Protein AF-0000000068199010 (afdb_homodimer)

Foldseek 3Di:
DFDADLVQAGADAWAKAKEWELDQFKIWIKIWTHHGPHHIDIGTDQDDPLCVVVGRQRIFTLKFKDQQQHTDDGGNVNVVCPPPPRMDMDHSLVLLLADPVAQPPLPPQPDPDPDPPSPRPDRDDDHPPYDSLNSLLQHLLVNLVVVLVSQLVVPDVSVVVCVVHVQPHAYEYEDALRDAPQVVVSNVSSCCSSPVHPPDDDPRRYHYDYLLQLLVLLLCVLVVVVVPPDAQAKAKEWAAEAFKIKIWIWGFHDPPSATAIFTQAAIDIHGQHCPQLLVLLLVLVCVLCPPHPCNDPQQSVQQSVQCSVPVQQAQQLPDFKDKGARDAQPDDDVSSQAHGRIRIDGSVSSVSSNSRRLVVNLVSVCVVCPPHDHQEYEYHYLSSSRNNSQVSNCVNCVVVNYHYDYSDPNSDDSSNSSSNSCVNRVRYFKYFAQFWKWFKFKDFQDPPDVVSVLQVVQWDADQQRTTIHTFFTDTDHHHGDIDGQPDKDKDKDKDKFLDCPPHPAKDKTWMKTANDPDDDGGQADSVGHGDPRMDTFWMKMDGCRVQVLQWDWDAHPVRGIMIMTMKMKIWRDGDPHIAIWIWGDRDNDIDIHHIDIGGDHSD/DFDADLVQAGADAWAKAKEWELDQFKIWIKIWTHHGPHHIDIGTDQDDPLCVVVGRQRIFTLKFKDQQQHTDDGGNVNVVCPPPPRMDMDHSLVLLLADPVAQPPLPPQPDPDPDPPSPRPDRDDDHPPYDSLNSLLQHLLVNLVVVLVSQLVVPDVSVVVCVVHVQPHAYEYEDALRDAPQVVVSNVVSCCSSPVHPPDDDPRRYHYDYLLQLLVLLLCVLVVVVVPPDAQAKAKEWAAEAFKIKIWIWGFHDPPSATAIFTQAAIDIHGQHCVQLLVLLLVLVCVLQPVHPCNDPQQSVQQSVQCSVPVQQAQQLPDFKDKGARDAQPDDDVSSQAHGRIRIDGSVSSVRSNSRRLVVNLVSVCVVCPPHDHQEYEYHYLSSSRNNSQVSNCVSCVVVNYHYDYSDPNSDDSSNSSSNSCVNRVRYFKYFAQFWKWFKFKDFQDPPDVVSVLQVVQWDADQQRTTIHTFFTDTDHHHGDIGGQPDKDKDKDKDKFLDCVPHPAKDKTWMKTANDPDDDGGQADSVGHGDPRMDTFWMKMDGCRVQVLQWDWDAHPVRGIMIMTMKMKIWRDGDPHIAIWIWGDRDNDIDIDHIDIGGDHSD

InterPro domains:
  IPR018181 Heat shock protein 70, conserved site [PS00297] (20-27)
  IPR043129 ATPase, nucleotide binding domain [SSF53067] (17-219)
  IPR043129 ATPase, nucleotide binding domain [SSF53067] (234-422)

Structure (mmCIF, N/CA/C/O backbone):
data_AF-0000000068199010-model_v1
#
loop_
_entity.id
_entity.type
_entity.pdbx_description
1 polymer 'Uncharacterized protein'
#
loop_
_atom_site.group_PDB
_atom_site.id
_atom_site.type_symbol
_atom_site.label_atom_id
_atom_site.label_alt_id
_atom_site.label_comp_id
_atom_site.label_asym_id
_atom_site.label_entity_id
_atom_site.label_seq_id
_atom_site.pdbx_PDB_ins_code
_atom_site.Cartn_x
_atom_site.Cartn_y
_atom_site.Cartn_z
_atom_site.occupancy
_atom_site.B_iso_or_equiv
_atom_site.auth_seq_id
_atom_site.auth_comp_id
_atom_site.auth_asym_id
_atom_site.auth_atom_id
_atom_site.pdbx_PDB_model_num
ATOM 1 N N . MET A 1 1 ? 8.469 -22.891 9.68 1 51.31 1 MET A N 1
ATOM 2 C CA . MET A 1 1 ? 7.266 -22.219 10.148 1 51.31 1 MET A CA 1
ATOM 3 C C . MET A 1 1 ? 7.602 -21.234 11.266 1 51.31 1 MET A C 1
ATOM 5 O O . MET A 1 1 ? 8.492 -21.484 12.07 1 51.31 1 MET A O 1
ATOM 9 N N . ALA A 1 2 ? 6.93 -20.078 11.125 1 56.91 2 ALA A N 1
ATOM 10 C CA . ALA A 1 2 ? 7.184 -19.125 12.195 1 56.91 2 ALA A CA 1
ATOM 11 C C . ALA A 1 2 ? 6.445 -19.516 13.469 1 56.91 2 ALA A C 1
ATOM 13 O O . ALA A 1 2 ? 5.258 -19.844 13.43 1 56.91 2 ALA A O 1
ATOM 14 N N . ASP A 1 3 ? 7.125 -19.719 14.453 1 60.59 3 ASP A N 1
ATOM 15 C CA . ASP A 1 3 ? 6.551 -20.031 15.758 1 60.59 3 ASP A CA 1
ATOM 16 C C . ASP A 1 3 ? 5.852 -18.812 16.359 1 60.59 3 ASP A C 1
ATOM 18 O O . ASP A 1 3 ? 6.508 -17.844 16.75 1 60.59 3 ASP A O 1
ATOM 22 N N . THR A 1 4 ? 4.566 -18.766 16.219 1 59.28 4 THR A N 1
ATOM 23 C CA . THR A 1 4 ? 3.809 -17.688 16.844 1 59.28 4 THR A CA 1
ATOM 24 C C . THR A 1 4 ? 3.039 -18.203 18.047 1 59.28 4 THR A C 1
ATOM 26 O O . THR A 1 4 ? 2.594 -19.359 18.078 1 59.28 4 THR A O 1
ATOM 29 N N . ASN A 1 5 ? 3.115 -17.375 19.078 1 56.09 5 ASN A N 1
ATOM 30 C CA . ASN A 1 5 ? 2.385 -17.734 20.281 1 56.09 5 ASN A CA 1
ATOM 31 C C . ASN A 1 5 ? 0.903 -17.391 20.172 1 56.09 5 ASN A C 1
ATOM 33 O O . ASN A 1 5 ? 0.436 -16.984 19.094 1 56.09 5 ASN A O 1
ATOM 37 N N . LYS A 1 6 ? 0.171 -17.422 21.312 1 51.62 6 LYS A N 1
ATOM 38 C CA . LYS A 1 6 ? -1.277 -17.266 21.391 1 51.62 6 LYS A CA 1
ATOM 39 C C . LYS A 1 6 ? -1.68 -15.828 21.062 1 51.62 6 LYS A C 1
ATOM 41 O O . LYS A 1 6 ? -2.811 -15.578 20.625 1 51.62 6 LYS A O 1
ATOM 46 N N . ASP A 1 7 ? -0.586 -14.977 21.156 1 54.03 7 ASP A N 1
ATOM 47 C CA . ASP A 1 7 ? -0.862 -13.555 20.953 1 54.03 7 ASP A CA 1
ATOM 48 C C . ASP A 1 7 ? -0.395 -13.094 19.578 1 54.03 7 ASP A C 1
ATOM 50 O O . ASP A 1 7 ? -0.216 -11.891 19.344 1 54.03 7 ASP A O 1
ATOM 54 N N . ALA A 1 8 ? -0.14 -14.062 18.828 1 67.19 8 ALA A N 1
ATOM 55 C CA . ALA A 1 8 ? 0.286 -13.805 17.453 1 67.19 8 ALA A CA 1
ATOM 56 C C . ALA A 1 8 ? 1.665 -13.156 17.406 1 67.19 8 ALA A C 1
ATOM 58 O O . ALA A 1 8 ? 1.981 -12.414 16.484 1 67.19 8 ALA A O 1
ATOM 59 N N . LYS A 1 9 ? 2.342 -13.477 18.562 1 80.12 9 LYS A N 1
ATOM 60 C CA . LYS A 1 9 ? 3.701 -12.945 18.625 1 80.12 9 LYS A CA 1
ATOM 61 C C . LYS A 1 9 ? 4.723 -14.023 18.266 1 80.12 9 LYS A C 1
ATOM 63 O O . LYS A 1 9 ? 4.57 -15.188 18.641 1 80.12 9 LYS A O 1
ATOM 68 N N . TYR A 1 10 ? 5.715 -13.508 17.562 1 85.62 10 TYR A N 1
ATOM 69 C CA . TYR A 1 10 ? 6.781 -14.398 17.109 1 85.62 10 TYR A CA 1
ATOM 70 C C . TYR A 1 10 ? 7.695 -14.781 18.281 1 85.62 10 TYR A C 1
ATOM 72 O O . TYR A 1 10 ? 8.094 -13.922 19.062 1 85.62 10 TYR A O 1
ATOM 80 N N . THR A 1 11 ? 8.008 -16.062 18.406 1 85.06 11 THR A N 1
ATOM 81 C CA . THR A 1 11 ? 8.805 -16.547 19.531 1 85.06 11 THR A CA 1
ATOM 82 C C . THR A 1 11 ? 10.133 -17.109 19.047 1 85.06 11 THR A C 1
ATOM 84 O O . THR A 1 11 ? 10.969 -17.531 19.859 1 85.06 11 THR A O 1
ATOM 87 N N . GLY A 1 12 ? 10.43 -17.156 17.812 1 86.25 12 GLY A N 1
ATOM 88 C CA . GLY A 1 12 ? 11.656 -17.734 17.297 1 86.25 12 GLY A CA 1
ATOM 89 C C . GLY A 1 12 ? 12.805 -16.75 17.25 1 86.25 12 GLY A C 1
ATOM 90 O O . GLY A 1 12 ? 12.711 -15.648 17.797 1 86.25 12 GLY A O 1
ATOM 91 N N . ASP A 1 13 ? 13.906 -17.188 16.703 1 89 13 ASP A N 1
ATOM 92 C CA . ASP A 1 13 ? 15.07 -16.328 16.531 1 89 13 ASP A CA 1
ATOM 93 C C . ASP A 1 13 ? 14.82 -15.266 15.469 1 89 13 ASP A C 1
ATOM 95 O O . ASP A 1 13 ? 14 -15.461 14.562 1 89 13 ASP A O 1
ATOM 99 N N . GLU A 1 14 ? 15.562 -14.164 15.695 1 91.56 14 GLU A N 1
ATOM 100 C CA . GLU A 1 14 ? 15.469 -13.094 14.711 1 91.56 14 GLU A CA 1
ATOM 101 C C . GLU A 1 14 ? 15.781 -13.609 13.312 1 91.56 14 GLU A C 1
ATOM 103 O O . GLU A 1 14 ? 16.766 -14.336 13.109 1 91.56 14 GLU A O 1
ATOM 108 N N . ARG A 1 15 ? 14.898 -13.289 12.352 1 93.44 15 ARG A N 1
ATOM 109 C CA . ARG A 1 15 ? 15.047 -13.773 10.984 1 93.44 15 ARG A CA 1
ATOM 110 C C . ARG A 1 15 ? 14.516 -12.75 9.984 1 93.44 15 ARG A C 1
ATOM 112 O O . ARG A 1 15 ? 13.68 -11.914 10.328 1 93.44 15 ARG A O 1
ATOM 119 N N . LEU A 1 16 ? 15.133 -12.82 8.82 1 95.38 16 LEU A N 1
ATOM 120 C CA . LEU A 1 16 ? 14.664 -12.023 7.691 1 95.38 16 LEU A CA 1
ATOM 121 C C . LEU A 1 16 ? 14.164 -12.922 6.562 1 95.38 16 LEU A C 1
ATOM 123 O O . LEU A 1 16 ? 14.867 -13.852 6.148 1 95.38 16 LEU A O 1
ATOM 127 N N . VAL A 1 17 ? 12.922 -12.703 6.109 1 96.31 17 VAL A N 1
ATOM 128 C CA . VAL A 1 17 ? 12.312 -13.469 5.023 1 96.31 17 VAL A CA 1
ATOM 129 C C . VAL A 1 17 ? 12.039 -12.547 3.836 1 96.31 17 VAL A C 1
ATOM 131 O O . VAL A 1 17 ? 11.531 -11.438 4.008 1 96.31 17 VAL A O 1
ATOM 134 N N . VAL A 1 18 ? 12.43 -12.977 2.684 1 97.62 18 VAL A N 1
ATOM 135 C CA . VAL A 1 18 ? 12.18 -12.25 1.441 1 97.62 18 VAL A CA 1
ATOM 136 C C . VAL A 1 18 ? 11.328 -13.102 0.508 1 97.62 18 VAL A C 1
ATOM 138 O O . VAL A 1 18 ? 11.664 -14.258 0.23 1 97.62 18 VAL A O 1
ATOM 141 N N . ALA A 1 19 ? 10.227 -12.586 0.099 1 97.5 19 ALA A N 1
ATOM 142 C CA . ALA A 1 19 ? 9.336 -13.281 -0.829 1 97.5 19 ALA A CA 1
ATOM 143 C C . ALA A 1 19 ? 9.312 -12.594 -2.189 1 97.5 19 ALA A C 1
ATOM 145 O O . ALA A 1 19 ? 9.18 -11.367 -2.27 1 97.5 19 ALA A O 1
ATOM 146 N N . ILE A 1 20 ? 9.492 -13.352 -3.25 1 97.56 20 ILE A N 1
ATOM 147 C CA . ILE A 1 20 ? 9.555 -12.812 -4.602 1 97.56 20 ILE A CA 1
ATOM 148 C C . ILE A 1 20 ? 8.484 -13.469 -5.473 1 97.56 20 ILE A C 1
ATOM 150 O O . ILE A 1 20 ? 8.352 -14.695 -5.477 1 97.56 20 ILE A O 1
ATOM 154 N N . ASP A 1 21 ? 7.699 -12.742 -6.113 1 94.94 21 ASP A N 1
ATOM 155 C CA . ASP A 1 21 ? 6.793 -13.18 -7.168 1 94.94 21 ASP A CA 1
ATOM 156 C C . ASP A 1 21 ? 7.258 -12.68 -8.539 1 94.94 21 ASP A C 1
ATOM 158 O O . ASP A 1 21 ? 7.172 -11.484 -8.828 1 94.94 21 ASP A O 1
ATOM 162 N N . LEU A 1 22 ? 7.77 -13.562 -9.273 1 94.38 22 LEU A N 1
ATOM 163 C CA . LEU A 1 22 ? 8.133 -13.258 -10.656 1 94.38 22 LEU A CA 1
ATOM 164 C C . LEU A 1 22 ? 6.957 -13.5 -11.594 1 94.38 22 LEU A C 1
ATOM 166 O O . LEU A 1 22 ? 6.832 -14.586 -12.164 1 94.38 22 LEU A O 1
ATOM 170 N N . GLY A 1 23 ? 6.191 -12.461 -11.812 1 90.06 23 GLY A N 1
ATOM 171 C CA . GLY A 1 23 ? 4.988 -12.609 -12.617 1 90.06 23 GLY A CA 1
ATOM 172 C C . GLY A 1 23 ? 5.25 -12.477 -14.109 1 90.06 23 GLY A C 1
ATOM 173 O O . GLY A 1 23 ? 6.363 -12.148 -14.523 1 90.06 23 GLY A O 1
ATOM 174 N N . THR A 1 24 ? 4.23 -12.766 -14.883 1 88.69 24 THR A N 1
ATOM 175 C CA . THR A 1 24 ? 4.328 -12.656 -16.328 1 88.69 24 THR A CA 1
ATOM 176 C C . THR A 1 24 ? 4.445 -11.195 -16.75 1 88.69 24 THR A C 1
ATOM 178 O O . THR A 1 24 ? 5.281 -10.852 -17.594 1 88.69 24 THR A O 1
ATOM 181 N N . THR A 1 25 ? 3.602 -10.352 -16.172 1 87.12 25 THR A N 1
ATOM 182 C CA . THR A 1 25 ? 3.58 -8.945 -16.562 1 87.12 25 THR A CA 1
ATOM 183 C C . THR A 1 25 ? 4.305 -8.086 -15.531 1 87.12 25 THR A C 1
ATOM 185 O O . THR A 1 25 ? 5.031 -7.152 -15.891 1 87.12 25 THR A O 1
ATOM 188 N N . PHE A 1 26 ? 4.02 -8.43 -14.266 1 89.19 26 PHE A N 1
ATOM 189 C CA . PHE A 1 26 ? 4.633 -7.656 -13.195 1 89.19 26 PHE A CA 1
ATOM 190 C C . PHE A 1 26 ? 5.238 -8.578 -12.141 1 89.19 26 PHE A C 1
ATOM 192 O O . PHE A 1 26 ? 4.746 -9.688 -11.922 1 89.19 26 PHE A O 1
ATOM 199 N N . SER A 1 27 ? 6.312 -8.117 -11.539 1 93.62 27 SER A N 1
ATOM 200 C CA . SER A 1 27 ? 6.969 -8.781 -10.422 1 93.62 27 SER A CA 1
ATOM 201 C C . SER A 1 27 ? 6.953 -7.91 -9.172 1 93.62 27 SER A C 1
ATOM 203 O O . SER A 1 27 ? 6.715 -6.703 -9.25 1 93.62 27 SER A O 1
ATOM 205 N N . ALA A 1 28 ? 7.098 -8.516 -8.07 1 94 28 ALA A N 1
ATOM 206 C CA . ALA A 1 28 ? 7.109 -7.781 -6.809 1 94 28 ALA A CA 1
ATOM 207 C C . ALA A 1 28 ? 7.918 -8.523 -5.746 1 94 28 ALA A C 1
ATOM 209 O O . ALA A 1 28 ? 8.172 -9.727 -5.879 1 94 28 ALA A O 1
ATOM 210 N N . VAL A 1 29 ? 8.438 -7.809 -4.746 1 95.81 29 VAL A N 1
ATOM 211 C CA . VAL A 1 29 ? 9.203 -8.359 -3.631 1 95.81 29 VAL A CA 1
ATOM 212 C C . VAL A 1 29 ? 8.602 -7.891 -2.309 1 95.81 29 VAL A C 1
ATOM 214 O O . VAL A 1 29 ? 8.297 -6.707 -2.143 1 95.81 29 VAL A O 1
ATOM 217 N N . SER A 1 30 ? 8.281 -8.773 -1.48 1 95.44 30 SER A N 1
ATOM 218 C CA . SER A 1 30 ? 7.879 -8.477 -0.112 1 95.44 30 SER A CA 1
ATOM 219 C C . SER A 1 30 ? 8.875 -9.039 0.896 1 95.44 30 SER A C 1
ATOM 221 O O . SER A 1 30 ? 9.75 -9.828 0.535 1 95.44 30 SER A O 1
ATOM 223 N N . TYR A 1 31 ? 8.82 -8.578 2.129 1 95.25 31 TYR A N 1
ATOM 224 C CA . TYR A 1 31 ? 9.75 -9.055 3.146 1 95.25 31 TYR A CA 1
ATOM 225 C C . TYR A 1 31 ? 9.156 -8.914 4.543 1 95.25 31 TYR A C 1
ATOM 227 O O . TYR A 1 31 ? 8.164 -8.203 4.73 1 95.25 31 TYR A O 1
ATOM 235 N N . CYS A 1 32 ? 9.68 -9.625 5.418 1 94 32 CYS A N 1
ATOM 236 C CA . CYS A 1 32 ? 9.297 -9.578 6.824 1 94 32 CYS A CA 1
ATOM 237 C C . CYS A 1 32 ? 10.516 -9.758 7.727 1 94 32 CYS A C 1
ATOM 239 O O . CYS A 1 32 ? 11.25 -10.734 7.602 1 94 32 CYS A O 1
ATOM 241 N N . HIS A 1 33 ? 10.75 -8.75 8.555 1 93.31 33 HIS A N 1
ATOM 242 C CA . HIS A 1 33 ? 11.734 -8.859 9.625 1 93.31 33 HIS A CA 1
ATOM 243 C C . HIS A 1 33 ? 11.094 -9.367 10.906 1 93.31 33 HIS A C 1
ATOM 245 O O . HIS A 1 33 ? 10.289 -8.664 11.531 1 93.31 33 HIS A O 1
ATOM 251 N N . MET A 1 34 ? 11.383 -10.562 11.242 1 91.44 34 MET A N 1
ATOM 252 C CA . MET A 1 34 ? 10.789 -11.195 12.414 1 91.44 34 MET A CA 1
ATOM 253 C C . MET A 1 34 ? 11.75 -11.156 13.602 1 91.44 34 MET A C 1
ATOM 255 O O . MET A 1 34 ? 12.938 -11.445 13.453 1 91.44 34 MET A O 1
ATOM 259 N N . PHE A 1 35 ? 11.258 -10.75 14.734 1 87.12 35 PHE A N 1
ATOM 260 C CA . PHE A 1 35 ? 12.047 -10.742 15.961 1 87.12 35 PHE A CA 1
ATOM 261 C C . PHE A 1 35 ? 11.188 -11.117 17.156 1 87.12 35 PHE A C 1
ATOM 263 O O . PHE A 1 35 ? 9.969 -10.953 17.125 1 87.12 35 PHE A O 1
ATOM 270 N N . PRO A 1 36 ? 11.805 -11.547 18.219 1 84.38 36 PRO A N 1
ATOM 271 C CA . PRO A 1 36 ? 11.062 -12.117 19.344 1 84.38 36 PRO A CA 1
ATOM 272 C C . PRO A 1 36 ? 10.109 -11.117 20 1 84.38 36 PRO A C 1
ATOM 274 O O . PRO A 1 36 ? 10.453 -9.945 20.141 1 84.38 36 PRO A O 1
ATOM 277 N N . ASN A 1 37 ? 8.953 -11.578 20.375 1 78.62 37 ASN A N 1
ATOM 278 C CA . ASN A 1 37 ? 7.941 -10.883 21.172 1 78.62 37 ASN A CA 1
ATOM 279 C C . ASN A 1 37 ? 7.309 -9.742 20.375 1 78.62 37 ASN A C 1
ATOM 281 O O . ASN A 1 37 ? 6.977 -8.703 20.953 1 78.62 37 ASN A O 1
ATOM 285 N N . SER A 1 38 ? 7.391 -9.898 19.125 1 80.62 38 SER A N 1
ATOM 286 C CA . SER A 1 38 ? 6.734 -8.922 18.266 1 80.62 38 SER A CA 1
ATOM 287 C C . SER A 1 38 ? 5.906 -9.602 17.172 1 80.62 38 SER A C 1
ATOM 289 O O . SER A 1 38 ? 6.254 -10.688 16.719 1 80.62 38 SER A O 1
ATOM 291 N N . ALA A 1 39 ? 4.809 -8.969 16.875 1 81.5 39 ALA A N 1
ATOM 292 C CA . ALA A 1 39 ? 4.004 -9.508 15.773 1 81.5 39 ALA A CA 1
ATOM 293 C C . ALA A 1 39 ? 4.676 -9.242 14.43 1 81.5 39 ALA A C 1
ATOM 295 O O . ALA A 1 39 ? 5.043 -8.109 14.125 1 81.5 39 ALA A O 1
ATOM 296 N N . PRO A 1 40 ? 4.898 -10.289 13.641 1 87.69 40 PRO A N 1
ATOM 297 C CA . PRO A 1 40 ? 5.508 -10.078 12.328 1 87.69 40 PRO A CA 1
ATOM 298 C C . PRO A 1 40 ? 4.676 -9.164 11.438 1 87.69 40 PRO A C 1
ATOM 300 O O . PRO A 1 40 ? 3.445 -9.25 11.43 1 87.69 40 PRO A O 1
ATOM 303 N N . ALA A 1 41 ? 5.336 -8.336 10.781 1 85.44 41 ALA A N 1
ATOM 304 C CA . ALA A 1 41 ? 4.676 -7.422 9.852 1 85.44 41 ALA A CA 1
ATOM 305 C C . ALA A 1 41 ? 5.293 -7.52 8.461 1 85.44 41 ALA A C 1
ATOM 307 O O . ALA A 1 41 ? 6.488 -7.285 8.281 1 85.44 41 ALA A O 1
ATOM 308 N N . VAL A 1 42 ? 4.457 -7.871 7.488 1 90.5 42 VAL A N 1
ATOM 309 C CA . VAL A 1 42 ? 4.93 -8.008 6.113 1 90.5 42 VAL A CA 1
ATOM 310 C C . VAL A 1 42 ? 4.93 -6.648 5.426 1 90.5 42 VAL A C 1
ATOM 312 O O . VAL A 1 42 ? 4 -5.855 5.602 1 90.5 42 VAL A O 1
ATOM 315 N N . ARG A 1 43 ? 5.957 -6.41 4.727 1 88.81 43 ARG A N 1
ATOM 316 C CA . ARG A 1 43 ? 6.105 -5.191 3.941 1 88.81 43 ARG A CA 1
ATOM 317 C C . ARG A 1 43 ? 6.406 -5.508 2.48 1 88.81 43 ARG A C 1
ATOM 319 O O . ARG A 1 43 ? 6.793 -6.633 2.152 1 88.81 43 ARG A O 1
ATOM 326 N N . ILE A 1 44 ? 6.164 -4.586 1.609 1 89.06 44 ILE A N 1
ATOM 327 C CA . ILE A 1 44 ? 6.402 -4.773 0.182 1 89.06 44 ILE A CA 1
ATOM 328 C C . ILE A 1 44 ? 7.305 -3.656 -0.341 1 89.06 44 ILE A C 1
ATOM 330 O O . ILE A 1 44 ? 7.262 -2.531 0.159 1 89.06 44 ILE A O 1
ATOM 334 N N . VAL A 1 45 ? 8.258 -3.977 -1.234 1 89.56 45 VAL A N 1
ATOM 335 C CA . VAL A 1 45 ? 9.078 -2.965 -1.896 1 89.56 45 VAL A CA 1
ATOM 336 C C . VAL A 1 45 ? 8.195 -2.084 -2.777 1 89.56 45 VAL A C 1
ATOM 338 O O . VAL A 1 45 ? 7.535 -2.576 -3.695 1 89.56 45 VAL A O 1
ATOM 341 N N . ASN A 1 46 ? 8.172 -0.858 -2.5 1 82.69 46 ASN A N 1
ATOM 342 C CA . ASN A 1 46 ? 7.207 -0.006 -3.186 1 82.69 46 ASN A CA 1
ATOM 343 C C . ASN A 1 46 ? 7.898 1.114 -3.957 1 82.69 46 ASN A C 1
ATOM 345 O O . ASN A 1 46 ? 7.277 2.131 -4.273 1 82.69 46 ASN A O 1
ATOM 349 N N . LYS A 1 47 ? 9.164 1.024 -4.188 1 80.38 47 LYS A N 1
ATOM 350 C CA . LYS A 1 47 ? 9.938 1.947 -5.012 1 80.38 47 LYS A CA 1
ATOM 351 C C . LYS A 1 47 ? 10.812 1.192 -6.008 1 80.38 47 LYS A C 1
ATOM 353 O O . LYS A 1 47 ? 11.625 0.351 -5.613 1 80.38 47 LYS A O 1
ATOM 358 N N . TRP A 1 48 ? 10.578 1.435 -7.176 1 86.75 48 TRP A N 1
ATOM 359 C CA . TRP A 1 48 ? 11.375 0.814 -8.234 1 86.75 48 TRP A CA 1
ATOM 360 C C . TRP A 1 48 ? 11.914 1.863 -9.203 1 86.75 48 TRP A C 1
ATOM 362 O O . TRP A 1 48 ? 11.211 2.82 -9.539 1 86.75 48 TRP A O 1
ATOM 372 N N . PRO A 1 49 ? 13.117 1.74 -9.625 1 81.75 49 PRO A N 1
ATOM 373 C CA . PRO A 1 49 ? 13.688 2.703 -10.57 1 81.75 49 PRO A CA 1
ATOM 374 C C . PRO A 1 49 ? 12.867 2.83 -11.852 1 81.75 49 PRO A C 1
ATOM 376 O O . PRO A 1 49 ? 12.383 1.825 -12.383 1 81.75 49 PRO A O 1
ATOM 379 N N . GLY A 1 50 ? 12.695 3.982 -12.312 1 76.31 50 GLY A N 1
ATOM 380 C CA . GLY A 1 50 ? 11.992 4.234 -13.562 1 76.31 50 GLY A CA 1
ATOM 381 C C . GLY A 1 50 ? 10.5 4.449 -13.375 1 76.31 50 GLY A C 1
ATOM 382 O O . GLY A 1 50 ? 9.789 4.781 -14.328 1 76.31 50 GLY A O 1
ATOM 383 N N . GLN A 1 51 ? 10.023 4.188 -12.203 1 76.75 51 GLN A N 1
ATOM 384 C CA . GLN A 1 51 ? 8.602 4.348 -11.93 1 76.75 51 GLN A CA 1
ATOM 385 C C . GLN A 1 51 ? 8.367 5.309 -10.773 1 76.75 51 GLN A C 1
ATOM 387 O O . GLN A 1 51 ? 7.422 5.137 -9.992 1 76.75 51 GLN A O 1
ATOM 392 N N . GLU A 1 52 ? 9.156 6.227 -10.617 1 63.69 52 GLU A N 1
ATOM 393 C CA . GLU A 1 52 ? 9.078 7.129 -9.477 1 63.69 52 GLU A CA 1
ATOM 394 C C . GLU A 1 52 ? 7.805 7.973 -9.523 1 63.69 52 GLU A C 1
ATOM 396 O O . GLU A 1 52 ? 7.34 8.461 -8.492 1 63.69 52 GLU A O 1
ATOM 401 N N . GLU A 1 53 ? 7.266 8.078 -10.812 1 60.66 53 GLU A N 1
ATOM 402 C CA . GLU A 1 53 ? 6.074 8.906 -10.969 1 60.66 53 GLU A CA 1
ATOM 403 C C . GLU A 1 53 ? 4.836 8.203 -10.422 1 60.66 53 GLU A C 1
ATOM 405 O O . GLU A 1 53 ? 3.826 8.852 -10.125 1 60.66 53 GLU A O 1
ATOM 410 N N . VAL A 1 54 ? 4.992 6.945 -10.578 1 56.81 54 VAL A N 1
ATOM 411 C CA . VAL A 1 54 ? 3.83 6.195 -10.109 1 56.81 54 VAL A CA 1
ATOM 412 C C . VAL A 1 54 ? 4.012 5.828 -8.633 1 56.81 54 VAL A C 1
ATOM 414 O O . VAL A 1 54 ? 4.766 4.91 -8.305 1 56.81 54 VAL A O 1
ATOM 417 N N . ALA A 1 55 ? 3.709 6.816 -7.738 1 51.97 55 ALA A N 1
ATOM 418 C CA . ALA A 1 55 ? 3.859 6.598 -6.301 1 51.97 55 ALA A CA 1
ATOM 419 C C . ALA A 1 55 ? 3.182 5.301 -5.867 1 51.97 55 ALA A C 1
ATOM 421 O O . ALA A 1 55 ? 2.064 5.004 -6.297 1 51.97 55 ALA A O 1
ATOM 422 N N . GLY A 1 56 ? 3.92 4.438 -5.152 1 55.75 56 GLY A N 1
ATOM 423 C CA . GLY A 1 56 ? 3.311 3.301 -4.484 1 55.75 56 GLY A CA 1
ATOM 424 C C . GLY A 1 56 ? 3.219 2.068 -5.367 1 55.75 56 GLY A C 1
ATOM 425 O O . GLY A 1 56 ? 2.443 1.152 -5.082 1 55.75 56 GLY A O 1
ATOM 426 N N . ASP A 1 57 ? 3.967 2.213 -6.43 1 68.06 57 ASP A N 1
ATOM 427 C CA . ASP A 1 57 ? 3.883 1.016 -7.262 1 68.06 57 ASP A CA 1
ATOM 428 C C . ASP A 1 57 ? 4.695 -0.128 -6.66 1 68.06 57 ASP A C 1
ATOM 430 O O . ASP A 1 57 ? 5.93 -0.072 -6.629 1 68.06 57 ASP A O 1
ATOM 434 N N . SER A 1 58 ? 4.031 -0.984 -6.039 1 79 58 SER A N 1
ATOM 435 C CA . SER A 1 58 ? 4.668 -2.123 -5.387 1 79 58 SER A CA 1
ATOM 436 C C . SER A 1 58 ? 4.996 -3.223 -6.391 1 79 58 SER A C 1
ATOM 438 O O . SER A 1 58 ? 5.52 -4.273 -6.016 1 79 58 SER A O 1
ATOM 440 N N . LYS A 1 59 ? 4.809 -2.914 -7.648 1 86.31 59 LYS A N 1
ATOM 441 C CA . LYS A 1 59 ? 5.121 -3.91 -8.672 1 86.31 59 LYS A CA 1
ATOM 442 C C . LYS A 1 59 ? 6.043 -3.33 -9.742 1 86.31 59 LYS A C 1
ATOM 444 O O . LYS A 1 59 ? 6.059 -2.119 -9.969 1 86.31 59 LYS A O 1
ATOM 449 N N . ILE A 1 60 ? 6.797 -4.105 -10.352 1 89.81 60 ILE A N 1
ATOM 450 C CA . ILE A 1 60 ? 7.723 -3.742 -11.422 1 89.81 60 ILE A CA 1
ATOM 451 C C . ILE A 1 60 ? 7.441 -4.594 -12.656 1 89.81 60 ILE A C 1
ATOM 453 O O . ILE A 1 60 ? 7.195 -5.797 -12.547 1 89.81 60 ILE A O 1
ATOM 457 N N . PRO A 1 61 ? 7.387 -3.969 -13.836 1 89.5 61 PRO A N 1
ATOM 458 C CA . PRO A 1 61 ? 7.207 -4.793 -15.031 1 89.5 61 PRO A CA 1
ATOM 459 C C . PRO A 1 61 ? 8.258 -5.895 -15.156 1 89.5 61 PRO A C 1
ATOM 461 O O . PRO A 1 61 ? 9.438 -5.656 -14.883 1 89.5 61 PRO A O 1
ATOM 464 N N . SER A 1 62 ? 7.797 -7.094 -15.484 1 93.19 62 SER A N 1
ATOM 465 C CA . SER A 1 62 ? 8.711 -8.219 -15.672 1 93.19 62 SER A CA 1
ATOM 466 C C . SER A 1 62 ? 9.414 -8.133 -17.016 1 93.19 62 SER A C 1
ATOM 468 O O . SER A 1 62 ? 9.164 -8.945 -17.906 1 93.19 62 SER A O 1
ATOM 470 N N . LEU A 1 63 ? 10.336 -7.176 -17.125 1 94.31 63 LEU A N 1
ATOM 471 C CA . LEU A 1 63 ? 11.031 -6.898 -18.375 1 94.31 63 LEU A CA 1
ATOM 472 C C . LEU A 1 63 ? 12.531 -6.785 -18.141 1 94.31 63 LEU A C 1
ATOM 474 O O . LEU A 1 63 ? 12.977 -6.258 -17.125 1 94.31 63 LEU A O 1
ATOM 478 N N . VAL A 1 64 ? 13.297 -7.289 -19.062 1 95.94 64 VAL A N 1
ATOM 479 C CA . VAL A 1 64 ? 14.742 -7.125 -19.109 1 95.94 64 VAL A CA 1
ATOM 480 C C . VAL A 1 64 ? 15.172 -6.703 -20.5 1 95.94 64 VAL A C 1
ATOM 482 O O . VAL A 1 64 ? 14.828 -7.359 -21.5 1 95.94 64 VAL A O 1
ATOM 485 N N . ALA A 1 65 ? 15.898 -5.617 -20.609 1 94.38 65 ALA A N 1
ATOM 486 C CA . ALA A 1 65 ? 16.438 -5.168 -21.891 1 94.38 65 ALA A CA 1
ATOM 487 C C . ALA A 1 65 ? 17.875 -5.633 -22.078 1 94.38 65 ALA A C 1
ATOM 489 O O . ALA A 1 65 ? 18.672 -5.617 -21.125 1 94.38 65 ALA A O 1
ATOM 490 N N . TYR A 1 66 ? 18.188 -6.062 -23.281 1 94.06 66 TYR A N 1
ATOM 491 C CA . TYR A 1 66 ? 19.5 -6.609 -23.578 1 94.06 66 TYR A CA 1
ATOM 492 C C . TYR A 1 66 ? 20.141 -5.875 -24.766 1 94.06 66 TYR A C 1
ATOM 494 O O . TYR A 1 66 ? 19.453 -5.516 -25.719 1 94.06 66 TYR A O 1
ATOM 502 N N . GLU A 1 67 ? 21.344 -5.52 -24.656 1 93.12 67 GLU A N 1
ATOM 503 C CA . GLU A 1 67 ? 22.234 -5.254 -25.781 1 93.12 67 GLU A CA 1
ATOM 504 C C . GLU A 1 67 ? 23.094 -6.477 -26.109 1 93.12 67 GLU A C 1
ATOM 506 O O . GLU A 1 67 ? 24.031 -6.793 -25.406 1 93.12 67 GLU A O 1
ATOM 511 N N . ALA A 1 68 ? 22.781 -7.117 -27.156 1 89.38 68 ALA A N 1
ATOM 512 C CA . ALA A 1 68 ? 23.312 -8.453 -27.406 1 89.38 68 ALA A CA 1
ATOM 513 C C . ALA A 1 68 ? 22.953 -9.398 -26.25 1 89.38 68 ALA A C 1
ATOM 515 O O . ALA A 1 68 ? 21.781 -9.57 -25.922 1 89.38 68 ALA A O 1
ATOM 516 N N . SER A 1 69 ? 23.922 -9.867 -25.484 1 90.94 69 SER A N 1
ATOM 517 C CA . SER A 1 69 ? 23.641 -10.805 -24.406 1 90.94 69 SER A CA 1
ATOM 518 C C . SER A 1 69 ? 23.797 -10.141 -23.047 1 90.94 69 SER A C 1
ATOM 520 O O . SER A 1 69 ? 23.625 -10.781 -22.016 1 90.94 69 SER A O 1
ATOM 522 N N . ARG A 1 70 ? 24 -8.836 -23.109 1 93.81 70 ARG A N 1
ATOM 523 C CA . ARG A 1 70 ? 24.234 -8.109 -21.859 1 93.81 70 ARG A CA 1
ATOM 524 C C . ARG A 1 70 ? 22.969 -7.383 -21.406 1 93.81 70 ARG A C 1
ATOM 526 O O . ARG A 1 70 ? 22.422 -6.559 -22.141 1 93.81 70 ARG A O 1
ATOM 533 N N . PRO A 1 71 ? 22.484 -7.75 -20.188 1 96.06 71 PRO A N 1
ATOM 534 C CA . PRO A 1 71 ? 21.344 -6.98 -19.688 1 96.06 71 PRO A CA 1
ATOM 535 C C . PRO A 1 71 ? 21.703 -5.531 -19.375 1 96.06 71 PRO A C 1
ATOM 537 O O . PRO A 1 71 ? 22.75 -5.262 -18.766 1 96.06 71 PRO A O 1
ATOM 540 N N . ILE A 1 72 ? 20.859 -4.574 -19.766 1 91.25 72 ILE A N 1
ATOM 541 C CA . ILE A 1 72 ? 21.234 -3.172 -19.625 1 91.25 72 ILE A CA 1
ATOM 542 C C . ILE A 1 72 ? 20.172 -2.439 -18.812 1 91.25 72 ILE A C 1
ATOM 544 O O . ILE A 1 72 ? 20.438 -1.375 -18.25 1 91.25 72 ILE A O 1
ATOM 548 N N . ALA A 1 73 ? 18.953 -2.965 -18.75 1 92.25 73 ALA A N 1
ATOM 549 C CA . ALA A 1 73 ? 17.891 -2.307 -18 1 92.25 73 ALA A CA 1
ATOM 550 C C . ALA A 1 73 ? 16.828 -3.309 -17.562 1 92.25 73 ALA A C 1
ATOM 552 O O . ALA A 1 73 ? 16.672 -4.367 -18.172 1 92.25 73 ALA A O 1
ATOM 553 N N . TYR A 1 74 ? 16.172 -3.002 -16.547 1 95 74 TYR A N 1
ATOM 554 C CA . TYR A 1 74 ? 15.133 -3.865 -15.984 1 95 74 TYR A CA 1
ATOM 555 C C . TYR A 1 74 ? 13.852 -3.084 -15.734 1 95 74 TYR A C 1
ATOM 557 O O . TYR A 1 74 ? 13.883 -1.864 -15.555 1 95 74 TYR A O 1
ATOM 565 N N . GLY A 1 75 ? 12.672 -3.77 -15.672 1 91.88 75 GLY A N 1
ATOM 566 C CA . GLY A 1 75 ? 11.406 -3.164 -15.281 1 91.88 75 GLY A CA 1
ATOM 567 C C . GLY A 1 75 ? 10.984 -2.031 -16.203 1 91.88 75 GLY A C 1
ATOM 568 O O . GLY A 1 75 ? 11.016 -2.166 -17.422 1 91.88 75 GLY A O 1
ATOM 569 N N . ALA A 1 76 ? 10.578 -0.943 -15.625 1 85.19 76 ALA A N 1
ATOM 570 C CA . ALA A 1 76 ? 10.07 0.199 -16.375 1 85.19 76 ALA A CA 1
ATOM 571 C C . ALA A 1 76 ? 11.164 0.819 -17.234 1 85.19 76 ALA A C 1
ATOM 573 O O . ALA A 1 76 ? 10.891 1.312 -18.344 1 85.19 76 ALA A O 1
ATOM 574 N N . GLU A 1 77 ? 12.344 0.776 -16.766 1 83.75 77 GLU A N 1
ATOM 575 C CA . GLU A 1 77 ? 13.453 1.32 -17.531 1 83.75 77 GLU A CA 1
ATOM 576 C C . GLU A 1 77 ? 13.695 0.52 -18.812 1 83.75 77 GLU A C 1
ATOM 578 O O . GLU A 1 77 ? 14.172 1.061 -19.812 1 83.75 77 GLU A O 1
ATOM 583 N N . ALA A 1 78 ? 13.383 -0.73 -18.797 1 88.69 78 ALA A N 1
ATOM 584 C CA . ALA A 1 78 ? 13.547 -1.582 -19.969 1 88.69 78 ALA A CA 1
ATOM 585 C C . ALA A 1 78 ? 12.609 -1.16 -21.094 1 88.69 78 ALA A C 1
ATOM 587 O O . ALA A 1 78 ? 12.898 -1.382 -22.266 1 88.69 78 ALA A O 1
ATOM 588 N N . LEU A 1 79 ? 11.477 -0.519 -20.766 1 77.81 79 LEU A N 1
ATOM 589 C CA . LEU A 1 79 ? 10.477 -0.099 -21.734 1 77.81 79 LEU A CA 1
ATOM 590 C C . LEU A 1 79 ? 11.047 0.947 -22.688 1 77.81 79 LEU A C 1
ATOM 592 O O . LEU A 1 79 ? 10.602 1.067 -23.828 1 77.81 79 LEU A O 1
ATOM 596 N N . GLU A 1 80 ? 12.008 1.646 -22.219 1 69.88 80 GLU A N 1
ATOM 597 C CA . GLU A 1 80 ? 12.625 2.686 -23.031 1 69.88 80 GLU A CA 1
ATOM 598 C C . GLU A 1 80 ? 13.344 2.084 -24.234 1 69.88 80 GLU A C 1
ATOM 600 O O . GLU A 1 80 ? 13.578 2.773 -25.234 1 69.88 80 GLU A O 1
ATOM 605 N N . TYR A 1 81 ? 13.602 0.792 -24.234 1 76.25 81 TYR A N 1
ATOM 606 C CA . TYR A 1 81 ? 14.391 0.143 -25.281 1 76.25 81 TYR A CA 1
ATOM 607 C C . TYR A 1 81 ? 13.5 -0.701 -26.188 1 76.25 81 TYR A C 1
ATOM 609 O O . TYR A 1 81 ? 13.984 -1.316 -27.141 1 76.25 81 TYR A O 1
ATOM 617 N N . ALA A 1 82 ? 12.234 -0.836 -25.938 1 73.12 82 ALA A N 1
ATOM 618 C CA . ALA A 1 82 ? 11.312 -1.735 -26.641 1 73.12 82 ALA A CA 1
ATOM 619 C C . ALA A 1 82 ? 11.32 -1.465 -28.141 1 73.12 82 ALA A C 1
ATOM 621 O O . ALA A 1 82 ? 11.219 -2.393 -28.938 1 73.12 82 ALA A O 1
ATOM 622 N N . ASP A 1 83 ? 11.484 -0.238 -28.641 1 67.12 83 ASP A N 1
ATOM 623 C CA . ASP A 1 83 ? 11.414 0.082 -30.062 1 67.12 83 ASP A CA 1
ATOM 624 C C . ASP A 1 83 ? 12.711 0.717 -30.547 1 67.12 83 ASP A C 1
ATOM 626 O O . ASP A 1 83 ? 12.703 1.52 -31.484 1 67.12 83 ASP A O 1
ATOM 630 N N . THR A 1 84 ? 13.727 0.283 -29.859 1 71.38 84 THR A N 1
ATOM 631 C CA . THR A 1 84 ? 15.023 0.828 -30.234 1 71.38 84 THR A CA 1
ATOM 632 C C . THR A 1 84 ? 15.859 -0.223 -30.969 1 71.38 84 THR A C 1
ATOM 634 O O . THR A 1 84 ? 16 -1.353 -30.484 1 71.38 84 THR A O 1
ATOM 637 N N . GLU A 1 85 ? 16.266 0.178 -32.156 1 78.12 85 GLU A N 1
ATOM 638 C CA . GLU A 1 85 ? 17.078 -0.748 -32.938 1 78.12 85 GLU A CA 1
ATOM 639 C C . GLU A 1 85 ? 18.328 -1.178 -32.188 1 78.12 85 GLU A C 1
ATOM 641 O O . GLU A 1 85 ? 18.969 -0.36 -31.531 1 78.12 85 GLU A O 1
ATOM 646 N N . GLY A 1 86 ? 18.656 -2.471 -32.25 1 82.44 86 GLY A N 1
ATOM 647 C CA . GLY A 1 86 ? 19.875 -2.988 -31.625 1 82.44 86 GLY A CA 1
ATOM 648 C C . GLY A 1 86 ? 19.641 -3.508 -30.219 1 82.44 86 GLY A C 1
ATOM 649 O O . GLY A 1 86 ? 20.547 -4.098 -29.609 1 82.44 86 GLY A O 1
ATOM 650 N N . TYR A 1 87 ? 18.547 -3.254 -29.703 1 87.75 87 TYR A N 1
ATOM 651 C CA . TYR A 1 87 ? 18.219 -3.721 -28.359 1 87.75 87 TYR A CA 1
ATOM 652 C C . TYR A 1 87 ? 17.062 -4.715 -28.391 1 87.75 87 TYR A C 1
ATOM 654 O O . TYR A 1 87 ? 16.266 -4.727 -29.344 1 87.75 87 TYR A O 1
ATOM 662 N N . TYR A 1 88 ? 17.047 -5.66 -27.422 1 90.5 88 TYR A N 1
ATOM 663 C CA . TYR A 1 88 ? 16 -6.664 -27.297 1 90.5 88 TYR A CA 1
ATOM 664 C C . TYR A 1 88 ? 15.391 -6.645 -25.891 1 90.5 88 TYR A C 1
ATOM 666 O O . TYR A 1 88 ? 16.125 -6.551 -24.891 1 90.5 88 TYR A O 1
ATOM 674 N N . VAL A 1 89 ? 14.117 -6.602 -25.812 1 90.75 89 VAL A N 1
ATOM 675 C CA . VAL A 1 89 ? 13.453 -6.629 -24.516 1 90.75 89 VAL A CA 1
ATOM 676 C C . VAL A 1 89 ? 12.773 -7.984 -24.297 1 90.75 89 VAL A C 1
ATOM 678 O O . VAL A 1 89 ? 11.93 -8.398 -25.094 1 90.75 89 VAL A O 1
ATOM 681 N N . ALA A 1 90 ? 13.203 -8.758 -23.328 1 94.19 90 ALA A N 1
ATOM 682 C CA . ALA A 1 90 ? 12.555 -10.008 -22.938 1 94.19 90 ALA A CA 1
ATOM 683 C C . ALA A 1 90 ? 11.234 -9.742 -22.219 1 94.19 90 ALA A C 1
ATOM 685 O O . ALA A 1 90 ? 11.219 -9.133 -21.156 1 94.19 90 ALA A O 1
ATOM 686 N N . ARG A 1 91 ? 10.195 -10.133 -22.828 1 88.38 91 ARG A N 1
ATOM 687 C CA . ARG A 1 91 ? 8.852 -9.977 -22.281 1 88.38 91 ARG A CA 1
ATOM 688 C C . ARG A 1 91 ? 8.117 -11.312 -22.25 1 88.38 91 ARG A C 1
ATOM 690 O O . ARG A 1 91 ? 8.367 -12.188 -23.094 1 88.38 91 ARG A O 1
ATOM 697 N N . TRP A 1 92 ? 7.266 -11.562 -21.266 1 87.5 92 TRP A N 1
ATOM 698 C CA . TRP A 1 92 ? 6.414 -12.742 -21.141 1 87.5 92 TRP A CA 1
ATOM 699 C C . TRP A 1 92 ? 7.242 -14.016 -21.172 1 87.5 92 TRP A C 1
ATOM 701 O O . TRP A 1 92 ? 6.801 -15.039 -21.703 1 87.5 92 TRP A O 1
ATOM 711 N N . PHE A 1 93 ? 8.445 -13.945 -20.719 1 91.12 93 PHE A N 1
ATOM 712 C CA . PHE A 1 93 ? 9.336 -15.094 -20.797 1 91.12 93 PHE A CA 1
ATOM 713 C C . PHE A 1 93 ? 8.875 -16.188 -19.844 1 91.12 93 PHE A C 1
ATOM 715 O O . PHE A 1 93 ? 9.234 -17.359 -20.016 1 91.12 93 PHE A O 1
ATOM 722 N N . LYS A 1 94 ? 8.078 -15.797 -18.828 1 88.88 94 LYS A N 1
ATOM 723 C CA . LYS A 1 94 ? 7.527 -16.781 -17.906 1 88.88 94 LYS A CA 1
ATOM 724 C C . LYS A 1 94 ? 6.699 -17.828 -18.656 1 88.88 94 LYS A C 1
ATOM 726 O O . LYS A 1 94 ? 6.633 -18.984 -18.234 1 88.88 94 LYS A O 1
ATOM 731 N N . LEU A 1 95 ? 6.129 -17.484 -19.734 1 84.31 95 LEU A N 1
ATOM 732 C CA . LEU A 1 95 ? 5.25 -18.344 -20.516 1 84.31 95 LEU A CA 1
ATOM 733 C C . LEU A 1 95 ? 6.039 -19.5 -21.141 1 84.31 95 LEU A C 1
ATOM 735 O O . LEU A 1 95 ? 5.477 -20.562 -21.422 1 84.31 95 LEU A O 1
ATOM 739 N N . HIS A 1 96 ? 7.324 -19.281 -21.297 1 85.94 96 HIS A N 1
ATOM 740 C CA . HIS A 1 96 ? 8.164 -20.312 -21.891 1 85.94 96 HIS A CA 1
ATOM 741 C C . HIS A 1 96 ? 8.375 -21.484 -20.922 1 85.94 96 HIS A C 1
ATOM 743 O O . HIS A 1 96 ? 8.758 -22.578 -21.344 1 85.94 96 HIS A O 1
ATOM 749 N N . LEU A 1 97 ? 8.094 -21.219 -19.688 1 85.75 97 LEU A N 1
ATOM 750 C CA . LEU A 1 97 ? 8.344 -22.234 -18.672 1 85.75 97 LEU A CA 1
ATOM 751 C C . LEU A 1 97 ? 7.066 -23.016 -18.359 1 85.75 97 LEU A C 1
ATOM 753 O O . LEU A 1 97 ? 7.098 -23.984 -17.609 1 85.75 97 LEU A O 1
ATOM 757 N N . HIS A 1 98 ? 5.922 -22.609 -18.906 1 78.88 98 HIS A N 1
ATOM 758 C CA . HIS A 1 98 ? 4.676 -23.312 -18.641 1 78.88 98 HIS A CA 1
ATOM 759 C C . HIS A 1 98 ? 4.738 -24.75 -19.156 1 78.88 98 HIS A C 1
ATOM 761 O O . HIS A 1 98 ? 5.238 -25 -20.25 1 78.88 98 HIS A O 1
ATOM 767 N N . PRO A 1 99 ? 4.289 -25.656 -18.344 1 71.94 99 PRO A N 1
ATOM 768 C CA . PRO A 1 99 ? 4.207 -27.047 -18.828 1 71.94 99 PRO A CA 1
ATOM 769 C C . PRO A 1 99 ? 3.23 -27.188 -19.984 1 71.94 99 PRO A C 1
ATOM 771 O O . PRO A 1 99 ? 2.424 -26.297 -20.25 1 71.94 99 PRO A O 1
ATOM 774 N N . ASP A 1 100 ? 3.35 -28.203 -20.688 1 65.94 100 ASP A N 1
ATOM 775 C CA . ASP A 1 100 ? 2.516 -28.484 -21.859 1 65.94 100 ASP A CA 1
ATOM 776 C C . ASP A 1 100 ? 1.036 -28.5 -21.469 1 65.94 100 ASP A C 1
ATOM 778 O O . ASP A 1 100 ? 0.182 -28.109 -22.281 1 65.94 100 ASP A O 1
ATOM 782 N N . SER A 1 101 ? 0.771 -28.875 -20.297 1 63.28 101 SER A N 1
ATOM 783 C CA . SER A 1 101 ? -0.613 -28.938 -19.828 1 63.28 101 SER A CA 1
ATOM 784 C C . SER A 1 101 ? -1.221 -27.547 -19.719 1 63.28 101 SER A C 1
ATOM 786 O O . SER A 1 101 ? -2.443 -27.406 -19.688 1 63.28 101 SER A O 1
ATOM 788 N N . MET A 1 102 ? -0.401 -26.594 -19.594 1 61.62 102 MET A N 1
ATOM 789 C CA . MET A 1 102 ? -0.865 -25.219 -19.422 1 61.62 102 MET A CA 1
ATOM 790 C C . MET A 1 102 ? -0.75 -24.438 -20.719 1 61.62 102 MET A C 1
ATOM 792 O O . MET A 1 102 ? -1.096 -23.25 -20.781 1 61.62 102 MET A O 1
ATOM 796 N N . LYS A 1 103 ? -0.166 -25.031 -21.688 1 56.12 103 LYS A N 1
ATOM 797 C CA . LYS A 1 103 ? 0.024 -24.281 -22.938 1 56.12 103 LYS A CA 1
ATOM 798 C C . LYS A 1 103 ? -1.305 -24.062 -23.641 1 56.12 103 LYS A C 1
ATOM 800 O O . LYS A 1 103 ? -2.229 -24.859 -23.516 1 56.12 103 LYS A O 1
ATOM 805 N N . VAL A 1 104 ? -1.591 -22.781 -23.938 1 50.47 104 VAL A N 1
ATOM 806 C CA . VAL A 1 104 ? -2.779 -22.25 -24.594 1 50.47 104 VAL A CA 1
ATOM 807 C C . VAL A 1 104 ? -3.234 -23.219 -25.688 1 50.47 104 VAL A C 1
ATOM 809 O O . VAL A 1 104 ? -2.48 -23.5 -26.625 1 50.47 104 VAL A O 1
ATOM 812 N N . VAL A 1 105 ? -4.016 -24.297 -25.188 1 43.06 105 VAL A N 1
ATOM 813 C CA . VAL A 1 105 ? -4.602 -25.141 -26.219 1 43.06 105 VAL A CA 1
ATOM 814 C C . VAL A 1 105 ? -5.414 -24.281 -27.188 1 43.06 105 VAL A C 1
ATOM 816 O O . VAL A 1 105 ? -6.102 -23.359 -26.781 1 43.06 105 VAL A O 1
ATOM 819 N N . ASP A 1 106 ? -5 -24.25 -28.281 1 40.28 106 ASP A N 1
ATOM 820 C CA . ASP A 1 106 ? -5.828 -23.734 -29.375 1 40.28 106 ASP A CA 1
ATOM 821 C C . ASP A 1 106 ? -7.285 -24.172 -29.203 1 40.28 106 ASP A C 1
ATOM 823 O O . ASP A 1 106 ? -7.715 -25.156 -29.797 1 40.28 106 ASP A O 1
ATOM 827 N N . GLU A 1 107 ? -7.75 -24.25 -27.953 1 40.34 107 GLU A N 1
ATOM 828 C CA . GLU A 1 107 ? -9.148 -24.656 -28.031 1 40.34 107 GLU A CA 1
ATOM 829 C C . GLU A 1 107 ? -9.969 -23.656 -28.844 1 40.34 107 GLU A C 1
ATOM 831 O O . GLU A 1 107 ? -9.711 -22.453 -28.797 1 40.34 107 GLU A O 1
ATOM 836 N N . PRO A 1 108 ? -10.664 -24.141 -29.781 1 38.47 108 PRO A N 1
ATOM 837 C CA . PRO A 1 108 ? -11.562 -23.297 -30.594 1 38.47 108 PRO A CA 1
ATOM 838 C C . PRO A 1 108 ? -12.398 -22.344 -29.734 1 38.47 108 PRO A C 1
ATOM 840 O O . PRO A 1 108 ? -12.727 -22.656 -28.594 1 38.47 108 PRO A O 1
ATOM 843 N N . PRO A 1 109 ? -12.258 -21.078 -29.969 1 37.06 109 PRO A N 1
ATOM 844 C CA . PRO A 1 109 ? -13.164 -20.156 -29.281 1 37.06 109 PRO A CA 1
ATOM 845 C C . PRO A 1 109 ? -14.531 -20.766 -29 1 37.06 109 PRO A C 1
ATOM 847 O O . PRO A 1 109 ? -15.023 -21.578 -29.797 1 37.06 109 PRO A O 1
ATOM 850 N N . VAL A 1 110 ? -14.898 -21.062 -27.75 1 31.34 110 VAL A N 1
ATOM 851 C CA . VAL A 1 110 ? -16.266 -21.516 -27.562 1 31.34 110 VAL A CA 1
ATOM 852 C C . VAL A 1 110 ? -17.188 -20.828 -28.562 1 31.34 110 VAL A C 1
ATOM 854 O O . VAL A 1 110 ? -18.125 -21.438 -29.094 1 31.34 110 VAL A O 1
ATOM 857 N N . TYR A 1 111 ? -17.594 -19.484 -28.297 1 30.09 111 TYR A N 1
ATOM 858 C CA . TYR A 1 111 ? -18.656 -18.984 -29.156 1 30.09 111 TYR A CA 1
ATOM 859 C C . TYR A 1 111 ? -18.219 -18.984 -30.625 1 30.09 111 TYR A C 1
ATOM 861 O O . TYR A 1 111 ? -17.031 -19.047 -30.922 1 30.09 111 TYR A O 1
ATOM 869 N N . GLY A 1 112 ? -19.25 -18.906 -31.594 1 30.11 112 GLY A N 1
ATOM 870 C CA . GLY A 1 112 ? -19.453 -18.906 -33.031 1 30.11 112 GLY A CA 1
ATOM 871 C C . GLY A 1 112 ? -18.422 -18.109 -33.781 1 30.11 112 GLY A C 1
ATOM 872 O O . GLY A 1 112 ? -18.562 -17.875 -35 1 30.11 112 GLY A O 1
ATOM 873 N N . SER A 1 113 ? -17.922 -17.031 -33.281 1 30.44 113 SER A N 1
ATOM 874 C CA . SER A 1 113 ? -17.328 -16.312 -34.406 1 30.44 113 SER A CA 1
ATOM 875 C C . SER A 1 113 ? -16.219 -17.141 -35.062 1 30.44 113 SER A C 1
ATOM 877 O O . SER A 1 113 ? -15.461 -17.812 -34.375 1 30.44 113 SER A O 1
ATOM 879 N N . VAL A 1 114 ? -16.406 -17.609 -36.375 1 31.16 114 VAL A N 1
ATOM 880 C CA . VAL A 1 114 ? -15.812 -18.297 -37.531 1 31.16 114 VAL A CA 1
ATOM 881 C C . VAL A 1 114 ? -14.344 -17.891 -37.688 1 31.16 114 VAL A C 1
ATOM 883 O O . VAL A 1 114 ? -13.68 -18.281 -38.656 1 31.16 114 VAL A O 1
ATOM 886 N N . THR A 1 115 ? -13.938 -16.594 -37.312 1 33.38 115 THR A N 1
ATOM 887 C CA . THR A 1 115 ? -12.734 -16.344 -38.094 1 33.38 115 THR A CA 1
ATOM 888 C C . THR A 1 115 ? -11.633 -17.344 -37.75 1 33.38 115 THR A C 1
ATOM 890 O O . THR A 1 115 ? -11.492 -17.734 -36.594 1 33.38 115 THR A O 1
ATOM 893 N N . ASN A 1 116 ? -11.188 -18.188 -38.656 1 32.62 116 ASN A N 1
ATOM 894 C CA . ASN A 1 116 ? -10.125 -19.156 -38.906 1 32.62 116 ASN A CA 1
ATOM 895 C C . ASN A 1 116 ? -8.828 -18.766 -38.219 1 32.62 116 ASN A C 1
ATOM 897 O O . ASN A 1 116 ? -7.766 -19.312 -38.5 1 32.62 116 ASN A O 1
ATOM 901 N N . VAL A 1 117 ? -8.594 -17.438 -38.094 1 34.22 117 VAL A N 1
ATOM 902 C CA . VAL A 1 117 ? -7.219 -17.172 -37.688 1 34.22 117 VAL A CA 1
ATOM 903 C C . VAL A 1 117 ? -7.008 -17.656 -36.25 1 34.22 117 VAL A C 1
ATOM 905 O O . VAL A 1 117 ? -7.656 -17.156 -35.312 1 34.22 117 VAL A O 1
ATOM 908 N N . SER A 1 118 ? -6.867 -18.812 -36.062 1 36.38 118 SER A N 1
ATOM 909 C CA . SER A 1 118 ? -6.465 -19.297 -34.719 1 36.38 118 SER A CA 1
ATOM 910 C C . SER A 1 118 ? -5.441 -18.375 -34.094 1 36.38 118 SER A C 1
ATOM 912 O O . SER A 1 118 ? -4.363 -18.141 -34.656 1 36.38 118 SER A O 1
ATOM 914 N N . PRO A 1 119 ? -5.684 -17.172 -33.625 1 39.66 119 PRO A N 1
ATOM 915 C CA . PRO A 1 119 ? -4.633 -16.328 -33.062 1 39.66 119 PRO A CA 1
ATOM 916 C C . PRO A 1 119 ? -3.68 -17.094 -32.156 1 39.66 119 PRO A C 1
ATOM 918 O O . PRO A 1 119 ? -4.062 -17.516 -31.047 1 39.66 119 PRO A O 1
ATOM 921 N N . THR A 1 120 ? -2.947 -18.062 -32.656 1 43.34 120 THR A N 1
ATOM 922 C CA . THR A 1 120 ? -1.875 -18.688 -31.875 1 43.34 120 THR A CA 1
ATOM 923 C C . THR A 1 120 ? -1.136 -17.641 -31.031 1 43.34 120 THR A C 1
ATOM 925 O O . THR A 1 120 ? -0.71 -16.609 -31.547 1 43.34 120 THR A O 1
ATOM 928 N N . PHE A 1 121 ? -1.604 -17.438 -29.875 1 54.19 121 PHE A N 1
ATOM 929 C CA . PHE A 1 121 ? -0.805 -16.656 -28.938 1 54.19 121 PHE A CA 1
ATOM 930 C C . PHE A 1 121 ? 0.678 -16.969 -29.094 1 54.19 121 PHE A C 1
ATOM 932 O O . PHE A 1 121 ? 1.115 -18.078 -28.812 1 54.19 121 PHE A O 1
ATOM 939 N N . GLU A 1 122 ? 1.288 -16.312 -30.031 1 65.38 122 GLU A N 1
ATOM 940 C CA . GLU A 1 122 ? 2.725 -16.516 -30.188 1 65.38 122 GLU A CA 1
ATOM 941 C C . GLU A 1 122 ? 3.504 -15.812 -29.078 1 65.38 122 GLU A C 1
ATOM 943 O O . GLU A 1 122 ? 3.396 -14.594 -28.922 1 65.38 122 GLU A O 1
ATOM 948 N N . ILE A 1 123 ? 4.066 -16.609 -28.203 1 75.75 123 ILE A N 1
ATOM 949 C CA . ILE A 1 123 ? 4.977 -16.094 -27.188 1 75.75 123 ILE A CA 1
ATOM 950 C C . ILE A 1 123 ? 6.188 -15.453 -27.859 1 75.75 123 ILE A C 1
ATOM 952 O O . ILE A 1 123 ? 6.828 -16.078 -28.719 1 75.75 123 ILE A O 1
ATOM 956 N N . PRO A 1 124 ? 6.398 -14.195 -27.578 1 81.12 124 PRO A N 1
ATOM 957 C CA . PRO A 1 124 ? 7.578 -13.578 -28.188 1 81.12 124 PRO A CA 1
ATOM 958 C C . PRO A 1 124 ? 8.852 -14.383 -27.953 1 81.12 124 PRO A C 1
ATOM 960 O O . PRO A 1 124 ? 9.039 -14.969 -26.891 1 81.12 124 PRO A O 1
ATOM 963 N N . PRO A 1 125 ? 9.664 -14.43 -29 1 87.38 125 PRO A N 1
ATOM 964 C CA . PRO A 1 125 ? 10.938 -15.141 -28.828 1 87.38 125 PRO A CA 1
ATOM 965 C C . PRO A 1 125 ? 11.844 -14.477 -27.797 1 87.38 125 PRO A C 1
ATOM 967 O O . PRO A 1 125 ? 11.688 -13.289 -27.5 1 87.38 125 PRO A O 1
ATOM 970 N N . LEU A 1 126 ? 12.75 -15.25 -27.297 1 91.94 126 LEU A N 1
ATOM 971 C CA . LEU A 1 126 ? 13.75 -14.734 -26.359 1 91.94 126 LEU A CA 1
ATOM 972 C C . LEU A 1 126 ? 14.805 -13.914 -27.109 1 91.94 126 LEU A C 1
ATOM 974 O O . LEU A 1 126 ? 15.008 -14.094 -28.312 1 91.94 126 LEU A O 1
ATOM 978 N N . PRO A 1 127 ? 15.438 -12.922 -26.422 1 92.25 127 PRO A N 1
ATOM 979 C CA . PRO A 1 127 ? 16.562 -12.227 -27.047 1 92.25 127 PRO A CA 1
ATOM 980 C C . PRO A 1 127 ? 17.641 -13.18 -27.562 1 92.25 127 PRO A C 1
ATOM 982 O O . PRO A 1 127 ? 17.906 -14.203 -26.922 1 92.25 127 PRO A O 1
ATOM 985 N N . PRO A 1 128 ? 18.219 -12.789 -28.703 1 91.5 128 PRO A N 1
ATOM 986 C CA . PRO A 1 128 ? 19.234 -13.672 -29.281 1 91.5 128 PRO A CA 1
ATOM 987 C C . PRO A 1 128 ? 20.391 -13.945 -28.312 1 91.5 128 PRO A C 1
ATOM 989 O O . PRO A 1 128 ? 20.875 -13.023 -27.641 1 91.5 128 PRO A O 1
ATOM 992 N N . SER A 1 129 ? 20.797 -15.164 -28.141 1 91.69 129 SER A N 1
ATOM 993 C CA . SER A 1 129 ? 21.969 -15.625 -27.391 1 91.69 129 SER A CA 1
ATOM 994 C C . SER A 1 129 ? 21.75 -15.484 -25.891 1 91.69 129 SER A C 1
ATOM 996 O O . SER A 1 129 ? 22.719 -15.359 -25.125 1 91.69 129 SER A O 1
ATOM 998 N N . VAL A 1 130 ? 20.562 -15.281 -25.484 1 95.44 130 VAL A N 1
ATOM 999 C CA . VAL A 1 130 ? 20.25 -15.258 -24.047 1 95.44 130 VAL A CA 1
ATOM 1000 C C . VAL A 1 130 ? 19.312 -16.406 -23.703 1 95.44 130 VAL A C 1
ATOM 1002 O O . VAL A 1 130 ? 18.219 -16.516 -24.266 1 95.44 130 VAL A O 1
ATOM 1005 N N . SER A 1 131 ? 19.75 -17.25 -22.828 1 95 131 SER A N 1
ATOM 1006 C CA . SER A 1 131 ? 18.906 -18.375 -22.453 1 95 131 SER A CA 1
ATOM 1007 C C . SER A 1 131 ? 17.797 -17.953 -21.5 1 95 131 SER A C 1
ATOM 1009 O O . SER A 1 131 ? 17.891 -16.906 -20.859 1 95 131 SER A O 1
ATOM 1011 N N . LEU A 1 132 ? 16.781 -18.734 -21.438 1 95.06 132 LEU A N 1
ATOM 1012 C CA . LEU A 1 132 ? 15.68 -18.469 -20.531 1 95.06 132 LEU A CA 1
ATOM 1013 C C . LEU A 1 132 ? 16.172 -18.391 -19.094 1 95.06 132 LEU A C 1
ATOM 1015 O O . LEU A 1 132 ? 15.75 -17.5 -18.328 1 95.06 132 LEU A O 1
ATOM 1019 N N . LYS A 1 133 ? 17.062 -19.312 -18.703 1 95.19 133 LYS A N 1
ATOM 1020 C CA . LYS A 1 133 ? 17.594 -19.344 -17.344 1 95.19 133 LYS A CA 1
ATOM 1021 C C . LYS A 1 133 ? 18.344 -18.062 -17.016 1 95.19 133 LYS A C 1
ATOM 1023 O O . LYS A 1 133 ? 18.266 -17.547 -15.898 1 95.19 133 LYS A O 1
ATOM 1028 N N . GLN A 1 134 ? 19.031 -17.562 -17.984 1 96.81 134 GLN A N 1
ATOM 1029 C CA . GLN A 1 134 ? 19.781 -16.312 -17.797 1 96.81 134 GLN A CA 1
ATOM 1030 C C . GLN A 1 134 ? 18.828 -15.148 -17.562 1 96.81 134 GLN A C 1
ATOM 1032 O O . GLN A 1 134 ? 19.109 -14.273 -16.734 1 96.81 134 GLN A O 1
ATOM 1037 N N . ILE A 1 135 ? 17.766 -15.086 -18.312 1 97.56 135 ILE A N 1
ATOM 1038 C CA . ILE A 1 135 ? 16.781 -14.016 -18.141 1 97.56 135 ILE A CA 1
ATOM 1039 C C . ILE A 1 135 ? 16.219 -14.047 -16.719 1 97.56 135 ILE A C 1
ATOM 1041 O O . ILE A 1 135 ? 16.141 -13.008 -16.047 1 97.56 135 ILE A O 1
ATOM 1045 N N . TYR A 1 136 ? 15.852 -15.289 -16.266 1 97.69 136 TYR A N 1
ATOM 1046 C CA . TYR A 1 136 ? 15.352 -15.438 -14.898 1 97.69 136 TYR A CA 1
ATOM 1047 C C . TYR A 1 136 ? 16.406 -15.023 -13.883 1 97.69 136 TYR A C 1
ATOM 1049 O O . TYR A 1 136 ? 16.109 -14.352 -12.898 1 97.69 136 TYR A O 1
ATOM 1057 N N . ALA A 1 137 ? 17.641 -15.461 -14.125 1 97.88 137 ALA A N 1
ATOM 1058 C CA . ALA A 1 137 ? 18.734 -15.141 -13.227 1 97.88 137 ALA A CA 1
ATOM 1059 C C . ALA A 1 137 ? 18.953 -13.633 -13.141 1 97.88 137 ALA A C 1
ATOM 1061 O O . ALA A 1 137 ? 19.156 -13.094 -12.047 1 97.88 137 ALA A O 1
ATOM 1062 N N . HIS A 1 138 ? 18.938 -13.016 -14.312 1 98.06 138 HIS A N 1
ATOM 1063 C CA . HIS A 1 138 ? 19.156 -11.578 -14.352 1 98.06 138 HIS A CA 1
ATOM 1064 C C . HIS A 1 138 ? 18.062 -10.828 -13.609 1 98.06 138 HIS A C 1
ATOM 1066 O O . HIS A 1 138 ? 18.344 -9.93 -12.805 1 98.06 138 HIS A O 1
ATOM 1072 N N . LEU A 1 139 ? 16.828 -11.148 -13.852 1 98.12 139 LEU A N 1
ATOM 1073 C CA . LEU A 1 139 ? 15.734 -10.422 -13.219 1 98.12 139 LEU A CA 1
ATOM 1074 C C . LEU A 1 139 ? 15.672 -10.727 -11.727 1 98.12 139 LEU A C 1
ATOM 1076 O O . LEU A 1 139 ? 15.461 -9.828 -10.914 1 98.12 139 LEU A O 1
ATOM 1080 N N . LEU A 1 140 ? 15.82 -12 -11.344 1 98.19 140 LEU A N 1
ATOM 1081 C CA . LEU A 1 140 ? 15.828 -12.367 -9.93 1 98.19 140 LEU A CA 1
ATOM 1082 C C . LEU A 1 140 ? 16.953 -11.656 -9.188 1 98.19 140 LEU A C 1
ATOM 1084 O O . LEU A 1 140 ? 16.766 -11.164 -8.078 1 98.19 140 LEU A O 1
ATOM 1088 N N . GLY A 1 141 ? 18.156 -11.695 -9.789 1 98.06 141 GLY A N 1
ATOM 1089 C CA . GLY A 1 141 ? 19.281 -10.984 -9.203 1 98.06 141 GLY A CA 1
ATOM 1090 C C . GLY A 1 141 ? 19.016 -9.5 -9.008 1 98.06 141 GLY A C 1
ATOM 1091 O O . GLY A 1 141 ? 19.328 -8.945 -7.957 1 98.06 141 GLY A O 1
ATOM 1092 N N . TYR A 1 142 ? 18.422 -8.906 -10.016 1 98 142 TYR A N 1
ATOM 1093 C CA . TYR A 1 142 ? 18.094 -7.492 -9.945 1 98 142 TYR A CA 1
ATOM 1094 C C . TYR A 1 142 ? 17.094 -7.219 -8.828 1 98 142 TYR A C 1
ATOM 1096 O O . TYR A 1 142 ? 17.266 -6.281 -8.047 1 98 142 TYR A O 1
ATOM 1104 N N . LEU A 1 143 ? 16.031 -8 -8.766 1 97.69 143 LEU A N 1
ATOM 1105 C CA . LEU A 1 143 ? 15 -7.836 -7.75 1 97.69 143 LEU A CA 1
ATOM 1106 C C . LEU A 1 143 ? 15.586 -7.961 -6.352 1 97.69 143 LEU A C 1
ATOM 1108 O O . LEU A 1 143 ? 15.281 -7.156 -5.469 1 97.69 143 LEU A O 1
ATOM 1112 N N . PHE A 1 144 ? 16.438 -8.938 -6.195 1 97.88 144 PHE A N 1
ATOM 1113 C CA . PHE A 1 144 ? 17.031 -9.18 -4.887 1 97.88 144 PHE A CA 1
ATOM 1114 C C . PHE A 1 144 ? 17.984 -8.055 -4.508 1 97.88 144 PHE A C 1
ATOM 1116 O O . PHE A 1 144 ? 17.984 -7.594 -3.363 1 97.88 144 PHE A O 1
ATOM 1123 N N . ASP A 1 145 ? 18.781 -7.59 -5.414 1 97.31 145 ASP A N 1
ATOM 1124 C CA . ASP A 1 145 ? 19.719 -6.5 -5.156 1 97.31 145 ASP A CA 1
ATOM 1125 C C . ASP A 1 145 ? 18.984 -5.203 -4.832 1 97.31 145 ASP A C 1
ATOM 1127 O O . ASP A 1 145 ? 19.391 -4.453 -3.945 1 97.31 145 ASP A O 1
ATOM 1131 N N . HIS A 1 146 ? 17.969 -4.965 -5.594 1 95.31 146 HIS A N 1
ATOM 1132 C CA . HIS A 1 146 ? 17.172 -3.771 -5.316 1 95.31 146 HIS A CA 1
ATOM 1133 C C . HIS A 1 146 ? 16.516 -3.85 -3.939 1 95.31 146 HIS A C 1
ATOM 1135 O O . HIS A 1 146 ? 16.484 -2.859 -3.205 1 95.31 146 HIS A O 1
ATOM 1141 N N . PHE A 1 147 ? 15.961 -5.008 -3.607 1 96.31 147 PHE A N 1
ATOM 1142 C CA . PHE A 1 147 ? 15.391 -5.207 -2.279 1 96.31 147 PHE A CA 1
ATOM 1143 C C . PHE A 1 147 ? 16.422 -4.91 -1.2 1 96.31 147 PHE A C 1
ATOM 1145 O O . PHE A 1 147 ? 16.141 -4.211 -0.228 1 96.31 147 PHE A O 1
ATOM 1152 N N . ARG A 1 148 ? 17.609 -5.453 -1.376 1 96.38 148 ARG A N 1
ATOM 1153 C CA . ARG A 1 148 ? 18.688 -5.25 -0.402 1 96.38 148 ARG A CA 1
ATOM 1154 C C . ARG A 1 148 ? 18.906 -3.768 -0.137 1 96.38 148 ARG A C 1
ATOM 1156 O O . ARG A 1 148 ? 18.953 -3.336 1.017 1 96.38 148 ARG A O 1
ATOM 1163 N N . ASN A 1 149 ? 19.016 -3.002 -1.174 1 93.06 149 ASN A N 1
ATOM 1164 C CA . ASN A 1 149 ? 19.25 -1.568 -1.038 1 93.06 149 ASN A CA 1
ATOM 1165 C C . ASN A 1 149 ? 18.047 -0.858 -0.434 1 93.06 149 ASN A C 1
ATOM 1167 O O . ASN A 1 149 ? 18.188 0.025 0.412 1 93.06 149 ASN A O 1
ATOM 1171 N N . PHE A 1 150 ? 16.891 -1.231 -0.878 1 91.25 150 PHE A N 1
ATOM 1172 C CA . PHE A 1 150 ? 15.648 -0.677 -0.345 1 91.25 150 PHE A CA 1
ATOM 1173 C C . PHE A 1 150 ? 15.547 -0.934 1.153 1 91.25 150 PHE A C 1
ATOM 1175 O O . PHE A 1 150 ? 15.203 -0.031 1.92 1 91.25 150 PHE A O 1
ATOM 1182 N N . PHE A 1 151 ? 15.805 -2.162 1.583 1 93.06 151 PHE A N 1
ATOM 1183 C CA . PHE A 1 151 ? 15.727 -2.559 2.984 1 93.06 151 PHE A CA 1
ATOM 1184 C C . PHE A 1 151 ? 16.672 -1.719 3.838 1 93.06 151 PHE A C 1
ATOM 1186 O O . PHE A 1 151 ? 16.281 -1.222 4.898 1 93.06 151 PHE A O 1
ATOM 1193 N N . LYS A 1 152 ? 17.859 -1.535 3.396 1 90.88 152 LYS A N 1
ATOM 1194 C CA . LYS A 1 152 ? 18.875 -0.78 4.137 1 90.88 152 LYS A CA 1
ATOM 1195 C C . LYS A 1 152 ? 18.453 0.676 4.312 1 90.88 152 LYS A C 1
ATOM 1197 O O . LYS A 1 152 ? 18.672 1.272 5.363 1 90.88 152 LYS A O 1
ATOM 1202 N N . GLU A 1 153 ? 17.75 1.179 3.332 1 84.81 153 GLU A N 1
ATOM 1203 C CA . GLU A 1 153 ? 17.438 2.604 3.318 1 84.81 153 GLU A CA 1
ATOM 1204 C C . GLU A 1 153 ? 16.094 2.877 3.998 1 84.81 153 GLU A C 1
ATOM 1206 O O . GLU A 1 153 ? 15.867 3.975 4.512 1 84.81 153 GLU A O 1
ATOM 1211 N N . ASN A 1 154 ? 15.25 1.894 3.998 1 86.19 154 ASN A N 1
ATOM 1212 C CA . ASN A 1 154 ? 13.875 2.158 4.414 1 86.19 154 ASN A CA 1
ATOM 1213 C C . ASN A 1 154 ? 13.539 1.437 5.715 1 86.19 154 ASN A C 1
ATOM 1215 O O . ASN A 1 154 ? 12.375 1.395 6.121 1 86.19 154 ASN A O 1
ATOM 1219 N N . THR A 1 155 ? 14.539 0.87 6.316 1 88.12 155 THR A N 1
ATOM 1220 C CA . THR A 1 155 ? 14.375 0.213 7.605 1 88.12 155 THR A CA 1
ATOM 1221 C C . THR A 1 155 ? 15.281 0.847 8.656 1 88.12 155 THR A C 1
ATOM 1223 O O . THR A 1 155 ? 16.469 1.075 8.406 1 88.12 155 THR A O 1
ATOM 1226 N N . VAL A 1 156 ? 14.648 1.248 9.805 1 86.12 156 VAL A N 1
ATOM 1227 C CA . VAL A 1 156 ? 15.477 1.768 10.883 1 86.12 156 VAL A CA 1
ATOM 1228 C C . VAL A 1 156 ? 16.578 0.766 11.219 1 86.12 156 VAL A C 1
ATOM 1230 O O . VAL A 1 156 ? 16.312 -0.422 11.414 1 86.12 156 VAL A O 1
ATOM 1233 N N . ASP A 1 157 ? 17.828 1.156 11.258 1 87.5 157 ASP A N 1
ATOM 1234 C CA . ASP A 1 157 ? 19 0.318 11.492 1 87.5 157 ASP A CA 1
ATOM 1235 C C . ASP A 1 157 ? 19.125 -0.755 10.406 1 87.5 157 ASP A C 1
ATOM 1237 O O . ASP A 1 157 ? 19.656 -1.843 10.672 1 87.5 157 ASP A O 1
ATOM 1241 N N . GLY A 1 158 ? 18.625 -0.476 9.227 1 89 158 GLY A N 1
ATOM 1242 C CA . GLY A 1 158 ? 18.547 -1.441 8.141 1 89 158 GLY A CA 1
ATOM 1243 C C . GLY A 1 158 ? 19.906 -1.989 7.73 1 89 158 GLY A C 1
ATOM 1244 O O . GLY A 1 158 ? 20.031 -3.186 7.469 1 89 158 GLY A O 1
ATOM 1245 N N . THR A 1 159 ? 20.922 -1.119 7.703 1 89.81 159 THR A N 1
ATOM 1246 C CA . THR A 1 159 ? 22.25 -1.538 7.281 1 89.81 159 THR A CA 1
ATOM 1247 C C . THR A 1 159 ? 22.844 -2.561 8.258 1 89.81 159 THR A C 1
ATOM 1249 O O . THR A 1 159 ? 23.391 -3.582 7.836 1 89.81 159 THR A O 1
ATOM 1252 N N . ARG A 1 160 ? 22.688 -2.316 9.547 1 90.69 160 ARG A N 1
ATOM 1253 C CA . ARG A 1 160 ? 23.219 -3.217 10.562 1 90.69 160 ARG A CA 1
ATOM 1254 C C . ARG A 1 160 ? 22.453 -4.535 10.586 1 90.69 160 ARG A C 1
ATOM 1256 O O . ARG A 1 160 ? 23.047 -5.605 10.742 1 90.69 160 ARG A O 1
ATOM 1263 N N . ILE A 1 161 ? 21.156 -4.445 10.43 1 92.56 161 ILE A N 1
ATOM 1264 C CA . ILE A 1 161 ? 20.328 -5.648 10.406 1 92.56 161 ILE A CA 1
ATOM 1265 C C . ILE A 1 161 ? 20.703 -6.512 9.203 1 92.56 161 ILE A C 1
ATOM 1267 O O . ILE A 1 161 ? 20.828 -7.734 9.32 1 92.56 161 ILE A O 1
ATOM 1271 N N . TRP A 1 162 ? 20.969 -5.906 8.062 1 95 162 TRP A N 1
ATOM 1272 C CA . TRP A 1 162 ? 21.328 -6.645 6.852 1 95 162 TRP A CA 1
ATOM 1273 C C . TRP A 1 162 ? 22.672 -7.344 7.02 1 95 162 TRP A C 1
ATOM 1275 O O . TRP A 1 162 ? 22.859 -8.469 6.543 1 95 162 TRP A O 1
ATOM 1285 N N . GLN A 1 163 ? 23.547 -6.637 7.648 1 95 163 GLN A N 1
ATOM 1286 C CA . GLN A 1 163 ? 24.875 -7.227 7.863 1 95 163 GLN A CA 1
ATOM 1287 C C . GLN A 1 163 ? 24.781 -8.5 8.703 1 95 163 GLN A C 1
ATOM 1289 O O . GLN A 1 163 ? 25.531 -9.453 8.484 1 95 163 GLN A O 1
ATOM 1294 N N . ARG A 1 164 ? 23.812 -8.578 9.547 1 94.06 164 ARG A N 1
ATOM 1295 C CA . ARG A 1 164 ? 23.672 -9.711 10.461 1 94.06 164 ARG A CA 1
ATOM 1296 C C . ARG A 1 164 ? 22.828 -10.812 9.828 1 94.06 164 ARG A C 1
ATOM 1298 O O . ARG A 1 164 ? 23.109 -12 10 1 94.06 164 ARG A O 1
ATOM 1305 N N . LEU A 1 165 ? 21.797 -10.438 9.109 1 94.88 165 LEU A N 1
ATOM 1306 C CA . LEU A 1 165 ? 20.781 -11.414 8.734 1 94.88 165 LEU A CA 1
ATOM 1307 C C . LEU A 1 165 ? 20.766 -11.633 7.223 1 94.88 165 LEU A C 1
ATOM 1309 O O . LEU A 1 165 ? 20.203 -12.617 6.738 1 94.88 165 LEU A O 1
ATOM 1313 N N . GLY A 1 166 ? 21.391 -10.75 6.453 1 93.88 166 GLY A N 1
ATOM 1314 C CA . GLY A 1 166 ? 21.266 -10.742 5.004 1 93.88 166 GLY A CA 1
ATOM 1315 C C . GLY A 1 166 ? 21.703 -12.047 4.363 1 93.88 166 GLY A C 1
ATOM 1316 O O . GLY A 1 166 ? 21 -12.578 3.492 1 93.88 166 GLY A O 1
ATOM 1317 N N . GLU A 1 167 ? 22.781 -12.609 4.812 1 90.69 167 GLU A N 1
ATOM 1318 C CA . GLU A 1 167 ? 23.344 -13.805 4.215 1 90.69 167 GLU A CA 1
ATOM 1319 C C . GLU A 1 167 ? 22.562 -15.055 4.621 1 90.69 167 GLU A C 1
ATOM 1321 O O . GLU A 1 167 ? 22.672 -16.094 3.982 1 90.69 167 GLU A O 1
ATOM 1326 N N . ARG A 1 168 ? 21.75 -14.945 5.566 1 92.44 168 ARG A N 1
ATOM 1327 C CA . ARG A 1 168 ? 21.016 -16.109 6.047 1 92.44 168 ARG A CA 1
ATOM 1328 C C . ARG A 1 168 ? 19.516 -15.93 5.863 1 92.44 168 ARG A C 1
ATOM 1330 O O . ARG A 1 168 ? 18.719 -16.703 6.402 1 92.44 168 ARG A O 1
ATOM 1337 N N . CYS A 1 169 ? 19.188 -14.93 5.125 1 95.5 169 CYS A N 1
ATOM 1338 C CA . CYS A 1 169 ? 17.766 -14.695 4.973 1 95.5 169 CYS A CA 1
ATOM 1339 C C . CYS A 1 169 ? 17.109 -15.836 4.199 1 95.5 169 CYS A C 1
ATOM 1341 O O . CYS A 1 169 ? 17.766 -16.516 3.414 1 95.5 169 CYS A O 1
ATOM 1343 N N . THR A 1 170 ? 15.859 -16.094 4.441 1 95.62 170 THR A N 1
ATOM 1344 C CA . THR A 1 170 ? 15.07 -17.094 3.73 1 95.62 170 THR A CA 1
ATOM 1345 C C . THR A 1 170 ? 14.383 -16.484 2.516 1 95.62 170 THR A C 1
ATOM 1347 O O . THR A 1 170 ? 13.852 -15.375 2.596 1 95.62 170 THR A O 1
ATOM 1350 N N . ILE A 1 171 ? 14.461 -17.188 1.406 1 97 171 ILE A N 1
ATOM 1351 C CA . ILE A 1 171 ? 13.836 -16.719 0.175 1 97 171 ILE A CA 1
ATOM 1352 C C . ILE A 1 171 ? 12.625 -17.594 -0.155 1 97 171 ILE A C 1
ATOM 1354 O O . ILE A 1 171 ? 12.742 -18.828 -0.197 1 97 171 ILE A O 1
ATOM 1358 N N . VAL A 1 172 ? 11.492 -17 -0.306 1 96.19 172 VAL A N 1
ATOM 1359 C CA . VAL A 1 172 ? 10.273 -17.703 -0.718 1 96.19 172 VAL A CA 1
ATOM 1360 C C . VAL A 1 172 ? 9.898 -17.281 -2.135 1 96.19 172 VAL A C 1
ATOM 1362 O O . VAL A 1 172 ? 9.688 -16.094 -2.402 1 96.19 172 VAL A O 1
ATOM 1365 N N . LEU A 1 173 ? 9.805 -18.203 -3.021 1 96.25 173 LEU A N 1
ATOM 1366 C CA . LEU A 1 173 ? 9.422 -17.922 -4.402 1 96.25 173 LEU A CA 1
ATOM 1367 C C . LEU A 1 173 ? 8 -18.406 -4.68 1 96.25 173 LEU A C 1
ATOM 1369 O O . LEU A 1 173 ? 7.68 -19.578 -4.414 1 96.25 173 LEU A O 1
ATOM 1373 N N . ALA A 1 174 ? 7.191 -17.547 -5.156 1 93.69 174 ALA A N 1
ATOM 1374 C CA . ALA A 1 174 ? 5.848 -17.938 -5.582 1 93.69 174 ALA A CA 1
ATOM 1375 C C . ALA A 1 174 ? 5.875 -18.547 -6.98 1 93.69 174 ALA A C 1
ATOM 1377 O O . ALA A 1 174 ? 6.574 -18.062 -7.867 1 93.69 174 ALA A O 1
ATOM 1378 N N . THR A 1 175 ? 5.18 -19.609 -7.129 1 90.31 175 THR A N 1
ATOM 1379 C CA . THR A 1 175 ? 5.09 -20.281 -8.422 1 90.31 175 THR A CA 1
ATOM 1380 C C . THR A 1 175 ? 3.631 -20.531 -8.797 1 90.31 175 THR A C 1
ATOM 1382 O O . THR A 1 175 ? 2.777 -20.703 -7.922 1 90.31 175 THR A O 1
ATOM 1385 N N . PRO A 1 176 ? 3.334 -20.562 -10.07 1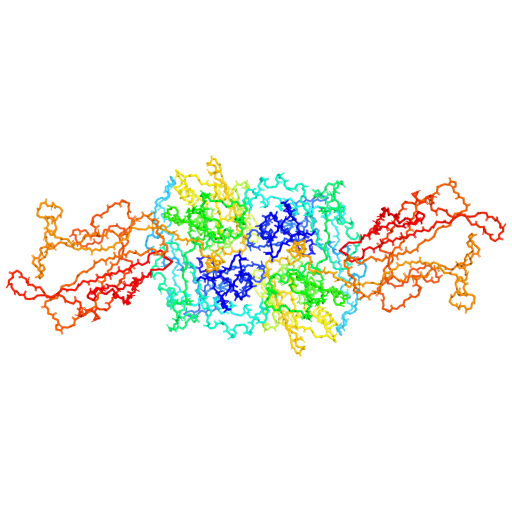 86.31 176 PRO A N 1
ATOM 1386 C CA . PRO A 1 176 ? 1.97 -20.891 -10.492 1 86.31 176 PRO A CA 1
ATOM 1387 C C . PRO A 1 176 ? 1.509 -22.25 -9.961 1 86.31 176 PRO A C 1
ATOM 1389 O O . PRO A 1 176 ? 2.33 -23.141 -9.758 1 86.31 176 PRO A O 1
ATOM 1392 N N . ASN A 1 177 ? 0.211 -22.469 -9.766 1 81.5 177 ASN A N 1
ATOM 1393 C CA . ASN A 1 177 ? -0.347 -23.719 -9.25 1 81.5 177 ASN A CA 1
ATOM 1394 C C . ASN A 1 177 ? -0.047 -24.891 -10.172 1 81.5 177 ASN A C 1
ATOM 1396 O O . ASN A 1 177 ? 0.095 -26.031 -9.719 1 81.5 177 ASN A O 1
ATOM 1400 N N . GLY A 1 178 ? 0.129 -24.703 -11.352 1 75.44 178 GLY A N 1
ATOM 1401 C CA . GLY A 1 178 ? 0.326 -25.797 -12.297 1 75.44 178 GLY A CA 1
ATOM 1402 C C . GLY A 1 178 ? 1.781 -26.188 -12.453 1 75.44 178 GLY A C 1
ATOM 1403 O O . GLY A 1 178 ? 2.096 -27.141 -13.172 1 75.44 178 GLY A O 1
ATOM 1404 N N . TRP A 1 179 ? 2.658 -25.516 -11.734 1 80.12 179 TRP A N 1
ATOM 1405 C CA . TRP A 1 179 ? 4.078 -25.828 -11.836 1 80.12 179 TRP A CA 1
ATOM 1406 C C . TRP A 1 179 ? 4.465 -26.938 -10.875 1 80.12 179 TRP A C 1
ATOM 1408 O O . TRP A 1 179 ? 3.816 -27.125 -9.844 1 80.12 179 TRP A O 1
ATOM 1418 N N . ASP A 1 180 ? 5.438 -27.703 -11.273 1 79.12 180 ASP A N 1
ATOM 1419 C CA . ASP A 1 180 ? 5.871 -28.859 -10.5 1 79.12 180 ASP A CA 1
ATOM 1420 C C . ASP A 1 180 ? 7.363 -28.781 -10.172 1 79.12 180 ASP A C 1
ATOM 1422 O O . ASP A 1 180 ? 7.949 -27.688 -10.203 1 79.12 180 ASP A O 1
ATOM 1426 N N . THR A 1 181 ? 7.953 -29.875 -9.852 1 79.44 181 THR A N 1
ATOM 1427 C CA . THR A 1 181 ? 9.336 -29.969 -9.398 1 79.44 181 THR A CA 1
ATOM 1428 C C . THR A 1 181 ? 10.297 -29.484 -10.484 1 79.44 181 THR A C 1
ATOM 1430 O O . THR A 1 181 ? 11.352 -28.922 -10.18 1 79.44 181 THR A O 1
ATOM 1433 N N . THR A 1 182 ? 9.883 -29.703 -11.703 1 82.38 182 THR A N 1
ATOM 1434 C CA . THR A 1 182 ? 10.75 -29.312 -12.805 1 82.38 182 THR A CA 1
ATOM 1435 C C . THR A 1 182 ? 10.945 -27.797 -12.82 1 82.38 182 THR A C 1
ATOM 1437 O O . THR A 1 182 ? 12.078 -27.312 -12.922 1 82.38 182 THR A O 1
ATOM 1440 N N . GLN A 1 183 ? 9.883 -27.094 -12.789 1 87.38 183 GLN A N 1
ATOM 1441 C CA . GLN A 1 183 ? 9.945 -25.641 -12.789 1 87.38 183 GLN A CA 1
ATOM 1442 C C . GLN A 1 183 ? 10.625 -25.109 -11.523 1 87.38 183 GLN A C 1
ATOM 1444 O O . GLN A 1 183 ? 11.359 -24.125 -11.57 1 87.38 183 GLN A O 1
ATOM 1449 N N . GLN A 1 184 ? 10.438 -25.766 -10.414 1 87.81 184 GLN A N 1
ATOM 1450 C CA . GLN A 1 184 ? 11.078 -25.375 -9.156 1 87.81 184 GLN A CA 1
ATOM 1451 C C . GLN A 1 184 ? 12.594 -25.531 -9.234 1 87.81 184 GLN A C 1
ATOM 1453 O O . GLN A 1 184 ? 13.336 -24.672 -8.758 1 87.81 184 GLN A O 1
ATOM 1458 N N . ALA A 1 185 ? 12.992 -26.656 -9.773 1 86.19 185 ALA A N 1
ATOM 1459 C CA . ALA A 1 185 ? 14.43 -26.875 -9.953 1 86.19 185 ALA A CA 1
ATOM 1460 C C . ALA A 1 185 ? 15.047 -25.812 -10.859 1 86.19 185 ALA A C 1
ATOM 1462 O O . ALA A 1 185 ? 16.172 -25.375 -10.617 1 86.19 185 ALA A O 1
ATOM 1463 N N . PHE A 1 186 ? 14.297 -25.531 -11.867 1 90.81 186 PHE A N 1
ATOM 1464 C CA . PHE A 1 186 ? 14.734 -24.469 -12.766 1 90.81 186 PHE A CA 1
ATOM 1465 C C . PHE A 1 186 ? 14.922 -23.156 -12.016 1 90.81 186 PHE A C 1
ATOM 1467 O O . PHE A 1 186 ? 15.945 -22.484 -12.164 1 90.81 186 PHE A O 1
ATOM 1474 N N . LEU A 1 187 ? 14.008 -22.781 -11.227 1 94 187 LEU A N 1
ATOM 1475 C CA . LEU A 1 187 ? 14.055 -21.531 -10.477 1 94 187 LEU A CA 1
ATOM 1476 C C . LEU A 1 187 ? 15.18 -21.547 -9.453 1 94 187 LEU A C 1
ATOM 1478 O O . LEU A 1 187 ? 15.812 -20.531 -9.203 1 94 187 LEU A O 1
ATOM 1482 N N . ARG A 1 188 ? 15.367 -22.688 -8.812 1 91.62 188 ARG A N 1
ATOM 1483 C CA . ARG A 1 188 ? 16.484 -22.844 -7.891 1 91.62 188 ARG A CA 1
ATOM 1484 C C . ARG A 1 188 ? 17.812 -22.531 -8.578 1 91.62 188 ARG A C 1
ATOM 1486 O O . ARG A 1 188 ? 18.625 -21.781 -8.062 1 91.62 188 ARG A O 1
ATOM 1493 N N . SER A 1 189 ? 17.969 -23.156 -9.734 1 93.19 189 SER A N 1
ATOM 1494 C CA . SER A 1 189 ? 19.203 -22.938 -10.492 1 93.19 189 SER A CA 1
ATOM 1495 C C . SER A 1 189 ? 19.344 -21.484 -10.922 1 93.19 189 SER A C 1
ATOM 1497 O O . SER A 1 189 ? 20.453 -20.938 -10.93 1 93.19 189 SER A O 1
ATOM 1499 N N . ALA A 1 190 ? 18.266 -20.891 -11.32 1 96.19 190 ALA A N 1
ATOM 1500 C CA . ALA A 1 190 ? 18.281 -19.484 -11.727 1 96.19 190 ALA A CA 1
ATOM 1501 C C . ALA A 1 190 ? 18.641 -18.578 -10.547 1 96.19 190 ALA A C 1
ATOM 1503 O O . ALA A 1 190 ? 19.344 -17.578 -10.703 1 96.19 190 ALA A O 1
ATOM 1504 N N . ALA A 1 191 ? 18.141 -18.891 -9.375 1 96.56 191 ALA A N 1
ATOM 1505 C CA . ALA A 1 191 ? 18.406 -18.109 -8.172 1 96.56 191 ALA A CA 1
ATOM 1506 C C . ALA A 1 191 ? 19.891 -18.141 -7.812 1 96.56 191 ALA A C 1
ATOM 1508 O O . ALA A 1 191 ? 20.453 -17.141 -7.367 1 96.56 191 ALA A O 1
ATOM 1509 N N . ILE A 1 192 ? 20.484 -19.328 -7.98 1 95.94 192 ILE A N 1
ATOM 1510 C CA . ILE A 1 192 ? 21.922 -19.484 -7.723 1 95.94 192 ILE A CA 1
ATOM 1511 C C . ILE A 1 192 ? 22.719 -18.656 -8.742 1 95.94 192 ILE A C 1
ATOM 1513 O O . ILE A 1 192 ? 23.594 -17.891 -8.375 1 95.94 192 ILE A O 1
ATOM 1517 N N . LEU A 1 193 ? 22.312 -18.828 -9.984 1 96.44 193 LEU A N 1
ATOM 1518 C CA . LEU A 1 193 ? 23 -18.109 -11.062 1 96.44 193 LEU A CA 1
ATOM 1519 C C . LEU A 1 193 ? 22.875 -16.609 -10.891 1 96.44 193 LEU A C 1
ATOM 1521 O O . LEU A 1 193 ? 23.781 -15.852 -11.227 1 96.44 193 LEU A O 1
ATOM 1525 N N . GLY A 1 194 ? 21.75 -16.125 -10.391 1 96.88 194 GLY A N 1
ATOM 1526 C CA . GLY A 1 194 ? 21.484 -14.703 -10.203 1 96.88 194 GLY A CA 1
ATOM 1527 C C . GLY A 1 194 ? 22.141 -14.133 -8.961 1 96.88 194 GLY A C 1
ATOM 1528 O O . GLY A 1 194 ? 22.125 -12.922 -8.742 1 96.88 194 GLY A O 1
ATOM 1529 N N . GLY A 1 195 ? 22.703 -15.016 -8.141 1 95.5 195 GLY A N 1
ATOM 1530 C CA . GLY A 1 195 ? 23.453 -14.555 -6.98 1 95.5 195 GLY A CA 1
ATOM 1531 C C . GLY A 1 195 ? 22.594 -14.391 -5.742 1 95.5 195 GLY A C 1
ATOM 1532 O O . GLY A 1 195 ? 23.031 -13.773 -4.762 1 95.5 195 GLY A O 1
ATOM 1533 N N . LEU A 1 196 ? 21.344 -14.891 -5.75 1 96.25 196 LEU A N 1
ATOM 1534 C CA . LEU A 1 196 ? 20.5 -14.828 -4.559 1 96.25 196 LEU A CA 1
ATOM 1535 C C . LEU A 1 196 ? 21.016 -15.773 -3.479 1 96.25 196 LEU A C 1
ATOM 1537 O O . LEU A 1 196 ? 20.938 -15.469 -2.287 1 96.25 196 LEU A O 1
ATOM 1541 N N . LEU A 1 197 ? 21.438 -16.922 -3.926 1 95.06 197 LEU A N 1
ATOM 1542 C CA . LEU A 1 197 ? 21.906 -18 -3.061 1 95.06 197 LEU A CA 1
ATOM 1543 C C . LEU A 1 197 ? 23.234 -18.578 -3.559 1 95.06 197 LEU A C 1
ATOM 1545 O O . LEU A 1 197 ? 23.484 -18.578 -4.762 1 95.06 197 LEU A O 1
ATOM 1549 N N . PRO A 1 198 ? 24.031 -18.969 -2.588 1 93.62 198 PRO A N 1
ATOM 1550 C CA . PRO A 1 198 ? 25.234 -19.672 -3.018 1 93.62 198 PRO A CA 1
ATOM 1551 C C . PRO A 1 198 ? 24.953 -21.094 -3.494 1 93.62 198 PRO A C 1
ATOM 1553 O O . PRO A 1 198 ? 23.828 -21.594 -3.338 1 93.62 198 PRO A O 1
ATOM 1556 N N . GLU A 1 199 ? 25.859 -21.75 -4.121 1 90.12 199 GLU A N 1
ATOM 1557 C CA . GLU A 1 199 ? 25.703 -23.109 -4.66 1 90.12 199 GLU A CA 1
ATOM 1558 C C . GLU A 1 199 ? 25.359 -24.094 -3.559 1 90.12 199 GLU A C 1
ATOM 1560 O O . GLU A 1 199 ? 24.531 -24.984 -3.756 1 90.12 199 GLU A O 1
ATOM 1565 N N . ASN A 1 200 ? 26.062 -23.922 -2.395 1 86.44 200 ASN A N 1
ATOM 1566 C CA . ASN A 1 200 ? 25.812 -24.828 -1.283 1 86.44 200 ASN A CA 1
ATOM 1567 C C . ASN A 1 200 ? 25.094 -24.141 -0.135 1 86.44 200 ASN A C 1
ATOM 1569 O O . ASN A 1 200 ? 25.703 -23.766 0.863 1 86.44 200 ASN A O 1
ATOM 1573 N N . PHE A 1 201 ? 23.781 -23.953 -0.354 1 87.94 201 PHE A N 1
ATOM 1574 C CA . PHE A 1 201 ? 23.016 -23.312 0.711 1 87.94 201 PHE A CA 1
ATOM 1575 C C . PHE A 1 201 ? 22.172 -24.328 1.448 1 87.94 201 PHE A C 1
ATOM 1577 O O . PHE A 1 201 ? 21.828 -25.391 0.897 1 87.94 201 PHE A O 1
ATOM 1584 N N . PRO A 1 202 ? 21.922 -24.062 2.742 1 85.31 202 PRO A N 1
ATOM 1585 C CA . PRO A 1 202 ? 20.984 -24.922 3.453 1 85.31 202 PRO A CA 1
ATOM 1586 C C . PRO A 1 202 ? 19.609 -24.953 2.801 1 85.31 202 PRO A C 1
ATOM 1588 O O . PRO A 1 202 ? 19.109 -23.922 2.334 1 85.31 202 PRO A O 1
ATOM 1591 N N . GLU A 1 203 ? 18.938 -26.062 2.729 1 77.81 203 GLU A N 1
ATOM 1592 C CA . GLU A 1 203 ? 17.672 -26.281 2.033 1 77.81 203 GLU A CA 1
ATOM 1593 C C . GLU A 1 203 ? 16.578 -25.375 2.572 1 77.81 203 GLU A C 1
ATOM 1595 O O . GLU A 1 203 ? 15.672 -24.969 1.833 1 77.81 203 GLU A O 1
ATOM 1600 N N . GLU A 1 204 ? 16.719 -25.016 3.795 1 84.25 204 GLU A N 1
ATOM 1601 C CA . GLU A 1 204 ? 15.672 -24.234 4.449 1 84.25 204 GLU A CA 1
ATOM 1602 C C . GLU A 1 204 ? 15.68 -22.797 3.965 1 84.25 204 GLU A C 1
ATOM 1604 O O . GLU A 1 204 ? 14.719 -22.047 4.184 1 84.25 204 GLU A O 1
ATOM 1609 N N . ARG A 1 205 ? 16.672 -22.406 3.26 1 91.88 205 ARG A N 1
ATOM 1610 C CA . ARG A 1 205 ? 16.812 -21.016 2.861 1 91.88 205 ARG A CA 1
ATOM 1611 C C . ARG A 1 205 ? 15.961 -20.703 1.634 1 91.88 205 ARG A C 1
ATOM 1613 O O . ARG A 1 205 ? 15.734 -19.531 1.312 1 91.88 205 ARG A O 1
ATOM 1620 N N . LEU A 1 206 ? 15.578 -21.766 0.943 1 93.06 206 LEU A N 1
ATOM 1621 C CA . LEU A 1 206 ? 14.734 -21.562 -0.231 1 93.06 206 LEU A CA 1
ATOM 1622 C C . LEU A 1 206 ? 13.445 -22.359 -0.119 1 93.06 206 LEU A C 1
ATOM 1624 O O . LEU A 1 206 ? 13.484 -23.578 0.073 1 93.06 206 LEU A O 1
ATOM 1628 N N . ARG A 1 207 ? 12.375 -21.656 -0.236 1 91.56 207 ARG A N 1
ATOM 1629 C CA . ARG A 1 207 ? 11.062 -22.281 -0.194 1 91.56 207 ARG A CA 1
ATOM 1630 C C . ARG A 1 207 ? 10.211 -21.859 -1.392 1 91.56 207 ARG A C 1
ATOM 1632 O O . ARG A 1 207 ? 10.398 -20.766 -1.938 1 91.56 207 ARG A O 1
ATOM 1639 N N . PHE A 1 208 ? 9.375 -22.766 -1.752 1 91.38 208 PHE A N 1
ATOM 1640 C CA . PHE A 1 208 ? 8.43 -22.484 -2.826 1 91.38 208 PHE A CA 1
ATOM 1641 C C . PHE A 1 208 ? 6.992 -22.531 -2.311 1 91.38 208 PHE A C 1
ATOM 1643 O O . PHE A 1 208 ? 6.652 -23.359 -1.473 1 91.38 208 PHE A O 1
ATOM 1650 N N . VAL A 1 209 ? 6.188 -21.609 -2.744 1 92 209 VAL A N 1
ATOM 1651 C CA . VAL A 1 209 ? 4.758 -21.594 -2.449 1 92 209 VAL A CA 1
ATOM 1652 C C . VAL A 1 209 ? 3.965 -21.375 -3.736 1 92 209 VAL A C 1
ATOM 1654 O O . VAL A 1 209 ? 4.402 -20.656 -4.629 1 92 209 VAL A O 1
ATOM 1657 N N . THR A 1 210 ? 2.863 -22.094 -3.824 1 90 210 THR A N 1
ATOM 1658 C CA . THR A 1 210 ? 2.027 -21.859 -4.996 1 90 210 THR A CA 1
ATOM 1659 C C . THR A 1 210 ? 1.368 -20.484 -4.938 1 90 210 THR A C 1
ATOM 1661 O O . THR A 1 210 ? 1.043 -20 -3.852 1 90 210 THR A O 1
ATOM 1664 N N . GLU A 1 211 ? 1.183 -19.875 -6.035 1 89.25 211 GLU A N 1
ATOM 1665 C CA . GLU A 1 211 ? 0.497 -18.594 -6.102 1 89.25 211 GLU A CA 1
ATOM 1666 C C . GLU A 1 211 ? -0.899 -18.672 -5.492 1 89.25 211 GLU A C 1
ATOM 1668 O O . GLU A 1 211 ? -1.381 -17.719 -4.891 1 89.25 211 GLU A O 1
ATOM 1673 N N . GLY A 1 212 ? -1.523 -19.844 -5.68 1 89.12 212 GLY A N 1
ATOM 1674 C CA . GLY A 1 212 ? -2.824 -20.047 -5.059 1 89.12 212 GLY A CA 1
ATOM 1675 C C . GLY A 1 212 ? -2.789 -19.906 -3.547 1 89.12 212 GLY A C 1
ATOM 1676 O O . GLY A 1 212 ? -3.625 -19.219 -2.959 1 89.12 212 GLY A O 1
ATOM 1677 N N . GLU A 1 213 ? -1.86 -20.547 -2.967 1 91.62 213 GLU A N 1
ATOM 1678 C CA . GLU A 1 213 ? -1.741 -20.469 -1.515 1 91.62 213 GLU A CA 1
ATOM 1679 C C . GLU A 1 213 ? -1.295 -19.078 -1.068 1 91.62 213 GLU A C 1
ATOM 1681 O O . GLU A 1 213 ? -1.733 -18.594 -0.028 1 91.62 213 GLU A O 1
ATOM 1686 N N . ALA A 1 214 ? -0.39 -18.531 -1.812 1 93.44 214 ALA A N 1
ATOM 1687 C CA . ALA A 1 214 ? -0.011 -17.156 -1.505 1 93.44 214 ALA A CA 1
ATOM 1688 C C . ALA A 1 214 ? -1.226 -16.234 -1.535 1 93.44 214 ALA A C 1
ATOM 1690 O O . ALA A 1 214 ? -1.404 -15.406 -0.641 1 93.44 214 ALA A O 1
ATOM 1691 N N . SER A 1 215 ? -2.043 -16.422 -2.48 1 92.44 215 SER A N 1
ATOM 1692 C CA . SER A 1 215 ? -3.197 -15.547 -2.688 1 92.44 215 SER A CA 1
ATOM 1693 C C . SER A 1 215 ? -4.199 -15.68 -1.546 1 92.44 215 SER A C 1
ATOM 1695 O O . SER A 1 215 ? -4.816 -14.695 -1.134 1 92.44 215 SER A O 1
ATOM 1697 N N . VAL A 1 216 ? -4.434 -16.906 -1.031 1 93.69 216 VAL A N 1
ATOM 1698 C CA . VAL A 1 216 ? -5.406 -17.078 0.044 1 93.69 216 VAL A CA 1
ATOM 1699 C C . VAL A 1 216 ? -4.879 -16.422 1.322 1 93.69 216 VAL A C 1
ATOM 1701 O O . VAL A 1 216 ? -5.641 -15.844 2.094 1 93.69 216 VAL A O 1
ATOM 1704 N N . HIS A 1 217 ? -3.604 -16.578 1.548 1 93.56 217 HIS A N 1
ATOM 1705 C CA . HIS A 1 217 ? -3.018 -15.938 2.715 1 93.56 217 HIS A CA 1
ATOM 1706 C C . HIS A 1 217 ? -3.152 -14.414 2.629 1 93.56 217 HIS A C 1
ATOM 1708 O O . HIS A 1 217 ? -3.465 -13.758 3.625 1 93.56 217 HIS A O 1
ATOM 1714 N N . TYR A 1 218 ? -2.924 -13.891 1.487 1 92.31 218 TYR A N 1
ATOM 1715 C CA . TYR A 1 218 ? -3.115 -12.461 1.261 1 92.31 218 TYR A CA 1
ATOM 1716 C C . TYR A 1 218 ? -4.57 -12.062 1.484 1 92.31 218 TYR A C 1
ATOM 1718 O O . TYR A 1 218 ? -4.855 -11.102 2.203 1 92.31 218 TYR A O 1
ATOM 1726 N N . ALA A 1 219 ? -5.457 -12.797 0.851 1 91.06 219 ALA A N 1
ATOM 1727 C CA . ALA A 1 219 ? -6.883 -12.477 0.897 1 91.06 219 ALA A CA 1
ATOM 1728 C C . ALA A 1 219 ? -7.402 -12.492 2.332 1 91.06 219 ALA A C 1
ATOM 1730 O O . ALA A 1 219 ? -8.195 -11.633 2.721 1 91.06 219 ALA A O 1
ATOM 1731 N N . LEU A 1 220 ? -6.984 -13.438 3.051 1 90.12 220 LEU A N 1
ATOM 1732 C CA . LEU A 1 220 ? -7.469 -13.562 4.422 1 90.12 220 LEU A CA 1
ATOM 1733 C C . LEU A 1 220 ? -6.926 -12.438 5.297 1 90.12 220 LEU A C 1
ATOM 1735 O O . LEU A 1 220 ? -7.633 -11.93 6.168 1 90.12 220 LEU A O 1
ATOM 1739 N N . GLU A 1 221 ? -5.703 -12.078 5.039 1 86.19 221 GLU A N 1
ATOM 1740 C CA . GLU A 1 221 ? -5.105 -10.984 5.801 1 86.19 221 GLU A CA 1
ATOM 1741 C C . GLU A 1 221 ? -5.812 -9.664 5.52 1 86.19 221 GLU A C 1
ATOM 1743 O O . GLU A 1 221 ? -6.141 -8.922 6.449 1 86.19 221 GLU A O 1
ATOM 1748 N N . TYR A 1 222 ? -6.121 -9.422 4.344 1 83.44 222 TYR A N 1
ATOM 1749 C CA . TYR A 1 222 ? -6.566 -8.086 3.949 1 83.44 222 TYR A CA 1
ATOM 1750 C C . TYR A 1 222 ? -8.086 -8.008 3.934 1 83.44 222 TYR A C 1
ATOM 1752 O O . TYR A 1 222 ? -8.656 -6.914 3.873 1 83.44 222 TYR A O 1
ATOM 1760 N N . SER A 1 223 ? -8.766 -9.125 3.982 1 84.69 223 SER A N 1
ATOM 1761 C CA . SER A 1 223 ? -10.219 -9.109 4.109 1 84.69 223 SER A CA 1
ATOM 1762 C C . SER A 1 223 ? -10.641 -9.125 5.574 1 84.69 223 SER A C 1
ATOM 1764 O O . SER A 1 223 ? -11.836 -9.18 5.879 1 84.69 223 SER A O 1
ATOM 1766 N N . GLN A 1 224 ? -9.727 -9.102 6.438 1 79.56 224 GLN A N 1
ATOM 1767 C CA . GLN A 1 224 ? -10.031 -9.195 7.863 1 79.56 224 GLN A CA 1
ATOM 1768 C C . GLN A 1 224 ? -10.883 -10.414 8.164 1 79.56 224 GLN A C 1
ATOM 1770 O O . GLN A 1 224 ? -11.977 -10.297 8.734 1 79.56 224 GLN A O 1
ATOM 1775 N N . SER A 1 225 ? -10.305 -11.492 7.934 1 80.31 225 SER A N 1
ATOM 1776 C CA . SER A 1 225 ? -10.992 -12.773 7.977 1 80.31 225 SER A CA 1
ATOM 1777 C C . SER A 1 225 ? -11.602 -13.031 9.352 1 80.31 225 SER A C 1
ATOM 1779 O O . SER A 1 225 ? -12.609 -13.734 9.469 1 80.31 225 SER A O 1
ATOM 1781 N N . ASN A 1 226 ? -11.078 -12.492 10.367 1 77.38 226 ASN A N 1
ATOM 1782 C CA . ASN A 1 226 ? -11.594 -12.695 11.711 1 77.38 226 ASN A CA 1
ATOM 1783 C C . ASN A 1 226 ? -13.039 -12.211 11.844 1 77.38 226 ASN A C 1
ATOM 1785 O O . ASN A 1 226 ? -13.766 -12.656 12.734 1 77.38 226 ASN A O 1
ATOM 1789 N N . ALA A 1 227 ? -13.367 -11.398 10.969 1 77.06 227 ALA A N 1
ATOM 1790 C CA . ALA A 1 227 ? -14.695 -10.805 11.047 1 77.06 227 ALA A CA 1
ATOM 1791 C C . ALA A 1 227 ? -15.734 -11.688 10.367 1 77.06 227 ALA A C 1
ATOM 1793 O O . ALA A 1 227 ? -16.922 -11.625 10.695 1 77.06 227 ALA A O 1
ATOM 1794 N N . TRP A 1 228 ? -15.289 -12.609 9.469 1 84.88 228 TRP A N 1
ATOM 1795 C CA . TRP A 1 2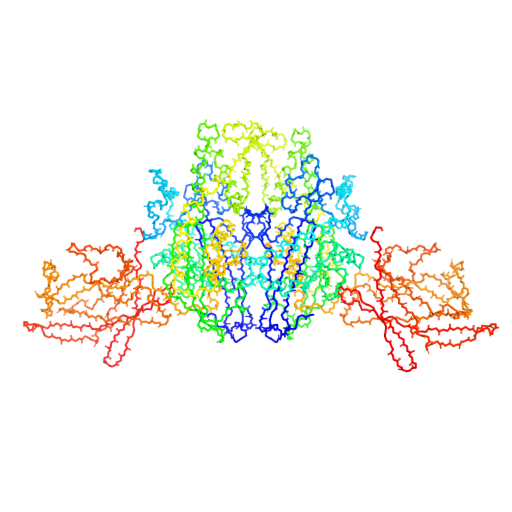28 ? -16.328 -13.266 8.68 1 84.88 228 TRP A CA 1
ATOM 1796 C C . TRP A 1 228 ? -16.062 -14.758 8.562 1 84.88 228 TRP A C 1
ATOM 1798 O O . TRP A 1 228 ? -16.953 -15.539 8.258 1 84.88 228 TRP A O 1
ATOM 1808 N N . LEU A 1 229 ? -14.828 -15.172 8.758 1 88.75 229 LEU A N 1
ATOM 1809 C CA . LEU A 1 229 ? -14.5 -16.578 8.562 1 88.75 229 LEU A CA 1
ATOM 1810 C C . LEU A 1 229 ? -14.852 -17.391 9.805 1 88.75 229 LEU A C 1
ATOM 1812 O O . LEU A 1 229 ? -14.461 -17.047 10.914 1 88.75 229 LEU A O 1
ATOM 1816 N N . ARG A 1 230 ? -15.703 -18.484 9.625 1 91.62 230 ARG A N 1
ATOM 1817 C CA . ARG A 1 230 ? -16.125 -19.406 10.68 1 91.62 230 ARG A CA 1
ATOM 1818 C C . ARG A 1 230 ? -15.883 -20.844 10.273 1 91.62 230 ARG A C 1
ATOM 1820 O O . ARG A 1 230 ? -15.711 -21.141 9.086 1 91.62 230 ARG A O 1
ATOM 1827 N N . LYS A 1 231 ? -15.875 -21.656 11.305 1 93.56 231 LYS A N 1
ATOM 1828 C CA . LYS A 1 231 ? -15.727 -23.078 11.047 1 93.56 231 LYS A CA 1
ATOM 1829 C C . LYS A 1 231 ? -16.812 -23.578 10.086 1 93.56 231 LYS A C 1
ATOM 1831 O O . LYS A 1 231 ? -17.984 -23.266 10.25 1 93.56 231 LYS A O 1
ATOM 1836 N N . GLY A 1 232 ? -16.328 -24.25 9.047 1 94.25 232 GLY A N 1
ATOM 1837 C CA . GLY A 1 232 ? -17.266 -24.859 8.117 1 94.25 232 GLY A CA 1
ATOM 1838 C C . GLY A 1 232 ? -17.516 -24.016 6.879 1 94.25 232 GLY A C 1
ATOM 1839 O O . GLY A 1 232 ? -18.062 -24.5 5.891 1 94.25 232 GLY A O 1
ATOM 1840 N N . VAL A 1 233 ? -17.094 -22.844 6.93 1 94.62 233 VAL A N 1
ATOM 1841 C CA . VAL A 1 233 ? -17.312 -21.953 5.793 1 94.62 233 VAL A CA 1
ATOM 1842 C C . VAL A 1 233 ? -16.422 -22.391 4.621 1 94.62 233 VAL A C 1
ATOM 1844 O O . VAL A 1 233 ? -15.25 -22.703 4.805 1 94.62 233 VAL A O 1
ATOM 1847 N N . ILE A 1 234 ? -17.078 -22.484 3.461 1 96.31 234 ILE A N 1
ATOM 1848 C CA . ILE A 1 234 ? -16.359 -22.719 2.215 1 96.31 234 ILE A CA 1
ATOM 1849 C C . ILE A 1 234 ? -16.312 -21.438 1.387 1 96.31 234 ILE A C 1
ATOM 1851 O O . ILE A 1 234 ? -17.344 -20.781 1.21 1 96.31 234 ILE A O 1
ATOM 1855 N N . PHE A 1 235 ? -15.133 -21.062 0.956 1 95.81 235 PHE A N 1
ATOM 1856 C CA . PHE A 1 235 ? -14.977 -19.859 0.136 1 95.81 235 PHE A CA 1
ATOM 1857 C C . PHE A 1 235 ? -13.969 -20.109 -0.98 1 95.81 235 PHE A C 1
ATOM 1859 O O . PHE A 1 235 ? -13.164 -21.031 -0.908 1 95.81 235 PHE A O 1
ATOM 1866 N N . ALA A 1 236 ? -14.07 -19.359 -2.029 1 96.12 236 ALA A N 1
ATOM 1867 C CA . ALA A 1 236 ? -13.172 -19.453 -3.178 1 96.12 236 ALA A CA 1
ATOM 1868 C C . ALA A 1 236 ? -12.227 -18.25 -3.24 1 96.12 236 ALA A C 1
ATOM 1870 O O . ALA A 1 236 ? -12.594 -17.141 -2.834 1 96.12 236 ALA A O 1
ATOM 1871 N N . VAL A 1 237 ? -11.039 -18.484 -3.652 1 94.62 237 VAL A N 1
ATOM 1872 C CA . VAL A 1 237 ? -10.094 -17.422 -4 1 94.62 237 VAL A CA 1
ATOM 1873 C C . VAL A 1 237 ? -9.742 -17.5 -5.48 1 94.62 237 VAL A C 1
ATOM 1875 O O . VAL A 1 237 ? -9.289 -18.547 -5.957 1 94.62 237 VAL A O 1
ATOM 1878 N N . THR A 1 238 ? -10.016 -16.469 -6.195 1 93.69 238 THR A N 1
ATOM 1879 C CA . THR A 1 238 ? -9.695 -16.406 -7.613 1 93.69 238 THR A CA 1
ATOM 1880 C C . THR A 1 238 ? -8.617 -15.352 -7.871 1 93.69 238 THR A C 1
ATOM 1882 O O . THR A 1 238 ? -8.859 -14.148 -7.703 1 93.69 238 THR A O 1
ATOM 1885 N N . ASP A 1 239 ? -7.461 -15.781 -8.25 1 91.81 239 ASP A N 1
ATOM 1886 C CA . ASP A 1 239 ? -6.348 -14.914 -8.609 1 91.81 239 ASP A CA 1
ATOM 1887 C C . ASP A 1 239 ? -6.297 -14.688 -10.117 1 91.81 239 ASP A C 1
ATOM 1889 O O . ASP A 1 239 ? -5.887 -15.57 -10.867 1 91.81 239 ASP A O 1
ATOM 1893 N N . ALA A 1 240 ? -6.746 -13.547 -10.508 1 91.88 240 ALA A N 1
ATOM 1894 C CA . ALA A 1 240 ? -6.754 -13.203 -11.93 1 91.88 240 ALA A CA 1
ATOM 1895 C C . ALA A 1 240 ? -5.555 -12.32 -12.289 1 91.88 240 ALA A C 1
ATOM 1897 O O . ALA A 1 240 ? -5.57 -11.117 -12.039 1 91.88 240 ALA A O 1
ATOM 1898 N N . GLY A 1 241 ? -4.57 -12.922 -12.93 1 88.06 241 GLY A N 1
ATOM 1899 C CA . GLY A 1 241 ? -3.336 -12.227 -13.25 1 88.06 241 GLY A CA 1
ATOM 1900 C C . GLY A 1 241 ? -3.189 -11.914 -14.727 1 88.06 241 GLY A C 1
ATOM 1901 O O . GLY A 1 241 ? -4.188 -11.719 -15.43 1 88.06 241 GLY A O 1
ATOM 1902 N N . GLY A 1 242 ? -1.986 -11.773 -15.086 1 85.19 242 GLY A N 1
ATOM 1903 C CA . GLY A 1 242 ? -1.702 -11.414 -16.469 1 85.19 242 GLY A CA 1
ATOM 1904 C C . GLY A 1 242 ? -1.901 -12.562 -17.438 1 85.19 242 GLY A C 1
ATOM 1905 O O . GLY A 1 242 ? -2.451 -12.375 -18.531 1 85.19 242 GLY A O 1
ATOM 1906 N N . SER A 1 243 ? -1.452 -13.68 -17.062 1 83.38 243 SER A N 1
ATOM 1907 C CA . SER A 1 243 ? -1.52 -14.797 -18 1 83.38 243 SER A CA 1
ATOM 1908 C C . SER A 1 243 ? -2.578 -15.812 -17.578 1 83.38 243 SER A C 1
ATOM 1910 O O . SER A 1 243 ? -3.326 -16.328 -18.406 1 83.38 243 SER A O 1
ATOM 1912 N N . THR A 1 244 ? -2.602 -16.062 -16.312 1 85 244 THR A N 1
ATOM 1913 C CA . THR A 1 244 ? -3.471 -17.125 -15.828 1 85 244 THR A CA 1
ATOM 1914 C C . THR A 1 244 ? -4.461 -16.594 -14.797 1 85 244 THR A C 1
ATOM 1916 O O . THR A 1 244 ? -4.227 -15.539 -14.195 1 85 244 THR A O 1
ATOM 1919 N N . VAL A 1 245 ? -5.559 -17.234 -14.734 1 89.5 245 VAL A N 1
ATOM 1920 C CA . VAL A 1 245 ? -6.523 -17.062 -13.656 1 89.5 245 VAL A CA 1
ATOM 1921 C C . VAL A 1 245 ? -6.656 -18.359 -12.875 1 89.5 245 VAL A C 1
ATOM 1923 O O . VAL A 1 245 ? -7.016 -19.406 -13.43 1 89.5 245 VAL A O 1
ATOM 1926 N N . ASP A 1 246 ? -6.297 -18.297 -11.617 1 89.56 246 ASP A N 1
ATOM 1927 C CA . ASP A 1 246 ? -6.32 -19.469 -10.742 1 89.56 246 ASP A CA 1
ATOM 1928 C C . ASP A 1 246 ? -7.414 -19.328 -9.68 1 89.56 246 ASP A C 1
ATOM 1930 O O . ASP A 1 246 ? -7.5 -18.312 -8.992 1 89.56 246 ASP A O 1
ATOM 1934 N N . SER A 1 247 ? -8.242 -20.359 -9.609 1 93.44 247 SER A N 1
ATOM 1935 C CA . SER A 1 247 ? -9.297 -20.391 -8.602 1 93.44 247 SER A CA 1
ATOM 1936 C C . SER A 1 247 ? -9.188 -21.609 -7.707 1 93.44 247 SER A C 1
ATOM 1938 O O . SER A 1 247 ? -9 -22.734 -8.203 1 93.44 247 SER A O 1
ATOM 1940 N N . THR A 1 248 ? -9.219 -21.438 -6.438 1 94.19 248 THR A N 1
ATOM 1941 C CA . THR A 1 248 ? -9.117 -22.516 -5.465 1 94.19 248 THR A CA 1
ATOM 1942 C C . THR A 1 248 ? -10.211 -22.406 -4.41 1 94.19 248 THR A C 1
ATOM 1944 O O . THR A 1 248 ? -10.555 -21.297 -3.979 1 94.19 248 THR A O 1
ATOM 1947 N N . LEU A 1 249 ? -10.766 -23.562 -4.027 1 95.62 249 LEU A N 1
ATOM 1948 C CA . LEU A 1 249 ? -11.773 -23.625 -2.98 1 95.62 249 LEU A CA 1
ATOM 1949 C C . LEU A 1 249 ? -11.156 -24.078 -1.659 1 95.62 249 LEU A C 1
ATOM 1951 O O . LEU A 1 249 ? -10.422 -25.062 -1.614 1 95.62 249 LEU A O 1
ATOM 1955 N N . TYR A 1 250 ? -11.492 -23.359 -0.639 1 95.94 250 TYR A N 1
ATOM 1956 C CA . TYR A 1 250 ? -11 -23.672 0.696 1 95.94 250 TYR A CA 1
ATOM 1957 C C . TYR A 1 250 ? -12.156 -23.875 1.67 1 95.94 250 TYR A C 1
ATOM 1959 O O . TYR A 1 250 ? -13.203 -23.234 1.542 1 95.94 250 TYR A O 1
ATOM 1967 N N . GLU A 1 251 ? -11.953 -24.75 2.605 1 96.19 251 GLU A N 1
ATOM 1968 C CA . GLU A 1 251 ? -12.836 -24.891 3.756 1 96.19 251 GLU A CA 1
ATOM 1969 C C . GLU A 1 251 ? -12.109 -24.547 5.055 1 96.19 251 GLU A C 1
ATOM 1971 O O . GLU A 1 251 ? -10.984 -24.984 5.285 1 96.19 251 GLU A O 1
ATOM 1976 N N . CYS A 1 252 ? -12.711 -23.734 5.816 1 95.69 252 CYS A N 1
ATOM 1977 C CA . CYS A 1 252 ? -12.164 -23.406 7.129 1 95.69 252 CYS A CA 1
ATOM 1978 C C . CYS A 1 252 ? -12.484 -24.516 8.141 1 95.69 252 CYS A C 1
ATOM 1980 O O . CYS A 1 252 ? -13.648 -24.703 8.5 1 95.69 252 CYS A O 1
ATOM 1982 N N . LYS A 1 253 ? -11.461 -25.141 8.633 1 93.06 253 LYS A N 1
ATOM 1983 C CA . LYS A 1 253 ? -11.664 -26.234 9.562 1 93.06 253 LYS A CA 1
ATOM 1984 C C . LYS A 1 253 ? -11.656 -25.75 11.016 1 93.06 253 LYS A C 1
ATOM 1986 O O . LYS A 1 253 ? -12.359 -26.297 11.859 1 93.06 253 LYS A O 1
ATOM 1991 N N . GLU A 1 254 ? -10.781 -24.828 11.234 1 91.25 254 GLU A N 1
ATOM 1992 C CA . GLU A 1 254 ? -10.664 -24.234 12.555 1 91.25 254 GLU A CA 1
ATOM 1993 C C . GLU A 1 254 ? -10.258 -22.766 12.453 1 91.25 254 GLU A C 1
ATOM 1995 O O . GLU A 1 254 ? -9.57 -22.359 11.508 1 91.25 254 GLU A O 1
ATOM 2000 N N . THR A 1 255 ? -10.68 -21.969 13.406 1 86.88 255 THR A N 1
ATOM 2001 C CA . THR A 1 255 ? -10.289 -20.562 13.43 1 86.88 255 THR A CA 1
ATOM 2002 C C . THR A 1 255 ? -9.414 -20.266 14.641 1 86.88 255 THR A C 1
ATOM 2004 O O . THR A 1 255 ? -8.664 -19.281 14.648 1 86.88 255 THR A O 1
ATOM 2007 N N . GLN A 1 256 ? -9.562 -20.922 15.711 1 80.44 256 GLN A N 1
ATOM 2008 C CA . GLN A 1 256 ? -8.805 -20.766 16.953 1 80.44 256 GLN A CA 1
ATOM 2009 C C . GLN A 1 256 ? -8.305 -22.109 17.469 1 80.44 256 GLN A C 1
ATOM 2011 O O . GLN A 1 256 ? -8.961 -23.141 17.281 1 80.44 256 GLN A O 1
ATOM 2016 N N . PRO A 1 257 ? -7.176 -22.109 17.984 1 78.31 257 PRO A N 1
ATOM 2017 C CA . PRO A 1 257 ? -6.227 -21.016 18.25 1 78.31 257 PRO A CA 1
ATOM 2018 C C . PRO A 1 257 ? -5.484 -20.562 17 1 78.31 257 PRO A C 1
ATOM 2020 O O . PRO A 1 257 ? -4.977 -19.438 16.953 1 78.31 257 PRO A O 1
ATOM 2023 N N . LYS A 1 258 ? -5.453 -21.547 16.078 1 82.31 258 LYS A N 1
ATOM 2024 C CA . LYS A 1 258 ? -4.848 -21.25 14.789 1 82.31 258 LYS A CA 1
ATOM 2025 C C . LYS A 1 258 ? -5.809 -21.562 13.648 1 82.31 258 LYS A C 1
ATOM 2027 O O . LYS A 1 258 ? -6.492 -22.594 13.672 1 82.31 258 LYS A O 1
ATOM 2032 N N . MET A 1 259 ? -5.879 -20.719 12.75 1 87.69 259 MET A N 1
ATOM 2033 C CA . MET A 1 259 ? -6.73 -20.953 11.594 1 87.69 259 MET A CA 1
ATOM 2034 C C . MET A 1 259 ? -6.184 -22.078 10.734 1 87.69 259 MET A C 1
ATOM 2036 O O . MET A 1 259 ? -4.98 -22.156 10.477 1 87.69 259 MET A O 1
ATOM 2040 N N . ILE A 1 260 ? -7.059 -23.016 10.398 1 90.88 260 ILE A N 1
ATOM 2041 C CA . ILE A 1 260 ? -6.688 -24.172 9.586 1 90.88 260 ILE A CA 1
ATOM 2042 C C . ILE A 1 260 ? -7.582 -24.234 8.352 1 90.88 260 ILE A C 1
ATOM 2044 O O . ILE A 1 260 ? -8.812 -24.281 8.461 1 90.88 260 ILE A O 1
ATOM 2048 N N . LEU A 1 261 ? -6.914 -24.266 7.215 1 93.75 261 LEU A N 1
ATOM 2049 C CA . LEU A 1 261 ? -7.617 -24.359 5.941 1 93.75 261 LEU A CA 1
ATOM 2050 C C . LEU A 1 261 ? -7.258 -25.672 5.227 1 93.75 261 LEU A C 1
ATOM 2052 O O . LEU A 1 261 ? -6.129 -26.156 5.34 1 93.75 261 LEU A O 1
ATOM 2056 N N . GLU A 1 262 ? -8.234 -26.156 4.504 1 92.75 262 GLU A N 1
ATOM 2057 C CA . GLU A 1 262 ? -8.031 -27.281 3.607 1 92.75 262 GLU A CA 1
ATOM 2058 C C . GLU A 1 262 ? -8.609 -27 2.225 1 92.75 262 GLU A C 1
ATOM 2060 O O . GLU A 1 262 ? -9.68 -26.406 2.105 1 92.75 262 GLU A O 1
ATOM 2065 N N . GLU A 1 263 ? -7.852 -27.359 1.259 1 92.31 263 GLU A N 1
ATOM 2066 C CA . GLU A 1 263 ? -8.445 -27.312 -0.073 1 92.31 263 GLU A CA 1
ATOM 2067 C C . GLU A 1 263 ? -9.57 -28.328 -0.211 1 92.31 263 GLU A C 1
ATOM 2069 O O . GLU A 1 263 ? -9.484 -29.422 0.339 1 92.31 263 GLU A O 1
ATOM 2074 N N . VAL A 1 264 ? -10.602 -27.969 -0.938 1 93.38 264 VAL A N 1
ATOM 2075 C CA . VAL A 1 264 ? -11.758 -28.828 -1.088 1 93.38 264 VAL A CA 1
ATOM 2076 C C . VAL A 1 264 ? -11.57 -29.734 -2.305 1 93.38 264 VAL A C 1
ATOM 2078 O O . VAL A 1 264 ? -11.984 -30.906 -2.293 1 93.38 264 VAL A O 1
ATOM 2081 N N . CYS A 1 265 ? -10.992 -29.234 -3.318 1 89.31 265 CYS A N 1
ATOM 2082 C CA . CYS A 1 265 ? -10.719 -29.938 -4.566 1 89.31 265 CYS A CA 1
ATOM 2083 C C . CYS A 1 265 ? -9.547 -29.297 -5.301 1 89.31 265 CYS A C 1
ATOM 2085 O O . CYS A 1 265 ? -8.992 -28.297 -4.848 1 89.31 265 CYS A O 1
ATOM 2087 N N . ALA A 1 266 ? -9.156 -29.984 -6.359 1 87.19 266 ALA A N 1
ATOM 2088 C CA . ALA A 1 266 ? -8.039 -29.453 -7.145 1 87.19 266 ALA A CA 1
ATOM 2089 C C . ALA A 1 266 ? -8.359 -28.078 -7.695 1 87.19 266 ALA A C 1
ATOM 2091 O O . ALA A 1 266 ? -9.484 -27.812 -8.117 1 87.19 266 ALA A O 1
ATOM 2092 N N . SER A 1 267 ? -7.395 -27.219 -7.699 1 89.19 267 SER A N 1
ATOM 2093 C CA . SER A 1 267 ? -7.547 -25.859 -8.195 1 89.19 267 SER A CA 1
ATOM 2094 C C . SER A 1 267 ? -7.785 -25.844 -9.703 1 89.19 267 SER A C 1
ATOM 2096 O O . SER A 1 267 ? -7.34 -26.75 -10.414 1 89.19 267 SER A O 1
ATOM 2098 N N . GLU A 1 268 ? -8.5 -24.812 -10.117 1 86.81 268 GLU A N 1
ATOM 2099 C CA . GLU A 1 268 ? -8.695 -24.562 -11.539 1 86.81 268 GLU A CA 1
ATOM 2100 C C . GLU A 1 268 ? -7.73 -23.5 -12.047 1 86.81 268 GLU A C 1
ATOM 2102 O O . GLU A 1 268 ? -7.535 -22.469 -11.391 1 86.81 268 GLU A O 1
ATOM 2107 N N . CYS A 1 269 ? -7.055 -23.797 -13.109 1 84 269 CYS A N 1
ATOM 2108 C CA . CYS A 1 269 ? -6.133 -22.859 -13.742 1 84 269 CYS A CA 1
ATOM 2109 C C . CYS A 1 269 ? -6.477 -22.672 -15.211 1 84 269 CYS A C 1
ATOM 2111 O O . CYS A 1 269 ? -6.461 -23.625 -15.992 1 84 269 CYS A O 1
ATOM 2113 N N . VAL A 1 270 ? -6.828 -21.453 -15.602 1 85.38 270 VAL A N 1
ATOM 2114 C CA . VAL A 1 270 ? -7.172 -21.203 -17 1 85.38 270 VAL A CA 1
ATOM 2115 C C . VAL A 1 270 ? -6.277 -20.094 -17.562 1 85.38 270 VAL A C 1
ATOM 2117 O O . VAL A 1 270 ? -5.906 -19.172 -16.844 1 85.38 270 VAL A O 1
ATOM 2120 N N . GLN A 1 271 ? -5.922 -20.219 -18.781 1 83.31 271 GLN A N 1
ATOM 2121 C CA . GLN A 1 271 ? -5.145 -19.188 -19.484 1 83.31 271 GLN A CA 1
ATOM 2122 C C . GLN A 1 271 ? -6.043 -18.062 -19.969 1 83.31 271 GLN A C 1
ATOM 2124 O O . GLN A 1 271 ? -6.289 -17.938 -21.172 1 83.31 271 GLN A O 1
ATOM 2129 N N . ALA A 1 272 ? -6.477 -17.312 -19.141 1 89.44 272 ALA A N 1
ATOM 2130 C CA . ALA A 1 272 ? -7.434 -16.234 -19.422 1 89.44 272 ALA A CA 1
ATOM 2131 C C . ALA A 1 272 ? -7.055 -14.953 -18.688 1 89.44 272 ALA A C 1
ATOM 2133 O O . ALA A 1 272 ? -7.926 -14.258 -18.156 1 89.44 272 ALA A O 1
ATOM 2134 N N . GLY A 1 273 ? -5.777 -14.711 -18.656 1 89.25 273 GLY A N 1
ATOM 2135 C CA . GLY A 1 273 ? -5.297 -13.508 -17.984 1 89.25 273 GLY A CA 1
ATOM 2136 C C . GLY A 1 273 ? -5.465 -12.258 -18.828 1 89.25 273 GLY A C 1
ATOM 2137 O O . GLY A 1 273 ? -5.961 -12.32 -19.953 1 89.25 273 GLY A O 1
ATOM 2138 N N . SER A 1 274 ? -5.086 -11.117 -18.312 1 90.5 274 SER A N 1
ATOM 2139 C CA . SER A 1 274 ? -5.328 -9.805 -18.906 1 90.5 274 SER A CA 1
ATOM 2140 C C . SER A 1 274 ? -4.555 -9.633 -20.203 1 90.5 274 SER A C 1
ATOM 2142 O O . SER A 1 274 ? -4.918 -8.805 -21.047 1 90.5 274 SER A O 1
ATOM 2144 N N . VAL A 1 275 ? -3.479 -10.391 -20.391 1 85.25 275 VAL A N 1
ATOM 2145 C CA . VAL A 1 275 ? -2.674 -10.281 -21.594 1 85.25 275 VAL A CA 1
ATOM 2146 C C . VAL A 1 275 ? -3.504 -10.688 -22.812 1 85.25 275 VAL A C 1
ATOM 2148 O O . VAL A 1 275 ? -3.32 -10.148 -23.906 1 85.25 275 VAL A O 1
ATOM 2151 N N . PHE A 1 276 ? -4.434 -11.508 -22.562 1 87.62 276 PHE A N 1
ATOM 2152 C CA . PHE A 1 276 ? -5.266 -11.961 -23.672 1 87.62 276 PHE A CA 1
ATOM 2153 C C . PHE A 1 276 ? -6.273 -10.891 -24.062 1 87.62 276 PHE A C 1
ATOM 2155 O O . PHE A 1 276 ? -6.754 -10.867 -25.188 1 87.62 276 PHE A O 1
ATOM 2162 N N . VAL A 1 277 ? -6.629 -10.016 -23.125 1 92.5 277 VAL A N 1
ATOM 2163 C CA . VAL A 1 277 ? -7.43 -8.844 -23.453 1 92.5 277 VAL A CA 1
ATOM 2164 C C . VAL A 1 277 ? -6.629 -7.91 -24.359 1 92.5 277 VAL A C 1
ATOM 2166 O O . VAL A 1 277 ? -7.16 -7.363 -25.328 1 92.5 277 VAL A O 1
ATOM 2169 N N . ASP A 1 278 ? -5.398 -7.777 -24.047 1 88.94 278 ASP A N 1
ATOM 2170 C CA . ASP A 1 278 ? -4.516 -6.938 -24.844 1 88.94 278 ASP A CA 1
ATOM 2171 C C . ASP A 1 278 ? -4.367 -7.492 -26.266 1 88.94 278 ASP A C 1
ATOM 2173 O O . ASP A 1 278 ? -4.332 -6.734 -27.234 1 88.94 278 ASP A O 1
ATOM 2177 N N . ARG A 1 279 ? -4.227 -8.711 -26.312 1 84.88 279 ARG A N 1
ATOM 2178 C CA . ARG A 1 279 ? -4.129 -9.359 -27.625 1 84.88 279 ARG A CA 1
ATOM 2179 C C . ARG A 1 279 ? -5.391 -9.133 -28.438 1 84.88 279 ARG A C 1
ATOM 2181 O O . ARG A 1 279 ? -5.32 -8.828 -29.641 1 84.88 279 ARG A O 1
ATOM 2188 N N . ALA A 1 280 ? -6.461 -9.359 -27.812 1 91.12 280 ALA A N 1
ATOM 2189 C CA . ALA A 1 280 ? -7.738 -9.141 -28.5 1 91.12 280 ALA A CA 1
ATOM 2190 C C . ALA A 1 280 ? -7.887 -7.688 -28.938 1 91.12 280 ALA A C 1
ATOM 2192 O O . ALA A 1 280 ? -8.484 -7.398 -29.969 1 91.12 280 ALA A O 1
ATOM 2193 N N . ALA A 1 281 ? -7.352 -6.797 -28.125 1 93.69 281 ALA A N 1
ATOM 2194 C CA . ALA A 1 281 ? -7.391 -5.375 -28.469 1 93.69 281 ALA A CA 1
ATOM 2195 C C . ALA A 1 281 ? -6.57 -5.09 -29.719 1 93.69 281 ALA A C 1
ATOM 2197 O O . ALA A 1 281 ? -6.977 -4.289 -30.562 1 93.69 281 ALA A O 1
ATOM 2198 N N . ALA A 1 282 ? -5.438 -5.707 -29.781 1 89.25 282 ALA A N 1
ATOM 2199 C CA . ALA A 1 282 ? -4.605 -5.547 -30.984 1 89.25 282 ALA A CA 1
ATOM 2200 C C . ALA A 1 282 ? -5.348 -6.012 -32.219 1 89.25 282 ALA A C 1
ATOM 2202 O O . ALA A 1 282 ? -5.301 -5.352 -33.281 1 89.25 282 ALA A O 1
ATOM 2203 N N . ALA A 1 283 ? -5.988 -7.137 -32.125 1 88.62 283 ALA A N 1
ATOM 2204 C CA . ALA A 1 283 ? -6.762 -7.664 -33.25 1 88.62 283 ALA A CA 1
ATOM 2205 C C . ALA A 1 283 ? -7.914 -6.73 -33.594 1 88.62 283 ALA A C 1
ATOM 2207 O O . ALA A 1 283 ? -8.18 -6.484 -34.781 1 88.62 283 ALA A O 1
ATOM 2208 N N . MET A 1 284 ? -8.586 -6.281 -32.625 1 92.62 284 MET A N 1
ATOM 2209 C CA . MET A 1 284 ? -9.703 -5.363 -32.812 1 92.62 284 MET A CA 1
ATOM 2210 C C . MET A 1 284 ? -9.25 -4.086 -33.5 1 92.62 284 MET A C 1
ATOM 2212 O O . MET A 1 284 ? -9.914 -3.598 -34.406 1 92.62 284 MET A O 1
ATOM 2216 N N . LEU A 1 285 ? -8.141 -3.562 -33.094 1 93.31 285 LEU A N 1
ATOM 2217 C CA . LEU A 1 285 ? -7.613 -2.334 -33.688 1 93.31 285 LEU A CA 1
ATOM 2218 C C . LEU A 1 285 ? -7.176 -2.564 -35.125 1 93.31 285 LEU A C 1
ATOM 2220 O O . LEU A 1 285 ? -7.32 -1.679 -35.969 1 93.31 285 LEU A O 1
ATOM 2224 N N . ALA A 1 286 ? -6.578 -3.713 -35.406 1 89.69 286 ALA A N 1
ATOM 2225 C CA . ALA A 1 286 ? -6.191 -4.059 -36.781 1 89.69 286 ALA A CA 1
ATOM 2226 C C . ALA A 1 286 ? -7.395 -4.039 -37.719 1 89.69 286 ALA A C 1
ATOM 2228 O O . ALA A 1 286 ? -7.301 -3.576 -38.844 1 89.69 286 ALA A O 1
ATOM 2229 N N . ASP A 1 287 ? -8.469 -4.535 -37.25 1 91.38 287 ASP A N 1
ATOM 2230 C CA . ASP A 1 287 ? -9.703 -4.539 -38.031 1 91.38 287 ASP A CA 1
ATOM 2231 C C . ASP A 1 287 ? -10.266 -3.129 -38.188 1 91.38 287 ASP A C 1
ATOM 2233 O O . ASP A 1 287 ? -10.648 -2.723 -39.281 1 91.38 287 ASP A O 1
ATOM 2237 N N . LYS A 1 288 ? -10.25 -2.402 -37.125 1 92.5 288 LYS A N 1
ATOM 2238 C CA . LYS A 1 288 ? -10.859 -1.076 -37.094 1 92.5 288 LYS A CA 1
ATOM 2239 C C . LYS A 1 288 ? -10.07 -0.09 -37.938 1 92.5 288 LYS A C 1
ATOM 2241 O O . LYS A 1 288 ? -10.648 0.817 -38.562 1 92.5 288 LYS A O 1
ATOM 2246 N N . LEU A 1 289 ? -8.805 -0.287 -38.031 1 94.5 289 LEU A N 1
ATOM 2247 C CA . LEU A 1 289 ? -7.953 0.667 -38.719 1 94.5 289 LEU A CA 1
ATOM 2248 C C . LEU A 1 289 ? -7.52 0.118 -40.094 1 94.5 289 LEU A C 1
ATOM 2250 O O . LEU A 1 289 ? -6.586 0.637 -40.688 1 94.5 289 LEU A O 1
ATOM 2254 N N . GLU A 1 290 ? -8.211 -0.903 -40.469 1 92.81 290 GLU A N 1
ATOM 2255 C CA . GLU A 1 290 ? -7.879 -1.454 -41.781 1 92.81 290 GLU A CA 1
ATOM 2256 C C . GLU A 1 290 ? -8.031 -0.403 -42.875 1 92.81 290 GLU A C 1
ATOM 2258 O O . GLU A 1 290 ? -9.102 0.186 -43.031 1 92.81 290 GLU A O 1
ATOM 2263 N N . GLY A 1 291 ? -6.988 -0.119 -43.562 1 91.88 291 GLY A N 1
ATOM 2264 C CA . GLY A 1 291 ? -7.023 0.849 -44.656 1 91.88 291 GLY A CA 1
ATOM 2265 C C . GLY A 1 291 ? -6.672 2.256 -44.219 1 91.88 291 GLY A C 1
ATOM 2266 O O . GLY A 1 291 ? -6.52 3.154 -45.031 1 91.88 291 GLY A O 1
ATOM 2267 N N . SER A 1 292 ? -6.477 2.408 -42.938 1 93.38 292 SER A N 1
ATOM 2268 C CA . SER A 1 292 ? -6.152 3.73 -42.406 1 93.38 292 SER A CA 1
ATOM 2269 C C . SER A 1 292 ? -4.645 3.959 -42.406 1 93.38 292 SER A C 1
ATOM 2271 O O . SER A 1 292 ? -3.869 3.012 -42.25 1 93.38 292 SER A O 1
ATOM 2273 N N . THR A 1 293 ? -4.27 5.148 -42.5 1 91.06 293 THR A N 1
ATOM 2274 C CA . THR A 1 293 ? -2.863 5.516 -42.375 1 91.06 293 THR A CA 1
ATOM 2275 C C . THR A 1 293 ? -2.357 5.27 -40.969 1 91.06 293 THR A C 1
ATOM 2277 O O . THR A 1 293 ? -1.154 5.125 -40.75 1 91.06 293 THR A O 1
ATOM 2280 N N . PHE A 1 294 ? -3.275 5.148 -40.125 1 91.56 294 PHE A N 1
ATOM 2281 C CA . PHE A 1 294 ? -2.895 5.008 -38.75 1 91.56 294 PHE A CA 1
ATOM 2282 C C . PHE A 1 294 ? -2.748 3.535 -38.375 1 91.56 294 PHE A C 1
ATOM 2284 O O . PHE A 1 294 ? -2.445 3.209 -37.219 1 91.56 294 PHE A O 1
ATOM 2291 N N . ASN A 1 295 ? -2.934 2.756 -39.375 1 90.62 295 ASN A N 1
ATOM 2292 C CA . ASN A 1 295 ? -2.629 1.342 -39.188 1 90.62 295 ASN A CA 1
ATOM 2293 C C . ASN A 1 295 ? -1.128 1.077 -39.281 1 90.62 295 ASN A C 1
ATOM 2295 O O . ASN A 1 295 ? -0.696 0.123 -39.938 1 90.62 295 ASN A O 1
ATOM 2299 N N . ASP A 1 296 ? -0.404 1.999 -38.812 1 85.31 296 ASP A N 1
ATOM 2300 C CA . ASP A 1 296 ? 1.046 1.902 -38.656 1 85.31 296 ASP A CA 1
ATOM 2301 C C . ASP A 1 296 ? 1.427 1.373 -37.281 1 85.31 296 ASP A C 1
ATOM 2303 O O . ASP A 1 296 ? 0.811 1.74 -36.281 1 85.31 296 ASP A O 1
ATOM 2307 N N . PRO A 1 297 ? 2.432 0.489 -37.281 1 79.44 297 PRO A N 1
ATOM 2308 C CA . PRO A 1 297 ? 2.797 -0.167 -36.031 1 79.44 297 PRO A CA 1
ATOM 2309 C C . PRO A 1 297 ? 3.094 0.828 -34.906 1 79.44 297 PRO A C 1
ATOM 2311 O O . PRO A 1 297 ? 2.777 0.568 -33.75 1 79.44 297 PRO A O 1
ATOM 2314 N N . ALA A 1 298 ? 3.625 1.92 -35.281 1 74.31 298 ALA A N 1
ATOM 2315 C CA . ALA A 1 298 ? 3.971 2.9 -34.25 1 74.31 298 ALA A CA 1
ATOM 2316 C C . ALA A 1 298 ? 2.719 3.508 -33.625 1 74.31 298 ALA A C 1
ATOM 2318 O O . ALA A 1 298 ? 2.633 3.652 -32.406 1 74.31 298 ALA A O 1
ATOM 2319 N N . TYR A 1 299 ? 1.784 3.865 -34.5 1 81.88 299 TYR A N 1
ATOM 2320 C CA . TYR A 1 299 ? 0.535 4.438 -34.031 1 81.88 299 TYR A CA 1
ATOM 2321 C C . TYR A 1 299 ? -0.28 3.4 -33.25 1 81.88 299 TYR A C 1
ATOM 2323 O O . TYR A 1 299 ? -0.817 3.689 -32.188 1 81.88 299 TYR A O 1
ATOM 2331 N N . VAL A 1 300 ? -0.308 2.244 -33.812 1 86.38 300 VAL A N 1
ATOM 2332 C CA . VAL A 1 300 ? -1.091 1.176 -33.188 1 86.38 300 VAL A CA 1
ATOM 2333 C C . VAL A 1 300 ? -0.521 0.842 -31.812 1 86.38 300 VAL A C 1
ATOM 2335 O O . VAL A 1 300 ? -1.271 0.621 -30.859 1 86.38 300 VAL A O 1
ATOM 2338 N N . ASN A 1 301 ? 0.762 0.807 -31.734 1 80.69 301 ASN A N 1
ATOM 2339 C CA . ASN A 1 301 ? 1.4 0.537 -30.438 1 80.69 301 ASN A CA 1
ATOM 2340 C C . ASN A 1 301 ? 1.067 1.612 -29.422 1 80.69 301 ASN A C 1
ATOM 2342 O O . ASN A 1 301 ? 0.875 1.311 -28.234 1 80.69 301 ASN A O 1
ATOM 2346 N N . ASP A 1 302 ? 1.037 2.799 -29.859 1 81.12 302 ASP A N 1
ATOM 2347 C CA . ASP A 1 302 ? 0.672 3.895 -28.969 1 81.12 302 ASP A CA 1
ATOM 2348 C C . ASP A 1 302 ? -0.761 3.738 -28.469 1 81.12 302 ASP A C 1
ATOM 2350 O O . ASP A 1 302 ? -1.039 3.965 -27.297 1 81.12 302 ASP A O 1
ATOM 2354 N N . ILE A 1 303 ? -1.566 3.387 -29.391 1 87.81 303 ILE A N 1
ATOM 2355 C CA . ILE A 1 303 ? -2.973 3.215 -29.031 1 87.81 303 ILE A CA 1
ATOM 2356 C C . ILE A 1 303 ? -3.127 2.055 -28.062 1 87.81 303 ILE A C 1
ATOM 2358 O O . ILE A 1 303 ? -3.857 2.16 -27.062 1 87.81 303 ILE A O 1
ATOM 2362 N N . LEU A 1 304 ? -2.414 0.993 -28.344 1 87.75 304 LEU A N 1
ATOM 2363 C CA . LEU A 1 304 ? -2.494 -0.192 -27.5 1 87.75 304 LEU A CA 1
ATOM 2364 C C . LEU A 1 304 ? -1.954 0.1 -26.094 1 87.75 304 LEU A C 1
ATOM 2366 O O . LEU A 1 304 ? -2.492 -0.395 -25.109 1 87.75 304 LEU A O 1
ATOM 2370 N N . ASN A 1 305 ? -0.947 0.819 -26.078 1 80.88 305 ASN A N 1
ATOM 2371 C CA . ASN A 1 305 ? -0.391 1.202 -24.797 1 80.88 305 ASN A CA 1
ATOM 2372 C C . ASN A 1 305 ? -1.398 1.988 -23.953 1 80.88 305 ASN A C 1
ATOM 2374 O O . ASN A 1 305 ? -1.538 1.748 -22.75 1 80.88 305 ASN A O 1
ATOM 2378 N N . GLU A 1 306 ? -2.035 2.867 -24.562 1 82.88 306 GLU A N 1
ATOM 2379 C CA . GLU A 1 306 ? -3.049 3.658 -23.875 1 82.88 306 GLU A CA 1
ATOM 2380 C C . GLU A 1 306 ? -4.258 2.803 -23.5 1 82.88 306 GLU A C 1
ATOM 2382 O O . GLU A 1 306 ? -4.891 3.027 -22.469 1 82.88 306 GLU A O 1
ATOM 2387 N N . PHE A 1 307 ? -4.562 1.905 -24.391 1 89.69 307 PHE A N 1
ATOM 2388 C CA . PHE A 1 307 ? -5.645 0.974 -24.109 1 89.69 307 PHE A CA 1
ATOM 2389 C C . PHE A 1 307 ? -5.352 0.17 -22.844 1 89.69 307 PHE A C 1
ATOM 2391 O O . PHE A 1 307 ? -6.211 0.035 -21.984 1 89.69 307 PHE A O 1
ATOM 2398 N N . GLU A 1 308 ? -4.176 -0.331 -22.766 1 84.25 308 GLU A N 1
ATOM 2399 C CA . GLU A 1 308 ? -3.764 -1.156 -21.641 1 84.25 308 GLU A CA 1
ATOM 2400 C C . GLU A 1 308 ? -3.729 -0.344 -20.344 1 84.25 308 GLU A C 1
ATOM 2402 O O . GLU A 1 308 ? -4.098 -0.845 -19.281 1 84.25 308 GLU A O 1
ATOM 2407 N N . ARG A 1 309 ? -3.326 0.841 -20.453 1 77.62 309 ARG A N 1
ATOM 2408 C CA . ARG A 1 309 ? -3.098 1.67 -19.266 1 77.62 309 ARG A CA 1
ATOM 2409 C C . ARG A 1 309 ? -4.406 2.262 -18.75 1 77.62 309 ARG A C 1
ATOM 2411 O O . ARG A 1 309 ? -4.578 2.449 -17.547 1 77.62 309 ARG A O 1
ATOM 2418 N N . LYS A 1 310 ? -5.359 2.5 -19.672 1 80.56 310 LYS A N 1
ATOM 2419 C CA . LYS A 1 310 ? -6.52 3.281 -19.25 1 80.56 310 LYS A CA 1
ATOM 2420 C C . LYS A 1 310 ? -7.82 2.555 -19.594 1 80.56 310 LYS A C 1
ATOM 2422 O O . LYS A 1 310 ? -8.57 2.166 -18.688 1 80.56 310 LYS A O 1
ATOM 2427 N N . THR A 1 311 ? -8.008 2.285 -20.859 1 87.38 311 THR A N 1
ATOM 2428 C CA . THR A 1 311 ? -9.297 1.787 -21.344 1 87.38 311 THR A CA 1
ATOM 2429 C C . THR A 1 311 ? -9.617 0.44 -20.703 1 87.38 311 THR A C 1
ATOM 2431 O O . THR A 1 311 ? -10.719 0.244 -20.172 1 87.38 311 THR A O 1
ATOM 2434 N N . LYS A 1 312 ? -8.656 -0.415 -20.797 1 89.19 312 LYS A N 1
ATOM 2435 C CA . LYS A 1 312 ? -8.852 -1.765 -20.266 1 89.19 312 LYS A CA 1
ATOM 2436 C C . LYS A 1 312 ? -9.18 -1.735 -18.781 1 89.19 312 LYS A C 1
ATOM 2438 O O . LYS A 1 312 ? -10.039 -2.482 -18.312 1 89.19 312 LYS A O 1
ATOM 2443 N N . ARG A 1 313 ? -8.562 -0.924 -18.078 1 83.5 313 ARG A N 1
ATOM 2444 C CA . ARG A 1 313 ? -8.648 -0.896 -16.625 1 83.5 313 ARG A CA 1
ATOM 2445 C C . ARG A 1 313 ? -9.898 -0.158 -16.156 1 83.5 313 ARG A C 1
ATOM 2447 O O . ARG A 1 313 ? -10.445 -0.458 -15.094 1 83.5 313 ARG A O 1
ATOM 2454 N N . LYS A 1 314 ? -10.445 0.705 -16.953 1 82.5 314 LYS A N 1
ATOM 2455 C CA . LYS A 1 314 ? -11.578 1.541 -16.562 1 82.5 314 LYS A CA 1
ATOM 2456 C C . LYS A 1 314 ? -12.898 0.956 -17.078 1 82.5 314 LYS A C 1
ATOM 2458 O O . LYS A 1 314 ? -13.969 1.296 -16.562 1 82.5 314 LYS A O 1
ATOM 2463 N N . PHE A 1 315 ? -12.797 0.119 -17.984 1 89.81 315 PHE A N 1
ATOM 2464 C CA . PHE A 1 315 ? -14 -0.358 -18.656 1 89.81 315 PHE A CA 1
ATOM 2465 C C . PHE A 1 315 ? -14.883 -1.146 -17.703 1 89.81 315 PHE A C 1
ATOM 2467 O O . PHE A 1 315 ? -14.43 -2.096 -17.062 1 89.81 315 PHE A O 1
ATOM 2474 N N . ASP A 1 316 ? -16.141 -0.735 -17.578 1 88.62 316 ASP A N 1
ATOM 2475 C CA . ASP A 1 316 ? -17.062 -1.422 -16.688 1 88.62 316 ASP A CA 1
ATOM 2476 C C . ASP A 1 316 ? -18.297 -1.898 -17.453 1 88.62 316 ASP A C 1
ATOM 2478 O O . ASP A 1 316 ? -19.266 -2.391 -16.859 1 88.62 316 ASP A O 1
ATOM 2482 N N . GLY A 1 317 ? -18.344 -1.646 -18.75 1 88.25 317 GLY A N 1
ATOM 2483 C CA . GLY A 1 317 ? -19.453 -2.096 -19.578 1 88.25 317 GLY A CA 1
ATOM 2484 C C . GLY A 1 317 ? -20.594 -1.11 -19.625 1 88.25 317 GLY A C 1
ATOM 2485 O O . GLY A 1 317 ? -21.641 -1.387 -20.234 1 88.25 317 GLY A O 1
ATOM 2486 N N . THR A 1 318 ? -20.484 0.023 -19.016 1 85.38 318 THR A N 1
ATOM 2487 C CA . THR A 1 318 ? -21.609 0.957 -18.922 1 85.38 318 THR A CA 1
ATOM 2488 C C . THR A 1 318 ? -21.359 2.176 -19.812 1 85.38 318 THR A C 1
ATOM 2490 O O . THR A 1 318 ? -22.281 2.688 -20.438 1 85.38 318 THR A O 1
ATOM 2493 N N . ASN A 1 319 ? -20.094 2.635 -19.859 1 77.44 319 ASN A N 1
ATOM 2494 C CA . ASN A 1 319 ? -19.781 3.826 -20.641 1 77.44 319 ASN A CA 1
ATOM 2495 C C . ASN A 1 319 ? -19.969 3.578 -22.141 1 77.44 319 ASN A C 1
ATOM 2497 O O . ASN A 1 319 ? -19.641 2.506 -22.641 1 77.44 319 ASN A O 1
ATOM 2501 N N . ALA A 1 320 ? -20.406 4.57 -22.688 1 72.94 320 ALA A N 1
ATOM 2502 C CA . ALA A 1 320 ? -20.766 4.441 -24.094 1 72.94 320 ALA A CA 1
ATOM 2503 C C . ALA A 1 320 ? -19.516 4.359 -24.969 1 72.94 320 ALA A C 1
ATOM 2505 O O . ALA A 1 320 ? -19.484 3.645 -25.969 1 72.94 320 ALA A O 1
ATOM 2506 N N . SER A 1 321 ? -18.531 5.137 -24.672 1 83.88 321 SER A N 1
ATOM 2507 C CA . SER A 1 321 ? -17.328 5.121 -25.5 1 83.88 321 SER A CA 1
ATOM 2508 C C . SER A 1 321 ? -16.094 5.453 -24.688 1 83.88 321 SER A C 1
ATOM 2510 O O . SER A 1 321 ? -16.188 5.953 -23.562 1 83.88 321 SER A O 1
ATOM 2512 N N . SER A 1 322 ? -14.984 4.93 -25.203 1 85.94 322 SER A N 1
ATOM 2513 C CA . SER A 1 322 ? -13.672 5.258 -24.656 1 85.94 322 SER A CA 1
ATOM 2514 C C . SER A 1 322 ? -12.812 5.973 -25.703 1 85.94 322 SER A C 1
ATOM 2516 O O . SER A 1 322 ? -12.719 5.539 -26.844 1 85.94 322 SER A O 1
ATOM 2518 N N . ILE A 1 323 ? -12.297 7.129 -25.312 1 85.19 323 ILE A N 1
ATOM 2519 C CA . ILE A 1 323 ? -11.477 7.922 -26.234 1 85.19 323 ILE A CA 1
ATOM 2520 C C . ILE A 1 323 ? -10 7.785 -25.844 1 85.19 323 ILE A C 1
ATOM 2522 O O . ILE A 1 323 ? -9.633 7.969 -24.688 1 85.19 323 ILE A O 1
ATOM 2526 N N . ILE A 1 324 ? -9.18 7.414 -26.828 1 87.81 324 ILE A N 1
ATOM 2527 C CA . ILE A 1 324 ? -7.742 7.246 -26.609 1 87.81 324 ILE A CA 1
ATOM 2528 C C . ILE A 1 324 ? -6.973 8.273 -27.438 1 87.81 324 ILE A C 1
ATOM 2530 O O . ILE A 1 324 ? -7.117 8.328 -28.656 1 87.81 324 ILE A O 1
ATOM 2534 N N . LYS A 1 325 ? -6.297 9.156 -26.812 1 82.69 325 LYS A N 1
ATOM 2535 C CA . LYS A 1 325 ? -5.414 10.086 -27.516 1 82.69 325 LYS A CA 1
ATOM 2536 C C . LYS A 1 325 ? -4.094 9.414 -27.875 1 82.69 325 LYS A C 1
ATOM 2538 O O . LYS A 1 325 ? -3.418 8.852 -27.016 1 82.69 325 LYS A O 1
ATOM 2543 N N . PHE A 1 326 ? -3.693 9.445 -29.094 1 82.38 326 PHE A N 1
ATOM 2544 C CA . PHE A 1 326 ? -2.461 8.789 -29.516 1 82.38 326 PHE A CA 1
ATOM 2545 C C . PHE A 1 326 ? -1.638 9.695 -30.422 1 82.38 326 PHE A C 1
ATOM 2547 O O . PHE A 1 326 ? -0.449 9.453 -30.641 1 82.38 326 PHE A O 1
ATOM 2554 N N . GLY A 1 327 ? -2.369 10.812 -30.906 1 78.56 327 GLY A N 1
ATOM 2555 C CA . GLY A 1 327 ? -1.719 11.664 -31.891 1 78.56 327 GLY A CA 1
ATOM 2556 C C . GLY A 1 327 ? -1.926 13.148 -31.625 1 78.56 327 GLY A C 1
ATOM 2557 O O . GLY A 1 327 ? -2.107 13.555 -30.484 1 78.56 327 GLY A O 1
ATOM 2558 N N . LYS A 1 328 ? -1.717 13.875 -32.688 1 76.25 328 LYS A N 1
ATOM 2559 C CA . LYS A 1 328 ? -1.837 15.328 -32.625 1 76.25 328 LYS A CA 1
ATOM 2560 C C . LYS A 1 328 ? -3.139 15.797 -33.281 1 76.25 328 LYS A C 1
ATOM 2562 O O . LYS A 1 328 ? -3.877 14.992 -33.844 1 76.25 328 LYS A O 1
ATOM 2567 N N . ASP A 1 329 ? -3.367 17.062 -33.188 1 78.06 329 ASP A N 1
ATOM 2568 C CA . ASP A 1 329 ? -4.641 17.641 -33.625 1 78.06 329 ASP A CA 1
ATOM 2569 C C . ASP A 1 329 ? -4.812 17.5 -35.125 1 78.06 329 ASP A C 1
ATOM 2571 O O . ASP A 1 329 ? -5.938 17.469 -35.625 1 78.06 329 ASP A O 1
ATOM 2575 N N . TRP A 1 330 ? -3.715 17.312 -35.906 1 80.5 330 TRP A N 1
ATOM 2576 C CA . TRP A 1 330 ? -3.83 17.219 -37.375 1 80.5 330 TRP A CA 1
ATOM 2577 C C . TRP A 1 330 ? -3.984 15.773 -37.812 1 80.5 330 TRP A C 1
ATOM 2579 O O . TRP A 1 330 ? -4.199 15.5 -39 1 80.5 330 TRP A O 1
ATOM 2589 N N . ASP A 1 331 ? -3.898 14.844 -36.938 1 86.25 331 ASP A N 1
ATOM 2590 C CA . ASP A 1 331 ? -4.121 13.43 -37.25 1 86.25 331 ASP A CA 1
ATOM 2591 C C . ASP A 1 331 ? -5.613 13.117 -37.312 1 86.25 331 ASP A C 1
ATOM 2593 O O . ASP A 1 331 ? -6.262 12.969 -36.25 1 86.25 331 ASP A O 1
ATOM 2597 N N . ASN A 1 332 ? -6.117 13.078 -38.5 1 90.81 332 ASN A N 1
ATOM 2598 C CA . ASN A 1 332 ? -7.551 12.867 -38.688 1 90.81 332 ASN A CA 1
ATOM 2599 C C . ASN A 1 332 ? -7.84 11.758 -39.688 1 90.81 332 ASN A C 1
ATOM 2601 O O . ASN A 1 332 ? -7.133 11.625 -40.688 1 90.81 332 ASN A O 1
ATOM 2605 N N . ASP A 1 333 ? -8.68 10.898 -39.406 1 92.88 333 ASP A N 1
ATOM 2606 C CA . ASP A 1 333 ? -9.297 9.883 -40.25 1 92.88 333 ASP A CA 1
ATOM 2607 C C . ASP A 1 333 ? -10.703 9.539 -39.781 1 92.88 333 ASP A C 1
ATOM 2609 O O . ASP A 1 333 ? -10.898 8.531 -39.094 1 92.88 333 ASP A O 1
ATOM 2613 N N . LYS A 1 334 ? -11.68 10.297 -40.156 1 89.94 334 LYS A N 1
ATOM 2614 C CA . LYS A 1 334 ? -13.047 10.219 -39.656 1 89.94 334 LYS A CA 1
ATOM 2615 C C . LYS A 1 334 ? -13.68 8.875 -40 1 89.94 334 LYS A C 1
ATOM 2617 O O . LYS A 1 334 ? -14.508 8.367 -39.25 1 89.94 334 LYS A O 1
ATOM 2622 N N . ALA A 1 335 ? -13.328 8.367 -41.156 1 90.62 335 ALA A N 1
ATOM 2623 C CA . ALA A 1 335 ? -13.898 7.086 -41.562 1 90.62 335 ALA A CA 1
ATOM 2624 C C . ALA A 1 335 ? -13.578 5.984 -40.562 1 90.62 335 ALA A C 1
ATOM 2626 O O . ALA A 1 335 ? -14.352 5.039 -40.406 1 90.62 335 ALA A O 1
ATOM 2627 N N . HIS A 1 336 ? -12.5 6.148 -39.906 1 92.44 336 HIS A N 1
ATOM 2628 C CA . HIS A 1 336 ? -12.078 5.125 -38.938 1 92.44 336 HIS A CA 1
ATOM 2629 C C . HIS A 1 336 ? -12.203 5.613 -37.5 1 92.44 336 HIS A C 1
ATOM 2631 O O . HIS A 1 336 ? -11.648 5.008 -36.594 1 92.44 336 HIS A O 1
ATOM 2637 N N . GLY A 1 337 ? -12.805 6.734 -37.344 1 88.31 337 GLY A N 1
ATOM 2638 C CA . GLY A 1 337 ? -13.109 7.23 -36.031 1 88.31 337 GLY A CA 1
ATOM 2639 C C . GLY A 1 337 ? -11.961 8 -35.406 1 88.31 337 GLY A C 1
ATOM 2640 O O . GLY A 1 337 ? -11.883 8.133 -34.188 1 88.31 337 GLY A O 1
ATOM 2641 N N . VAL A 1 338 ? -10.969 8.438 -36.156 1 91.56 338 VAL A N 1
ATOM 2642 C CA . VAL A 1 338 ? -9.844 9.219 -35.656 1 91.56 338 VAL A CA 1
ATOM 2643 C C . VAL A 1 338 ? -10.094 10.703 -35.875 1 91.56 338 VAL A C 1
ATOM 2645 O O . VAL A 1 338 ? -10.312 11.133 -37 1 91.56 338 VAL A O 1
ATOM 2648 N N . VAL A 1 339 ? -10.211 11.383 -34.781 1 89.62 339 VAL A N 1
ATOM 2649 C CA . VAL A 1 339 ? -10.422 12.82 -34.844 1 89.62 339 VAL A CA 1
ATOM 2650 C C . VAL A 1 339 ? -9.391 13.531 -33.969 1 89.62 339 VAL A C 1
ATOM 2652 O O . VAL A 1 339 ? -9.32 13.297 -32.781 1 89.62 339 VAL A O 1
ATOM 2655 N N . LYS A 1 340 ? -8.594 14.391 -34.5 1 87.62 340 LYS A N 1
ATOM 2656 C CA . LYS A 1 340 ? -7.617 15.203 -33.812 1 87.62 340 LYS A CA 1
ATOM 2657 C C . LYS A 1 340 ? -6.695 14.344 -32.938 1 87.62 340 LYS A C 1
ATOM 2659 O O . LYS A 1 340 ? -6.504 14.617 -31.766 1 87.62 340 LYS A O 1
ATOM 2664 N N . GLY A 1 341 ? -6.301 13.289 -33.594 1 87.44 341 GLY A N 1
ATOM 2665 C CA . GLY A 1 341 ? -5.324 12.43 -32.938 1 87.44 341 GLY A CA 1
ATOM 2666 C C . GLY A 1 341 ? -5.922 11.547 -31.859 1 87.44 341 GLY A C 1
ATOM 2667 O O . GLY A 1 341 ? -5.203 11.008 -31.016 1 87.44 341 GLY A O 1
ATOM 2668 N N . ARG A 1 342 ? -7.285 11.445 -31.891 1 89.56 342 ARG A N 1
ATOM 2669 C CA . ARG A 1 342 ? -7.988 10.609 -30.922 1 89.56 342 ARG A CA 1
ATOM 2670 C C . ARG A 1 342 ? -8.812 9.539 -31.641 1 89.56 342 ARG A C 1
ATOM 2672 O O . ARG A 1 342 ? -9.414 9.797 -32.688 1 89.56 342 ARG A O 1
ATOM 2679 N N . ILE A 1 343 ? -8.719 8.352 -31.188 1 91.94 343 ILE A N 1
ATOM 2680 C CA . ILE A 1 343 ? -9.562 7.285 -31.703 1 91.94 343 ILE A CA 1
ATOM 2681 C C . ILE A 1 343 ? -10.68 6.984 -30.719 1 91.94 343 ILE A C 1
ATOM 2683 O O . ILE A 1 343 ? -10.453 6.949 -29.5 1 91.94 343 ILE A O 1
ATOM 2687 N N . THR A 1 344 ? -11.82 6.871 -31.172 1 89.94 344 THR A N 1
ATOM 2688 C CA . THR A 1 344 ? -12.969 6.543 -30.344 1 89.94 344 THR A CA 1
ATOM 2689 C C . THR A 1 344 ? -13.32 5.062 -30.469 1 89.94 344 THR A C 1
ATOM 2691 O O . THR A 1 344 ? -13.578 4.566 -31.562 1 89.94 344 THR A O 1
ATOM 2694 N N . LEU A 1 345 ? -13.266 4.406 -29.328 1 92.25 345 LEU A N 1
ATOM 2695 C CA . LEU A 1 345 ? -13.711 3.02 -29.25 1 92.25 345 LEU A CA 1
ATOM 2696 C C . LEU A 1 345 ? -15.109 2.934 -28.641 1 92.25 345 LEU A C 1
ATOM 2698 O O . LEU A 1 345 ? -15.359 3.477 -27.562 1 92.25 345 LEU A O 1
ATOM 2702 N N . THR A 1 346 ? -15.969 2.279 -29.359 1 91.38 346 THR A N 1
ATOM 2703 C CA . THR A 1 346 ? -17.312 2.09 -28.828 1 91.38 346 THR A CA 1
ATOM 2704 C C . THR A 1 346 ? -17.328 1.068 -27.703 1 91.38 346 THR A C 1
ATOM 2706 O O . THR A 1 346 ? -16.344 0.342 -27.5 1 91.38 346 THR A O 1
ATOM 2709 N N . ARG A 1 347 ? -18.422 1.063 -27.016 1 92.75 347 ARG A N 1
ATOM 2710 C CA . ARG A 1 347 ? -18.578 0.07 -25.953 1 92.75 347 ARG A CA 1
ATOM 2711 C C . ARG A 1 347 ? -18.422 -1.344 -26.5 1 92.75 347 ARG A C 1
ATOM 2713 O O . ARG A 1 347 ? -17.766 -2.184 -25.875 1 92.75 347 ARG A O 1
ATOM 2720 N N . SER A 1 348 ? -19.031 -1.528 -27.625 1 93.19 348 SER A N 1
ATOM 2721 C CA . SER A 1 348 ? -18.969 -2.842 -28.266 1 93.19 348 SER A CA 1
ATOM 2722 C C . SER A 1 348 ? -17.547 -3.201 -28.641 1 93.19 348 SER A C 1
ATOM 2724 O O . SER A 1 348 ? -17.125 -4.359 -28.531 1 93.19 348 SER A O 1
ATOM 2726 N N . ASP A 1 349 ? -16.797 -2.24 -29.062 1 93.94 349 ASP A N 1
ATOM 2727 C CA . ASP A 1 349 ? -15.391 -2.471 -29.406 1 93.94 349 ASP A CA 1
ATOM 2728 C C . ASP A 1 349 ? -14.617 -2.994 -28.188 1 93.94 349 ASP A C 1
ATOM 2730 O O . ASP A 1 349 ? -13.898 -3.99 -28.297 1 93.94 349 ASP A O 1
ATOM 2734 N N . VAL A 1 350 ? -14.789 -2.328 -27.078 1 94.38 350 VAL A N 1
ATOM 2735 C CA . VAL A 1 350 ? -14.039 -2.674 -25.891 1 94.38 350 VAL A CA 1
ATOM 2736 C C . VAL A 1 350 ? -14.531 -4.004 -25.328 1 94.38 350 VAL A C 1
ATOM 2738 O O . VAL A 1 350 ? -13.734 -4.84 -24.891 1 94.38 350 VAL A O 1
ATOM 2741 N N . GLU A 1 351 ? -15.82 -4.234 -25.391 1 94.44 351 GLU A N 1
ATOM 2742 C CA . GLU A 1 351 ? -16.406 -5.477 -24.891 1 94.44 351 GLU A CA 1
ATOM 2743 C C . GLU A 1 351 ? -15.836 -6.684 -25.625 1 94.44 351 GLU A C 1
ATOM 2745 O O . GLU A 1 351 ? -15.641 -7.746 -25.031 1 94.44 351 GLU A O 1
ATOM 2750 N N . THR A 1 352 ? -15.625 -6.551 -26.875 1 94 352 THR A N 1
ATOM 2751 C CA . THR A 1 352 ? -15.148 -7.652 -27.703 1 94 352 THR A CA 1
ATOM 2752 C C . THR A 1 352 ? -13.766 -8.109 -27.25 1 94 352 THR A C 1
ATOM 2754 O O . THR A 1 352 ? -13.414 -9.281 -27.406 1 94 352 THR A O 1
ATOM 2757 N N . THR A 1 353 ? -13.031 -7.215 -26.688 1 95 353 THR A N 1
ATOM 2758 C CA . THR A 1 353 ? -11.68 -7.559 -26.266 1 95 353 THR A CA 1
ATOM 2759 C C . THR A 1 353 ? -11.695 -8.461 -25.047 1 95 353 THR A C 1
ATOM 2761 O O . THR A 1 353 ? -10.711 -9.141 -24.75 1 95 353 THR A O 1
ATOM 2764 N N . PHE A 1 354 ? -12.82 -8.5 -24.328 1 95.31 354 PHE A N 1
ATOM 2765 C CA . PHE A 1 354 ? -12.945 -9.312 -23.125 1 95.31 354 PHE A CA 1
ATOM 2766 C C . PHE A 1 354 ? -13.625 -10.641 -23.438 1 95.31 354 PHE A C 1
ATOM 2768 O O . PHE A 1 354 ? -13.664 -11.531 -22.578 1 95.31 354 PHE A O 1
ATOM 2775 N N . ASN A 1 355 ? -14.078 -10.898 -24.594 1 91.5 355 ASN A N 1
ATOM 2776 C CA . ASN A 1 355 ? -14.961 -12.008 -24.938 1 91.5 355 ASN A CA 1
ATOM 2777 C C . ASN A 1 355 ? -14.227 -13.344 -24.875 1 91.5 355 ASN A C 1
ATOM 2779 O O . ASN A 1 355 ? -14.844 -14.391 -24.672 1 91.5 355 ASN A O 1
ATOM 2783 N N . GLU A 1 356 ? -13.039 -13.266 -25.062 1 86.75 356 GLU A N 1
ATOM 2784 C CA . GLU A 1 356 ? -12.281 -14.516 -25.078 1 86.75 356 GLU A CA 1
ATOM 2785 C C . GLU A 1 356 ? -11.984 -14.992 -23.656 1 86.75 356 GLU A C 1
ATOM 2787 O O . GLU A 1 356 ? -11.859 -16.188 -23.422 1 86.75 356 GLU A O 1
ATOM 2792 N N . VAL A 1 357 ? -11.898 -14.102 -22.781 1 92.38 357 VAL A N 1
ATOM 2793 C CA . VAL A 1 357 ? -11.352 -14.461 -21.469 1 92.38 357 VAL A CA 1
ATOM 2794 C C . VAL A 1 357 ? -12.484 -14.586 -20.453 1 92.38 357 VAL A C 1
ATOM 2796 O O . VAL A 1 357 ? -12.438 -15.438 -19.562 1 92.38 357 VAL A O 1
ATOM 2799 N N . LEU A 1 358 ? -13.516 -13.773 -20.5 1 94.69 358 LEU A N 1
ATOM 2800 C CA . LEU A 1 358 ? -14.516 -13.688 -19.438 1 94.69 358 LEU A CA 1
ATOM 2801 C C . LEU A 1 358 ? -15.32 -14.977 -19.328 1 94.69 358 LEU A C 1
ATOM 2803 O O . LEU A 1 358 ? -15.523 -15.5 -18.234 1 94.69 358 LEU A O 1
ATOM 2807 N N . PRO A 1 359 ? -15.766 -15.547 -20.453 1 93.25 359 PRO A N 1
ATOM 2808 C CA . PRO A 1 359 ? -16.531 -16.797 -20.344 1 93.25 359 PRO A CA 1
ATOM 2809 C C . PRO A 1 359 ? -15.703 -17.922 -19.734 1 93.25 359 PRO A C 1
ATOM 2811 O O . PRO A 1 359 ? -16.25 -18.766 -19 1 93.25 359 PRO A O 1
ATOM 2814 N N . ARG A 1 360 ? -14.461 -17.938 -20.016 1 92.06 360 ARG A N 1
ATOM 2815 C CA . ARG A 1 360 ? -13.594 -18.984 -19.484 1 92.06 360 ARG A CA 1
ATOM 2816 C C . ARG A 1 360 ? -13.445 -18.844 -17.969 1 92.06 360 ARG A C 1
ATOM 2818 O O . ARG A 1 360 ? -13.477 -19.844 -17.25 1 92.06 360 ARG A O 1
ATOM 2825 N N . ILE A 1 361 ? -13.25 -17.641 -17.562 1 94.62 361 ILE A N 1
ATOM 2826 C CA . ILE A 1 361 ? -13.109 -17.375 -16.125 1 94.62 361 ILE A CA 1
ATOM 2827 C C . ILE A 1 361 ? -14.398 -17.75 -15.406 1 94.62 361 ILE A C 1
ATOM 2829 O O . ILE A 1 361 ? -14.375 -18.438 -14.383 1 94.62 361 ILE A O 1
ATOM 2833 N N . VAL A 1 362 ? -15.523 -17.344 -15.961 1 95.31 362 VAL A N 1
ATOM 2834 C CA . VAL A 1 362 ? -16.828 -17.594 -15.344 1 95.31 362 VAL A CA 1
ATOM 2835 C C . VAL A 1 362 ? -17.094 -19.094 -15.312 1 95.31 362 VAL A C 1
ATOM 2837 O O . VAL A 1 362 ? -17.578 -19.625 -14.305 1 95.31 362 VAL A O 1
ATOM 2840 N N . ALA A 1 363 ? -16.766 -19.766 -16.359 1 93.31 363 ALA A N 1
ATOM 2841 C CA . ALA A 1 363 ? -16.969 -21.203 -16.422 1 93.31 363 ALA A CA 1
ATOM 2842 C C . ALA A 1 363 ? -16.125 -21.922 -15.383 1 93.31 363 ALA A C 1
ATOM 2844 O O . ALA A 1 363 ? -16.594 -22.859 -14.727 1 93.31 363 ALA A O 1
ATOM 2845 N N . SER A 1 364 ? -14.93 -21.531 -15.344 1 91.62 364 SER A N 1
ATOM 2846 C CA . SER A 1 364 ? -14.016 -22.141 -14.383 1 91.62 364 SER A CA 1
ATOM 2847 C C . SER A 1 364 ? -14.508 -21.953 -12.953 1 91.62 364 SER A C 1
ATOM 2849 O O . SER A 1 364 ? -14.531 -22.906 -12.172 1 91.62 364 SER A O 1
ATOM 2851 N N . CYS A 1 365 ? -14.922 -20.797 -12.57 1 94.31 365 CYS A N 1
ATOM 2852 C CA . CYS A 1 365 ? -15.445 -20.516 -11.234 1 94.31 365 CYS A CA 1
ATOM 2853 C C . CYS A 1 365 ? -16.75 -21.266 -10.992 1 94.31 365 CYS A C 1
ATOM 2855 O O . CYS A 1 365 ? -16.984 -21.766 -9.891 1 94.31 365 CYS A O 1
ATOM 2857 N N . SER A 1 366 ? -17.562 -21.328 -12.023 1 93.88 366 SER A N 1
ATOM 2858 C CA . SER A 1 366 ? -18.828 -22.031 -11.898 1 93.88 366 SER A CA 1
ATOM 2859 C C . SER A 1 366 ? -18.609 -23.516 -11.625 1 93.88 366 SER A C 1
ATOM 2861 O O . SER A 1 366 ? -19.328 -24.109 -10.82 1 93.88 366 SER A O 1
ATOM 2863 N N . HIS A 1 367 ? -17.641 -24.094 -12.312 1 91 367 HIS A N 1
ATOM 2864 C CA . HIS A 1 367 ? -17.297 -25.484 -12.086 1 91 367 HIS A CA 1
ATOM 2865 C C . HIS A 1 367 ? -16.844 -25.719 -10.641 1 91 367 HIS A C 1
ATOM 2867 O O . HIS A 1 367 ? -17.219 -26.719 -10.023 1 91 367 HIS A O 1
ATOM 2873 N N . LEU A 1 368 ? -16.141 -24.828 -10.188 1 90.81 368 LEU A N 1
ATOM 2874 C CA . LEU A 1 368 ? -15.578 -24.953 -8.852 1 90.81 368 LEU A CA 1
ATOM 2875 C C . LEU A 1 368 ? -16.672 -24.844 -7.789 1 90.81 368 LEU A C 1
ATOM 2877 O O . LEU A 1 368 ? -16.641 -25.578 -6.789 1 90.81 368 LEU A O 1
ATOM 2881 N N . VAL A 1 369 ? -17.656 -24.016 -7.969 1 92.31 369 VAL A N 1
ATOM 2882 C CA . VAL A 1 369 ? -18.656 -23.719 -6.949 1 92.31 369 VAL A CA 1
ATOM 2883 C C . VAL A 1 369 ? -19.828 -24.688 -7.09 1 92.31 369 VAL A C 1
ATOM 2885 O O . VAL A 1 369 ? -20.625 -24.859 -6.16 1 92.31 369 VAL A O 1
ATOM 2888 N N . SER A 1 370 ? -19.891 -25.328 -8.18 1 90.12 370 SER A N 1
ATOM 2889 C CA . SER A 1 370 ? -21.047 -26.188 -8.461 1 90.12 370 SER A CA 1
ATOM 2890 C C . SER A 1 370 ? -21.203 -27.266 -7.391 1 90.12 370 SER A C 1
ATOM 2892 O O . SER A 1 370 ? -20.25 -27.953 -7.039 1 90.12 370 SER A O 1
ATOM 2894 N N . GLY A 1 371 ? -22.375 -27.406 -6.836 1 89.06 371 GLY A N 1
ATOM 2895 C CA . GLY A 1 371 ? -22.719 -28.469 -5.895 1 89.06 371 GLY A CA 1
ATOM 2896 C C . GLY A 1 371 ? -22.219 -28.188 -4.484 1 89.06 371 GLY A C 1
ATOM 2897 O O . GLY A 1 371 ? -22.266 -29.062 -3.623 1 89.06 371 GLY A O 1
ATOM 2898 N N . ARG A 1 372 ? -21.734 -27.031 -4.227 1 91.81 372 ARG A N 1
ATOM 2899 C CA . ARG A 1 372 ? -21.203 -26.656 -2.92 1 91.81 372 ARG A CA 1
ATOM 2900 C C . ARG A 1 372 ? -21.812 -25.359 -2.42 1 91.81 372 ARG A C 1
ATOM 2902 O O . ARG A 1 372 ? -22.25 -24.531 -3.217 1 91.81 372 ARG A O 1
ATOM 2909 N N . LYS A 1 373 ? -21.891 -25.234 -1.188 1 93.38 373 LYS A N 1
ATOM 2910 C CA . LYS A 1 373 ? -22.359 -23.984 -0.589 1 93.38 373 LYS A CA 1
ATOM 2911 C C . LYS A 1 373 ? -21.188 -23.031 -0.349 1 93.38 373 LYS A C 1
ATOM 2913 O O . LYS A 1 373 ? -20.688 -22.922 0.772 1 93.38 373 LYS A O 1
ATOM 2918 N N . VAL A 1 374 ? -20.859 -22.359 -1.295 1 95.5 374 VAL A N 1
ATOM 2919 C CA . VAL A 1 374 ? -19.766 -21.391 -1.225 1 95.5 374 VAL A CA 1
ATOM 2920 C C . VAL A 1 374 ? -20.328 -20.016 -0.828 1 95.5 374 VAL A C 1
ATOM 2922 O O . VAL A 1 374 ? -21.266 -19.516 -1.448 1 95.5 374 VAL A O 1
ATOM 2925 N N . GLU A 1 375 ? -19.781 -19.438 0.141 1 93.88 375 GLU A N 1
ATOM 2926 C CA . GLU A 1 375 ? -20.328 -18.188 0.655 1 93.88 375 GLU A CA 1
ATOM 2927 C C . GLU A 1 375 ? -19.688 -16.984 -0.035 1 93.88 375 GLU A C 1
ATOM 2929 O O . GLU A 1 375 ? -20.359 -15.984 -0.301 1 93.88 375 GLU A O 1
ATOM 2934 N N . HIS A 1 376 ? -18.406 -17.094 -0.245 1 93.69 376 HIS A N 1
ATOM 2935 C CA . HIS A 1 376 ? -17.688 -15.93 -0.752 1 93.69 376 HIS A CA 1
ATOM 2936 C C . HIS A 1 376 ? -16.734 -16.312 -1.878 1 93.69 376 HIS A C 1
ATOM 2938 O O . HIS A 1 376 ? -16.188 -17.422 -1.877 1 93.69 376 HIS A O 1
ATOM 2944 N N . LEU A 1 377 ? -16.609 -15.508 -2.824 1 94.88 377 LEU A N 1
ATOM 2945 C CA . LEU A 1 377 ? -15.578 -15.555 -3.846 1 94.88 377 LEU A CA 1
ATOM 2946 C C . LEU A 1 377 ? -14.68 -14.328 -3.766 1 94.88 377 LEU A C 1
ATOM 2948 O O . LEU A 1 377 ? -15.094 -13.227 -4.121 1 94.88 377 LEU A O 1
ATOM 2952 N N . LEU A 1 378 ? -13.5 -14.516 -3.283 1 93 378 LEU A N 1
ATOM 2953 C CA . LEU A 1 378 ? -12.539 -13.43 -3.117 1 93 378 LEU A CA 1
ATOM 2954 C C . LEU A 1 378 ? -11.68 -13.273 -4.367 1 93 378 LEU A C 1
ATOM 2956 O O . LEU A 1 378 ? -10.977 -14.203 -4.77 1 93 378 LEU A O 1
ATOM 2960 N N . LEU A 1 379 ? -11.781 -12.117 -4.941 1 92.19 379 LEU A N 1
ATOM 2961 C CA . LEU A 1 379 ? -11.039 -11.82 -6.16 1 92.19 379 LEU A CA 1
ATOM 2962 C C . LEU A 1 379 ? -9.742 -11.086 -5.836 1 92.19 379 LEU A C 1
ATOM 2964 O O . LEU A 1 379 ? -9.758 -10.055 -5.148 1 92.19 379 LEU A O 1
ATOM 2968 N N . VAL A 1 380 ? -8.625 -11.648 -6.328 1 89.88 380 VAL A N 1
ATOM 2969 C CA . VAL A 1 380 ? -7.312 -11.039 -6.152 1 89.88 380 VAL A CA 1
ATOM 2970 C C . VAL A 1 380 ? -6.594 -10.961 -7.496 1 89.88 380 VAL A C 1
ATOM 2972 O O . VAL A 1 380 ? -7.098 -11.461 -8.508 1 89.88 380 VAL A O 1
ATOM 2975 N N . GLY A 1 381 ? -5.484 -10.18 -7.57 1 87.06 381 GLY A N 1
ATOM 2976 C CA . GLY A 1 381 ? -4.707 -10.047 -8.797 1 87.06 381 GLY A CA 1
ATOM 2977 C C . GLY A 1 381 ? -5.016 -8.781 -9.562 1 87.06 381 GLY A C 1
ATOM 2978 O O . GLY A 1 381 ? -6.098 -8.211 -9.422 1 87.06 381 GLY A O 1
ATOM 2979 N N . GLY A 1 382 ? -4.137 -8.453 -10.422 1 83.5 382 GLY A N 1
ATOM 2980 C CA . GLY A 1 382 ? -4.281 -7.23 -11.195 1 83.5 382 GLY A CA 1
ATOM 2981 C C . GLY A 1 382 ? -5.535 -7.211 -12.047 1 83.5 382 GLY A C 1
ATOM 2982 O O . GLY A 1 382 ? -6.246 -6.207 -12.094 1 83.5 382 GLY A O 1
ATOM 2983 N N . PHE A 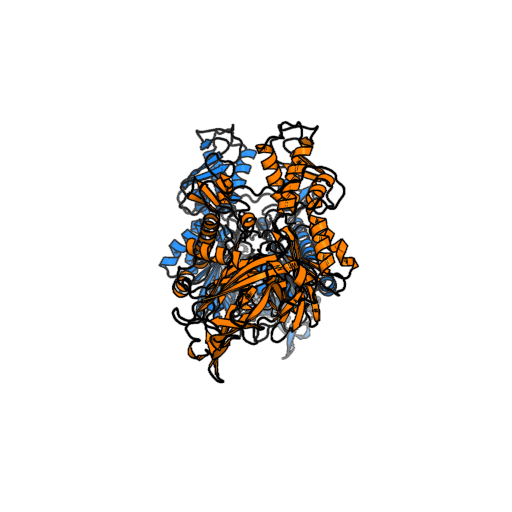1 383 ? -5.77 -8.336 -12.758 1 89.75 383 PHE A N 1
ATOM 2984 C CA . PHE A 1 383 ? -6.949 -8.422 -13.609 1 89.75 383 PHE A CA 1
ATOM 2985 C C . PHE A 1 383 ? -8.219 -8.461 -12.773 1 89.75 383 PHE A C 1
ATOM 2987 O O . PHE A 1 383 ? -9.297 -8.109 -13.25 1 89.75 383 PHE A O 1
ATOM 2994 N N . GLY A 1 384 ? -8.125 -8.938 -11.586 1 88.31 384 GLY A N 1
ATOM 2995 C CA . GLY A 1 384 ? -9.258 -8.961 -10.68 1 88.31 384 GLY A CA 1
ATOM 2996 C C . GLY A 1 384 ? -9.805 -7.574 -10.367 1 88.31 384 GLY A C 1
ATOM 2997 O O . GLY A 1 384 ? -10.945 -7.438 -9.938 1 88.31 384 GLY A O 1
ATOM 2998 N N . GLU A 1 385 ? -9.047 -6.582 -10.664 1 82.88 385 GLU A N 1
ATOM 2999 C CA . GLU A 1 385 ? -9.461 -5.207 -10.398 1 82.88 385 GLU A CA 1
ATOM 3000 C C . GLU A 1 385 ? -10.312 -4.656 -11.539 1 82.88 385 GLU A C 1
ATOM 3002 O O . GLU A 1 385 ? -10.875 -3.566 -11.43 1 82.88 385 GLU A O 1
ATOM 3007 N N . SER A 1 386 ? -10.359 -5.355 -12.609 1 88.88 386 SER A N 1
ATOM 3008 C CA . SER A 1 386 ? -11.195 -4.93 -13.727 1 88.88 386 SER A CA 1
ATOM 3009 C C . SER A 1 386 ? -12.656 -4.809 -13.312 1 88.88 386 SER A C 1
ATOM 3011 O O . SER A 1 386 ? -13.266 -5.789 -12.883 1 88.88 386 SER A O 1
ATOM 3013 N N . PRO A 1 387 ? -13.211 -3.619 -13.461 1 88.56 387 PRO A N 1
ATOM 3014 C CA . PRO A 1 387 ? -14.617 -3.453 -13.094 1 88.56 387 PRO A CA 1
ATOM 3015 C C . PRO A 1 387 ? -15.547 -4.34 -13.922 1 88.56 387 PRO A C 1
ATOM 3017 O O . PRO A 1 387 ? -16.562 -4.824 -13.406 1 88.56 387 PRO A O 1
ATOM 3020 N N . TYR A 1 388 ? -15.188 -4.512 -15.164 1 93.38 388 TYR A N 1
ATOM 3021 C CA . TYR A 1 388 ? -16.031 -5.324 -16.047 1 93.38 388 TYR A CA 1
ATOM 3022 C C . TYR A 1 388 ? -16.016 -6.785 -15.617 1 93.38 388 TYR A C 1
ATOM 3024 O O . TYR A 1 388 ? -17.047 -7.441 -15.578 1 93.38 388 TYR A O 1
ATOM 3032 N N . LEU A 1 389 ? -14.852 -7.277 -15.312 1 93.38 389 LEU A N 1
ATOM 3033 C CA . LEU A 1 389 ? -14.742 -8.641 -14.812 1 93.38 389 LEU A CA 1
ATOM 3034 C C . LEU A 1 389 ? -15.531 -8.812 -13.523 1 93.38 389 LEU A C 1
ATOM 3036 O O . LEU A 1 389 ? -16.281 -9.781 -13.367 1 93.38 389 LEU A O 1
ATOM 3040 N N . ARG A 1 390 ? -15.367 -7.926 -12.625 1 91.25 390 ARG A N 1
ATOM 3041 C CA . ARG A 1 390 ? -16.047 -7.984 -11.336 1 91.25 390 ARG A CA 1
ATOM 3042 C C . ARG 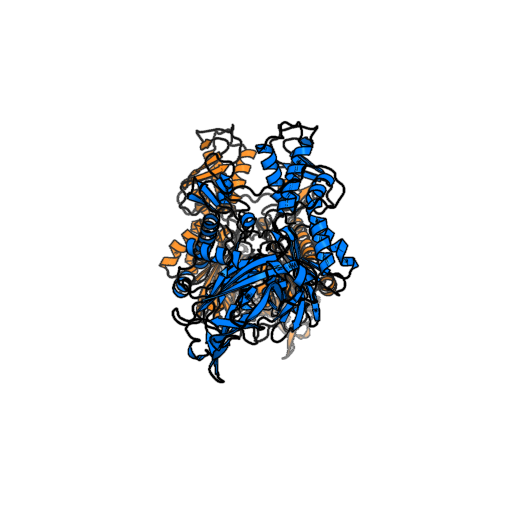A 1 390 ? -17.562 -7.973 -11.516 1 91.25 390 ARG A C 1
ATOM 3044 O O . ARG A 1 390 ? -18.281 -8.734 -10.867 1 91.25 390 ARG A O 1
ATOM 3051 N N . LYS A 1 391 ? -17.969 -7.074 -12.328 1 92.31 391 LYS A N 1
ATOM 3052 C CA . LYS A 1 391 ? -19.391 -6.965 -12.602 1 92.31 391 LYS A CA 1
ATOM 3053 C C . LYS A 1 391 ? -19.953 -8.281 -13.133 1 92.31 391 LYS A C 1
ATOM 3055 O O . LYS A 1 391 ? -21.016 -8.734 -12.695 1 92.31 391 LYS A O 1
ATOM 3060 N N . ARG A 1 392 ? -19.266 -8.867 -14.055 1 93.88 392 ARG A N 1
ATOM 3061 C CA . ARG A 1 392 ? -19.719 -10.109 -14.664 1 93.88 392 ARG A CA 1
ATOM 3062 C C . ARG A 1 392 ? -19.734 -11.242 -13.641 1 93.88 392 ARG A C 1
ATOM 3064 O O . ARG A 1 392 ? -20.641 -12.086 -13.648 1 93.88 392 ARG A O 1
ATOM 3071 N N . LEU A 1 393 ? -18.75 -11.297 -12.828 1 94.69 393 LEU A N 1
ATOM 3072 C CA . LEU A 1 393 ? -18.703 -12.312 -11.781 1 94.69 393 LEU A CA 1
ATOM 3073 C C . LEU A 1 393 ? -19.828 -12.109 -10.781 1 94.69 393 LEU A C 1
ATOM 3075 O O . LEU A 1 393 ? -20.469 -13.07 -10.352 1 94.69 393 LEU A O 1
ATOM 3079 N N . LYS A 1 394 ? -20.094 -10.914 -10.398 1 92.25 394 LYS A N 1
ATOM 3080 C CA . LYS A 1 394 ? -21.172 -10.609 -9.469 1 92.25 394 LYS A CA 1
ATOM 3081 C C . LYS A 1 394 ? -22.531 -11 -10.055 1 92.25 394 LYS A C 1
ATOM 3083 O O . LYS A 1 394 ? -23.359 -11.578 -9.359 1 92.25 394 LYS A O 1
ATOM 3088 N N . GLU A 1 395 ? -22.703 -10.648 -11.242 1 93 395 GLU A N 1
ATOM 3089 C CA . GLU A 1 395 ? -23.953 -10.977 -11.922 1 93 395 GLU A CA 1
ATOM 3090 C C . GLU A 1 395 ? -24.172 -12.484 -11.969 1 93 395 GLU A C 1
ATOM 3092 O O . GLU A 1 395 ? -25.297 -12.953 -11.812 1 93 395 GLU A O 1
ATOM 3097 N N . THR A 1 396 ? -23.172 -13.188 -12.156 1 93.69 396 THR A N 1
ATOM 3098 C CA . THR A 1 396 ? -23.281 -14.633 -12.312 1 93.69 396 THR A CA 1
ATOM 3099 C C . THR A 1 396 ? -23.453 -15.312 -10.961 1 93.69 396 THR A C 1
ATOM 3101 O O . THR A 1 396 ? -24.25 -16.234 -10.828 1 93.69 396 THR A O 1
ATOM 3104 N N . PHE A 1 397 ? -22.828 -14.859 -9.953 1 94.06 397 PHE A N 1
ATOM 3105 C CA . PHE A 1 397 ? -22.703 -15.68 -8.75 1 94.06 397 PHE A CA 1
ATOM 3106 C C . PHE A 1 397 ? -23.562 -15.102 -7.621 1 94.06 397 PHE A C 1
ATOM 3108 O O . PHE A 1 397 ? -23.844 -15.789 -6.637 1 94.06 397 PHE A O 1
ATOM 3115 N N . SER A 1 398 ? -23.922 -13.867 -7.73 1 87.62 398 SER A N 1
ATOM 3116 C CA . SER A 1 398 ? -24.797 -13.312 -6.703 1 87.62 398 SER A CA 1
ATOM 3117 C C . SER A 1 398 ? -26.109 -14.086 -6.602 1 87.62 398 SER A C 1
ATOM 3119 O O . SER A 1 398 ? -26.625 -14.297 -5.504 1 87.62 398 SER A O 1
ATOM 3121 N N . SER A 1 399 ? -26.609 -14.492 -7.723 1 86.88 399 SER A N 1
ATOM 3122 C CA . SER A 1 399 ? -27.859 -15.258 -7.75 1 86.88 399 SER A CA 1
ATOM 3123 C C . SER A 1 399 ? -27.672 -16.641 -7.129 1 86.88 399 SER A C 1
ATOM 3125 O O . SER A 1 399 ? -28.641 -17.266 -6.699 1 86.88 399 SER A O 1
ATOM 3127 N N . LYS A 1 400 ? -26.484 -17.016 -7.008 1 87.88 400 LYS A N 1
ATOM 3128 C CA . LYS A 1 400 ? -26.188 -18.328 -6.438 1 87.88 400 LYS A CA 1
ATOM 3129 C C . LYS A 1 400 ? -25.844 -18.219 -4.953 1 87.88 400 LYS A C 1
ATOM 3131 O O . LYS A 1 400 ? -25.422 -19.203 -4.332 1 87.88 400 LYS A O 1
ATOM 3136 N N . GLY A 1 401 ? -25.953 -17.031 -4.469 1 88.31 401 GLY A N 1
ATOM 3137 C CA . GLY A 1 401 ? -25.703 -16.828 -3.051 1 88.31 401 GLY A CA 1
ATOM 3138 C C . GLY A 1 401 ? -24.25 -16.625 -2.715 1 88.31 401 GLY A C 1
ATOM 3139 O O . GLY A 1 401 ? -23.844 -16.703 -1.549 1 88.31 401 GLY A O 1
ATOM 3140 N N . VAL A 1 402 ? -23.453 -16.438 -3.686 1 92.75 402 VAL A N 1
ATOM 3141 C CA . VAL A 1 402 ? -22.031 -16.234 -3.475 1 92.75 402 VAL A CA 1
ATOM 3142 C C . VAL A 1 402 ? -21.719 -14.734 -3.48 1 92.75 402 VAL A C 1
ATOM 3144 O O . VAL A 1 402 ? -22.031 -14.031 -4.438 1 92.75 402 VAL A O 1
ATOM 3147 N N . ASP A 1 403 ? -21.141 -14.234 -2.451 1 91.5 403 ASP A N 1
ATOM 3148 C CA . ASP A 1 403 ? -20.734 -12.836 -2.369 1 91.5 403 ASP A CA 1
ATOM 3149 C C . ASP A 1 403 ? -19.359 -12.641 -3.018 1 91.5 403 ASP A C 1
ATOM 3151 O O . ASP A 1 403 ? -18.359 -13.18 -2.549 1 91.5 403 ASP A O 1
ATOM 3155 N N . VAL A 1 404 ? -19.344 -11.898 -4.074 1 91.19 404 VAL A N 1
ATOM 3156 C CA . VAL A 1 404 ? -18.094 -11.617 -4.777 1 91.19 404 VAL A CA 1
ATOM 3157 C C . VAL A 1 404 ? -17.453 -10.352 -4.207 1 91.19 404 VAL A C 1
ATOM 3159 O O . VAL A 1 404 ? -18.062 -9.281 -4.215 1 91.19 404 VAL A O 1
ATOM 3162 N N . VAL A 1 405 ? -16.234 -10.492 -3.697 1 89.06 405 VAL A N 1
ATOM 3163 C CA . VAL A 1 405 ? -15.547 -9.383 -3.031 1 89.06 405 VAL A CA 1
ATOM 3164 C C . VAL A 1 405 ? -14.148 -9.211 -3.617 1 89.06 405 VAL A C 1
ATOM 3166 O O . VAL A 1 405 ? -13.461 -10.195 -3.902 1 89.06 405 VAL A O 1
ATOM 3169 N N . THR A 1 406 ? -13.805 -7.988 -3.846 1 84.62 406 THR A N 1
ATOM 3170 C CA . THR A 1 406 ? -12.422 -7.707 -4.23 1 84.62 406 THR A CA 1
ATOM 3171 C C . THR A 1 406 ? -11.586 -7.344 -3.006 1 84.62 406 THR A C 1
ATOM 3173 O O . THR A 1 406 ? -11.984 -6.492 -2.207 1 84.62 406 THR A O 1
ATOM 3176 N N . VAL A 1 407 ? -10.586 -8.062 -2.725 1 77.25 407 VAL A N 1
ATOM 3177 C CA . VAL A 1 407 ? -9.758 -7.848 -1.541 1 77.25 407 VAL A CA 1
ATOM 3178 C C . VAL A 1 407 ? -8.578 -6.941 -1.889 1 77.25 407 VAL A C 1
ATOM 3180 O O . VAL A 1 407 ? -8.062 -6.227 -1.026 1 77.25 407 VAL A O 1
ATOM 3183 N N . ASP A 1 408 ? -8.281 -6.762 -3.154 1 60.22 408 ASP A N 1
ATOM 3184 C CA . ASP A 1 408 ? -6.973 -6.238 -3.537 1 60.22 408 ASP A CA 1
ATOM 3185 C C . ASP A 1 408 ? -6.863 -4.75 -3.213 1 60.22 408 ASP A C 1
ATOM 3187 O O . ASP A 1 408 ? -7.816 -3.992 -3.408 1 60.22 408 ASP A O 1
ATOM 3191 N N . GLU A 1 409 ? -5.871 -4.57 -2.248 1 55.22 409 GLU A N 1
ATOM 3192 C CA . GLU A 1 409 ? -5.316 -3.221 -2.232 1 55.22 409 GLU A CA 1
ATOM 3193 C C . GLU A 1 409 ? -4.543 -2.928 -3.516 1 55.22 409 GLU A C 1
ATOM 3195 O O . GLU A 1 409 ? -3.553 -3.6 -3.816 1 55.22 409 GLU A O 1
ATOM 3200 N N . SER A 1 410 ? -5.234 -2.777 -4.656 1 48.38 410 SER A N 1
ATOM 3201 C CA . SER A 1 410 ? -4.82 -2.57 -6.039 1 48.38 410 SER A CA 1
ATOM 3202 C C . SER A 1 410 ? -3.301 -2.465 -6.148 1 48.38 410 SER A C 1
ATOM 3204 O O . SER A 1 410 ? -2.721 -2.84 -7.168 1 48.38 410 SER A O 1
ATOM 3206 N N . THR A 1 411 ? -2.684 -1.905 -5.066 1 47.88 411 THR A N 1
ATOM 3207 C CA . THR A 1 411 ? -1.277 -1.532 -5.164 1 47.88 411 THR A CA 1
ATOM 3208 C C . THR A 1 411 ? -0.378 -2.721 -4.836 1 47.88 411 THR A C 1
ATOM 3210 O O . THR A 1 411 ? 0.823 -2.693 -5.117 1 47.88 411 THR A O 1
ATOM 3213 N N . LYS A 1 412 ? -1.043 -3.791 -4.418 1 57.38 412 LYS A N 1
ATOM 3214 C CA . LYS A 1 412 ? -0.177 -4.844 -3.895 1 57.38 412 LYS A CA 1
ATOM 3215 C C . LYS A 1 412 ? -0.302 -6.121 -4.719 1 57.38 412 LYS A C 1
ATOM 3217 O O . LYS A 1 412 ? -1.323 -6.348 -5.371 1 57.38 412 LYS A O 1
ATOM 3222 N N . LYS A 1 413 ? 0.854 -6.559 -5.027 1 62.69 413 LYS A N 1
ATOM 3223 C CA . LYS A 1 413 ? 0.863 -7.887 -5.641 1 62.69 413 LYS A CA 1
ATOM 3224 C C . LYS A 1 413 ? 0.553 -8.969 -4.609 1 62.69 413 LYS A C 1
ATOM 3226 O O . LYS A 1 413 ? 1.391 -9.281 -3.76 1 62.69 413 LYS A O 1
ATOM 3231 N N . ALA A 1 414 ? -0.547 -9.531 -4.699 1 76.06 414 ALA A N 1
ATOM 3232 C CA . ALA A 1 414 ? -1.079 -10.516 -3.762 1 76.06 414 ALA A CA 1
ATOM 3233 C C . ALA A 1 414 ? -0.128 -11.695 -3.611 1 76.06 414 ALA A C 1
ATOM 3235 O O . ALA A 1 414 ? 0.094 -12.188 -2.5 1 76.06 414 ALA A O 1
ATOM 3236 N N . ALA A 1 415 ? 0.532 -11.977 -4.695 1 83.56 415 ALA A N 1
ATOM 3237 C CA . ALA A 1 415 ? 1.356 -13.18 -4.66 1 83.56 415 ALA A CA 1
ATOM 3238 C C . ALA A 1 415 ? 2.629 -12.953 -3.85 1 83.56 415 ALA A C 1
ATOM 3240 O O . ALA A 1 415 ? 3.066 -13.836 -3.107 1 83.56 415 ALA A O 1
ATOM 3241 N N . ALA A 1 416 ? 3.195 -11.797 -3.949 1 90.56 416 ALA A N 1
ATOM 3242 C CA . ALA A 1 416 ? 4.434 -11.531 -3.223 1 90.56 416 ALA A CA 1
ATOM 3243 C C . ALA A 1 416 ? 4.172 -11.391 -1.726 1 90.56 416 ALA A C 1
ATOM 3245 O O . ALA A 1 416 ? 4.84 -12.023 -0.908 1 90.56 416 ALA A O 1
ATOM 3246 N N . GLU A 1 417 ? 3.26 -10.578 -1.347 1 92.06 417 GLU A N 1
ATOM 3247 C CA . GLU A 1 417 ? 2.93 -10.43 0.066 1 92.06 417 GLU A CA 1
ATOM 3248 C C . GLU A 1 417 ? 2.342 -11.711 0.639 1 92.06 417 GLU A C 1
ATOM 3250 O O . GLU A 1 417 ? 2.637 -12.086 1.776 1 92.06 417 GLU A O 1
ATOM 3255 N N . GLY A 1 418 ? 1.495 -12.305 -0.151 1 94.25 418 GLY A N 1
ATOM 3256 C CA . GLY A 1 418 ? 0.923 -13.578 0.266 1 94.25 418 GLY A CA 1
ATOM 3257 C C . GLY A 1 418 ? 1.969 -14.633 0.562 1 94.25 418 GLY A C 1
ATOM 3258 O O . GLY A 1 418 ? 1.803 -15.438 1.481 1 94.25 418 GLY A O 1
ATOM 3259 N N . ALA A 1 419 ? 3.018 -14.648 -0.234 1 95.19 419 ALA A N 1
ATOM 3260 C CA . ALA A 1 419 ? 4.086 -15.617 -0.032 1 95.19 419 ALA A CA 1
ATOM 3261 C C . ALA A 1 419 ? 4.777 -15.406 1.311 1 95.19 419 ALA A C 1
ATOM 3263 O O . ALA A 1 419 ? 5.102 -16.359 2.012 1 95.19 419 ALA A O 1
ATOM 3264 N N . ALA A 1 420 ? 5.008 -14.148 1.688 1 95.12 420 ALA A N 1
ATOM 3265 C CA . ALA A 1 420 ? 5.605 -13.852 2.988 1 95.12 420 ALA A CA 1
ATOM 3266 C C . ALA A 1 420 ? 4.656 -14.227 4.125 1 95.12 420 ALA A C 1
ATOM 3268 O O . ALA A 1 420 ? 5.082 -14.789 5.133 1 95.12 420 ALA A O 1
ATOM 3269 N N . ILE A 1 421 ? 3.41 -13.922 3.955 1 93.44 421 ILE A N 1
ATOM 3270 C CA . ILE A 1 421 ? 2.418 -14.25 4.973 1 93.44 421 ILE A CA 1
ATOM 3271 C C . ILE A 1 421 ? 2.33 -15.766 5.133 1 93.44 421 ILE A C 1
ATOM 3273 O O . ILE A 1 421 ? 2.213 -16.266 6.254 1 93.44 421 ILE A O 1
ATOM 3277 N N . TRP A 1 422 ? 2.365 -16.484 4.023 1 93.25 422 TRP A N 1
ATOM 3278 C CA . TRP A 1 422 ? 2.348 -17.938 4.047 1 93.25 422 TRP A CA 1
ATOM 3279 C C . TRP A 1 422 ? 3.494 -18.484 4.891 1 93.25 422 TRP A C 1
ATOM 3281 O O . TRP A 1 422 ? 3.305 -19.422 5.676 1 93.25 422 TRP A O 1
ATOM 3291 N N . TYR A 1 423 ? 4.656 -17.938 4.723 1 93 423 TYR A N 1
ATOM 3292 C CA . TYR A 1 423 ? 5.809 -18.406 5.488 1 93 423 TYR A CA 1
ATOM 3293 C C . TYR A 1 423 ? 5.574 -18.234 6.984 1 93 423 TYR A C 1
ATOM 3295 O O . TYR A 1 423 ? 6 -19.078 7.785 1 93 423 TYR A O 1
ATOM 3303 N N . ILE A 1 424 ? 4.859 -17.203 7.352 1 90.81 424 ILE A N 1
ATOM 3304 C CA . ILE A 1 424 ? 4.66 -16.844 8.75 1 90.81 424 ILE A CA 1
ATOM 3305 C C . ILE A 1 424 ? 3.518 -17.672 9.336 1 90.81 424 ILE A C 1
ATOM 3307 O O . ILE A 1 424 ? 3.621 -18.188 10.453 1 90.81 424 ILE A O 1
ATOM 3311 N N . LYS A 1 425 ? 2.434 -17.844 8.625 1 88.44 425 LYS A N 1
ATOM 3312 C CA . LYS A 1 425 ? 1.203 -18.359 9.219 1 88.44 425 LYS A CA 1
ATOM 3313 C C . LYS A 1 425 ? 0.97 -19.812 8.836 1 88.44 425 LYS A C 1
ATOM 3315 O O . LYS A 1 425 ? 0.459 -20.594 9.641 1 88.44 425 LYS A O 1
ATOM 3320 N N . GLN A 1 426 ? 1.248 -20.219 7.566 1 87.31 426 GLN A N 1
ATOM 3321 C CA . GLN A 1 426 ? 1.034 -21.562 7.051 1 87.31 426 GLN A CA 1
ATOM 3322 C C . GLN A 1 426 ? -0.359 -22.078 7.402 1 87.31 426 GLN A C 1
ATOM 3324 O O . GLN A 1 426 ? -0.5 -23.109 8.047 1 87.31 426 GLN A O 1
ATOM 3329 N N . LEU A 1 427 ? -1.306 -21.516 6.863 1 88.19 427 LEU A N 1
ATOM 3330 C CA . LEU A 1 427 ? -2.697 -21.75 7.23 1 88.19 427 LEU A CA 1
ATOM 3331 C C . LEU A 1 427 ? -3.238 -23 6.531 1 88.19 427 LEU A C 1
ATOM 3333 O O . LEU A 1 427 ? -4.172 -23.625 7.023 1 88.19 427 LEU A O 1
ATOM 3337 N N . VAL A 1 428 ? -2.709 -23.359 5.41 1 85.62 428 VAL A N 1
ATOM 3338 C CA . VAL A 1 428 ? -3.223 -24.484 4.629 1 85.62 428 VAL A CA 1
ATOM 3339 C C . VAL A 1 428 ? -2.512 -25.766 5.043 1 85.62 428 VAL A C 1
ATOM 3341 O O . VAL A 1 428 ? -1.302 -25.906 4.852 1 85.62 428 VAL A O 1
ATOM 3344 N N . VAL A 1 429 ? -3.314 -26.703 5.527 1 82.31 429 VAL A N 1
ATOM 3345 C CA . VAL A 1 429 ? -2.693 -27.906 6.094 1 82.31 429 VAL A CA 1
ATOM 3346 C C . VAL A 1 429 ? -2.988 -29.109 5.211 1 82.31 429 VAL A C 1
ATOM 3348 O O . VAL A 1 429 ? -2.436 -30.188 5.422 1 82.31 429 VAL A O 1
ATOM 3351 N N . ALA A 1 430 ? -3.877 -28.922 4.293 1 86.38 430 ALA A N 1
ATOM 3352 C CA . ALA A 1 430 ? -4.211 -30 3.365 1 86.38 430 ALA A CA 1
ATOM 3353 C C . ALA A 1 430 ? -4.496 -29.453 1.97 1 86.38 430 ALA A C 1
ATOM 3355 O O . ALA A 1 430 ? -5.098 -28.391 1.824 1 86.38 430 ALA A O 1
ATOM 3356 N N . ARG A 1 431 ? -4.031 -30.281 0.993 1 88.81 431 ARG A N 1
ATOM 3357 C CA . ARG A 1 431 ? -4.137 -29.859 -0.397 1 88.81 431 ARG A CA 1
ATOM 3358 C C . ARG A 1 431 ? -4.707 -30.969 -1.274 1 88.81 431 ARG A C 1
ATOM 3360 O O . ARG A 1 431 ? -4.52 -32.156 -0.988 1 88.81 431 ARG A O 1
ATOM 3367 N N . ALA A 1 432 ? -5.355 -30.469 -2.242 1 87.94 432 ALA A N 1
ATOM 3368 C CA . ALA A 1 432 ? -5.914 -31.438 -3.191 1 87.94 432 ALA A CA 1
ATOM 3369 C C . ALA A 1 432 ? -4.938 -31.719 -4.332 1 87.94 432 ALA A C 1
ATOM 3371 O O . ALA A 1 432 ? -4.355 -30.781 -4.895 1 87.94 432 ALA A O 1
ATOM 3372 N N . ALA A 1 433 ? -4.777 -32.969 -4.656 1 84.25 433 ALA A N 1
ATOM 3373 C CA . ALA A 1 433 ? -3.896 -33.344 -5.758 1 84.25 433 ALA A CA 1
ATOM 3374 C C . ALA A 1 433 ? -4.461 -32.875 -7.098 1 84.25 433 ALA A C 1
ATOM 3376 O O . ALA A 1 433 ? -5.637 -33.094 -7.391 1 84.25 433 ALA A O 1
ATOM 3377 N N . ARG A 1 434 ? -3.693 -32.344 -7.863 1 83.38 434 ARG A N 1
ATOM 3378 C CA . ARG A 1 434 ? -4.133 -31.781 -9.141 1 83.38 434 ARG A CA 1
ATOM 3379 C C . ARG A 1 434 ? -4.125 -32.844 -10.227 1 83.38 434 ARG A C 1
ATOM 3381 O O . ARG A 1 434 ? -4.75 -32.688 -11.281 1 83.38 434 ARG A O 1
ATOM 3388 N N . SER A 1 435 ? -3.338 -33.875 -9.977 1 84.62 435 SER A N 1
ATOM 3389 C CA . SER A 1 435 ? -3.232 -35.031 -10.875 1 84.62 435 SER A CA 1
ATOM 3390 C C . SER A 1 435 ? -3.193 -36.344 -10.109 1 84.62 435 SER A C 1
ATOM 3392 O O . SER A 1 435 ? -3.051 -36.344 -8.883 1 84.62 435 SER A O 1
ATOM 3394 N N . THR A 1 436 ? -3.436 -37.344 -10.844 1 87.56 436 THR A N 1
ATOM 3395 C CA . THR A 1 436 ? -3.203 -38.656 -10.266 1 87.56 436 THR A CA 1
ATOM 3396 C C . THR A 1 436 ? -1.728 -39.031 -10.359 1 87.56 436 THR A C 1
ATOM 3398 O O . THR A 1 436 ? -1.129 -38.969 -11.438 1 87.56 436 THR A O 1
ATOM 3401 N N . PHE A 1 437 ? -1.221 -39.375 -9.242 1 86.62 437 PHE A N 1
ATOM 3402 C CA . PHE A 1 437 ? 0.199 -39.688 -9.211 1 86.62 437 PHE A CA 1
ATOM 3403 C C . PHE A 1 437 ? 0.402 -41.188 -8.977 1 86.62 437 PHE A C 1
ATOM 3405 O O . PHE A 1 437 ? -0.356 -41.812 -8.234 1 86.62 437 PHE A O 1
ATOM 3412 N N . GLY A 1 438 ? 1.459 -41.625 -9.641 1 87.62 438 GLY A N 1
ATOM 3413 C CA . GLY A 1 438 ? 1.783 -43.031 -9.5 1 87.62 438 GLY A CA 1
ATOM 3414 C C . GLY A 1 438 ? 3.074 -43.438 -10.195 1 87.62 438 GLY A C 1
ATOM 3415 O O . GLY A 1 438 ? 3.891 -42.562 -10.523 1 87.62 438 GLY A O 1
ATOM 3416 N N . ILE A 1 439 ? 3.311 -44.75 -10.234 1 88.69 439 ILE A N 1
ATOM 3417 C CA . ILE A 1 439 ? 4.48 -45.281 -10.906 1 88.69 439 ILE A CA 1
ATOM 3418 C C . ILE A 1 439 ? 4.051 -46.406 -11.875 1 88.69 439 ILE A C 1
ATOM 3420 O O . ILE A 1 439 ? 2.949 -46.938 -11.758 1 88.69 439 ILE A O 1
ATOM 3424 N N . ILE A 1 440 ? 4.938 -46.594 -12.805 1 90.25 440 ILE A N 1
ATOM 3425 C CA . ILE A 1 440 ? 4.699 -47.688 -13.742 1 90.25 440 ILE A CA 1
ATOM 3426 C C . ILE A 1 440 ? 5.379 -48.969 -13.227 1 90.25 440 ILE A C 1
ATOM 3428 O O . ILE A 1 440 ? 6.574 -48.969 -12.93 1 90.25 440 ILE A O 1
ATOM 3432 N N . ILE A 1 441 ? 4.566 -49.969 -13.164 1 88.31 441 ILE A N 1
ATOM 3433 C CA . ILE A 1 441 ? 5.07 -51.188 -12.57 1 88.31 441 ILE A CA 1
ATOM 3434 C C . ILE A 1 441 ? 4.797 -52.375 -13.5 1 88.31 441 ILE A C 1
ATOM 3436 O O . ILE A 1 441 ? 4.152 -52.219 -14.539 1 88.31 441 ILE A O 1
ATOM 3440 N N . TRP A 1 442 ? 5.426 -53.469 -13.055 1 85.88 442 TRP A N 1
ATOM 3441 C CA . TRP A 1 442 ? 5.121 -54.75 -13.719 1 85.88 442 TRP A CA 1
ATOM 3442 C C . TRP A 1 442 ? 4.109 -55.531 -12.906 1 85.88 442 TRP A C 1
ATOM 3444 O O . TRP A 1 442 ? 3.912 -55.281 -11.719 1 85.88 442 TRP A O 1
ATOM 3454 N N . ARG A 1 443 ? 3.381 -56.375 -13.5 1 88 443 ARG A N 1
ATOM 3455 C CA . ARG A 1 443 ? 2.504 -57.375 -12.867 1 88 443 ARG A CA 1
ATOM 3456 C C . ARG A 1 443 ? 2.738 -58.75 -13.445 1 88 443 ARG A C 1
ATOM 3458 O O . ARG A 1 443 ? 3.252 -58.906 -14.562 1 88 443 ARG A O 1
ATOM 3465 N N . PRO A 1 444 ? 2.35 -59.719 -12.625 1 89.12 444 PRO A N 1
ATOM 3466 C CA . PRO A 1 444 ? 2.453 -61.062 -13.188 1 89.12 444 PRO A CA 1
ATOM 3467 C C . PRO A 1 444 ? 1.525 -61.281 -14.383 1 89.12 444 PRO A C 1
ATOM 3469 O O . PRO A 1 444 ? 0.375 -60.844 -14.359 1 89.12 444 PRO A O 1
ATOM 3472 N N . PHE A 1 445 ? 2.105 -61.969 -15.281 1 92 445 PHE A N 1
ATOM 3473 C CA . PHE A 1 445 ? 1.341 -62.25 -16.484 1 92 445 PHE A CA 1
ATOM 3474 C C . PHE A 1 445 ? 0.213 -63.219 -16.219 1 92 445 PHE A C 1
ATOM 3476 O O . PHE A 1 445 ? 0.449 -64.312 -15.695 1 92 445 PHE A O 1
ATOM 3483 N N . ASP A 1 446 ? -0.999 -62.781 -16.469 1 90.19 446 ASP A N 1
ATOM 3484 C CA . ASP A 1 446 ? -2.186 -63.594 -16.344 1 90.19 446 ASP A CA 1
ATOM 3485 C C . ASP A 1 446 ? -2.715 -64 -17.719 1 90.19 446 ASP A C 1
ATOM 3487 O O . ASP A 1 446 ? -3.295 -63.188 -18.422 1 90.19 446 ASP A O 1
ATOM 3491 N N . ALA A 1 447 ? -2.664 -65.25 -17.984 1 86.69 447 ALA A N 1
ATOM 3492 C CA . ALA A 1 447 ? -3.037 -65.75 -19.297 1 86.69 447 ALA A CA 1
ATOM 3493 C C . ALA A 1 447 ? -4.543 -65.688 -19.516 1 86.69 447 ALA A C 1
ATOM 3495 O O . ALA A 1 447 ? -5.016 -65.75 -20.656 1 86.69 447 ALA A O 1
ATOM 3496 N N . LYS A 1 448 ? -5.285 -65.5 -18.469 1 91 448 LYS A N 1
ATOM 3497 C CA . LYS A 1 448 ? -6.734 -65.375 -18.594 1 91 448 LYS A CA 1
ATOM 3498 C C . LYS A 1 448 ? -7.172 -63.938 -18.828 1 91 448 LYS A C 1
ATOM 3500 O O . LYS A 1 448 ? -8.328 -63.688 -19.188 1 91 448 LYS A O 1
ATOM 3505 N N . ASN A 1 449 ? -6.223 -63.125 -18.672 1 87.75 449 ASN A N 1
ATOM 3506 C CA . ASN A 1 449 ? -6.523 -61.719 -18.844 1 87.75 449 ASN A CA 1
ATOM 3507 C C . ASN A 1 449 ? -6.23 -61.25 -20.266 1 87.75 449 ASN A C 1
ATOM 3509 O O . ASN A 1 449 ? -5.074 -61.219 -20.688 1 87.75 449 ASN A O 1
ATOM 3513 N N . PRO A 1 450 ? -7.312 -60.875 -20.984 1 84.69 450 PRO A N 1
ATOM 3514 C CA . PRO A 1 450 ? -7.117 -60.5 -22.391 1 84.69 450 PRO A CA 1
ATOM 3515 C C . PRO A 1 450 ? -6.156 -59.344 -22.547 1 84.69 450 PRO A C 1
ATOM 3517 O O . PRO A 1 450 ? -5.418 -59.281 -23.547 1 84.69 450 PRO A O 1
ATOM 3520 N N . VAL A 1 451 ? -6.125 -58.5 -21.656 1 81.12 451 VAL A N 1
ATOM 3521 C CA . VAL A 1 451 ? -5.262 -57.312 -21.75 1 81.12 451 VAL A CA 1
ATOM 3522 C C . VAL A 1 451 ? -3.801 -57.75 -21.625 1 81.12 451 VAL A C 1
ATOM 3524 O O . VAL A 1 451 ? -2.928 -57.219 -22.312 1 81.12 451 VAL A O 1
ATOM 3527 N N . HIS A 1 452 ? -3.562 -58.656 -20.734 1 86.94 452 HIS A N 1
ATOM 3528 C CA . HIS A 1 452 ? -2.215 -59.219 -20.594 1 86.94 452 HIS A CA 1
ATOM 3529 C C . HIS A 1 452 ? -1.78 -59.906 -21.875 1 86.94 452 HIS A C 1
ATOM 3531 O O . HIS A 1 452 ? -0.646 -59.75 -22.328 1 86.94 452 HIS A O 1
ATOM 3537 N N . CYS A 1 453 ? -2.766 -60.594 -22.438 1 86.31 453 CYS A N 1
ATOM 3538 C CA . CYS A 1 453 ? -2.459 -61.375 -23.625 1 86.31 453 CYS A CA 1
ATOM 3539 C C . CYS A 1 453 ? -2.092 -60.469 -24.797 1 86.31 453 CYS A C 1
ATOM 3541 O O . CYS A 1 453 ? -1.232 -60.812 -25.609 1 86.31 453 CYS A O 1
ATOM 3543 N N . GLN A 1 454 ? -2.76 -59.406 -24.781 1 83.69 454 GLN A N 1
ATOM 3544 C CA . GLN A 1 454 ? -2.467 -58.469 -25.844 1 83.69 454 GLN A CA 1
ATOM 3545 C C . GLN A 1 454 ? -1.049 -57.906 -25.703 1 83.69 454 GLN A C 1
ATOM 3547 O O . GLN A 1 454 ? -0.461 -57.438 -26.688 1 83.69 454 GLN A O 1
ATOM 3552 N N . ARG A 1 455 ? -0.46 -58.031 -24.578 1 85.69 455 ARG A N 1
ATOM 3553 C CA . ARG A 1 455 ? 0.871 -57.5 -24.328 1 85.69 455 ARG A CA 1
ATOM 3554 C C . ARG A 1 455 ? 1.882 -58.625 -24.078 1 85.69 455 ARG A C 1
ATOM 3556 O O . ARG A 1 455 ? 2.918 -58.406 -23.453 1 85.69 455 ARG A O 1
ATOM 3563 N N . ARG A 1 456 ? 1.549 -59.656 -24.531 1 84.5 456 ARG A N 1
ATOM 3564 C CA . ARG A 1 456 ? 2.385 -60.844 -24.328 1 84.5 456 ARG A CA 1
ATOM 3565 C C . ARG A 1 456 ? 3.789 -60.625 -24.875 1 84.5 456 ARG A C 1
ATOM 3567 O O . ARG A 1 456 ? 4.77 -61.094 -24.312 1 84.5 456 ARG A O 1
ATOM 3574 N N . HIS A 1 457 ? 3.863 -59.875 -25.859 1 82.81 457 HIS A N 1
ATOM 3575 C CA . HIS A 1 457 ? 5.152 -59.625 -26.5 1 82.81 457 HIS A CA 1
ATOM 3576 C C . HIS A 1 457 ? 6.07 -58.812 -25.609 1 82.81 457 HIS A C 1
ATOM 3578 O O . HIS A 1 457 ? 7.285 -58.781 -25.812 1 82.81 457 HIS A O 1
ATOM 3584 N N . LYS A 1 458 ? 5.504 -58.188 -24.609 1 81.88 458 LYS A N 1
ATOM 3585 C CA . LYS A 1 458 ? 6.312 -57.406 -23.688 1 81.88 458 LYS A CA 1
ATOM 3586 C C . LYS A 1 458 ? 6.555 -58.156 -22.375 1 81.88 458 LYS A C 1
ATOM 3588 O O . LYS A 1 458 ? 7.195 -57.625 -21.469 1 81.88 458 LYS A O 1
ATOM 3593 N N . ALA A 1 459 ? 6.047 -59.281 -22.328 1 86.81 459 ALA A N 1
ATOM 3594 C CA . ALA A 1 459 ? 6.211 -60.094 -21.125 1 86.81 459 ALA A CA 1
ATOM 3595 C C . ALA A 1 459 ? 7.613 -60.688 -21.047 1 86.81 459 ALA A C 1
ATOM 3597 O O . ALA A 1 459 ? 8.234 -60.938 -22.078 1 86.81 459 ALA A O 1
ATOM 3598 N N . TYR A 1 460 ? 8.164 -60.844 -19.875 1 86.44 460 TYR A N 1
ATOM 3599 C CA . TYR A 1 460 ? 9.477 -61.469 -19.656 1 86.44 460 TYR A CA 1
ATOM 3600 C C . TYR A 1 460 ? 9.5 -62.25 -18.344 1 86.44 460 TYR A C 1
ATOM 3602 O O . TYR A 1 460 ? 8.734 -61.938 -17.422 1 86.44 460 TYR A O 1
ATOM 3610 N N . VAL A 1 461 ? 10.344 -63.219 -18.328 1 84.25 461 VAL A N 1
ATOM 3611 C CA . VAL A 1 461 ? 10.516 -64 -17.125 1 84.25 461 VAL A CA 1
ATOM 3612 C C . VAL A 1 461 ? 11.719 -63.531 -16.328 1 84.25 461 VAL A C 1
ATOM 3614 O O . VAL A 1 461 ? 12.836 -63.469 -16.859 1 84.25 461 VAL A O 1
ATOM 3617 N N . ASP A 1 462 ? 11.477 -63.156 -15.094 1 80.38 462 ASP A N 1
ATOM 3618 C CA . ASP A 1 462 ? 12.547 -62.656 -14.242 1 80.38 462 ASP A CA 1
ATOM 3619 C C . ASP A 1 462 ? 13.281 -63.812 -13.555 1 80.38 462 ASP A C 1
ATOM 3621 O O . ASP A 1 462 ? 12.906 -64.938 -13.695 1 80.38 462 ASP A O 1
ATOM 3625 N N . ASP A 1 463 ? 14.312 -63.406 -12.812 1 74.56 463 ASP A N 1
ATOM 3626 C CA . ASP A 1 463 ? 15.188 -64.375 -12.203 1 74.56 463 ASP A CA 1
ATOM 3627 C C . ASP A 1 463 ? 14.453 -65.188 -11.141 1 74.56 463 ASP A C 1
ATOM 3629 O O . ASP A 1 463 ? 14.867 -66.312 -10.789 1 74.56 463 ASP A O 1
ATOM 3633 N N . ASP A 1 464 ? 13.359 -64.625 -10.742 1 76.31 464 ASP A N 1
ATOM 3634 C CA . ASP A 1 464 ? 12.57 -65.375 -9.758 1 76.31 464 ASP A CA 1
ATOM 3635 C C . ASP A 1 464 ? 11.617 -66.375 -10.453 1 76.31 464 ASP A C 1
ATOM 3637 O O . ASP A 1 464 ? 10.883 -67.125 -9.789 1 76.31 464 ASP A O 1
ATOM 3641 N N . GLY A 1 465 ? 11.594 -66.312 -11.766 1 79 465 GLY A N 1
ATOM 3642 C CA . GLY A 1 465 ? 10.797 -67.25 -12.539 1 79 465 GLY A CA 1
ATOM 3643 C C . GLY A 1 465 ? 9.398 -66.75 -12.844 1 79 465 GLY A C 1
ATOM 3644 O O . GLY A 1 465 ? 8.609 -67.438 -13.508 1 79 465 GLY A O 1
ATOM 3645 N N . VAL A 1 466 ? 9.156 -65.625 -12.367 1 83.81 466 VAL A N 1
ATOM 3646 C CA . VAL A 1 466 ? 7.816 -65.062 -12.57 1 83.81 466 VAL A CA 1
ATOM 3647 C C . VAL A 1 466 ? 7.738 -64.375 -13.93 1 83.81 466 VAL A C 1
ATOM 3649 O O . VAL A 1 466 ? 8.633 -63.625 -14.305 1 83.81 466 VAL A O 1
ATOM 3652 N N . ASN A 1 467 ? 6.715 -64.812 -14.727 1 89.19 467 ASN A N 1
ATOM 3653 C CA . ASN A 1 467 ? 6.434 -64.125 -15.969 1 89.19 467 ASN A CA 1
ATOM 3654 C C . ASN A 1 467 ? 5.773 -62.75 -15.711 1 89.19 467 ASN A C 1
ATOM 3656 O O . ASN A 1 467 ? 4.68 -62.688 -15.141 1 89.19 467 ASN A O 1
ATOM 3660 N N . LYS A 1 468 ? 6.48 -61.719 -16.156 1 88.81 468 LYS A N 1
ATOM 3661 C CA . LYS A 1 468 ? 6.043 -60.375 -15.781 1 88.81 468 LYS A CA 1
ATOM 3662 C C . LYS A 1 468 ? 5.664 -59.562 -17.016 1 88.81 468 LYS A C 1
ATOM 3664 O O . LYS A 1 468 ? 6.25 -59.75 -18.094 1 88.81 468 LYS A O 1
ATOM 3669 N N . VAL A 1 469 ? 4.633 -58.812 -16.938 1 89.31 469 VAL A N 1
ATOM 3670 C CA . VAL A 1 469 ? 4.234 -57.844 -17.938 1 89.31 469 VAL A CA 1
ATOM 3671 C C . VAL A 1 469 ? 4.32 -56.438 -17.359 1 89.31 469 VAL A C 1
ATOM 3673 O O . VAL A 1 469 ? 3.934 -56.188 -16.203 1 89.31 469 VAL A O 1
ATOM 3676 N N . THR A 1 470 ? 4.953 -55.5 -18.156 1 86.38 470 THR A N 1
ATOM 3677 C CA . THR A 1 470 ? 5.176 -54.156 -17.656 1 86.38 470 THR A CA 1
ATOM 3678 C C . THR A 1 470 ? 4.168 -53.188 -18.266 1 86.38 470 THR A C 1
ATOM 3680 O O . THR A 1 470 ? 3.406 -53.562 -19.156 1 86.38 470 THR A O 1
ATOM 3683 N N . GLY A 1 471 ? 4.074 -51.969 -17.672 1 88.69 471 GLY A N 1
ATOM 3684 C CA . GLY A 1 471 ? 3.287 -50.906 -18.25 1 88.69 471 GLY A CA 1
ATOM 3685 C C . GLY A 1 471 ? 2.102 -50.5 -17.391 1 88.69 471 GLY A C 1
ATOM 3686 O O . GLY A 1 471 ? 1.376 -49.562 -17.719 1 88.69 471 GLY A O 1
ATOM 3687 N N . PHE A 1 472 ? 1.955 -51.219 -16.344 1 90.56 472 PHE A N 1
ATOM 3688 C CA . PHE A 1 472 ? 0.831 -50.906 -15.469 1 90.56 472 PHE A CA 1
ATOM 3689 C C . PHE A 1 472 ? 1.101 -49.656 -14.664 1 90.56 472 PHE A C 1
ATOM 3691 O O . PHE A 1 472 ? 2.25 -49.344 -14.32 1 90.56 472 PHE A O 1
ATOM 3698 N N . PHE A 1 473 ? 0.026 -48.906 -14.469 1 92.44 473 PHE A N 1
ATOM 3699 C CA . PHE A 1 473 ? 0.095 -47.719 -13.633 1 92.44 473 PHE A CA 1
ATOM 3700 C C . PHE A 1 473 ? -0.424 -48 -12.234 1 92.44 473 PHE A C 1
ATOM 3702 O O . PHE A 1 473 ? -1.585 -48.375 -12.055 1 92.44 473 PHE A O 1
ATOM 3709 N N . ASP A 1 474 ? 0.461 -47.938 -11.305 1 89.75 474 ASP A N 1
ATOM 3710 C CA . ASP A 1 474 ? 0.067 -48.062 -9.906 1 89.75 474 ASP A CA 1
ATOM 3711 C C . ASP A 1 474 ? -0.208 -46.688 -9.289 1 89.75 474 ASP A C 1
ATOM 3713 O O . ASP A 1 474 ? 0.724 -45.938 -8.992 1 89.75 474 ASP A O 1
ATOM 3717 N N . THR A 1 475 ? -1.498 -46.5 -9.047 1 89.25 475 THR A N 1
ATOM 3718 C CA . THR A 1 475 ? -1.927 -45.188 -8.531 1 89.25 475 THR A CA 1
ATOM 3719 C C . THR A 1 475 ? -1.593 -45.062 -7.051 1 89.25 475 THR A C 1
ATOM 3721 O O . THR A 1 475 ? -1.979 -45.906 -6.246 1 89.25 475 THR A O 1
ATOM 3724 N N . TRP A 1 476 ? -0.931 -43.969 -6.773 1 82.56 476 TRP A N 1
ATOM 3725 C CA . TRP A 1 476 ? -0.61 -43.688 -5.387 1 82.56 476 TRP A CA 1
ATOM 3726 C C . TRP A 1 476 ? -1.586 -42.656 -4.816 1 82.56 476 TRP A C 1
ATOM 3728 O O . TRP A 1 476 ? -2.055 -42.781 -3.684 1 82.56 476 TRP A O 1
ATOM 3738 N N . ILE A 1 477 ? -1.771 -41.656 -5.555 1 85.44 477 ILE A N 1
ATOM 3739 C CA . ILE A 1 477 ? -2.676 -40.562 -5.168 1 85.44 477 ILE A CA 1
ATOM 3740 C C . ILE A 1 477 ? -3.609 -40.25 -6.328 1 85.44 477 ILE A C 1
ATOM 3742 O O . ILE A 1 477 ? -3.154 -39.969 -7.445 1 85.44 477 ILE A O 1
ATOM 3746 N N . LYS A 1 478 ? -4.832 -40.219 -5.996 1 88.31 478 LYS A N 1
ATOM 3747 C CA . LYS A 1 478 ? -5.812 -39.906 -7.027 1 88.31 478 LYS A CA 1
ATOM 3748 C C . LYS A 1 478 ? -6.02 -38.375 -7.125 1 88.31 478 LYS A C 1
ATOM 3750 O O . LYS A 1 478 ? -5.91 -37.688 -6.125 1 88.31 478 LYS A O 1
ATOM 3755 N N . LYS A 1 479 ? -6.344 -38 -8.289 1 88 479 LYS A N 1
ATOM 3756 C CA . LYS A 1 479 ? -6.688 -36.625 -8.5 1 88 479 LYS A CA 1
ATOM 3757 C C . LYS A 1 479 ? -7.816 -36.188 -7.566 1 88 479 LYS A C 1
ATOM 3759 O O . LYS A 1 479 ? -8.766 -36.938 -7.336 1 88 479 LYS A O 1
ATOM 3764 N N . ASN A 1 480 ? -7.695 -35 -6.953 1 88 480 ASN A N 1
ATOM 3765 C CA . ASN A 1 480 ? -8.68 -34.344 -6.082 1 88 480 ASN A CA 1
ATOM 3766 C C . ASN A 1 480 ? -8.633 -34.938 -4.672 1 88 480 ASN A C 1
ATOM 3768 O O . ASN A 1 480 ? -9.352 -34.469 -3.785 1 88 480 ASN A O 1
ATOM 3772 N N . SER A 1 481 ? -7.785 -35.938 -4.527 1 86.25 481 SER A N 1
ATOM 3773 C CA . SER A 1 481 ? -7.605 -36.406 -3.158 1 86.25 481 SER A CA 1
ATOM 3774 C C . SER A 1 481 ? -6.938 -35.344 -2.293 1 86.25 481 SER A C 1
ATOM 3776 O O . SER A 1 481 ? -5.973 -34.688 -2.721 1 86.25 481 SER A O 1
ATOM 3778 N N . VAL A 1 482 ? -7.531 -35.062 -1.132 1 87.06 482 VAL A N 1
ATOM 3779 C CA . VAL A 1 482 ? -6.977 -34.094 -0.211 1 87.06 482 VAL A CA 1
ATOM 3780 C C . VAL A 1 482 ? -5.938 -34.75 0.692 1 87.06 482 VAL A C 1
ATOM 3782 O O . VAL A 1 482 ? -6.242 -35.719 1.395 1 87.06 482 VAL A O 1
ATOM 3785 N N . ILE A 1 483 ? -4.781 -34.188 0.59 1 83.25 483 ILE A N 1
ATOM 3786 C CA . ILE A 1 483 ? -3.656 -34.781 1.29 1 83.25 483 ILE A CA 1
ATOM 3787 C C . ILE A 1 483 ? -3.129 -33.844 2.354 1 83.25 483 ILE A C 1
ATOM 3789 O O . ILE A 1 483 ? -2.824 -32.688 2.057 1 83.25 483 ILE A O 1
ATOM 3793 N N . GLY A 1 484 ? -2.99 -34.312 3.555 1 80.56 484 GLY A N 1
ATOM 3794 C CA . GLY A 1 484 ? -2.406 -33.531 4.625 1 80.56 484 GLY A CA 1
ATOM 3795 C C . GLY A 1 484 ? -0.915 -33.312 4.453 1 80.56 484 GLY A C 1
ATOM 3796 O O . GLY A 1 484 ? -0.227 -34.125 3.826 1 80.56 484 GLY A O 1
ATOM 3797 N N . ASP A 1 485 ? -0.445 -32.25 4.996 1 72.81 485 ASP A N 1
ATOM 3798 C CA . ASP A 1 485 ? 0.955 -31.875 4.844 1 72.81 485 ASP A CA 1
ATOM 3799 C C . ASP A 1 485 ? 1.883 -32.906 5.457 1 72.81 485 ASP A C 1
ATOM 3801 O O . ASP A 1 485 ? 3.023 -33.062 5.016 1 72.81 485 ASP A O 1
ATOM 3805 N N . GLU A 1 486 ? 1.367 -33.625 6.355 1 66.62 486 GLU A N 1
ATOM 3806 C CA . GLU A 1 486 ? 2.219 -34.594 7.051 1 66.62 486 GLU A CA 1
ATOM 3807 C C . GLU A 1 486 ? 1.966 -36 6.551 1 66.62 486 GLU A C 1
ATOM 3809 O O . GLU A 1 486 ? 2.633 -36.938 6.98 1 66.62 486 GLU A O 1
ATOM 3814 N N . LEU A 1 487 ? 1.163 -36.031 5.59 1 67.75 487 LEU A N 1
ATOM 3815 C CA . LEU A 1 487 ? 0.842 -37.375 5.125 1 67.75 487 LEU A CA 1
ATOM 3816 C C . LEU A 1 487 ? 1.915 -37.906 4.172 1 67.75 487 LEU A C 1
ATOM 3818 O O . LEU A 1 487 ? 2.307 -37.219 3.232 1 67.75 487 LEU A O 1
ATOM 3822 N N . SER A 1 488 ? 2.469 -38.938 4.605 1 75.56 488 SER A N 1
ATOM 3823 C CA . SER A 1 488 ? 3.438 -39.656 3.768 1 75.56 488 SER A CA 1
ATOM 3824 C C . SER A 1 488 ? 2.861 -40.938 3.229 1 75.56 488 SER A C 1
ATOM 3826 O O . SER A 1 488 ? 2.055 -41.594 3.896 1 75.56 488 SER A O 1
ATOM 3828 N N . LYS A 1 489 ? 3.059 -41.188 2.012 1 75.56 489 LYS A N 1
ATOM 3829 C CA . LYS A 1 489 ? 2.709 -42.469 1.422 1 75.56 489 LYS A CA 1
ATOM 3830 C C . LYS A 1 489 ? 3.953 -43.312 1.173 1 75.56 489 LYS A C 1
ATOM 3832 O O . LYS A 1 489 ? 4.949 -42.812 0.643 1 75.56 489 LYS A O 1
ATOM 3837 N N . THR A 1 490 ? 3.832 -44.438 1.731 1 82.56 490 THR A N 1
ATOM 3838 C CA . THR A 1 490 ? 4.973 -45.344 1.597 1 82.56 490 THR A CA 1
ATOM 3839 C C . THR A 1 490 ? 4.723 -46.375 0.503 1 82.56 490 THR A C 1
ATOM 3841 O O . THR A 1 490 ? 3.646 -46.969 0.443 1 82.56 490 THR A O 1
ATOM 3844 N N . PHE A 1 491 ? 5.719 -46.562 -0.274 1 81.31 491 PHE A N 1
ATOM 3845 C CA . PHE A 1 491 ? 5.664 -47.531 -1.341 1 81.31 491 PHE A CA 1
ATOM 3846 C C . PHE A 1 491 ? 6.758 -48.594 -1.169 1 81.31 491 PHE A C 1
ATOM 3848 O O . PHE A 1 491 ? 7.918 -48.25 -0.917 1 81.31 491 PHE A O 1
ATOM 3855 N N . ASN A 1 492 ? 6.281 -49.75 -1.4 1 84.06 492 ASN A N 1
ATOM 3856 C CA . ASN A 1 492 ? 7.219 -50.875 -1.2 1 84.06 492 ASN A CA 1
ATOM 3857 C C . ASN A 1 492 ? 7.828 -51.344 -2.52 1 84.06 492 ASN A C 1
ATOM 3859 O O . ASN A 1 492 ? 7.137 -51.375 -3.539 1 84.06 492 ASN A O 1
ATOM 3863 N N . TYR A 1 493 ? 9.086 -51.594 -2.455 1 83.81 493 TYR A N 1
ATOM 3864 C CA . TYR A 1 493 ? 9.828 -52.094 -3.613 1 83.81 493 TYR A CA 1
ATOM 3865 C C . TYR A 1 493 ? 10.711 -53.281 -3.244 1 83.81 493 TYR A C 1
ATOM 3867 O O . TYR A 1 493 ? 10.969 -53.5 -2.062 1 83.81 493 TYR A O 1
ATOM 3875 N N . GLN A 1 494 ? 10.898 -54 -4.266 1 83.06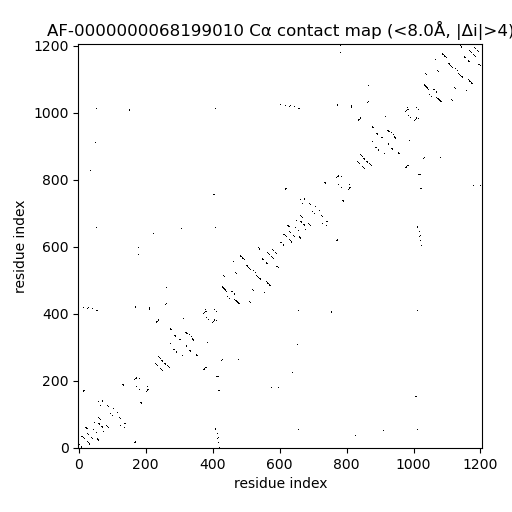 494 GLN A N 1
ATOM 3876 C CA . GLN A 1 494 ? 11.836 -55.094 -4.113 1 83.06 494 GLN A CA 1
ATOM 3877 C C . GLN A 1 494 ? 12.781 -55.188 -5.309 1 83.06 494 GLN A C 1
ATOM 3879 O O . GLN A 1 494 ? 12.391 -54.875 -6.438 1 83.06 494 GLN A O 1
ATOM 3884 N N . ARG A 1 495 ? 14.008 -55.5 -5.008 1 83.44 495 ARG A N 1
ATOM 3885 C CA . ARG A 1 495 ? 14.992 -55.75 -6.055 1 83.44 495 ARG A CA 1
ATOM 3886 C C . ARG A 1 495 ? 15.648 -57.125 -5.891 1 83.44 495 ARG A C 1
ATOM 3888 O O . ARG A 1 495 ? 15.922 -57.562 -4.766 1 83.44 495 ARG A O 1
ATOM 3895 N N . ILE A 1 496 ? 15.805 -57.688 -7.07 1 82.94 496 ILE A N 1
ATOM 3896 C CA . ILE A 1 496 ? 16.406 -59 -7.086 1 82.94 496 ILE A CA 1
ATOM 3897 C C . ILE A 1 496 ? 17.781 -58.938 -7.746 1 82.94 496 ILE A C 1
ATOM 3899 O O . ILE A 1 496 ? 17.969 -58.25 -8.742 1 82.94 496 ILE A O 1
ATOM 3903 N N . TYR A 1 497 ? 18.703 -59.656 -7.109 1 84.69 497 TYR A N 1
ATOM 3904 C CA . TYR A 1 497 ? 20.062 -59.688 -7.629 1 84.69 497 TYR A CA 1
ATOM 3905 C C . TYR A 1 497 ? 20.484 -61.125 -7.926 1 84.69 497 TYR A C 1
ATOM 3907 O O . TYR A 1 497 ? 20.328 -62 -7.09 1 84.69 497 TYR A O 1
ATOM 3915 N N . LYS A 1 498 ? 21.094 -61.219 -9.125 1 81.81 498 LYS A N 1
ATOM 3916 C CA . LYS A 1 498 ? 21.672 -62.531 -9.453 1 81.81 498 LYS A CA 1
ATOM 3917 C C . LYS A 1 498 ? 23.062 -62.688 -8.836 1 81.81 498 LYS A C 1
ATOM 3919 O O . LYS A 1 498 ? 23.438 -63.781 -8.453 1 81.81 498 LYS A O 1
ATOM 3924 N N . THR A 1 499 ? 23.719 -61.594 -8.898 1 82.94 499 THR A N 1
ATOM 3925 C CA . THR A 1 499 ? 25.047 -61.531 -8.305 1 82.94 499 THR A CA 1
ATOM 3926 C C . THR A 1 499 ? 25.234 -60.281 -7.484 1 82.94 499 THR A C 1
ATOM 3928 O O . THR A 1 499 ? 24.531 -59.281 -7.699 1 82.94 499 THR A O 1
ATOM 3931 N N . LEU A 1 500 ? 26.062 -60.344 -6.465 1 82.38 500 LEU A N 1
ATOM 3932 C CA . LEU A 1 500 ? 26.328 -59.188 -5.625 1 82.38 500 LEU A CA 1
ATOM 3933 C C . LEU A 1 500 ? 27.688 -58.594 -5.961 1 82.38 500 LEU A C 1
ATOM 3935 O O . LEU A 1 500 ? 28.219 -57.781 -5.188 1 82.38 500 LEU A O 1
ATOM 3939 N N . ASP A 1 501 ? 28.203 -58.969 -7.047 1 77.38 501 ASP A N 1
ATOM 3940 C CA . ASP A 1 501 ? 29.562 -58.594 -7.418 1 77.38 501 ASP A CA 1
ATOM 3941 C C . ASP A 1 501 ? 29.688 -57.094 -7.527 1 77.38 501 ASP A C 1
ATOM 3943 O O . ASP A 1 501 ? 30.766 -56.531 -7.273 1 77.38 501 ASP A O 1
ATOM 3947 N N . HIS A 1 502 ? 28.703 -56.406 -7.91 1 78.75 502 HIS A N 1
ATOM 3948 C CA . HIS A 1 502 ? 28.797 -54.969 -8.148 1 78.75 502 HIS A CA 1
ATOM 3949 C C . HIS A 1 502 ? 28.062 -54.188 -7.066 1 78.75 502 HIS A C 1
ATOM 3951 O O . HIS A 1 502 ? 27.766 -53 -7.246 1 78.75 502 HIS A O 1
ATOM 3957 N N . GLY A 1 503 ? 27.922 -54.812 -5.996 1 80.75 503 GLY A N 1
ATOM 3958 C CA . GLY A 1 503 ? 27.188 -54.125 -4.938 1 80.75 503 GLY A CA 1
ATOM 3959 C C . GLY A 1 503 ? 25.703 -54 -5.227 1 80.75 503 GLY A C 1
ATOM 3960 O O . GLY A 1 503 ? 25.188 -54.625 -6.168 1 80.75 503 GLY A O 1
ATOM 3961 N N . LEU A 1 504 ? 24.938 -53.312 -4.348 1 85.31 504 LEU A N 1
ATOM 3962 C CA . LEU A 1 504 ? 23.484 -53.219 -4.469 1 85.31 504 LEU A CA 1
ATOM 3963 C C . LEU A 1 504 ? 23.109 -52.094 -5.414 1 85.31 504 LEU A C 1
ATOM 3965 O O . LEU A 1 504 ? 21.969 -52.031 -5.887 1 85.31 504 LEU A O 1
ATOM 3969 N N . GLY A 1 505 ? 24 -51.281 -5.699 1 83.06 505 GLY A N 1
ATOM 3970 C CA . GLY A 1 505 ? 23.781 -50.219 -6.668 1 83.06 505 GLY A CA 1
ATOM 3971 C C . GLY A 1 505 ? 22.797 -49.156 -6.191 1 83.06 505 GLY A C 1
ATOM 3972 O O . GLY A 1 505 ? 22.766 -48.844 -5.004 1 83.06 505 GLY A O 1
ATOM 3973 N N . GLN A 1 506 ? 22.141 -48.469 -7.246 1 87.12 506 GLN A N 1
ATOM 3974 C CA . GLN A 1 506 ? 21.219 -47.375 -6.961 1 87.12 506 GLN A CA 1
ATOM 3975 C C . GLN A 1 506 ? 19.797 -47.719 -7.379 1 87.12 506 GLN A C 1
ATOM 3977 O O . GLN A 1 506 ? 19.594 -48.5 -8.312 1 87.12 506 GLN A O 1
ATOM 3982 N N . PHE A 1 507 ? 18.922 -47.281 -6.531 1 85.81 507 PHE A N 1
ATOM 3983 C CA . PHE A 1 507 ? 17.5 -47.344 -6.832 1 85.81 507 PHE A CA 1
ATOM 3984 C C . PHE A 1 507 ? 17.047 -46.125 -7.586 1 85.81 507 PHE A C 1
ATOM 3986 O O . PHE A 1 507 ? 17.5 -45 -7.289 1 85.81 507 PHE A O 1
ATOM 3993 N N . ALA A 1 508 ? 16.328 -46.344 -8.758 1 88.62 508 ALA A N 1
ATOM 3994 C CA . ALA A 1 508 ? 15.75 -45.219 -9.477 1 88.62 508 ALA A CA 1
ATOM 3995 C C . ALA A 1 508 ? 14.32 -45.531 -9.93 1 88.62 508 ALA A C 1
ATOM 3997 O O . ALA A 1 508 ? 14.055 -46.625 -10.469 1 88.62 508 ALA A O 1
ATOM 3998 N N . VAL A 1 509 ? 13.477 -44.688 -9.609 1 86.44 509 VAL A N 1
ATOM 3999 C CA . VAL A 1 509 ? 12.094 -44.875 -10.062 1 86.44 509 VAL A CA 1
ATOM 4000 C C . VAL A 1 509 ? 11.531 -43.531 -10.523 1 86.44 509 VAL A C 1
ATOM 4002 O O . VAL A 1 509 ? 11.805 -42.5 -9.922 1 86.44 509 VAL A O 1
ATOM 4005 N N . ASP A 1 510 ? 10.766 -43.625 -11.609 1 88.75 510 ASP A N 1
ATOM 4006 C CA . ASP A 1 510 ? 10.117 -42.438 -12.133 1 88.75 510 ASP A CA 1
ATOM 4007 C C . ASP A 1 510 ? 8.695 -42.312 -11.586 1 88.75 510 ASP A C 1
ATOM 4009 O O . ASP A 1 510 ? 7.934 -43.281 -11.562 1 88.75 510 ASP A O 1
ATOM 4013 N N . ILE A 1 511 ? 8.438 -41.125 -11.156 1 87.25 511 ILE A N 1
ATOM 4014 C CA . ILE A 1 511 ? 7.07 -40.812 -10.758 1 87.25 511 ILE A CA 1
ATOM 4015 C C . ILE A 1 511 ? 6.34 -40.156 -11.922 1 87.25 511 ILE A C 1
ATOM 4017 O O . ILE A 1 511 ? 6.895 -39.281 -12.602 1 87.25 511 ILE A O 1
ATOM 4021 N N . TYR A 1 512 ? 5.086 -40.594 -12.102 1 88.38 512 TYR A N 1
ATOM 4022 C CA . TYR A 1 512 ? 4.289 -40.094 -13.211 1 88.38 512 TYR A CA 1
ATOM 4023 C C . TYR A 1 512 ? 3.041 -39.375 -12.695 1 88.38 512 TYR A C 1
ATOM 4025 O O . TYR A 1 512 ? 2.543 -39.688 -11.609 1 88.38 512 TYR A O 1
ATOM 4033 N N . ALA A 1 513 ? 2.621 -38.375 -13.453 1 87.06 513 ALA A N 1
ATOM 4034 C CA . ALA A 1 513 ? 1.349 -37.719 -13.234 1 87.06 513 ALA A CA 1
ATOM 4035 C C . ALA A 1 513 ? 0.404 -37.906 -14.414 1 87.06 513 ALA A C 1
ATOM 4037 O O . ALA A 1 513 ? 0.831 -37.906 -15.57 1 87.06 513 ALA A O 1
ATOM 4038 N N . TRP A 1 514 ? -0.811 -38.219 -14.133 1 89.31 514 TRP A N 1
ATOM 4039 C CA . TRP A 1 514 ? -1.844 -38.406 -15.141 1 89.31 514 TRP A CA 1
ATOM 4040 C C . TRP A 1 514 ? -2.984 -37.406 -14.953 1 89.31 514 TRP A C 1
ATOM 4042 O O . TRP A 1 514 ? -3.609 -37.375 -13.891 1 89.31 514 TRP A O 1
ATOM 4052 N N . ASP A 1 515 ? -3.32 -36.656 -15.945 1 84.81 515 ASP A N 1
ATOM 4053 C CA . ASP A 1 515 ? -4.297 -35.594 -15.844 1 84.81 515 ASP A CA 1
ATOM 4054 C C . ASP A 1 515 ? -5.676 -36.031 -16.312 1 84.81 515 ASP A C 1
ATOM 4056 O O . ASP A 1 515 ? -6.617 -35.25 -16.359 1 84.81 515 ASP A O 1
ATOM 4060 N N . GLY A 1 516 ? -5.766 -37.25 -16.609 1 81.88 516 GLY A N 1
ATOM 4061 C CA . GLY A 1 516 ? -7.059 -37.781 -17.031 1 81.88 516 GLY A CA 1
ATOM 4062 C C . GLY A 1 516 ? -8.047 -37.938 -15.898 1 81.88 516 GLY A C 1
ATOM 4063 O O . GLY A 1 516 ? -7.723 -37.625 -14.742 1 81.88 516 GLY A O 1
ATOM 4064 N N . GLU A 1 517 ? -9.297 -38.219 -16.234 1 83.31 517 GLU A N 1
ATOM 4065 C CA . GLU A 1 517 ? -10.359 -38.406 -15.266 1 83.31 517 GLU A CA 1
ATOM 4066 C C . GLU A 1 517 ? -10.617 -39.906 -15.023 1 83.31 517 GLU A C 1
ATOM 4068 O O . GLU A 1 517 ? -10.508 -40.719 -15.945 1 83.31 517 GLU A O 1
ATOM 4073 N N . GLY A 1 518 ? -10.812 -40.156 -13.828 1 82.56 518 GLY A N 1
ATOM 4074 C CA . GLY A 1 518 ? -11.172 -41.531 -13.516 1 82.56 518 GLY A CA 1
ATOM 4075 C C . GLY A 1 518 ? -9.977 -42.406 -13.133 1 82.56 518 GLY A C 1
ATOM 4076 O O . GLY A 1 518 ? -9.18 -42.031 -12.273 1 82.56 518 GLY A O 1
ATOM 4077 N N . HIS A 1 519 ? -10.023 -43.625 -13.703 1 85.31 519 HIS A N 1
ATOM 4078 C CA . HIS A 1 519 ? -9 -44.594 -13.359 1 85.31 519 HIS A CA 1
ATOM 4079 C C . HIS A 1 519 ? -8.383 -45.219 -14.609 1 85.31 519 HIS A C 1
ATOM 4081 O O . HIS A 1 519 ? -9.062 -45.375 -15.633 1 85.31 519 HIS A O 1
ATOM 4087 N N . THR A 1 520 ? -7.082 -45.375 -14.461 1 86.38 520 THR A N 1
ATOM 4088 C CA . THR A 1 520 ? -6.418 -46.156 -15.5 1 86.38 520 THR A CA 1
ATOM 4089 C C . THR A 1 520 ? -5.547 -47.25 -14.898 1 86.38 520 THR A C 1
ATOM 4091 O O . THR A 1 520 ? -4.922 -47.062 -13.852 1 86.38 520 THR A O 1
ATOM 4094 N N . ASP A 1 521 ? -5.625 -48.344 -15.516 1 85.5 521 ASP A N 1
ATOM 4095 C CA . ASP A 1 521 ? -4.781 -49.438 -15.07 1 85.5 521 ASP A CA 1
ATOM 4096 C C . ASP A 1 521 ? -3.41 -49.375 -15.742 1 85.5 521 ASP A C 1
ATOM 4098 O O . ASP A 1 521 ? -2.461 -50.031 -15.273 1 85.5 521 ASP A O 1
ATOM 4102 N N . TRP A 1 522 ? -3.391 -48.625 -16.828 1 87.56 522 TRP A N 1
ATOM 4103 C CA . TRP A 1 522 ? -2.172 -48.656 -17.625 1 87.56 522 TRP A CA 1
ATOM 4104 C C . TRP A 1 522 ? -1.516 -47.281 -17.641 1 87.56 522 TRP A C 1
ATOM 4106 O O . TRP A 1 522 ? -2.205 -46.25 -17.672 1 87.56 522 TRP A O 1
ATOM 4116 N N . GLY A 1 523 ? -0.212 -47.281 -17.609 1 91 523 GLY A N 1
ATOM 4117 C CA . GLY A 1 523 ? 0.561 -46.062 -17.812 1 91 523 GLY A CA 1
ATOM 4118 C C . GLY A 1 523 ? 1.123 -45.938 -19.219 1 91 523 GLY A C 1
ATOM 4119 O O . GLY A 1 523 ? 1.436 -44.812 -19.656 1 91 523 GLY A O 1
ATOM 4120 N N . ARG A 1 524 ? 1.312 -47.125 -19.797 1 90.62 524 ARG A N 1
ATOM 4121 C CA . ARG A 1 524 ? 1.843 -47.156 -21.156 1 90.62 524 ARG A CA 1
ATOM 4122 C C . ARG A 1 524 ? 0.923 -47.938 -22.078 1 90.62 524 ARG A C 1
ATOM 4124 O O . ARG A 1 524 ? 0.293 -48.906 -21.656 1 90.62 524 ARG A O 1
ATOM 4131 N N . ASP A 1 525 ? 0.959 -47.5 -23.344 1 86.31 525 ASP A N 1
ATOM 4132 C CA . ASP A 1 525 ? 0.161 -48.219 -24.312 1 86.31 525 ASP A CA 1
ATOM 4133 C C . ASP A 1 525 ? 0.905 -49.438 -24.828 1 86.31 525 ASP A C 1
ATOM 4135 O O . ASP A 1 525 ? 1.959 -49.812 -24.297 1 86.31 525 ASP A O 1
ATOM 4139 N N . GLU A 1 526 ? 0.348 -50.062 -25.828 1 80.94 526 GLU A N 1
ATOM 4140 C CA . GLU A 1 526 ? 0.881 -51.312 -26.328 1 80.94 526 GLU A CA 1
ATOM 4141 C C . GLU A 1 526 ? 2.24 -51.125 -27 1 80.94 526 GLU A C 1
ATOM 4143 O O . GLU A 1 526 ? 3.064 -52.031 -27.031 1 80.94 526 GLU A O 1
ATOM 4148 N N . SER A 1 527 ? 2.426 -49.906 -27.469 1 82.69 527 SER A N 1
ATOM 4149 C CA . SER A 1 527 ? 3.684 -49.594 -28.141 1 82.69 527 SER A CA 1
ATOM 4150 C C . SER A 1 527 ? 4.734 -49.094 -27.156 1 82.69 527 SER A C 1
ATOM 4152 O O . SER A 1 527 ? 5.883 -48.844 -27.531 1 82.69 527 SER A O 1
ATOM 4154 N N . GLY A 1 528 ? 4.371 -48.969 -25.891 1 82.31 528 GLY A N 1
ATOM 4155 C CA . GLY A 1 528 ? 5.328 -48.562 -24.875 1 82.31 528 GLY A CA 1
ATOM 4156 C C . GLY A 1 528 ? 5.32 -47.062 -24.609 1 82.31 528 GLY A C 1
ATOM 4157 O O . GLY A 1 528 ? 6.094 -46.562 -23.781 1 82.31 528 GLY A O 1
ATOM 4158 N N . ASN A 1 529 ? 4.441 -46.438 -25.266 1 88.69 529 ASN A N 1
ATOM 4159 C CA . ASN A 1 529 ? 4.348 -44.969 -25.062 1 88.69 529 ASN A CA 1
ATOM 4160 C C . ASN A 1 529 ? 3.449 -44.625 -23.891 1 88.69 529 ASN A C 1
ATOM 4162 O O . ASN A 1 529 ? 2.518 -45.375 -23.562 1 88.69 529 ASN A O 1
ATOM 4166 N N . LEU A 1 530 ? 3.818 -43.562 -23.25 1 91.12 530 LEU A N 1
ATOM 4167 C CA . LEU A 1 530 ? 2.979 -43.094 -22.156 1 91.12 530 LEU A CA 1
ATOM 4168 C C . LEU A 1 530 ? 1.566 -42.781 -22.641 1 91.12 530 LEU A C 1
ATOM 4170 O O . LEU A 1 530 ? 1.384 -42.281 -23.75 1 91.12 530 LEU A O 1
ATOM 4174 N N . LEU A 1 531 ? 0.616 -43.062 -21.828 1 88.94 531 LEU A N 1
ATOM 4175 C CA . LEU A 1 531 ? -0.766 -42.719 -22.156 1 88.94 531 LEU A CA 1
ATOM 4176 C C . LEU A 1 531 ? -0.938 -41.219 -22.312 1 88.94 531 LEU A C 1
ATOM 4178 O O . LEU A 1 531 ? -0.193 -40.438 -21.719 1 88.94 531 LEU A O 1
ATOM 4182 N N . PRO A 1 532 ? -1.955 -40.906 -23.094 1 84.88 532 PRO A N 1
ATOM 4183 C CA . PRO A 1 532 ? -2.236 -39.469 -23.203 1 84.88 532 PRO A CA 1
ATOM 4184 C C . PRO A 1 532 ? -2.512 -38.812 -21.859 1 84.88 532 PRO A C 1
ATOM 4186 O O . PRO A 1 532 ? -3.246 -39.375 -21.031 1 84.88 532 PRO A O 1
ATOM 4189 N N . GLY A 1 533 ? -1.857 -37.688 -21.656 1 83.62 533 GLY A N 1
ATOM 4190 C CA . GLY A 1 533 ? -2.059 -36.938 -20.422 1 83.62 533 GLY A CA 1
ATOM 4191 C C . GLY A 1 533 ? -1.107 -37.344 -19.312 1 83.62 533 GLY A C 1
ATOM 4192 O O . GLY A 1 533 ? -1.129 -36.75 -18.219 1 83.62 533 GLY A O 1
ATOM 4193 N N . MET A 1 534 ? -0.348 -38.344 -19.594 1 87.81 534 MET A N 1
ATOM 4194 C CA . MET A 1 534 ? 0.619 -38.812 -18.594 1 87.81 534 MET A CA 1
ATOM 4195 C C . MET A 1 534 ? 1.985 -38.188 -18.844 1 87.81 534 MET A C 1
ATOM 4197 O O . MET A 1 534 ? 2.426 -38.062 -19.984 1 87.81 534 MET A O 1
ATOM 4201 N N . ARG A 1 535 ? 2.547 -37.781 -17.75 1 83.62 535 ARG A N 1
ATOM 4202 C CA . ARG A 1 535 ? 3.869 -37.156 -17.844 1 83.62 535 ARG A CA 1
ATOM 4203 C C . ARG A 1 535 ? 4.762 -37.625 -16.688 1 83.62 535 ARG A C 1
ATOM 4205 O O . ARG A 1 535 ? 4.277 -37.875 -15.594 1 83.62 535 ARG A O 1
ATOM 4212 N N . ARG A 1 536 ? 6.023 -37.656 -17.031 1 85.56 536 ARG A N 1
ATOM 4213 C CA . ARG A 1 536 ? 6.992 -37.906 -15.977 1 85.56 536 ARG A CA 1
ATOM 4214 C C . ARG A 1 536 ? 7.207 -36.656 -15.117 1 85.56 536 ARG A C 1
ATOM 4216 O O . ARG A 1 536 ? 7.395 -35.562 -15.648 1 85.56 536 ARG A O 1
ATOM 4223 N N . VAL A 1 537 ? 7.148 -36.812 -13.859 1 81.81 537 VAL A N 1
ATOM 4224 C CA . VAL A 1 537 ? 7.277 -35.688 -12.938 1 81.81 537 VAL A CA 1
ATOM 4225 C C . VAL A 1 537 ? 8.711 -35.594 -12.438 1 81.81 537 VAL A C 1
ATOM 4227 O O . VAL A 1 537 ? 9.32 -34.531 -12.469 1 81.81 537 VAL A O 1
ATOM 4230 N N . CYS A 1 538 ? 9.25 -36.656 -11.922 1 86.06 538 CYS A N 1
ATOM 4231 C CA . CYS A 1 538 ? 10.602 -36.719 -11.391 1 86.06 538 CYS A CA 1
ATOM 4232 C C . CYS A 1 538 ? 11.094 -38.125 -11.242 1 86.06 538 CYS A C 1
ATOM 4234 O O . CYS A 1 538 ? 10.336 -39.094 -11.469 1 86.06 538 CYS A O 1
ATOM 4236 N N . THR A 1 539 ? 12.406 -38.188 -10.992 1 88.38 539 THR A N 1
ATOM 4237 C CA . THR A 1 539 ? 13.023 -39.469 -10.695 1 88.38 539 THR A CA 1
ATOM 4238 C C . THR A 1 539 ? 13.547 -39.5 -9.258 1 88.38 539 THR A C 1
ATOM 4240 O O . THR A 1 539 ? 14.273 -38.594 -8.836 1 88.38 539 THR A O 1
ATOM 4243 N N . LEU A 1 540 ? 13.055 -40.5 -8.586 1 86.94 540 LEU A N 1
ATOM 4244 C CA . LEU A 1 540 ? 13.609 -40.719 -7.254 1 86.94 540 LEU A CA 1
ATOM 4245 C C . LEU A 1 540 ? 14.828 -41.625 -7.32 1 86.94 540 LEU A C 1
ATOM 4247 O O . LEU A 1 540 ? 14.789 -42.688 -7.961 1 86.94 540 LEU A O 1
ATOM 4251 N N . LYS A 1 541 ? 15.898 -41.156 -6.68 1 89.25 541 LYS A N 1
ATOM 4252 C CA . LYS A 1 541 ? 17.125 -41.938 -6.656 1 89.25 541 LYS A CA 1
ATOM 4253 C C . LYS A 1 541 ? 17.625 -42.156 -5.227 1 89.25 541 LYS A C 1
ATOM 4255 O O . LYS A 1 541 ? 17.562 -41.219 -4.41 1 89.25 541 LYS A O 1
ATOM 4260 N N . ALA A 1 542 ? 18 -43.312 -4.926 1 89.62 542 ALA A N 1
ATOM 4261 C CA . ALA A 1 542 ? 18.562 -43.625 -3.609 1 89.62 542 ALA A CA 1
ATOM 4262 C C . ALA A 1 542 ? 19.672 -44.656 -3.711 1 89.62 542 ALA A C 1
ATOM 4264 O O . ALA A 1 542 ? 19.641 -45.531 -4.578 1 89.62 542 ALA A O 1
ATOM 4265 N N . ASP A 1 543 ? 20.609 -44.5 -2.85 1 89.69 543 ASP A N 1
ATOM 4266 C CA . ASP A 1 543 ? 21.703 -45.469 -2.74 1 89.69 543 ASP A CA 1
ATOM 4267 C C . ASP A 1 543 ? 21.312 -46.625 -1.863 1 89.69 543 ASP A C 1
ATOM 4269 O O . ASP A 1 543 ? 20.906 -46.469 -0.712 1 89.69 543 ASP A O 1
ATOM 4273 N N . LEU A 1 544 ? 21.469 -47.844 -2.418 1 89.69 544 LEU A N 1
ATOM 4274 C CA . LEU A 1 544 ? 21.016 -49 -1.693 1 89.69 544 LEU A CA 1
ATOM 4275 C C . LEU A 1 544 ? 22.188 -49.688 -0.984 1 89.69 544 LEU A C 1
ATOM 4277 O O . LEU A 1 544 ? 22 -50.75 -0.367 1 89.69 544 LEU A O 1
ATOM 4281 N N . SER A 1 545 ? 23.328 -49.062 -0.971 1 86.88 545 SER A N 1
ATOM 4282 C CA . SER A 1 545 ? 24.516 -49.719 -0.401 1 86.88 545 SER A CA 1
ATOM 4283 C C . SER A 1 545 ? 24.312 -50.031 1.079 1 86.88 545 SER A C 1
ATOM 4285 O O . SER A 1 545 ? 24.812 -51.031 1.579 1 86.88 545 SER A O 1
ATOM 4287 N N . ASN A 1 546 ? 23.578 -49.25 1.667 1 85.69 546 ASN A N 1
ATOM 4288 C CA . ASN A 1 546 ? 23.406 -49.375 3.107 1 85.69 546 ASN A CA 1
ATOM 4289 C C . ASN A 1 546 ? 22.422 -50.5 3.441 1 85.69 546 ASN A C 1
ATOM 4291 O O . ASN A 1 546 ? 22.25 -50.844 4.609 1 85.69 546 ASN A O 1
ATOM 4295 N N . LEU A 1 547 ? 21.891 -51.156 2.424 1 87.88 547 LEU A N 1
ATOM 4296 C CA . LEU A 1 547 ? 20.891 -52.188 2.676 1 87.88 547 LEU A CA 1
ATOM 4297 C C . LEU A 1 547 ? 21.516 -53.562 2.623 1 87.88 547 LEU A C 1
ATOM 4299 O O . LEU A 1 547 ? 20.797 -54.594 2.572 1 87.88 547 LEU A O 1
ATOM 4303 N N . ALA A 1 548 ? 22.781 -53.656 2.545 1 82.94 548 ALA A N 1
ATOM 4304 C CA . ALA A 1 548 ? 23.484 -54.938 2.393 1 82.94 548 ALA A CA 1
ATOM 4305 C C . ALA A 1 548 ? 23.094 -55.906 3.494 1 82.94 548 ALA A C 1
ATOM 4307 O O . ALA A 1 548 ? 23 -57.125 3.256 1 82.94 548 ALA A O 1
ATOM 4308 N N . ARG A 1 549 ? 22.797 -55.469 4.637 1 83.94 549 ARG A N 1
ATOM 4309 C CA . ARG A 1 549 ? 22.469 -56.312 5.77 1 83.94 549 ARG A CA 1
ATOM 4310 C C . ARG A 1 549 ? 21.031 -56.844 5.672 1 83.94 549 ARG A C 1
ATOM 4312 O O . ARG A 1 549 ? 20.656 -57.781 6.359 1 83.94 549 ARG A O 1
ATOM 4319 N N . SER A 1 550 ? 20.344 -56.25 4.781 1 84.94 550 SER A N 1
ATOM 4320 C CA . SER A 1 550 ? 18.938 -56.625 4.676 1 84.94 550 SER A CA 1
ATOM 4321 C C . SER A 1 550 ? 18.719 -57.625 3.537 1 84.94 550 SER A C 1
ATOM 4323 O O . SER A 1 550 ? 17.578 -58 3.271 1 84.94 550 SER A O 1
ATOM 4325 N N . LEU A 1 551 ? 19.781 -58.031 2.992 1 86.62 551 LEU A N 1
ATOM 4326 C CA . LEU A 1 551 ? 19.688 -58.938 1.857 1 86.62 551 LEU A CA 1
ATOM 4327 C C . LEU A 1 551 ? 19.219 -60.312 2.309 1 86.62 551 LEU A C 1
ATOM 4329 O O . LEU A 1 551 ? 19.641 -60.812 3.346 1 86.62 551 LEU A O 1
ATOM 4333 N N . LYS A 1 552 ? 18.281 -60.875 1.488 1 86.31 552 LYS A N 1
ATOM 4334 C CA . LYS A 1 552 ? 17.828 -62.219 1.723 1 86.31 552 LYS A CA 1
ATOM 4335 C C . LYS A 1 552 ? 18.188 -63.125 0.553 1 86.31 552 LYS A C 1
ATOM 4337 O O . LYS A 1 552 ? 17.969 -62.781 -0.607 1 86.31 552 LYS A O 1
ATOM 4342 N N . VAL A 1 553 ? 18.734 -64.312 0.876 1 87.06 553 VAL A N 1
ATOM 4343 C CA . VAL A 1 553 ? 19.094 -65.25 -0.154 1 87.06 553 VAL A CA 1
ATOM 4344 C C . VAL A 1 553 ? 17.922 -66.188 -0.401 1 87.06 553 VAL A C 1
ATOM 4346 O O . VAL A 1 553 ? 17.312 -66.688 0.546 1 87.06 553 VAL A O 1
ATOM 4349 N N . GLN A 1 554 ? 17.594 -66.312 -1.633 1 85.94 554 GLN A N 1
ATOM 4350 C CA . GLN A 1 554 ? 16.531 -67.188 -2.018 1 85.94 554 GLN A CA 1
ATOM 4351 C C . GLN A 1 554 ? 16.969 -68.125 -3.174 1 85.94 554 GLN A C 1
ATOM 4353 O O . GLN A 1 554 ? 17.969 -67.812 -3.838 1 85.94 554 GLN A O 1
ATOM 4358 N N . LYS A 1 555 ? 16.25 -69.25 -3.322 1 86.44 555 LYS A N 1
ATOM 4359 C CA . LYS A 1 555 ? 16.562 -70.188 -4.395 1 86.44 555 LYS A CA 1
ATOM 4360 C C . LYS A 1 555 ? 15.594 -70 -5.562 1 86.44 555 LYS A C 1
ATOM 4362 O O . LYS A 1 555 ? 14.383 -69.875 -5.359 1 86.44 555 LYS A O 1
ATOM 4367 N N . GLY A 1 556 ? 16.156 -69.938 -6.734 1 78.69 556 GLY A N 1
ATOM 4368 C CA . GLY A 1 556 ? 15.359 -69.812 -7.941 1 78.69 556 GLY A CA 1
ATOM 4369 C C . GLY A 1 556 ? 14.82 -71.188 -8.406 1 78.69 556 GLY A C 1
ATOM 4370 O O . GLY A 1 556 ? 15.07 -72.188 -7.77 1 78.69 556 GLY A O 1
ATOM 4371 N N . PRO A 1 557 ? 13.961 -71.188 -9.406 1 77.38 557 PRO A N 1
ATOM 4372 C CA . PRO A 1 557 ? 13.352 -72.438 -9.883 1 77.38 557 PRO A CA 1
ATOM 4373 C C . PRO A 1 557 ? 14.391 -73.438 -10.312 1 77.38 557 PRO A C 1
ATOM 4375 O O . PRO A 1 557 ? 14.133 -74.688 -10.234 1 77.38 557 PRO A O 1
ATOM 4378 N N . LYS A 1 558 ? 15.625 -73.188 -10.75 1 83.56 558 LYS A N 1
ATOM 4379 C CA . LYS A 1 558 ? 16.672 -74.125 -11.172 1 83.56 558 LYS A CA 1
ATOM 4380 C C . LYS A 1 558 ? 17.688 -74.312 -10.062 1 83.56 558 LYS A C 1
ATOM 4382 O O . LYS A 1 558 ? 18.797 -74.812 -10.312 1 83.56 558 LYS A O 1
ATOM 4387 N N . GLY A 1 559 ? 17.375 -73.812 -8.906 1 81.44 559 GLY A N 1
ATOM 4388 C CA . GLY A 1 559 ? 18.234 -74 -7.758 1 81.44 559 GLY A CA 1
ATOM 4389 C C . GLY A 1 559 ? 19.312 -72.938 -7.594 1 81.44 559 GLY A C 1
ATOM 4390 O O . GLY A 1 559 ? 20.156 -73.062 -6.695 1 81.44 559 GLY A O 1
ATOM 4391 N N . GLN A 1 560 ? 19.297 -72.125 -8.469 1 82.25 560 GLN A N 1
ATOM 4392 C CA . GLN A 1 560 ? 20.312 -71.062 -8.375 1 82.25 560 GLN A CA 1
ATOM 4393 C C . GLN A 1 560 ? 19.969 -70.062 -7.277 1 82.25 560 GLN A C 1
ATOM 4395 O O . GLN A 1 560 ? 18.797 -69.812 -7 1 82.25 560 GLN A O 1
ATOM 4400 N N . ASP A 1 561 ? 21.016 -69.625 -6.59 1 84.69 561 ASP A N 1
ATOM 4401 C CA . ASP A 1 561 ? 20.844 -68.562 -5.551 1 84.69 561 ASP A CA 1
ATOM 4402 C C . ASP A 1 561 ? 20.547 -67.25 -6.156 1 84.69 561 ASP A C 1
ATOM 4404 O O . ASP A 1 561 ? 21.094 -66.875 -7.211 1 84.69 561 ASP A O 1
ATOM 4408 N N . PHE A 1 562 ? 19.609 -66.562 -5.652 1 86.31 562 PHE A N 1
ATOM 4409 C CA . PHE A 1 562 ? 19.438 -65.188 -5.957 1 86.31 562 PHE A CA 1
ATOM 4410 C C . PHE A 1 562 ? 19.172 -64.375 -4.688 1 86.31 562 PHE A C 1
ATOM 4412 O O . PHE A 1 562 ? 18.859 -64.938 -3.641 1 86.31 562 PHE A O 1
ATOM 4419 N N . TRP A 1 563 ? 19.5 -63.031 -4.664 1 87.06 563 TRP A N 1
ATOM 4420 C CA . TRP A 1 563 ? 19.344 -62.156 -3.508 1 87.06 563 TRP A CA 1
ATOM 4421 C C . TRP A 1 563 ? 18.219 -61.156 -3.725 1 87.06 563 TRP A C 1
ATOM 4423 O O . TRP A 1 563 ? 18 -60.688 -4.84 1 87.06 563 TRP A O 1
ATOM 4433 N N . ARG A 1 564 ? 17.516 -60.969 -2.65 1 88.25 564 ARG A N 1
ATOM 4434 C CA . ARG A 1 564 ? 16.406 -60.031 -2.678 1 88.25 564 ARG A CA 1
ATOM 4435 C C . ARG A 1 564 ? 16.562 -58.969 -1.592 1 88.25 564 ARG A C 1
ATOM 4437 O O . ARG A 1 564 ? 16.969 -59.281 -0.469 1 88.25 564 ARG A O 1
ATOM 4444 N N . VAL A 1 565 ? 16.375 -57.75 -2.041 1 88.44 565 VAL A N 1
ATOM 4445 C CA . VAL A 1 565 ? 16.344 -56.656 -1.081 1 88.44 565 VAL A CA 1
ATOM 4446 C C . VAL A 1 565 ? 14.984 -55.969 -1.119 1 88.44 565 VAL A C 1
ATOM 4448 O O . VAL A 1 565 ? 14.469 -55.656 -2.195 1 88.44 565 VAL A O 1
ATOM 4451 N N . GLU A 1 566 ? 14.398 -55.812 0.058 1 88.81 566 GLU A N 1
ATOM 4452 C CA . GLU A 1 566 ? 13.133 -55.094 0.194 1 88.81 566 GLU A CA 1
ATOM 4453 C C . GLU A 1 566 ? 13.328 -53.75 0.841 1 88.81 566 GLU A C 1
ATOM 4455 O O . GLU A 1 566 ? 14.055 -53.625 1.834 1 88.81 566 GLU A O 1
ATOM 4460 N N . HIS A 1 567 ? 12.852 -52.781 0.163 1 89.81 567 HIS A N 1
ATOM 4461 C CA . HIS A 1 567 ? 12.898 -51.438 0.701 1 89.81 567 HIS A CA 1
ATOM 4462 C C . HIS A 1 567 ? 11.625 -50.656 0.36 1 89.81 567 HIS A C 1
ATOM 4464 O O . HIS A 1 567 ? 10.828 -51.125 -0.467 1 89.81 567 HIS A O 1
ATOM 4470 N N . SER A 1 568 ? 11.422 -49.594 1.123 1 88.75 568 SER A N 1
ATOM 4471 C CA . SER A 1 568 ? 10.281 -48.719 0.882 1 88.75 568 SER A CA 1
ATOM 4472 C C . SER A 1 568 ? 10.711 -47.281 0.726 1 88.75 568 SER A C 1
ATOM 4474 O O . SER A 1 568 ? 11.797 -46.875 1.174 1 88.75 568 SER A O 1
ATOM 4476 N N . VAL A 1 569 ? 9.93 -46.594 -0.095 1 87.38 569 VAL A N 1
ATOM 4477 C CA . VAL A 1 569 ? 10.117 -45.156 -0.228 1 87.38 569 VAL A CA 1
ATOM 4478 C C . VAL A 1 569 ? 8.898 -44.406 0.322 1 87.38 569 VAL A C 1
ATOM 4480 O O . VAL A 1 569 ? 7.773 -44.656 -0.112 1 87.38 569 VAL A O 1
ATOM 4483 N N . ALA A 1 570 ? 9.195 -43.594 1.326 1 85.44 570 ALA A N 1
ATOM 4484 C CA . ALA A 1 570 ? 8.148 -42.719 1.872 1 85.44 570 ALA A CA 1
ATOM 4485 C C . ALA A 1 570 ? 8.164 -41.375 1.203 1 85.44 570 ALA A C 1
ATOM 4487 O O . ALA A 1 570 ? 9.172 -40.656 1.241 1 85.44 570 ALA A O 1
ATOM 4488 N N . ILE A 1 571 ? 7.086 -41.062 0.597 1 80 571 ILE A N 1
ATOM 4489 C CA . ILE A 1 571 ? 6.996 -39.781 -0.114 1 80 571 ILE A CA 1
ATOM 4490 C C . ILE A 1 571 ? 6.016 -38.844 0.604 1 80 571 ILE A C 1
ATOM 4492 O O . ILE A 1 571 ? 4.902 -39.25 0.943 1 80 571 ILE A O 1
ATOM 4496 N N . LEU A 1 572 ? 6.523 -37.594 0.814 1 76.62 572 LEU A N 1
ATOM 4497 C CA . LEU A 1 572 ? 5.668 -36.562 1.378 1 76.62 572 LEU A CA 1
ATOM 4498 C C . LEU A 1 572 ? 5.125 -35.656 0.283 1 76.62 572 LEU A C 1
ATOM 4500 O O . LEU A 1 572 ? 5.875 -34.844 -0.304 1 76.62 572 LEU A O 1
ATOM 4504 N N . PHE A 1 573 ? 3.791 -35.719 0.076 1 67.12 573 PHE A N 1
ATOM 4505 C CA . PHE A 1 573 ? 3.137 -35.031 -1.024 1 67.12 573 PHE A CA 1
ATOM 4506 C C . PHE A 1 573 ? 2.508 -33.719 -0.542 1 67.12 573 PHE A C 1
ATOM 4508 O O . PHE A 1 573 ? 2.199 -32.844 -1.347 1 67.12 573 PHE A O 1
ATOM 4515 N N . GLY A 1 574 ? 2.414 -33.656 0.626 1 58.97 574 GLY A N 1
ATOM 4516 C CA . GLY A 1 574 ? 1.491 -32.656 1.122 1 58.97 574 GLY A CA 1
ATOM 4517 C C . GLY A 1 574 ? 2.115 -31.266 1.226 1 58.97 574 GLY A C 1
ATOM 4518 O O . GLY A 1 574 ? 1.414 -30.281 1.449 1 58.97 574 GLY A O 1
ATOM 4519 N N . GLY A 1 575 ? 3.299 -31.156 0.957 1 63.06 575 GLY A N 1
ATOM 4520 C CA . GLY A 1 575 ? 3.922 -29.844 1.07 1 63.06 575 GLY A CA 1
ATOM 4521 C C . GLY A 1 575 ? 3.988 -29.109 -0.248 1 63.06 575 GLY A C 1
ATOM 4522 O O . GLY A 1 575 ? 3.334 -29.484 -1.22 1 63.06 575 GLY A O 1
ATOM 4523 N N . THR A 1 576 ? 4.516 -28 -0.196 1 64.94 576 THR A N 1
ATOM 4524 C CA . THR A 1 576 ? 4.676 -27.188 -1.395 1 64.94 576 THR A CA 1
ATOM 4525 C C . THR A 1 576 ? 5.82 -27.703 -2.258 1 64.94 576 THR A C 1
ATOM 4527 O O . THR A 1 576 ? 5.969 -27.297 -3.41 1 64.94 576 THR A O 1
ATOM 4530 N N . GLN A 1 577 ? 6.52 -28.688 -1.638 1 68.75 577 GLN A N 1
ATOM 4531 C CA . GLN A 1 577 ? 7.586 -29.375 -2.346 1 68.75 577 GLN A CA 1
ATOM 4532 C C . GLN A 1 577 ? 7.57 -30.875 -2.033 1 68.75 577 GLN A C 1
ATOM 4534 O O . GLN A 1 577 ? 7.211 -31.281 -0.926 1 68.75 577 GLN A O 1
ATOM 4539 N N . LEU A 1 578 ? 7.969 -31.625 -3.039 1 72.5 578 LEU A N 1
ATOM 4540 C CA . LEU A 1 578 ? 8.039 -33.062 -2.855 1 72.5 578 LEU A CA 1
ATOM 4541 C C . LEU A 1 578 ? 9.266 -33.469 -2.039 1 72.5 578 LEU A C 1
ATOM 4543 O O . LEU A 1 578 ? 10.352 -32.906 -2.258 1 72.5 578 LEU A O 1
ATOM 4547 N N . ARG A 1 579 ? 8.977 -34.281 -1.032 1 76.88 579 ARG A N 1
ATOM 4548 C CA . ARG A 1 579 ? 10.062 -34.875 -0.247 1 76.88 579 ARG A CA 1
ATOM 4549 C C . ARG A 1 579 ? 9.945 -36.406 -0.19 1 76.88 579 ARG A C 1
ATOM 4551 O O . ARG A 1 579 ? 8.844 -36.938 -0.282 1 76.88 579 ARG A O 1
ATOM 4558 N N . ALA A 1 580 ? 11.125 -37.062 -0.137 1 83.94 580 ALA A N 1
ATOM 4559 C CA . ALA A 1 580 ? 11.102 -38.5 -0.085 1 83.94 580 ALA A CA 1
ATOM 4560 C C . ALA A 1 580 ? 12.219 -39.031 0.813 1 83.94 580 ALA A C 1
ATOM 4562 O O . ALA A 1 580 ? 13.258 -38.375 0.979 1 83.94 580 ALA A O 1
ATOM 4563 N N . ARG A 1 581 ? 11.914 -40.219 1.448 1 87.19 581 ARG A N 1
ATOM 4564 C CA . ARG A 1 581 ? 12.875 -40.906 2.285 1 87.19 581 ARG A CA 1
ATOM 4565 C C . ARG A 1 581 ? 12.883 -42.406 1.973 1 87.19 581 ARG A C 1
ATOM 4567 O O . ARG A 1 581 ? 11.828 -43 1.722 1 87.19 581 ARG A O 1
ATOM 4574 N N . LEU A 1 582 ? 14.117 -42.969 2.02 1 90.38 582 LEU A N 1
ATOM 4575 C CA . LEU A 1 582 ? 14.273 -44.406 1.874 1 90.38 582 LEU A CA 1
ATOM 4576 C C . LEU A 1 582 ? 14.094 -45.094 3.215 1 90.38 582 LEU A C 1
ATOM 4578 O O . LEU A 1 582 ? 14.609 -44.625 4.234 1 90.38 582 LEU A O 1
ATOM 4582 N N . GLN A 1 583 ? 13.336 -46.156 3.168 1 91.38 583 GLN A N 1
ATOM 4583 C CA . GLN A 1 583 ? 13.117 -46.938 4.391 1 91.38 583 GLN A CA 1
ATOM 4584 C C . GLN A 1 583 ? 13.367 -48.406 4.156 1 91.38 583 GLN A C 1
ATOM 4586 O O . GLN A 1 583 ? 13.039 -48.938 3.092 1 91.38 583 GLN A O 1
ATOM 4591 N N . TRP A 1 584 ? 14.039 -49.031 5.137 1 90.69 584 TRP A N 1
ATOM 4592 C CA . TRP A 1 584 ? 14.219 -50.469 5.086 1 90.69 584 TRP A CA 1
ATOM 4593 C C . TRP A 1 584 ? 14.359 -51.062 6.488 1 90.69 584 TRP A C 1
ATOM 4595 O O . TRP A 1 584 ? 14.547 -50.312 7.457 1 90.69 584 TRP A O 1
ATOM 4605 N N . TYR A 1 585 ? 14.102 -52.344 6.535 1 88.44 585 TYR A N 1
ATOM 4606 C CA . TYR A 1 585 ? 14.203 -53.031 7.828 1 88.44 585 TYR A CA 1
ATOM 4607 C C . TYR A 1 585 ? 15.5 -53.812 7.934 1 88.44 585 TYR A C 1
ATOM 4609 O O . TYR A 1 585 ? 15.867 -54.562 7.008 1 88.44 585 TYR A O 1
ATOM 4617 N N . GLU A 1 586 ? 16.219 -53.594 8.969 1 87.75 586 GLU A N 1
ATOM 4618 C CA . GLU A 1 586 ? 17.312 -54.469 9.398 1 87.75 586 GLU A CA 1
ATOM 4619 C C . GLU A 1 586 ? 16.938 -55.25 10.648 1 87.75 586 GLU A C 1
ATOM 4621 O O . GLU A 1 586 ? 17.047 -54.75 11.766 1 87.75 586 GLU A O 1
ATOM 4626 N N . GLY A 1 587 ? 16.625 -56.406 10.445 1 81.56 587 GLY A N 1
ATOM 4627 C CA . GLY A 1 587 ? 15.945 -57.094 11.531 1 81.56 587 GLY A CA 1
ATOM 4628 C C . GLY A 1 587 ? 14.578 -56.531 11.836 1 81.56 587 GLY A C 1
ATOM 4629 O O . GLY A 1 587 ? 13.727 -56.406 10.953 1 81.56 587 GLY A O 1
ATOM 4630 N N . ASP A 1 588 ? 14.375 -56.062 13 1 85.62 588 ASP A N 1
ATOM 4631 C CA . ASP A 1 588 ? 13.109 -55.469 13.406 1 85.62 588 ASP A CA 1
ATOM 4632 C C . ASP A 1 588 ? 13.219 -53.938 13.516 1 85.62 588 ASP A C 1
ATOM 4634 O O . ASP A 1 588 ? 12.234 -53.281 13.828 1 85.62 588 ASP A O 1
ATOM 4638 N N . ALA A 1 589 ? 14.414 -53.531 13.094 1 89.75 589 ALA A N 1
ATOM 4639 C CA . ALA A 1 589 ? 14.633 -52.094 13.234 1 89.75 589 ALA A CA 1
ATOM 4640 C C . ALA A 1 589 ? 14.43 -51.375 11.906 1 89.75 589 ALA A C 1
ATOM 4642 O O . ALA A 1 589 ? 15.023 -51.75 10.891 1 89.75 589 ALA A O 1
ATOM 4643 N N . LEU A 1 590 ? 13.547 -50.375 11.93 1 90.19 590 LEU A N 1
ATOM 4644 C CA . LEU A 1 590 ? 13.312 -49.562 10.742 1 90.19 590 LEU A CA 1
ATOM 4645 C C . LEU A 1 590 ? 14.445 -48.531 10.547 1 90.19 590 LEU A C 1
ATOM 4647 O O . LEU A 1 590 ? 14.805 -47.812 11.477 1 90.19 590 LEU A O 1
ATOM 4651 N N . GLN A 1 591 ? 15.102 -48.562 9.398 1 90.75 591 GLN A N 1
ATOM 4652 C CA . GLN A 1 591 ? 16.141 -47.625 9.008 1 90.75 591 GLN A CA 1
ATOM 4653 C C . GLN A 1 591 ? 15.648 -46.688 7.93 1 90.75 591 GLN A C 1
ATOM 4655 O O . GLN A 1 591 ? 14.727 -47 7.18 1 90.75 591 GLN A O 1
ATOM 4660 N N . GLU A 1 592 ? 16.203 -45.469 8.016 1 90.81 592 GLU A N 1
ATOM 4661 C CA . GLU A 1 592 ? 15.852 -44.469 7 1 90.81 592 GLU A CA 1
ATOM 4662 C C . GLU A 1 592 ? 17.094 -43.906 6.32 1 90.81 592 GLU A C 1
ATOM 4664 O O . GLU A 1 592 ? 18.172 -43.875 6.91 1 90.81 592 GLU A O 1
ATOM 4669 N N . GLY A 1 593 ? 16.969 -43.625 5.09 1 85.69 593 GLY A N 1
ATOM 4670 C CA . GLY A 1 593 ? 18.031 -43 4.312 1 85.69 593 GLY A CA 1
ATOM 4671 C C . GLY A 1 593 ? 17.547 -41.938 3.369 1 85.69 593 GLY A C 1
ATOM 4672 O O . GLY A 1 593 ? 16.344 -41.719 3.234 1 85.69 593 GLY A O 1
ATOM 4673 N N . PRO A 1 594 ? 18.5 -41.25 2.814 1 87.38 594 PRO A N 1
ATOM 4674 C CA . PRO A 1 594 ? 18.156 -40.125 1.939 1 87.38 594 PRO A CA 1
ATOM 4675 C C . PRO A 1 594 ? 17.688 -40.562 0.555 1 87.38 594 PRO A C 1
ATOM 4677 O O . PRO A 1 594 ? 18.094 -41.656 0.086 1 87.38 594 PRO A O 1
ATOM 4680 N N . VAL A 1 59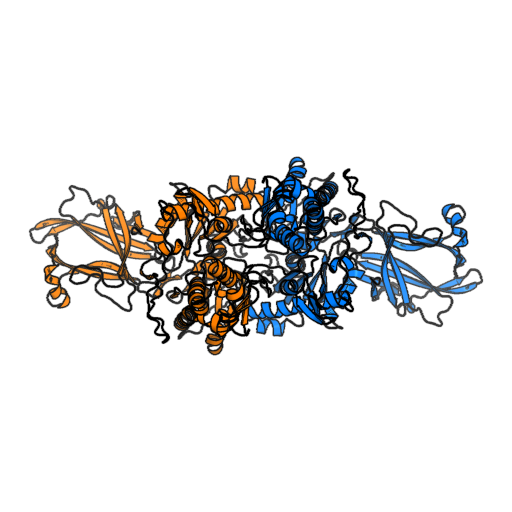5 ? 16.812 -39.812 -0.013 1 87 595 VAL A N 1
ATOM 4681 C CA . VAL A 1 595 ? 16.359 -39.969 -1.394 1 87 595 VAL A CA 1
ATOM 4682 C C . VAL A 1 595 ? 16.531 -38.656 -2.139 1 87 595 VAL A C 1
ATOM 4684 O O . VAL A 1 595 ? 16.188 -37.594 -1.615 1 87 595 VAL A O 1
ATOM 4687 N N . SER A 1 596 ? 17.141 -38.75 -3.281 1 84.5 596 SER A N 1
ATOM 4688 C CA . SER A 1 596 ? 17.281 -37.562 -4.129 1 84.5 596 SER A CA 1
ATOM 4689 C C . SER A 1 596 ? 16.125 -37.469 -5.129 1 84.5 596 SER A C 1
ATOM 4691 O O . SER A 1 596 ? 15.75 -38.438 -5.75 1 84.5 596 SER A O 1
ATOM 4693 N N . ILE A 1 597 ? 15.578 -36.312 -5.215 1 81.19 597 ILE A N 1
ATOM 4694 C CA . ILE A 1 597 ? 14.523 -36.062 -6.195 1 81.19 597 ILE A CA 1
ATOM 4695 C C . ILE A 1 597 ? 15.109 -35.312 -7.387 1 81.19 597 ILE A C 1
ATOM 4697 O O . ILE A 1 597 ? 15.531 -34.156 -7.258 1 81.19 597 ILE A O 1
ATOM 4701 N N . LEU A 1 598 ? 15.133 -36 -8.516 1 72.81 598 LEU A N 1
ATOM 4702 C CA . LEU A 1 598 ? 15.664 -35.406 -9.742 1 72.81 598 LEU A CA 1
ATOM 4703 C C . LEU A 1 598 ? 14.539 -34.969 -10.656 1 72.81 598 LEU A C 1
ATOM 4705 O O . LEU A 1 598 ? 13.836 -35.781 -11.242 1 72.81 598 LEU A O 1
ATOM 4709 N N . PRO A 1 599 ? 14.461 -33.625 -10.766 1 76.12 599 PRO A N 1
ATOM 4710 C CA . PRO A 1 599 ? 13.383 -33.125 -11.625 1 76.12 599 PRO A CA 1
ATOM 4711 C C . PRO A 1 599 ? 13.609 -33.469 -13.102 1 76.12 599 PRO A C 1
ATOM 4713 O O . PRO A 1 599 ? 14.734 -33.75 -13.508 1 76.12 599 PRO A O 1
ATOM 4716 N N . ASN A 1 600 ? 12.453 -33.5 -13.852 1 69.06 600 ASN A N 1
ATOM 4717 C CA . ASN A 1 600 ? 12.57 -33.656 -15.297 1 69.06 600 ASN A CA 1
ATOM 4718 C C . ASN A 1 600 ? 13.164 -32.406 -15.945 1 69.06 600 ASN A C 1
ATOM 4720 O O . ASN A 1 600 ? 13 -31.281 -15.445 1 69.06 600 ASN A O 1
ATOM 4724 N N . SER A 1 601 ? 14.07 -32.594 -16.922 1 51.56 601 SER A N 1
ATOM 4725 C CA . SER A 1 601 ? 14.656 -31.469 -17.625 1 51.56 601 SER A CA 1
ATOM 4726 C C . SER A 1 601 ? 13.594 -30.688 -18.391 1 51.56 601 SER A C 1
ATOM 4728 O O . SER A 1 601 ? 12.672 -31.281 -18.953 1 51.56 601 SER A O 1
ATOM 4730 N N . ILE A 1 602 ? 13.383 -29.391 -18.203 1 46.47 602 ILE A N 1
ATOM 4731 C CA . ILE A 1 602 ? 12.453 -28.562 -18.969 1 46.47 602 ILE A CA 1
ATOM 4732 C C . ILE A 1 602 ? 12.875 -28.5 -20.422 1 46.47 602 ILE A C 1
ATOM 4734 O O . ILE A 1 602 ? 12.031 -28.406 -21.328 1 46.47 602 ILE A O 1
ATOM 4738 N N . PHE A 1 603 ? 14.312 -28.375 -20.781 1 41.78 603 PHE A N 1
ATOM 4739 C CA . PHE A 1 603 ? 14.812 -28.281 -22.156 1 41.78 603 PHE A CA 1
ATOM 4740 C C . PHE A 1 603 ? 15.445 -29.578 -22.594 1 41.78 603 PHE A C 1
ATOM 4742 O O . PHE A 1 603 ? 16.078 -30.281 -21.797 1 41.78 603 PHE A O 1
ATOM 4749 N N . MET B 1 1 ? -11.164 6.977 22.406 1 51.34 1 MET B N 1
ATOM 4750 C CA . MET B 1 1 ? -10.008 6.086 22.328 1 51.34 1 MET B CA 1
ATOM 4751 C C . MET B 1 1 ? -10.453 4.633 22.172 1 51.34 1 MET B C 1
ATOM 4753 O O . MET B 1 1 ? -11.477 4.234 22.734 1 51.34 1 MET B O 1
ATOM 4757 N N . ALA B 1 2 ? -9.695 3.986 21.281 1 57.72 2 ALA B N 1
ATOM 4758 C CA . ALA B 1 2 ? -10.039 2.572 21.156 1 57.72 2 ALA B CA 1
ATOM 4759 C C . ALA B 1 2 ? -9.516 1.774 22.344 1 57.72 2 ALA B C 1
ATOM 4761 O O . ALA B 1 2 ? -8.359 1.921 22.734 1 57.72 2 ALA B O 1
ATOM 4762 N N . ASP B 1 3 ? -10.359 1.204 23 1 60.31 3 ASP B N 1
ATOM 4763 C CA . ASP B 1 3 ? -9.992 0.346 24.125 1 60.31 3 ASP B CA 1
ATOM 4764 C C . ASP B 1 3 ? -9.305 -0.929 23.641 1 60.31 3 ASP B C 1
ATOM 4766 O O . ASP B 1 3 ? -9.945 -1.787 23.016 1 60.31 3 ASP B O 1
ATOM 4770 N N . THR B 1 4 ? -8.016 -0.95 23.703 1 59.53 4 THR B N 1
ATOM 4771 C CA . THR B 1 4 ? -7.281 -2.162 23.359 1 59.53 4 THR B CA 1
ATOM 4772 C C . THR B 1 4 ? -6.738 -2.844 24.609 1 59.53 4 THR B C 1
ATOM 4774 O O . THR B 1 4 ? -6.379 -2.174 25.578 1 59.53 4 THR B O 1
ATOM 4777 N N . ASN B 1 5 ? -6.898 -4.137 24.578 1 55.84 5 ASN B N 1
ATOM 4778 C CA . ASN B 1 5 ? -6.391 -4.902 25.703 1 55.84 5 ASN B CA 1
ATOM 4779 C C . ASN B 1 5 ? -4.887 -5.137 25.594 1 55.84 5 ASN B C 1
ATOM 4781 O O . ASN B 1 5 ? -4.234 -4.586 24.703 1 55.84 5 ASN B O 1
ATOM 4785 N N . LYS B 1 6 ? -4.332 -6.02 26.438 1 50.94 6 LYS B N 1
ATOM 4786 C CA . LYS B 1 6 ? -2.906 -6.301 26.562 1 50.94 6 LYS B CA 1
ATOM 4787 C C . LYS B 1 6 ? -2.371 -6.984 25.312 1 50.94 6 LYS B C 1
ATOM 4789 O O . LYS B 1 6 ? -1.177 -6.902 25.016 1 50.94 6 LYS B O 1
ATOM 4794 N N . ASP B 1 7 ? -3.414 -7.516 24.547 1 53.22 7 ASP B N 1
ATOM 4795 C CA . ASP B 1 7 ? -3.016 -8.281 23.375 1 53.22 7 ASP B CA 1
ATOM 4796 C C . ASP B 1 7 ? -3.238 -7.473 22.094 1 53.22 7 ASP B C 1
ATOM 4798 O O . ASP B 1 7 ? -3.299 -8.031 21 1 53.22 7 ASP B O 1
ATOM 4802 N N . ALA B 1 8 ? -3.449 -6.23 22.328 1 66.69 8 ALA B N 1
ATOM 4803 C CA . ALA B 1 8 ? -3.639 -5.297 21.219 1 66.69 8 ALA B CA 1
ATOM 4804 C C . ALA B 1 8 ? -4.941 -5.586 20.484 1 66.69 8 ALA B C 1
ATOM 4806 O O . ALA B 1 8 ? -5.051 -5.316 19.281 1 66.69 8 ALA B O 1
ATOM 4807 N N . LYS B 1 9 ? -5.801 -6.238 21.359 1 80.19 9 LYS B N 1
ATOM 4808 C CA . LYS B 1 9 ? -7.109 -6.52 20.766 1 80.19 9 LYS B CA 1
ATOM 4809 C C . LYS B 1 9 ? -8.148 -5.5 21.234 1 80.19 9 LYS B C 1
ATOM 4811 O O . LYS B 1 9 ? -8.148 -5.082 22.391 1 80.19 9 LYS B O 1
ATOM 4816 N N . TYR B 1 10 ? -8.969 -5.203 20.281 1 85.56 10 TYR B N 1
ATOM 4817 C CA . TYR B 1 10 ? -10.023 -4.23 20.547 1 85.56 10 TYR B CA 1
ATOM 4818 C C . TYR B 1 10 ? -11.125 -4.836 21.422 1 85.56 10 TYR B C 1
ATOM 4820 O O . TYR B 1 10 ? -11.562 -5.961 21.172 1 85.56 10 TYR B O 1
ATOM 4828 N N . THR B 1 11 ? -11.539 -4.109 22.453 1 85.06 11 THR B N 1
ATOM 4829 C CA . THR B 1 11 ? -12.523 -4.637 23.391 1 85.06 11 THR B CA 1
ATOM 4830 C C . THR B 1 11 ? -13.805 -3.809 23.359 1 85.06 11 THR B C 1
ATOM 4832 O O . THR B 1 11 ? -14.773 -4.117 24.047 1 85.06 11 THR B O 1
ATOM 4835 N N . GLY B 1 12 ? -13.93 -2.809 22.594 1 86.19 12 GLY B N 1
ATOM 4836 C CA . GLY B 1 12 ? -15.109 -1.96 22.547 1 86.19 12 GLY B CA 1
ATOM 4837 C C . GLY B 1 12 ? -16.172 -2.455 21.578 1 86.19 12 GLY B C 1
ATOM 4838 O O . GLY B 1 12 ? -16.078 -3.576 21.062 1 86.19 12 GLY B O 1
ATOM 4839 N N . ASP B 1 13 ? -17.203 -1.688 21.438 1 88.88 13 ASP B N 1
ATOM 4840 C CA . ASP B 1 13 ? -18.266 -2.008 20.484 1 88.88 13 ASP B CA 1
ATOM 4841 C C . ASP B 1 13 ? -17.781 -1.851 19.047 1 88.88 13 ASP B C 1
ATOM 4843 O O . ASP B 1 13 ? -16.859 -1.085 18.766 1 88.88 13 ASP B O 1
ATOM 4847 N N . GLU B 1 14 ? -18.469 -2.666 18.219 1 91.56 14 GLU B N 1
ATOM 4848 C CA . GLU B 1 14 ? -18.156 -2.564 16.797 1 91.56 14 GLU B CA 1
ATOM 4849 C C . GLU B 1 14 ? -18.312 -1.129 16.297 1 91.56 14 GLU B C 1
ATOM 4851 O O . GLU B 1 14 ? -19.297 -0.462 16.609 1 91.56 14 GLU B O 1
ATOM 4856 N N . ARG B 1 15 ? -17.266 -0.637 15.602 1 93.31 15 ARG B N 1
ATOM 4857 C CA . ARG B 1 15 ? -17.25 0.745 15.133 1 93.31 15 ARG B CA 1
ATOM 4858 C C . ARG B 1 15 ? -16.516 0.858 13.805 1 93.31 15 ARG B C 1
ATOM 4860 O O . ARG B 1 15 ? -15.672 0.017 13.477 1 93.31 15 ARG B O 1
ATOM 4867 N N . LEU B 1 16 ? -16.969 1.845 13.062 1 95.38 16 LEU B N 1
ATOM 4868 C CA . LEU B 1 16 ? -16.281 2.199 11.82 1 95.38 16 LEU B CA 1
ATOM 4869 C C . LEU B 1 16 ? -15.688 3.602 11.906 1 95.38 16 LEU B C 1
ATOM 4871 O O . LEU B 1 16 ? -16.375 4.551 12.281 1 95.38 16 LEU B O 1
ATOM 4875 N N . VAL B 1 17 ? -14.383 3.736 11.648 1 96.31 17 VAL B N 1
ATOM 4876 C CA . VAL B 1 17 ? -13.68 5.016 11.672 1 96.31 17 VAL B CA 1
ATOM 4877 C C . VAL B 1 17 ? -13.172 5.352 10.273 1 96.31 17 VAL B C 1
ATOM 4879 O O . VAL B 1 17 ? -12.617 4.492 9.578 1 96.31 17 VAL B O 1
ATOM 4882 N N . VAL B 1 18 ? -13.414 6.539 9.852 1 97.62 18 VAL B N 1
ATOM 4883 C CA . VAL B 1 18 ? -12.938 7.039 8.562 1 97.62 18 VAL B CA 1
ATOM 4884 C C . VAL B 1 18 ? -12.016 8.234 8.789 1 97.62 18 VAL B C 1
ATOM 4886 O O . VAL B 1 18 ? -12.383 9.188 9.484 1 97.62 18 VAL B O 1
ATOM 4889 N N . ALA B 1 19 ? -10.836 8.164 8.281 1 97.44 19 ALA B N 1
ATOM 4890 C CA . ALA B 1 19 ? -9.875 9.266 8.391 1 97.44 19 ALA B CA 1
ATOM 4891 C C . ALA B 1 19 ? -9.609 9.891 7.027 1 97.44 19 ALA B C 1
ATOM 4893 O O . ALA B 1 19 ? -9.383 9.188 6.043 1 97.44 19 ALA B O 1
ATOM 4894 N N . ILE B 1 20 ? -9.695 11.211 6.953 1 97.5 20 ILE B N 1
ATOM 4895 C CA . ILE B 1 20 ? -9.523 11.938 5.695 1 97.5 20 ILE B CA 1
ATOM 4896 C C . ILE B 1 20 ? -8.391 12.953 5.836 1 97.5 20 ILE B C 1
ATOM 4898 O O . ILE B 1 20 ? -8.344 13.703 6.809 1 97.5 20 ILE B O 1
ATOM 4902 N N . ASP B 1 21 ? -7.469 12.945 4.984 1 94.88 21 ASP B N 1
ATOM 4903 C CA . ASP B 1 21 ? -6.453 13.984 4.816 1 94.88 21 ASP B CA 1
ATOM 4904 C C . ASP B 1 21 ? -6.68 14.773 3.527 1 94.88 21 ASP B C 1
ATOM 4906 O O . ASP B 1 21 ? -6.473 14.25 2.43 1 94.88 21 ASP B O 1
ATOM 4910 N N . LEU B 1 22 ? -7.148 15.93 3.699 1 94.31 22 LEU B N 1
ATOM 4911 C CA . LEU B 1 22 ? -7.285 16.844 2.568 1 94.31 22 LEU B CA 1
ATOM 4912 C C . LEU B 1 22 ? -6.008 17.641 2.357 1 94.31 22 LEU B C 1
ATOM 4914 O O . LEU B 1 22 ? -5.879 18.766 2.865 1 94.31 22 LEU B O 1
ATOM 4918 N N . GLY B 1 23 ? -5.141 17.109 1.522 1 90.06 23 GLY B N 1
ATOM 4919 C CA . GLY B 1 23 ? -3.848 17.75 1.318 1 90.06 23 GLY B CA 1
ATOM 4920 C C . GLY B 1 23 ? -3.881 18.844 0.273 1 90.06 23 GLY B C 1
ATOM 4921 O O . GLY B 1 23 ? -4.898 19.047 -0.396 1 90.06 23 GLY B O 1
ATOM 4922 N N . THR B 1 24 ? -2.787 19.578 0.183 1 88.62 24 THR B N 1
ATOM 4923 C CA . THR B 1 24 ? -2.664 20.641 -0.802 1 88.62 24 THR B CA 1
ATOM 4924 C C . THR B 1 24 ? -2.617 20.062 -2.217 1 88.62 24 THR B C 1
ATOM 4926 O O . THR B 1 24 ? -3.297 20.562 -3.115 1 88.62 24 THR B O 1
ATOM 4929 N N . THR B 1 25 ? -1.815 19.031 -2.402 1 87 25 THR B N 1
ATOM 4930 C CA . THR B 1 25 ? -1.641 18.469 -3.734 1 87 25 THR B CA 1
ATOM 4931 C C . THR B 1 25 ? -2.445 17.172 -3.883 1 87 25 THR B C 1
ATOM 4933 O O . THR B 1 25 ? -3.049 16.938 -4.93 1 87 25 THR B O 1
ATOM 4936 N N . PHE B 1 26 ? -2.369 16.375 -2.797 1 89 26 PHE B N 1
ATOM 4937 C CA . PHE B 1 26 ? -3.07 15.102 -2.838 1 89 26 PHE B CA 1
ATOM 4938 C C . PHE B 1 26 ? -3.885 14.891 -1.566 1 89 26 PHE B C 1
ATOM 4940 O O . PHE B 1 26 ? -3.512 15.375 -0.496 1 89 26 PHE B O 1
ATOM 4947 N N . SER B 1 27 ? -5.004 14.211 -1.717 1 93.56 27 SER B N 1
ATOM 4948 C CA . SER B 1 27 ? -5.859 13.805 -0.608 1 93.56 27 SER B CA 1
ATOM 4949 C C . SER B 1 27 ? -5.965 12.281 -0.526 1 93.56 27 SER B C 1
ATOM 4951 O O . SER B 1 27 ? -5.637 11.578 -1.483 1 93.56 27 SER B O 1
ATOM 4953 N N . ALA B 1 28 ? -6.301 11.812 0.596 1 93.94 28 ALA B N 1
ATOM 4954 C CA . ALA B 1 28 ? -6.441 10.367 0.788 1 93.94 28 ALA B CA 1
ATOM 4955 C C . ALA B 1 28 ? -7.445 10.062 1.896 1 93.94 28 ALA B C 1
ATOM 4957 O O . ALA B 1 28 ? -7.762 10.922 2.715 1 93.94 28 ALA B O 1
ATOM 4958 N N . VAL B 1 29 ? -8.047 8.859 1.874 1 95.75 29 VAL B N 1
ATOM 4959 C CA . VAL B 1 29 ? -9 8.383 2.869 1 95.75 29 VAL B CA 1
ATOM 4960 C C . VAL B 1 29 ? -8.562 7.016 3.393 1 95.75 29 VAL B C 1
ATOM 4962 O O . VAL B 1 29 ? -8.211 6.129 2.611 1 95.75 29 VAL B O 1
ATOM 4965 N N . SER B 1 30 ? -8.438 6.895 4.629 1 95.38 30 SER B N 1
ATOM 4966 C CA . SER B 1 30 ? -8.211 5.609 5.281 1 95.38 30 SER B CA 1
ATOM 4967 C C . SER B 1 30 ? -9.375 5.242 6.195 1 95.38 30 SER B C 1
ATOM 4969 O O . SER B 1 30 ? -10.25 6.074 6.461 1 95.38 30 SER B O 1
ATOM 4971 N N . TYR B 1 31 ? -9.461 3.988 6.602 1 95.19 31 TYR B N 1
ATOM 4972 C CA . TYR B 1 31 ? -10.562 3.555 7.453 1 95.19 31 TYR B CA 1
ATOM 4973 C C . TYR B 1 31 ? -10.164 2.338 8.281 1 95.19 31 TYR B C 1
ATOM 4975 O O . TYR B 1 31 ? -9.164 1.683 7.988 1 95.19 31 TYR B O 1
ATOM 4983 N N . CYS B 1 32 ? -10.867 2.135 9.289 1 94 32 CYS B N 1
ATOM 4984 C CA . CYS B 1 32 ? -10.688 0.983 10.164 1 94 32 CYS B CA 1
ATOM 4985 C C . CYS B 1 32 ? -12.031 0.472 10.672 1 94 32 CYS B C 1
ATOM 4987 O O . CYS B 1 32 ? -12.805 1.231 11.25 1 94 32 CYS B O 1
ATOM 4989 N N . HIS B 1 33 ? -12.312 -0.781 10.359 1 93.38 33 HIS B N 1
ATOM 4990 C CA . HIS B 1 33 ? -13.445 -1.485 10.945 1 93.38 33 HIS B CA 1
ATOM 4991 C C . HIS B 1 33 ? -13.031 -2.219 12.219 1 93.38 33 HIS B C 1
ATOM 4993 O O . HIS B 1 33 ? -12.281 -3.195 12.164 1 93.38 33 HIS B O 1
ATOM 4999 N N . MET B 1 34 ? -13.445 -1.712 13.305 1 91.44 34 MET B N 1
ATOM 5000 C CA . MET B 1 34 ? -13.07 -2.279 14.602 1 91.44 34 MET B CA 1
ATOM 5001 C C . MET B 1 34 ? -14.188 -3.162 15.148 1 91.44 34 MET B C 1
ATOM 5003 O O . MET B 1 34 ? -15.359 -2.783 15.117 1 91.44 34 MET B O 1
ATOM 5007 N N . PHE B 1 35 ? -13.844 -4.332 15.594 1 87.06 35 PHE B N 1
ATOM 5008 C CA . PHE B 1 35 ? -14.797 -5.242 16.219 1 87.06 35 PHE B CA 1
ATOM 5009 C C . PHE B 1 35 ? -14.148 -6.008 17.359 1 87.06 35 PHE B C 1
ATOM 5011 O O . PHE B 1 35 ? -12.922 -6.168 17.391 1 87.06 35 PHE B O 1
ATOM 5018 N N . PRO B 1 36 ? -14.938 -6.516 18.25 1 84.12 36 PRO B N 1
ATOM 5019 C CA . PRO B 1 36 ? -14.406 -7.086 19.484 1 84.12 36 PRO B CA 1
ATOM 5020 C C . PRO B 1 36 ? -13.484 -8.281 19.25 1 84.12 36 PRO B C 1
ATOM 5022 O O . PRO B 1 36 ? -13.766 -9.109 18.359 1 84.12 36 PRO B O 1
ATOM 5025 N N . ASN B 1 37 ? -12.438 -8.383 20 1 78.56 37 ASN B N 1
ATOM 5026 C CA . ASN B 1 37 ? -11.5 -9.5 20.078 1 78.56 37 ASN B CA 1
ATOM 5027 C C . ASN B 1 37 ? -10.68 -9.641 18.797 1 78.56 37 ASN B C 1
ATOM 5029 O O . ASN B 1 37 ? -10.359 -10.75 18.391 1 78.56 37 ASN B O 1
ATOM 5033 N N . SER B 1 38 ? -10.594 -8.547 18.156 1 80.81 38 SER B N 1
ATOM 5034 C CA . SER B 1 38 ? -9.75 -8.539 16.969 1 80.81 38 SER B CA 1
ATOM 5035 C C . SER B 1 38 ? -8.828 -7.324 16.953 1 80.81 38 SER B C 1
ATOM 5037 O O . SER B 1 38 ? -9.18 -6.262 17.469 1 80.81 38 SER B O 1
ATOM 5039 N N . ALA B 1 39 ? -7.652 -7.547 16.438 1 81.56 39 ALA B N 1
ATOM 5040 C CA . ALA B 1 39 ? -6.742 -6.418 16.297 1 81.56 39 ALA B CA 1
ATOM 5041 C C . ALA B 1 39 ? -7.195 -5.48 15.188 1 81.56 39 ALA B C 1
ATOM 5043 O O . ALA B 1 39 ? -7.438 -5.918 14.055 1 81.56 39 ALA B O 1
ATOM 5044 N N . PRO B 1 40 ? -7.375 -4.195 15.5 1 87.69 40 PRO B N 1
ATOM 5045 C CA . PRO B 1 40 ? -7.77 -3.26 14.445 1 87.69 40 PRO B CA 1
ATOM 5046 C C . PRO B 1 40 ? -6.758 -3.191 13.305 1 87.69 40 PRO B C 1
ATOM 5048 O O . PRO B 1 40 ? -5.547 -3.225 13.547 1 87.69 40 PRO B O 1
ATOM 5051 N N . ALA B 1 41 ? -7.25 -3.137 12.172 1 85.56 41 ALA B N 1
ATOM 5052 C CA . ALA B 1 41 ? -6.406 -3.029 10.984 1 85.56 41 ALA B CA 1
ATOM 5053 C C . ALA B 1 41 ? -6.82 -1.839 10.125 1 85.56 41 ALA B C 1
ATOM 5055 O O . ALA B 1 41 ? -7.961 -1.761 9.672 1 85.56 41 ALA B O 1
ATOM 5056 N N . VAL B 1 42 ? -5.883 -0.929 9.93 1 90.5 42 VAL B N 1
ATOM 5057 C CA . VAL B 1 42 ? -6.164 0.262 9.133 1 90.5 42 VAL B CA 1
ATOM 5058 C C . VAL B 1 42 ? -5.969 -0.047 7.652 1 90.5 42 VAL B C 1
ATOM 5060 O O . VAL B 1 42 ? -5.02 -0.742 7.277 1 90.5 42 VAL B O 1
ATOM 5063 N N . ARG B 1 43 ? -6.855 0.432 6.895 1 88.81 43 ARG B N 1
ATOM 5064 C CA . ARG B 1 43 ? -6.801 0.295 5.441 1 88.81 43 ARG B CA 1
ATOM 5065 C C . ARG B 1 43 ? -6.91 1.653 4.758 1 88.81 43 ARG B C 1
ATOM 5067 O O . ARG B 1 43 ? -7.332 2.633 5.379 1 88.81 43 ARG B O 1
ATOM 5074 N N . ILE B 1 44 ? -6.492 1.736 3.537 1 89.06 44 ILE B N 1
ATOM 5075 C CA . ILE B 1 44 ? -6.539 2.982 2.779 1 89.06 44 ILE B CA 1
ATOM 5076 C C . ILE B 1 44 ? -7.273 2.756 1.459 1 89.06 44 ILE B C 1
ATOM 5078 O O . ILE B 1 44 ? -7.215 1.664 0.889 1 89.06 44 ILE B O 1
ATOM 5082 N N . VAL B 1 45 ? -8.102 3.709 1.04 1 89.5 45 VAL B N 1
ATOM 5083 C CA . VAL B 1 45 ? -8.742 3.656 -0.27 1 89.5 45 VAL B CA 1
ATOM 5084 C C . VAL B 1 45 ? -7.684 3.736 -1.367 1 89.5 45 VAL B C 1
ATOM 5086 O O . VAL B 1 45 ? -6.93 4.707 -1.441 1 89.5 45 VAL B O 1
ATOM 5089 N N . ASN B 1 46 ? -7.621 2.754 -2.15 1 82.62 46 ASN B N 1
ATOM 5090 C CA . ASN B 1 46 ? -6.512 2.693 -3.096 1 82.62 46 ASN B CA 1
ATOM 5091 C C . ASN B 1 46 ? -7.008 2.648 -4.539 1 82.62 46 ASN B C 1
ATOM 5093 O O . ASN B 1 46 ? -6.281 2.217 -5.434 1 82.62 46 ASN B O 1
ATOM 5097 N N . LYS B 1 47 ? -8.227 2.992 -4.789 1 80.38 47 LYS B N 1
ATOM 5098 C CA . LYS B 1 47 ? -8.82 3.111 -6.117 1 80.38 47 LYS B CA 1
ATOM 5099 C C . LYS B 1 47 ? -9.586 4.422 -6.262 1 80.38 47 LYS B C 1
ATOM 5101 O O . LYS B 1 47 ? -10.5 4.699 -5.48 1 80.38 47 LYS B O 1
ATOM 5106 N N . TRP B 1 48 ? -9.18 5.156 -7.133 1 86.69 48 TRP B N 1
ATOM 5107 C CA . TRP B 1 48 ? -9.859 6.418 -7.406 1 86.69 48 TRP B CA 1
ATOM 5108 C C . TRP B 1 48 ? -10.164 6.559 -8.891 1 86.69 48 TRP B C 1
ATOM 5110 O O . TRP B 1 48 ? -9.359 6.176 -9.742 1 86.69 48 TRP B O 1
ATOM 5120 N N . PRO B 1 49 ? -11.297 7.055 -9.227 1 81.56 49 PRO B N 1
ATOM 5121 C CA . PRO B 1 49 ? -11.656 7.23 -10.633 1 81.56 49 PRO B CA 1
ATOM 5122 C C . PRO B 1 49 ? -10.648 8.094 -11.391 1 81.56 49 PRO B C 1
ATOM 5124 O O . PRO B 1 49 ? -10.172 9.102 -10.859 1 81.56 49 PRO B O 1
ATOM 5127 N N . GLY B 1 50 ? -10.336 7.73 -12.547 1 76.25 50 GLY B N 1
ATOM 5128 C CA . GLY B 1 50 ? -9.445 8.5 -13.406 1 76.25 50 GLY B CA 1
ATOM 5129 C C . GLY B 1 50 ? -7.988 8.117 -13.242 1 76.25 50 GLY B C 1
ATOM 5130 O O . GLY B 1 50 ? -7.129 8.609 -13.984 1 76.25 50 GLY B O 1
ATOM 5131 N N . GLN B 1 51 ? -7.703 7.328 -12.258 1 76.44 51 GLN B N 1
ATOM 5132 C CA . GLN B 1 51 ? -6.32 6.918 -12.023 1 76.44 51 GLN B CA 1
ATOM 5133 C C . GLN B 1 51 ? -6.191 5.398 -12.016 1 76.44 51 GLN B C 1
ATOM 5135 O O . GLN B 1 51 ? -5.387 4.84 -11.273 1 76.44 51 GLN B O 1
ATOM 5140 N N . GLU B 1 52 ? -6.93 4.758 -12.758 1 63.62 52 GLU B N 1
ATOM 5141 C CA . GLU B 1 52 ? -6.953 3.299 -12.742 1 63.62 52 GLU B CA 1
ATOM 5142 C C . GLU B 1 52 ? -5.633 2.723 -13.242 1 63.62 52 GLU B C 1
ATOM 5144 O O . GLU B 1 52 ? -5.289 1.58 -12.93 1 63.62 52 GLU B O 1
ATOM 5149 N N . GLU B 1 53 ? -4.902 3.631 -14.031 1 60.69 53 GLU B N 1
ATOM 5150 C CA . GLU B 1 53 ? -3.645 3.158 -14.609 1 60.69 53 GLU B CA 1
ATOM 5151 C C . GLU B 1 53 ? -2.551 3.078 -13.547 1 60.69 53 GLU B C 1
ATOM 5153 O O . GLU B 1 53 ? -1.552 2.379 -13.727 1 60.69 53 GLU B O 1
ATOM 5158 N N . VAL B 1 54 ? -2.752 4.008 -12.688 1 56.81 54 VAL B N 1
ATOM 5159 C CA . VAL B 1 54 ? -1.72 4.027 -11.656 1 56.81 54 VAL B CA 1
ATOM 5160 C C . VAL B 1 54 ? -2.129 3.121 -10.492 1 56.81 54 VAL B C 1
ATOM 5162 O O . VAL B 1 54 ? -2.986 3.484 -9.688 1 56.81 54 VAL B O 1
ATOM 5165 N N . ALA B 1 55 ? -1.884 1.777 -10.672 1 51.84 55 ALA B N 1
ATOM 5166 C CA . ALA B 1 55 ? -2.24 0.8 -9.648 1 51.84 55 ALA B CA 1
ATOM 5167 C C . ALA B 1 55 ? -1.73 1.234 -8.281 1 51.84 55 ALA B C 1
ATOM 5169 O O . ALA B 1 55 ? -0.59 1.686 -8.148 1 51.84 55 ALA B O 1
ATOM 5170 N N . GLY B 1 56 ? -2.617 1.28 -7.289 1 55.53 56 GLY B N 1
ATOM 5171 C CA . GLY B 1 56 ? -2.186 1.429 -5.91 1 55.53 56 GLY B CA 1
ATOM 5172 C C . GLY B 1 56 ? -2.084 2.877 -5.469 1 55.53 56 GLY B C 1
ATOM 5173 O O . GLY B 1 56 ? -1.453 3.18 -4.453 1 55.53 56 GLY B O 1
ATOM 5174 N N . ASP B 1 57 ? -2.666 3.672 -6.34 1 67.62 57 ASP B N 1
ATOM 5175 C CA . ASP B 1 57 ? -2.561 5.055 -5.891 1 67.62 57 ASP B CA 1
ATOM 5176 C C . ASP B 1 57 ? -3.539 5.34 -4.75 1 67.62 57 ASP B C 1
ATOM 5178 O O . ASP B 1 57 ? -4.754 5.348 -4.961 1 67.62 57 ASP B O 1
ATOM 5182 N N . SER B 1 58 ? -3.037 5.332 -3.607 1 78.75 58 SER B N 1
ATOM 5183 C CA . SER B 1 58 ? -3.842 5.574 -2.412 1 78.75 58 SER B CA 1
ATOM 5184 C C . SER B 1 58 ? -4.094 7.062 -2.207 1 78.75 58 SER B C 1
ATOM 5186 O O . SER B 1 58 ? -4.746 7.461 -1.24 1 78.75 58 SER B O 1
ATOM 5188 N N . LYS B 1 59 ? -3.709 7.844 -3.189 1 86.06 59 LYS B N 1
ATOM 5189 C CA . LYS B 1 59 ? -3.941 9.281 -3.074 1 86.06 59 LYS B CA 1
ATOM 5190 C C . LYS B 1 59 ? -4.656 9.82 -4.309 1 86.06 59 LYS B C 1
ATOM 5192 O O . LYS B 1 59 ? -4.547 9.25 -5.398 1 86.06 59 LYS B O 1
ATOM 5197 N N . ILE B 1 60 ? -5.371 10.82 -4.191 1 89.69 60 ILE B N 1
ATOM 5198 C CA . ILE B 1 60 ? -6.102 11.5 -5.254 1 89.69 60 ILE B CA 1
ATOM 5199 C C . ILE B 1 60 ? -5.707 12.969 -5.305 1 89.69 60 ILE B C 1
ATOM 5201 O O . ILE B 1 60 ? -5.555 13.617 -4.262 1 89.69 60 ILE B O 1
ATOM 5205 N N . PRO B 1 61 ? -5.434 13.5 -6.492 1 89.38 61 PRO B N 1
ATOM 5206 C CA . PRO B 1 61 ? -5.141 14.93 -6.555 1 89.38 61 PRO B CA 1
ATOM 5207 C C . PRO B 1 61 ? -6.238 15.789 -5.922 1 89.38 61 PRO B C 1
ATOM 5209 O O . PRO B 1 61 ? -7.426 15.516 -6.121 1 89.38 61 PRO B O 1
ATOM 5212 N N . SER B 1 62 ? -5.828 16.766 -5.129 1 93.06 62 SER B N 1
ATOM 5213 C CA . SER B 1 62 ? -6.781 17.672 -4.5 1 93.06 62 SER B CA 1
ATOM 5214 C C . SER B 1 62 ? -7.281 18.719 -5.492 1 93.06 62 SER B C 1
ATOM 5216 O O . SER B 1 62 ? -6.957 19.906 -5.363 1 93.06 62 SER B O 1
ATOM 5218 N N . LEU B 1 63 ? -8.102 18.25 -6.434 1 94.25 63 LEU B N 1
ATOM 5219 C CA . LEU B 1 63 ? -8.586 19.109 -7.512 1 94.25 63 LEU B CA 1
ATOM 5220 C C . LEU B 1 63 ? -10.094 18.969 -7.68 1 94.25 63 LEU B C 1
ATOM 5222 O O . LEU B 1 63 ? -10.641 17.875 -7.531 1 94.25 63 LEU B O 1
ATOM 5226 N N . VAL B 1 64 ? -10.75 20.047 -7.949 1 95.94 64 VAL B N 1
ATOM 5227 C CA . VAL B 1 64 ? -12.156 20.094 -8.312 1 95.94 64 VAL B CA 1
ATOM 5228 C C . VAL B 1 64 ? -12.352 20.953 -9.555 1 95.94 64 VAL B C 1
ATOM 5230 O O . VAL B 1 64 ? -11.914 22.109 -9.594 1 95.94 64 VAL B O 1
ATOM 5233 N N . ALA B 1 65 ? -12.977 20.406 -10.57 1 94.31 65 ALA B N 1
ATOM 5234 C CA . ALA B 1 65 ? -13.289 21.156 -11.781 1 94.31 65 ALA B CA 1
ATOM 5235 C C . ALA B 1 65 ? -14.719 21.703 -11.734 1 94.31 65 ALA B C 1
ATOM 5237 O O . ALA B 1 65 ? -15.633 21.016 -11.289 1 94.31 65 ALA B O 1
ATOM 5238 N N . TYR B 1 66 ? -14.875 22.922 -12.18 1 94.12 66 TYR B N 1
ATOM 5239 C CA . TYR B 1 66 ? -16.172 23.594 -12.125 1 94.12 66 TYR B CA 1
ATOM 5240 C C . TYR B 1 66 ? -16.578 24.109 -13.5 1 94.12 66 TYR B C 1
ATOM 5242 O O . TYR B 1 66 ? -15.742 24.578 -14.266 1 94.12 66 TYR B O 1
ATOM 5250 N N . GLU B 1 67 ? -17.766 23.891 -13.891 1 93.19 67 GLU B N 1
ATOM 5251 C CA . GLU B 1 67 ? -18.469 24.672 -14.906 1 93.19 67 GLU B CA 1
ATOM 5252 C C . GLU B 1 67 ? -19.344 25.75 -14.273 1 93.19 67 GLU B C 1
ATOM 5254 O O . GLU B 1 67 ? -20.406 25.453 -13.734 1 93.19 67 GLU B O 1
ATOM 5259 N N . ALA B 1 68 ? -18.906 26.938 -14.367 1 89.31 68 ALA B N 1
ATOM 5260 C CA . ALA B 1 68 ? -19.5 27.984 -13.547 1 89.31 68 ALA B CA 1
ATOM 5261 C C . ALA B 1 68 ? -19.391 27.656 -12.062 1 89.31 68 ALA B C 1
ATOM 5263 O O . ALA B 1 68 ? -18.281 27.422 -11.555 1 89.31 68 ALA B O 1
ATOM 5264 N N . SER B 1 69 ? -20.484 27.422 -11.375 1 90.81 69 SER B N 1
ATOM 5265 C CA . SER B 1 69 ? -20.453 27.141 -9.945 1 90.81 69 SER B CA 1
ATOM 5266 C C . SER B 1 69 ? -20.75 25.672 -9.664 1 90.81 69 SER B C 1
ATOM 5268 O O . SER B 1 69 ? -20.766 25.25 -8.508 1 90.81 69 SER B O 1
ATOM 5270 N N . ARG B 1 70 ? -20.844 24.922 -10.742 1 93.88 70 ARG B N 1
ATOM 5271 C CA . ARG B 1 70 ? -21.203 23.516 -10.586 1 93.88 70 ARG B CA 1
ATOM 5272 C C . ARG B 1 70 ? -19.969 22.609 -10.695 1 93.88 70 ARG B C 1
ATOM 5274 O O . ARG B 1 70 ? -19.266 22.641 -11.703 1 93.88 70 ARG B O 1
ATOM 5281 N N . PRO B 1 71 ? -19.703 21.859 -9.602 1 96 71 PRO B N 1
ATOM 5282 C CA . PRO B 1 71 ? -18.594 20.906 -9.727 1 96 71 PRO B CA 1
ATOM 5283 C C . PRO B 1 71 ? -18.891 19.797 -10.727 1 96 71 PRO B C 1
ATOM 5285 O O . PRO B 1 71 ? -19.984 19.219 -10.711 1 96 71 PRO B O 1
ATOM 5288 N N . ILE B 1 72 ? -17.938 19.453 -11.586 1 91.19 72 ILE B N 1
ATOM 5289 C CA . ILE B 1 72 ? -18.219 18.5 -12.648 1 91.19 72 ILE B CA 1
ATOM 5290 C C . ILE B 1 72 ? -17.25 17.328 -12.562 1 91.19 72 ILE B C 1
ATOM 5292 O O . ILE B 1 72 ? -17.516 16.234 -13.086 1 91.19 72 ILE B O 1
ATOM 5296 N N . ALA B 1 73 ? -16.078 17.516 -11.945 1 92.19 73 ALA B N 1
ATOM 5297 C CA . ALA B 1 73 ? -15.094 16.438 -11.844 1 92.19 73 ALA B CA 1
ATOM 5298 C C . ALA B 1 73 ? -14.172 16.656 -10.648 1 92.19 73 ALA B C 1
ATOM 5300 O O . ALA B 1 73 ? -14.008 17.781 -10.172 1 92.19 73 ALA B O 1
ATOM 5301 N N . TYR B 1 74 ? -13.641 15.633 -10.18 1 94.94 74 TYR B N 1
ATOM 5302 C CA . TYR B 1 74 ? -12.766 15.656 -9.016 1 94.94 74 TYR B CA 1
ATOM 5303 C C . TYR B 1 74 ? -11.477 14.883 -9.281 1 94.94 74 TYR B C 1
ATOM 5305 O O . TYR B 1 74 ? -11.445 13.992 -10.133 1 94.94 74 TYR B O 1
ATOM 5313 N N . GLY B 1 75 ? -10.367 15.172 -8.531 1 91.81 75 GLY B N 1
ATOM 5314 C CA . GLY B 1 75 ? -9.141 14.406 -8.586 1 91.81 75 GLY B CA 1
ATOM 5315 C C . GLY B 1 75 ? -8.508 14.383 -9.961 1 91.81 75 GLY B C 1
ATOM 5316 O O . GLY B 1 75 ? -8.367 15.43 -10.609 1 91.81 75 GLY B O 1
ATOM 5317 N N . ALA B 1 76 ? -8.117 13.234 -10.406 1 85.12 76 ALA B N 1
ATOM 5318 C CA . ALA B 1 76 ? -7.426 13.07 -11.68 1 85.12 76 ALA B CA 1
ATOM 5319 C C . ALA B 1 76 ? -8.336 13.438 -12.852 1 85.12 76 ALA B C 1
ATOM 5321 O O . ALA B 1 76 ? -7.875 13.969 -13.867 1 85.12 76 ALA B O 1
ATOM 5322 N N . GLU B 1 77 ? -9.57 13.18 -12.703 1 83.75 77 GLU B N 1
ATOM 5323 C CA . GLU B 1 77 ? -10.523 13.516 -13.75 1 83.75 77 GLU B CA 1
ATOM 5324 C C . GLU B 1 77 ? -10.633 15.031 -13.938 1 83.75 77 GLU B C 1
ATOM 5326 O O . GLU B 1 77 ? -10.922 15.508 -15.039 1 83.75 77 GLU B O 1
ATOM 5331 N N . ALA B 1 78 ? -10.414 15.773 -12.906 1 88.62 78 ALA B N 1
ATOM 5332 C CA . ALA B 1 78 ? -10.469 17.234 -12.984 1 88.62 78 ALA B CA 1
ATOM 5333 C C . ALA B 1 78 ? -9.352 17.781 -13.859 1 88.62 78 ALA B C 1
ATOM 5335 O O . ALA B 1 78 ? -9.484 18.859 -14.445 1 88.62 78 ALA B O 1
ATOM 5336 N N . LEU B 1 79 ? -8.234 17.031 -13.992 1 77.5 79 LEU B N 1
ATOM 5337 C CA . LEU B 1 79 ? -7.078 17.469 -14.773 1 77.5 79 LEU B CA 1
ATOM 5338 C C . LEU B 1 79 ? -7.438 17.594 -16.25 1 77.5 79 LEU B C 1
ATOM 5340 O O . LEU B 1 79 ? -6.82 18.375 -16.984 1 77.5 79 LEU B O 1
ATOM 5344 N N . GLU B 1 80 ? -8.406 16.875 -16.656 1 69.88 80 GLU B N 1
ATOM 5345 C CA . GLU B 1 80 ? -8.828 16.906 -18.047 1 69.88 80 GLU B CA 1
ATOM 5346 C C . GLU B 1 80 ? -9.406 18.266 -18.422 1 69.88 80 GLU B C 1
ATOM 5348 O O . GLU B 1 80 ? -9.453 18.641 -19.594 1 69.88 80 GLU B O 1
ATOM 5353 N N . TYR B 1 81 ? -9.742 19.078 -17.438 1 76.25 81 TYR B N 1
ATOM 5354 C CA . TYR B 1 81 ? -10.414 20.359 -17.672 1 76.25 81 TYR B CA 1
ATOM 5355 C C . TYR B 1 81 ? -9.469 21.531 -17.453 1 76.25 81 TYR B C 1
ATOM 5357 O O . TYR B 1 81 ? -9.852 22.688 -17.609 1 76.25 81 TYR B O 1
ATOM 5365 N N . ALA B 1 82 ? -8.258 21.344 -16.984 1 73.19 82 ALA B N 1
ATOM 5366 C CA . ALA B 1 82 ? -7.312 22.391 -16.594 1 73.19 82 ALA B CA 1
ATOM 5367 C C . ALA B 1 82 ? -7.09 23.391 -17.719 1 73.19 82 ALA B C 1
ATOM 5369 O O . ALA B 1 82 ? -6.945 24.594 -17.469 1 73.19 82 ALA B O 1
ATOM 5370 N N . ASP B 1 83 ? -7.09 23.031 -19 1 67.5 83 ASP B N 1
ATOM 5371 C CA . ASP B 1 83 ? -6.797 23.938 -20.109 1 67.5 83 ASP B CA 1
ATOM 5372 C C . ASP B 1 83 ? -7.961 24 -21.094 1 67.5 83 ASP B C 1
ATOM 5374 O O . ASP B 1 83 ? -7.758 24.203 -22.297 1 67.5 83 ASP B O 1
ATOM 5378 N N . THR B 1 84 ? -9.094 23.828 -20.469 1 71.5 84 THR B N 1
ATOM 5379 C CA . THR B 1 84 ? -10.281 23.875 -21.312 1 71.5 84 THR B CA 1
ATOM 5380 C C . THR B 1 84 ? -11.078 25.141 -21.062 1 71.5 84 THR B C 1
ATOM 5382 O O . THR B 1 84 ? -11.367 25.484 -19.922 1 71.5 84 THR B O 1
ATOM 5385 N N . GLU B 1 85 ? -11.289 25.844 -22.156 1 78.06 85 GLU B N 1
ATOM 5386 C CA . GLU B 1 85 ? -12.031 27.094 -22.047 1 78.06 85 GLU B CA 1
ATOM 5387 C C . GLU B 1 85 ? -13.414 26.859 -21.422 1 78.06 85 GLU B C 1
ATOM 5389 O O . GLU B 1 85 ? -14.086 25.875 -21.75 1 78.06 85 GLU B O 1
ATOM 5394 N N . GLY B 1 86 ? -13.82 27.719 -20.484 1 82.56 86 GLY B N 1
ATOM 5395 C CA . GLY B 1 86 ? -15.141 27.641 -19.891 1 82.56 86 GLY B CA 1
ATOM 5396 C C . GLY B 1 86 ? -15.156 26.844 -18.594 1 82.56 86 GLY B C 1
ATOM 5397 O O . GLY B 1 86 ? -16.172 26.797 -17.891 1 82.56 86 GLY B O 1
ATOM 5398 N N . TYR B 1 87 ? -14.117 26.219 -18.312 1 87.88 87 TYR B N 1
ATOM 5399 C CA . TYR B 1 87 ? -14.016 25.438 -17.094 1 87.88 87 TYR B CA 1
ATOM 5400 C C . TYR B 1 87 ? -12.938 26 -16.172 1 87.88 87 TYR B C 1
ATOM 5402 O O . TYR B 1 87 ? -12.023 26.688 -16.625 1 87.88 87 TYR B O 1
ATOM 5410 N N . TYR B 1 88 ? -13.133 25.828 -14.836 1 90.44 88 TYR B N 1
ATOM 5411 C CA . TYR B 1 88 ? -12.18 26.266 -13.82 1 90.44 88 TYR B CA 1
ATOM 5412 C C . TYR B 1 88 ? -11.789 25.125 -12.898 1 90.44 88 TYR B C 1
ATOM 5414 O O . TYR B 1 88 ? -12.641 24.328 -12.477 1 90.44 88 TYR B O 1
ATOM 5422 N N . VAL B 1 89 ? -10.531 24.953 -12.695 1 90.75 89 VAL B N 1
ATOM 5423 C CA . VAL B 1 89 ? -10.07 23.906 -11.789 1 90.75 89 VAL B CA 1
ATOM 5424 C C . VAL B 1 89 ? -9.531 24.547 -10.508 1 90.75 89 VAL B C 1
ATOM 5426 O O . VAL B 1 89 ? -8.609 25.359 -10.555 1 90.75 89 VAL B O 1
ATOM 5429 N N . ALA B 1 90 ? -10.148 24.297 -9.375 1 94.19 90 ALA B N 1
ATOM 5430 C CA . ALA B 1 90 ? -9.656 24.719 -8.07 1 94.19 90 ALA B CA 1
ATOM 5431 C C . ALA B 1 90 ? -8.43 23.906 -7.652 1 94.19 90 ALA B C 1
ATOM 5433 O O . ALA B 1 90 ? -8.523 22.688 -7.48 1 94.19 90 ALA B O 1
ATOM 5434 N N . ARG B 1 91 ? -7.34 24.547 -7.574 1 88.31 91 ARG B N 1
ATOM 5435 C CA . ARG B 1 91 ? -6.078 23.938 -7.168 1 88.31 91 ARG B CA 1
ATOM 5436 C C . ARG B 1 91 ? -5.453 24.688 -6 1 88.31 91 ARG B C 1
ATOM 5438 O O . ARG B 1 91 ? -5.641 25.891 -5.859 1 88.31 91 ARG B O 1
ATOM 5445 N N . TRP B 1 92 ? -4.77 24.016 -5.086 1 87.44 92 TRP B N 1
ATOM 5446 C CA . TRP B 1 92 ? -4.027 24.578 -3.967 1 87.44 92 TRP B CA 1
ATOM 5447 C C . TRP B 1 92 ? -4.93 25.453 -3.1 1 87.44 92 TRP B C 1
ATOM 5449 O O . TRP B 1 92 ? -4.488 26.469 -2.561 1 87.44 92 TRP B O 1
ATOM 5459 N N . PHE B 1 93 ? -6.188 25.141 -3.057 1 91 93 PHE B N 1
ATOM 5460 C CA . PHE B 1 93 ? -7.137 25.984 -2.326 1 91 93 PHE B CA 1
ATOM 5461 C C . PHE B 1 93 ? -6.895 25.891 -0.824 1 91 93 PHE B C 1
ATOM 5463 O O . PHE B 1 93 ? -7.309 26.766 -0.067 1 91 93 PHE B O 1
ATOM 5470 N N . LYS B 1 94 ? -6.219 24.797 -0.419 1 88.75 94 LYS B N 1
ATOM 5471 C CA . LYS B 1 94 ? -5.879 24.641 0.992 1 88.75 94 LYS B CA 1
ATOM 5472 C C . LYS B 1 94 ? -5.031 25.812 1.479 1 88.75 94 LYS B C 1
ATOM 5474 O O . LYS B 1 94 ? -5.109 26.203 2.646 1 88.75 94 LYS B O 1
ATOM 5479 N N . LEU B 1 95 ? -4.285 26.406 0.632 1 84.12 95 LEU B N 1
ATOM 5480 C CA . LEU B 1 95 ? -3.371 27.484 0.97 1 84.12 95 LEU B CA 1
ATOM 5481 C C . LEU B 1 95 ? -4.137 28.75 1.37 1 84.12 95 LEU B C 1
ATOM 5483 O O . LEU B 1 95 ? -3.615 29.594 2.1 1 84.12 95 LEU B O 1
ATOM 5487 N N . HIS B 1 96 ? -5.363 28.828 0.925 1 85.69 96 HIS B N 1
ATOM 5488 C CA . HIS B 1 96 ? -6.184 30 1.25 1 85.69 96 HIS B CA 1
ATOM 5489 C C . HIS B 1 96 ? -6.605 29.984 2.715 1 85.69 96 HIS B C 1
ATOM 5491 O O . HIS B 1 96 ? -6.996 31.016 3.266 1 85.69 96 HIS B O 1
ATOM 5497 N N . LEU B 1 97 ? -6.488 28.844 3.307 1 85.56 97 LEU B N 1
ATOM 5498 C CA . LEU B 1 97 ? -6.945 28.688 4.684 1 85.56 97 LEU B CA 1
ATOM 5499 C C . LEU B 1 97 ? -5.781 28.844 5.66 1 85.56 97 LEU B C 1
ATOM 5501 O O . LEU B 1 97 ? -5.984 28.859 6.875 1 85.56 97 LEU B O 1
ATOM 5505 N N . HIS B 1 98 ? -4.551 28.938 5.176 1 78.62 98 HIS B N 1
ATOM 5506 C CA . HI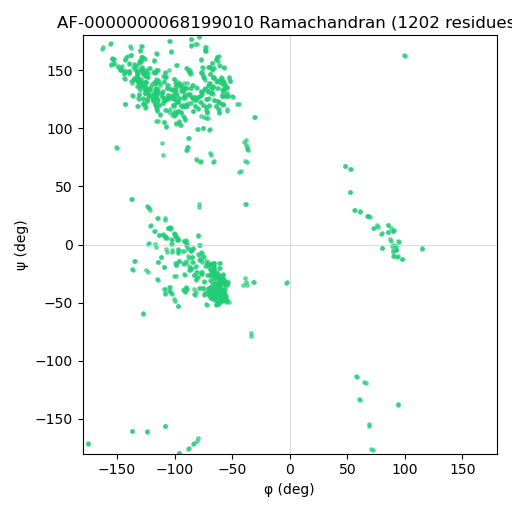S B 1 98 ? -3.406 29.078 6.062 1 78.62 98 HIS B CA 1
ATOM 5507 C C . HIS B 1 98 ? -3.49 30.375 6.859 1 78.62 98 HIS B C 1
ATOM 5509 O O . HIS B 1 98 ? -3.84 31.422 6.312 1 78.62 98 HIS B O 1
ATOM 5515 N N . PRO B 1 99 ? -3.23 30.266 8.133 1 71.62 99 PRO B N 1
ATOM 5516 C CA . PRO B 1 99 ? -3.178 31.5 8.922 1 71.62 99 PRO B CA 1
ATOM 5517 C C . PRO B 1 99 ? -2.055 32.438 8.477 1 71.62 99 PRO B C 1
ATOM 5519 O O . PRO B 1 99 ? -1.157 32.031 7.742 1 71.62 99 PRO B O 1
ATOM 5522 N N . ASP B 1 100 ? -2.15 33.625 8.82 1 65.62 100 ASP B N 1
ATOM 5523 C CA . ASP B 1 100 ? -1.178 34.625 8.453 1 65.62 100 ASP B CA 1
ATOM 5524 C C . ASP B 1 100 ? 0.226 34.25 8.914 1 65.62 100 ASP B C 1
ATOM 5526 O O . ASP B 1 100 ? 1.214 34.594 8.258 1 65.62 100 ASP B O 1
ATOM 5530 N N . SER B 1 101 ? 0.293 33.562 9.969 1 62.75 101 SER B N 1
ATOM 5531 C CA . SER B 1 101 ? 1.586 33.125 10.5 1 62.75 101 SER B CA 1
ATOM 5532 C C . SER B 1 101 ? 2.27 32.125 9.57 1 62.75 101 SER B C 1
ATOM 5534 O O . SER B 1 101 ? 3.482 31.938 9.656 1 62.75 101 SER B O 1
ATOM 5536 N N . MET B 1 102 ? 1.515 31.5 8.789 1 61.03 102 MET B N 1
ATOM 5537 C CA . MET B 1 102 ? 2.049 30.484 7.887 1 61.03 102 MET B CA 1
ATOM 5538 C C . MET B 1 102 ? 2.182 31.031 6.469 1 61.03 102 MET B C 1
ATOM 5540 O O . MET B 1 102 ? 2.604 30.312 5.559 1 61.03 102 MET B O 1
ATOM 5544 N N . LYS B 1 103 ? 1.723 32.219 6.281 1 55.44 103 LYS B N 1
ATOM 5545 C CA . LYS B 1 103 ? 1.773 32.719 4.914 1 55.44 103 LYS B CA 1
ATOM 5546 C C . LYS B 1 103 ? 3.209 33.031 4.492 1 55.44 103 LYS B C 1
ATOM 5548 O O . LYS B 1 103 ? 4.055 33.344 5.332 1 55.44 103 LYS B O 1
ATOM 5553 N N . VAL B 1 104 ? 3.623 32.438 3.373 1 49.75 104 VAL B N 1
ATOM 5554 C CA . VAL B 1 104 ? 4.934 32.531 2.736 1 49.75 104 VAL B CA 1
ATOM 5555 C C . VAL B 1 104 ? 5.48 33.938 2.891 1 49.75 104 VAL B C 1
ATOM 5557 O O . VAL B 1 104 ? 4.867 34.906 2.432 1 49.75 104 VAL B O 1
ATOM 5560 N N . VAL B 1 105 ? 6.082 34.188 4.156 1 42.19 105 VAL B N 1
ATOM 5561 C CA . VAL B 1 105 ? 6.758 35.469 4.266 1 42.19 105 VAL B CA 1
ATOM 5562 C C . VAL B 1 105 ? 7.781 35.625 3.146 1 42.19 105 VAL B C 1
ATOM 5564 O O . VAL B 1 105 ? 8.461 34.656 2.785 1 42.19 105 VAL B O 1
ATOM 5567 N N . ASP B 1 106 ? 7.574 36.5 2.385 1 39.59 106 ASP B N 1
ATOM 5568 C CA . ASP B 1 106 ? 8.609 36.969 1.462 1 39.59 106 ASP B CA 1
ATOM 5569 C C . ASP B 1 106 ? 9.977 36.969 2.131 1 39.59 106 ASP B C 1
ATOM 5571 O O . ASP B 1 106 ? 10.438 38 2.619 1 39.59 106 ASP B O 1
ATOM 5575 N N . GLU B 1 107 ? 10.227 36 3.018 1 40.16 107 GLU B N 1
ATOM 5576 C CA . GLU B 1 107 ? 11.586 36.188 3.512 1 40.16 107 GLU B CA 1
ATOM 5577 C C . GLU B 1 107 ? 12.602 36.156 2.369 1 40.16 107 GLU B C 1
ATOM 5579 O O . GLU B 1 107 ? 12.422 35.406 1.402 1 40.16 107 GLU B O 1
ATOM 5584 N N . PRO B 1 108 ? 13.391 37.125 2.301 1 38.41 108 PRO B N 1
ATOM 5585 C CA . PRO B 1 108 ? 14.469 37.188 1.305 1 38.41 108 PRO B CA 1
ATOM 5586 C C . PRO B 1 108 ? 15.219 35.844 1.182 1 38.41 108 PRO B C 1
ATOM 5588 O O . PRO B 1 108 ? 15.32 35.094 2.158 1 38.41 108 PRO B O 1
ATOM 5591 N N . PRO B 1 109 ? 15.219 35.281 0.018 1 37.28 109 PRO B N 1
ATOM 5592 C CA . PRO B 1 109 ? 16.062 34.094 -0.168 1 37.28 109 PRO B CA 1
ATOM 5593 C C . PRO B 1 109 ? 17.312 34.125 0.7 1 37.28 109 PRO B C 1
ATOM 5595 O O . PRO B 1 109 ? 17.891 35.188 0.934 1 37.28 109 PRO B O 1
ATOM 5598 N N . VAL B 1 110 ? 17.438 33.281 1.738 1 31.47 110 VAL B N 1
ATOM 5599 C CA . VAL B 1 110 ? 18.719 33.281 2.424 1 31.47 110 VAL B CA 1
ATOM 5600 C C . VAL B 1 110 ? 19.844 33.562 1.426 1 31.47 110 VAL B C 1
ATOM 5602 O O . VAL B 1 110 ? 20.812 34.25 1.75 1 31.47 110 VAL B O 1
ATOM 5605 N N . TYR B 1 111 ? 20.234 32.5 0.559 1 29.92 111 TYR B N 1
ATOM 5606 C CA . TYR B 1 111 ? 21.453 32.781 -0.202 1 29.92 111 TYR B CA 1
ATOM 5607 C C . TYR B 1 111 ? 21.266 33.969 -1.13 1 29.92 111 TYR B C 1
ATOM 5609 O O . TYR B 1 111 ? 20.125 34.344 -1.444 1 29.92 111 TYR B O 1
ATOM 5617 N N . GLY B 1 112 ? 22.406 34.656 -1.558 1 30.09 112 GLY B N 1
ATOM 5618 C CA . GLY B 1 112 ? 22.812 35.781 -2.385 1 30.09 112 GLY B CA 1
ATOM 5619 C C . GLY B 1 112 ? 21.969 35.938 -3.639 1 30.09 112 GLY B C 1
ATOM 5620 O O . GLY B 1 112 ? 22.312 36.719 -4.523 1 30.09 112 GLY B O 1
ATOM 5621 N N . SER B 1 113 ? 21.516 34.906 -4.238 1 30.59 113 SER B N 1
ATOM 5622 C CA . SER B 1 113 ? 21.156 35.375 -5.574 1 30.59 113 SER B CA 1
ATOM 5623 C C . SER B 1 113 ? 20.078 36.438 -5.504 1 30.59 113 SER B C 1
ATOM 5625 O O . SER B 1 113 ? 19.156 36.375 -4.68 1 30.59 113 SER B O 1
ATOM 5627 N N . VAL B 1 114 ? 20.391 37.781 -5.902 1 31.3 114 VAL B N 1
ATOM 5628 C CA . VAL B 1 114 ? 19.922 39.125 -6.137 1 31.3 114 VAL B CA 1
ATOM 5629 C C . VAL B 1 114 ? 18.547 39.094 -6.789 1 31.3 114 VAL B C 1
ATOM 5631 O O . VAL B 1 114 ? 18 40.125 -7.195 1 31.3 114 VAL B O 1
ATOM 5634 N N . THR B 1 115 ? 18.172 38.031 -7.602 1 33.59 115 THR B N 1
ATOM 5635 C CA . THR B 1 115 ? 17.141 38.562 -8.477 1 33.59 115 THR B CA 1
ATOM 5636 C C . THR B 1 115 ? 15.93 39.031 -7.66 1 33.59 115 THR B C 1
ATOM 5638 O O . THR B 1 115 ? 15.578 38.406 -6.652 1 33.59 115 THR B O 1
ATOM 5641 N N . ASN B 1 116 ? 15.586 40.312 -7.656 1 32.56 116 ASN B N 1
ATOM 5642 C CA . ASN B 1 116 ? 14.508 41.219 -7.25 1 32.56 116 ASN B CA 1
ATOM 5643 C C . ASN B 1 116 ? 13.148 40.531 -7.328 1 32.56 116 ASN B C 1
ATOM 5645 O O . ASN B 1 116 ? 12.109 41.188 -7.262 1 32.56 116 ASN B O 1
ATOM 5649 N N . VAL B 1 117 ? 13 39.594 -8.297 1 34.28 117 VAL B N 1
ATOM 5650 C CA . VAL B 1 117 ? 11.602 39.219 -8.469 1 34.28 117 VAL B CA 1
ATOM 5651 C C . VAL B 1 117 ? 11.125 38.438 -7.242 1 34.28 117 VAL B C 1
ATOM 5653 O O . VAL B 1 117 ? 11.648 37.375 -6.922 1 34.28 117 VAL B O 1
ATOM 5656 N N . SER B 1 118 ? 10.844 39.062 -6.258 1 36.28 118 SER B N 1
ATOM 5657 C CA . SER B 1 118 ? 10.18 38.406 -5.133 1 36.28 118 SER B CA 1
ATOM 5658 C C . SER B 1 118 ? 9.164 37.375 -5.617 1 36.28 118 SER B C 1
ATOM 5660 O O . SER B 1 118 ? 8.219 37.688 -6.336 1 36.28 118 SER B O 1
ATOM 5662 N N . PRO B 1 119 ? 9.445 36.219 -6.18 1 39.97 119 PRO B N 1
ATOM 5663 C CA . PRO B 1 119 ? 8.414 35.312 -6.664 1 39.97 119 PRO B CA 1
ATOM 5664 C C . PRO B 1 119 ? 7.242 35.156 -5.688 1 39.97 119 PRO B C 1
ATOM 5666 O O . PRO B 1 119 ? 7.395 34.562 -4.617 1 39.97 119 PRO B O 1
ATOM 5669 N N . THR B 1 120 ? 6.523 36.188 -5.398 1 43.16 120 THR B N 1
ATOM 5670 C CA . THR B 1 120 ? 5.289 36.062 -4.629 1 43.16 120 THR B CA 1
ATOM 5671 C C . THR B 1 120 ? 4.512 34.844 -5.043 1 43.16 120 THR B C 1
ATOM 5673 O O . THR B 1 120 ? 4.25 34.625 -6.227 1 43.16 120 THR B O 1
ATOM 5676 N N . PHE B 1 121 ? 4.809 33.75 -4.43 1 53.84 121 PHE B N 1
ATOM 5677 C CA . PHE B 1 121 ? 3.936 32.594 -4.602 1 53.84 121 PHE B CA 1
ATOM 5678 C C . PHE B 1 121 ? 2.475 33.031 -4.664 1 53.84 121 PHE B C 1
ATOM 5680 O O . PHE B 1 121 ? 1.928 33.531 -3.68 1 53.84 121 PHE B O 1
ATOM 5687 N N . GLU B 1 122 ? 2.057 33.375 -5.84 1 65.12 122 GLU B N 1
ATOM 5688 C CA . GLU B 1 122 ? 0.645 33.75 -5.965 1 65.12 122 GLU B CA 1
ATOM 5689 C C . GLU B 1 122 ? -0.234 32.5 -5.961 1 65.12 122 GLU B C 1
ATOM 5691 O O . GLU B 1 122 ? -0.07 31.609 -6.805 1 65.12 122 GLU B O 1
ATOM 5696 N N . ILE B 1 123 ? -0.977 32.344 -4.887 1 75.56 123 ILE B N 1
ATOM 5697 C CA . ILE B 1 123 ? -1.983 31.281 -4.812 1 75.56 123 ILE B CA 1
ATOM 5698 C C . ILE B 1 123 ? -3.037 31.484 -5.898 1 75.56 123 ILE B C 1
ATOM 5700 O O . ILE B 1 123 ? -3.584 32.594 -6.031 1 75.56 123 ILE B O 1
ATOM 5704 N N . PRO B 1 124 ? -3.199 30.5 -6.734 1 81 124 PRO B N 1
ATOM 5705 C CA . PRO B 1 124 ? -4.23 30.672 -7.758 1 81 124 PRO B CA 1
ATOM 5706 C C . PRO B 1 124 ? -5.578 31.078 -7.176 1 81 124 PRO B C 1
ATOM 5708 O O . PRO B 1 124 ? -5.957 30.625 -6.094 1 81 124 PRO B O 1
ATOM 5711 N N . PRO B 1 125 ? -6.23 31.984 -7.902 1 87.19 125 PRO B N 1
ATOM 5712 C CA . PRO B 1 125 ? -7.559 32.375 -7.426 1 87.19 125 PRO B CA 1
ATOM 5713 C C . PRO B 1 125 ? -8.562 31.219 -7.441 1 87.19 125 PRO B C 1
ATOM 5715 O O . PRO B 1 125 ? -8.367 30.25 -8.172 1 87.19 125 PRO B O 1
ATOM 5718 N N . LEU B 1 126 ? -9.586 31.391 -6.664 1 91.81 126 LEU B N 1
ATOM 5719 C CA . LEU B 1 126 ? -10.664 30.406 -6.648 1 91.81 126 LEU B CA 1
ATOM 5720 C C . LEU B 1 126 ? -11.547 30.547 -7.887 1 91.81 126 LEU B C 1
ATOM 5722 O O . LEU B 1 126 ? -11.578 31.609 -8.508 1 91.81 126 LEU B O 1
ATOM 5726 N N . PRO B 1 127 ? -12.195 29.453 -8.328 1 92.25 127 PRO B N 1
ATOM 5727 C CA . PRO B 1 127 ? -13.164 29.578 -9.414 1 92.25 127 PRO B CA 1
ATOM 5728 C C . PRO B 1 127 ? -14.219 30.656 -9.141 1 92.25 127 PRO B C 1
ATOM 5730 O O . PRO B 1 127 ? -14.656 30.812 -7.996 1 92.25 127 PRO B O 1
ATOM 5733 N N . PRO B 1 128 ? -14.609 31.328 -10.227 1 91.44 128 PRO B N 1
ATOM 5734 C CA . PRO B 1 128 ? -15.594 32.406 -10.023 1 91.44 128 PRO B CA 1
ATOM 5735 C C . PRO B 1 128 ? -16.891 31.891 -9.398 1 91.44 128 PRO B C 1
ATOM 5737 O O . PRO B 1 128 ? -17.391 30.828 -9.773 1 91.44 128 PRO B O 1
ATOM 5740 N N . SER B 1 129 ? -17.406 32.531 -8.398 1 91.56 129 SER B N 1
ATOM 5741 C CA . SER B 1 129 ? -18.688 32.312 -7.758 1 91.56 129 SER B CA 1
ATOM 5742 C C . SER B 1 129 ? -18.688 31.047 -6.918 1 91.56 129 SER B C 1
ATOM 5744 O O . SER B 1 129 ? -19.734 30.453 -6.688 1 91.56 129 SER B O 1
ATOM 5746 N N . VAL B 1 130 ? -17.562 30.531 -6.652 1 95.44 130 VAL B N 1
ATOM 5747 C CA . VAL B 1 130 ? -17.469 29.375 -5.762 1 95.44 130 VAL B CA 1
ATOM 5748 C C . VAL B 1 130 ? -16.656 29.766 -4.516 1 95.44 130 VAL B C 1
ATOM 5750 O O . VAL B 1 130 ? -15.516 30.188 -4.621 1 95.44 130 VAL B O 1
ATOM 5753 N N . SER B 1 131 ? -17.266 29.641 -3.396 1 94.88 131 SER B N 1
ATOM 5754 C CA . SER B 1 131 ? -16.562 29.984 -2.158 1 94.88 131 SER B CA 1
ATOM 5755 C C . SER B 1 131 ? -15.578 28.891 -1.758 1 94.88 131 SER B C 1
ATOM 5757 O O . SER B 1 131 ? -15.688 27.75 -2.197 1 94.88 131 SER B O 1
ATOM 5759 N N . LEU B 1 132 ? -14.648 29.266 -0.959 1 95 132 LEU B N 1
ATOM 5760 C CA . LEU B 1 132 ? -13.672 28.312 -0.451 1 95 132 LEU B CA 1
ATOM 5761 C C . LEU B 1 132 ? -14.359 27.172 0.292 1 95 132 LEU B C 1
ATOM 5763 O O . LEU B 1 132 ? -13.992 26 0.125 1 95 132 LEU B O 1
ATOM 5767 N N . LYS B 1 133 ? -15.352 27.516 1.12 1 95.06 133 LYS B N 1
ATOM 5768 C CA . LYS B 1 133 ? -16.078 26.5 1.893 1 95.06 133 LYS B CA 1
ATOM 5769 C C . LYS B 1 133 ? -16.766 25.5 0.976 1 95.06 133 LYS B C 1
ATOM 5771 O O . LYS B 1 133 ? -16.812 24.312 1.269 1 95.06 133 LYS B O 1
ATOM 5776 N N . GLN B 1 134 ? -17.281 26 -0.102 1 96.81 134 GLN B N 1
ATOM 5777 C CA . GLN B 1 134 ? -17.953 25.125 -1.061 1 96.81 134 GLN B CA 1
ATOM 5778 C C . GLN B 1 134 ? -16.969 24.141 -1.694 1 96.81 134 GLN B C 1
ATOM 5780 O O . GLN B 1 134 ? -17.312 22.984 -1.92 1 96.81 134 GLN B O 1
ATOM 5785 N N . ILE B 1 135 ? -15.812 24.609 -2.035 1 97.5 135 ILE B N 1
ATOM 5786 C CA . ILE B 1 135 ? -14.797 23.75 -2.629 1 97.5 135 ILE B CA 1
ATOM 5787 C C . ILE B 1 135 ? -14.453 22.609 -1.661 1 97.5 135 ILE B C 1
ATOM 5789 O O . ILE B 1 135 ? -14.398 21.453 -2.053 1 97.5 135 ILE B O 1
ATOM 5793 N N . TYR B 1 136 ? -14.234 23.016 -0.365 1 97.69 136 TYR B N 1
ATOM 5794 C CA . TYR B 1 136 ? -13.945 22.016 0.656 1 97.69 136 TYR B CA 1
ATOM 5795 C C . TYR B 1 136 ? -15.109 21.031 0.8 1 97.69 136 TYR B C 1
ATOM 5797 O O . TYR B 1 136 ? -14.898 19.828 0.912 1 97.69 136 TYR B O 1
ATOM 5805 N N . ALA B 1 137 ? -16.312 21.594 0.812 1 97.81 137 ALA B N 1
ATOM 5806 C CA . ALA B 1 137 ? -17.516 20.766 0.955 1 97.81 137 ALA B CA 1
ATOM 5807 C C . ALA B 1 137 ? -17.641 19.766 -0.199 1 97.81 137 ALA B C 1
ATOM 5809 O O . ALA B 1 137 ? -17.953 18.594 0.014 1 97.81 137 ALA B O 1
ATOM 5810 N N . HIS B 1 138 ? -17.406 20.297 -1.39 1 98.06 138 HIS B N 1
ATOM 5811 C CA . HIS B 1 138 ? -17.516 19.453 -2.572 1 98.06 138 HIS B CA 1
ATOM 5812 C C . HIS B 1 138 ? -16.484 18.328 -2.549 1 98.06 138 HIS B C 1
ATOM 5814 O O . HIS B 1 138 ? -16.828 17.172 -2.801 1 98.06 138 HIS B O 1
ATOM 5820 N N . LEU B 1 139 ? -15.266 18.625 -2.273 1 98.12 139 LEU B N 1
ATOM 5821 C CA . LEU B 1 139 ? -14.227 17.609 -2.297 1 98.12 139 LEU B CA 1
ATOM 5822 C C . LEU B 1 139 ? -14.398 16.625 -1.142 1 98.12 139 LEU B C 1
ATOM 5824 O O . LEU B 1 139 ? -14.25 15.414 -1.32 1 98.12 139 LEU B O 1
ATOM 5828 N N . LEU B 1 140 ? -14.688 17.141 0.068 1 98.19 140 LEU B N 1
ATOM 5829 C CA . LEU B 1 140 ? -14.93 16.266 1.212 1 98.19 140 LEU B CA 1
ATOM 5830 C C . LEU B 1 140 ? -16.094 15.32 0.943 1 98.19 140 LEU B C 1
ATOM 5832 O O . LEU B 1 140 ? -16.031 14.133 1.261 1 98.19 140 LEU B O 1
ATOM 5836 N N . GLY B 1 141 ? -17.188 15.891 0.433 1 98 141 GLY B N 1
ATOM 5837 C CA . GLY B 1 141 ? -18.328 15.07 0.072 1 98 141 GLY B CA 1
ATOM 5838 C C . GLY B 1 141 ? -18 13.984 -0.929 1 98 141 GLY B C 1
ATOM 5839 O O . GLY B 1 141 ? -18.422 12.836 -0.771 1 98 141 GLY B O 1
ATOM 5840 N N . TYR B 1 142 ? -17.234 14.359 -1.915 1 97.94 142 TYR B N 1
ATOM 5841 C CA . TYR B 1 142 ? -16.812 13.398 -2.932 1 97.94 142 TYR B CA 1
ATOM 5842 C C . TYR B 1 142 ? -15.977 12.289 -2.316 1 97.94 142 TYR B C 1
ATOM 5844 O O . TYR B 1 142 ? -16.188 11.109 -2.6 1 97.94 142 TYR B O 1
ATOM 5852 N N . LEU B 1 143 ? -14.984 12.648 -1.516 1 97.62 143 LEU B N 1
ATOM 5853 C CA . LEU B 1 143 ? -14.102 11.68 -0.88 1 97.62 143 LEU B CA 1
ATOM 5854 C C . LEU B 1 143 ? -14.891 10.703 -0.016 1 97.62 143 LEU B C 1
ATOM 5856 O O . LEU B 1 143 ? -14.656 9.492 -0.06 1 97.62 143 LEU B O 1
ATOM 5860 N N . PHE B 1 144 ? -15.82 11.258 0.719 1 97.81 144 PHE B N 1
ATOM 5861 C CA . PHE B 1 144 ? -16.609 10.43 1.618 1 97.81 144 PHE B CA 1
ATOM 5862 C C . PHE B 1 144 ? -17.531 9.5 0.83 1 97.81 144 PHE B C 1
ATOM 5864 O O . PHE B 1 144 ? -17.656 8.32 1.168 1 97.81 144 PHE B O 1
ATOM 5871 N N . ASP B 1 145 ? -18.156 9.969 -0.202 1 97.25 145 ASP B N 1
ATOM 5872 C CA . ASP B 1 145 ? -19.047 9.156 -1.03 1 97.25 145 ASP B CA 1
ATOM 5873 C C . ASP B 1 145 ? -18.266 8.047 -1.738 1 97.25 145 ASP B C 1
ATOM 5875 O O . ASP B 1 145 ? -18.75 6.918 -1.844 1 97.25 145 ASP B O 1
ATOM 5879 N N . HIS B 1 146 ? -17.156 8.422 -2.246 1 95.25 146 HIS B N 1
ATOM 5880 C CA . HIS B 1 146 ? -16.328 7.406 -2.895 1 95.25 146 HIS B CA 1
ATOM 5881 C C . HIS B 1 146 ? -15.883 6.34 -1.9 1 95.25 146 HIS B C 1
ATOM 5883 O O . HIS B 1 146 ? -15.883 5.148 -2.223 1 95.25 146 HIS B O 1
ATOM 5889 N N . PHE B 1 147 ? -15.469 6.75 -0.705 1 96.31 147 PHE B N 1
ATOM 5890 C CA . PHE B 1 147 ? -15.109 5.797 0.341 1 96.31 147 PHE B CA 1
ATOM 5891 C C . PHE B 1 147 ? -16.266 4.844 0.617 1 96.31 147 PHE B C 1
ATOM 5893 O O . PHE B 1 147 ? -16.062 3.631 0.706 1 96.31 147 PHE B O 1
ATOM 5900 N N . ARG B 1 148 ? -17.438 5.402 0.755 1 96.38 148 ARG B N 1
ATOM 5901 C CA . ARG B 1 148 ? -18.609 4.59 1.036 1 96.38 148 ARG B CA 1
ATOM 5902 C C . ARG B 1 148 ? -18.781 3.477 0.006 1 96.38 148 ARG B C 1
ATOM 5904 O O . ARG B 1 148 ? -18.953 2.309 0.365 1 96.38 148 ARG B O 1
ATOM 5911 N N . ASN B 1 149 ? -18.688 3.814 -1.238 1 92.94 149 ASN B N 1
ATOM 5912 C CA . ASN B 1 149 ? -18.828 2.834 -2.309 1 92.94 149 ASN B CA 1
ATOM 5913 C C . ASN B 1 149 ? -17.672 1.839 -2.318 1 92.94 149 ASN B C 1
ATOM 5915 O O . ASN B 1 149 ? -17.891 0.64 -2.516 1 92.94 149 ASN B O 1
ATOM 5919 N N . PHE B 1 150 ? -16.5 2.33 -2.133 1 91.19 150 PHE B N 1
ATOM 5920 C CA . PHE B 1 150 ? -15.312 1.484 -2.062 1 91.19 150 PHE B CA 1
ATOM 5921 C C . PHE B 1 150 ? -15.438 0.466 -0.937 1 91.19 150 PHE B C 1
ATOM 5923 O O . PHE B 1 150 ? -15.148 -0.718 -1.127 1 91.19 150 PHE B O 1
ATOM 5930 N N . PHE B 1 151 ? -15.844 0.916 0.247 1 93.12 151 PHE B N 1
ATOM 5931 C CA . PHE B 1 151 ? -16 0.062 1.419 1 93.12 151 PHE B CA 1
ATOM 5932 C C . PHE B 1 151 ? -16.984 -1.061 1.146 1 93.12 151 PHE B C 1
ATOM 5934 O O . PHE B 1 151 ? -16.719 -2.223 1.456 1 93.12 151 PHE B O 1
ATOM 5941 N N . LYS B 1 152 ? -18.094 -0.744 0.56 1 90.94 152 LYS B N 1
ATOM 5942 C CA . LYS B 1 152 ? -19.141 -1.721 0.278 1 90.94 152 LYS B CA 1
ATOM 5943 C C . LYS B 1 152 ? -18.656 -2.791 -0.692 1 90.94 152 LYS B C 1
ATOM 5945 O O . LYS B 1 152 ? -18.984 -3.969 -0.549 1 90.94 152 LYS B O 1
ATOM 5950 N N . GLU B 1 153 ? -17.797 -2.391 -1.572 1 84.81 153 GLU B N 1
ATOM 5951 C CA . GLU B 1 153 ? -17.375 -3.285 -2.648 1 84.81 153 GLU B CA 1
ATOM 5952 C C . GLU B 1 153 ? -16.141 -4.078 -2.258 1 84.81 153 GLU B C 1
ATOM 5954 O O . GLU B 1 153 ? -15.906 -5.176 -2.773 1 84.81 153 GLU B O 1
ATOM 5959 N N . ASN B 1 154 ? -15.367 -3.531 -1.365 1 86.25 154 ASN B N 1
ATOM 5960 C CA . ASN B 1 154 ? -14.055 -4.117 -1.119 1 86.25 154 ASN B CA 1
ATOM 5961 C C . ASN B 1 154 ? -13.953 -4.711 0.284 1 86.25 154 ASN B C 1
ATOM 5963 O O . ASN B 1 154 ? -12.867 -5.074 0.736 1 86.25 154 ASN B O 1
ATOM 5967 N N . THR B 1 155 ? -15.062 -4.758 0.948 1 88.25 155 THR B N 1
ATOM 5968 C CA . THR B 1 155 ? -15.125 -5.371 2.27 1 88.25 155 THR B CA 1
ATOM 5969 C C . THR B 1 155 ? -16.125 -6.52 2.281 1 88.25 155 THR B C 1
ATOM 5971 O O . THR B 1 155 ? -17.25 -6.383 1.774 1 88.25 155 THR B O 1
ATOM 5974 N N . VAL B 1 156 ? -15.656 -7.703 2.754 1 86.25 156 VAL B N 1
ATOM 5975 C CA . VAL B 1 156 ? -16.594 -8.812 2.885 1 86.25 156 VAL B CA 1
ATOM 5976 C C . VAL B 1 156 ? -17.797 -8.375 3.713 1 86.25 156 VAL B C 1
ATOM 5978 O O . VAL B 1 156 ? -17.641 -7.812 4.801 1 86.25 156 VAL B O 1
ATOM 5981 N N . ASP B 1 157 ? -19 -8.562 3.254 1 87.62 157 ASP B N 1
ATOM 5982 C CA . ASP B 1 157 ? -20.25 -8.141 3.883 1 87.62 157 ASP B CA 1
ATOM 5983 C C . ASP B 1 157 ? -20.297 -6.621 4.047 1 87.62 157 ASP B C 1
ATOM 5985 O O . ASP B 1 157 ? -20.906 -6.109 4.984 1 87.62 157 ASP B O 1
ATOM 5989 N N . GLY B 1 158 ? -19.625 -5.906 3.17 1 89.12 158 GLY B N 1
ATOM 5990 C CA . GLY B 1 158 ? -19.453 -4.465 3.27 1 89.12 158 GLY B CA 1
ATOM 5991 C C . GLY B 1 158 ? -20.766 -3.707 3.256 1 89.12 158 GLY B C 1
ATOM 5992 O O . GLY B 1 158 ? -20.938 -2.75 4.012 1 89.12 158 GLY B O 1
ATOM 5993 N N . THR B 1 159 ? -21.719 -4.152 2.41 1 90 159 THR B N 1
ATOM 5994 C CA . THR B 1 159 ? -23 -3.467 2.291 1 90 159 THR B CA 1
ATOM 5995 C C . THR B 1 159 ? -23.781 -3.551 3.598 1 90 159 THR B C 1
ATOM 5997 O O . THR B 1 159 ? -24.328 -2.553 4.062 1 90 159 THR B O 1
ATOM 6000 N N . ARG B 1 160 ? -23.797 -4.719 4.223 1 90.88 160 ARG B N 1
ATOM 6001 C CA . ARG B 1 160 ? -24.531 -4.918 5.469 1 90.88 160 ARG B CA 1
ATOM 6002 C C . ARG B 1 160 ? -23.875 -4.164 6.617 1 90.88 160 ARG B C 1
ATOM 6004 O O . ARG B 1 160 ? -24.562 -3.58 7.461 1 90.88 160 ARG B O 1
ATOM 6011 N N . ILE B 1 161 ? -22.562 -4.195 6.637 1 92.62 161 ILE B N 1
ATOM 6012 C CA . ILE B 1 161 ? -21.828 -3.49 7.684 1 92.62 161 ILE B CA 1
ATOM 6013 C C . ILE B 1 161 ? -22.078 -1.989 7.57 1 92.62 161 ILE B C 1
ATOM 6015 O O . ILE B 1 161 ? -22.297 -1.314 8.578 1 92.62 161 ILE B O 1
ATOM 6019 N N . TRP B 1 162 ? -22.141 -1.446 6.359 1 95 162 TRP B N 1
ATOM 6020 C CA . TRP B 1 162 ? -22.359 -0.02 6.152 1 95 162 TRP B CA 1
ATOM 6021 C C . TRP B 1 162 ? -23.766 0.38 6.605 1 95 162 TRP B C 1
ATOM 6023 O O . TRP B 1 162 ? -23.953 1.462 7.164 1 95 162 TRP B O 1
ATOM 6033 N N . GLN B 1 163 ? -24.672 -0.486 6.32 1 95 163 GLN B N 1
ATOM 6034 C CA . GLN B 1 163 ? -26.047 -0.197 6.723 1 95 163 GLN B CA 1
ATOM 6035 C C . GLN B 1 163 ? -26.156 -0.067 8.242 1 95 163 GLN B C 1
ATOM 6037 O O . GLN B 1 163 ? -26.938 0.746 8.742 1 95 163 GLN B O 1
ATOM 6042 N N . ARG B 1 164 ? -25.328 -0.76 8.953 1 94.06 164 ARG B N 1
ATOM 6043 C CA . ARG B 1 164 ? -25.406 -0.776 10.406 1 94.06 164 ARG B CA 1
ATOM 6044 C C . ARG B 1 164 ? -24.562 0.342 11.008 1 94.06 164 ARG B C 1
ATOM 6046 O O . ARG B 1 164 ? -24.953 0.965 12 1 94.06 164 ARG B O 1
ATOM 6053 N N . LEU B 1 165 ? -23.406 0.598 10.422 1 94.81 165 LEU B N 1
ATOM 6054 C CA . LEU B 1 165 ? -22.422 1.427 11.102 1 94.81 165 LEU B CA 1
ATOM 6055 C C . LEU B 1 165 ? -22.203 2.74 10.359 1 94.81 165 LEU B C 1
ATOM 6057 O O . LEU B 1 165 ? -21.641 3.689 10.914 1 94.81 165 LEU B O 1
ATOM 6061 N N . GLY B 1 166 ? -22.656 2.84 9.109 1 93.88 166 GLY B N 1
ATOM 6062 C CA . GLY B 1 166 ? -22.328 3.959 8.242 1 93.88 166 GLY B CA 1
ATOM 6063 C C . GLY B 1 166 ? -22.75 5.301 8.805 1 93.88 166 GLY B C 1
ATOM 6064 O O . GLY B 1 166 ? -21.984 6.262 8.789 1 93.88 166 GLY B O 1
ATOM 6065 N N . GLU B 1 167 ? -23.906 5.371 9.352 1 90.56 167 GLU B N 1
ATOM 6066 C CA . GLU B 1 167 ? -24.469 6.629 9.844 1 90.56 167 GLU B CA 1
ATOM 6067 C C . GLU B 1 167 ? -23.828 7.031 11.172 1 90.56 167 GLU B C 1
ATOM 6069 O O . GLU B 1 167 ? -23.922 8.188 11.586 1 90.56 167 GLU B O 1
ATOM 6074 N N . ARG B 1 168 ? -23.172 6.168 11.789 1 92.31 168 ARG B N 1
ATOM 6075 C CA . ARG B 1 168 ? -22.594 6.465 13.102 1 92.31 168 ARG B CA 1
ATOM 6076 C C . ARG B 1 168 ? -21.078 6.391 13.062 1 92.31 168 ARG B C 1
ATOM 6078 O O . ARG B 1 168 ? -20.422 6.391 14.109 1 92.31 168 ARG B O 1
ATOM 6085 N N . CYS B 1 169 ? -20.578 6.324 11.875 1 95.5 169 CYS B N 1
ATOM 6086 C CA . CYS B 1 169 ? -19.125 6.199 11.805 1 95.5 169 CYS B CA 1
ATOM 6087 C C . CYS B 1 169 ? -18.453 7.461 12.328 1 95.5 169 CYS B C 1
ATOM 6089 O O . CYS B 1 169 ? -19.031 8.547 12.289 1 95.5 169 CYS B O 1
ATOM 6091 N N . THR B 1 170 ? -17.266 7.348 12.859 1 95.56 170 THR B N 1
ATOM 6092 C CA . THR B 1 170 ? -16.453 8.469 13.328 1 95.56 170 THR B CA 1
ATOM 6093 C C . THR B 1 170 ? -15.562 8.984 12.203 1 95.56 170 THR B C 1
ATOM 6095 O O . THR B 1 170 ? -14.969 8.203 11.469 1 95.56 170 THR B O 1
ATOM 6098 N N . ILE B 1 171 ? -15.531 10.305 12.062 1 97 171 ILE B N 1
ATOM 6099 C CA . ILE B 1 171 ? -14.703 10.93 11.039 1 97 171 ILE B CA 1
ATOM 6100 C C . ILE B 1 171 ? -13.531 11.648 11.695 1 97 171 ILE B C 1
ATOM 6102 O O . ILE B 1 171 ? -13.719 12.453 12.617 1 97 171 ILE B O 1
ATOM 6106 N N . VAL B 1 172 ? -12.344 11.328 11.312 1 96.19 172 VAL B N 1
ATOM 6107 C CA . VAL B 1 172 ? -11.133 11.992 11.781 1 96.19 172 VAL B CA 1
ATOM 6108 C C . VAL B 1 172 ? -10.523 12.812 10.641 1 96.19 172 VAL B C 1
ATOM 6110 O O . VAL B 1 172 ? -10.195 12.273 9.586 1 96.19 172 VAL B O 1
ATOM 6113 N N . LEU B 1 173 ? -10.375 14.07 10.828 1 96.19 173 LEU B N 1
ATOM 6114 C CA . LEU B 1 173 ? -9.781 14.945 9.828 1 96.19 173 LEU B CA 1
ATOM 6115 C C . LEU B 1 173 ? -8.375 15.367 10.242 1 96.19 173 LEU B C 1
ATOM 6117 O O . LEU B 1 173 ? -8.172 15.867 11.359 1 96.19 173 LEU B O 1
ATOM 6121 N N . ALA B 1 174 ? -7.441 15.148 9.398 1 93.62 174 ALA B N 1
ATOM 6122 C CA . ALA B 1 174 ? -6.082 15.625 9.625 1 93.62 174 ALA B CA 1
ATOM 6123 C C . ALA B 1 174 ? -5.945 17.094 9.25 1 93.62 174 ALA B C 1
ATOM 6125 O O . ALA B 1 174 ? -6.477 17.531 8.227 1 93.62 174 ALA B O 1
ATOM 6126 N N . THR B 1 175 ? -5.32 17.828 10.094 1 90.25 175 THR B N 1
ATOM 6127 C CA . THR B 1 175 ? -5.094 19.25 9.852 1 90.25 175 THR B CA 1
ATOM 6128 C C . THR B 1 175 ? -3.617 19.594 10.023 1 90.25 175 THR B C 1
ATOM 6130 O O . THR B 1 175 ? -2.91 18.953 10.805 1 90.25 175 THR B O 1
ATOM 6133 N N . PRO B 1 176 ? -3.137 20.578 9.312 1 86.31 176 PRO B N 1
ATOM 6134 C CA . PRO B 1 176 ? -1.755 21.016 9.516 1 86.31 176 PRO B CA 1
ATOM 6135 C C . PRO B 1 176 ? -1.469 21.422 10.961 1 86.31 176 PRO B C 1
ATOM 6137 O O . PRO B 1 176 ? -2.369 21.875 11.664 1 86.31 176 PRO B O 1
ATOM 6140 N N . ASN B 1 177 ? -0.234 21.297 11.445 1 81.38 177 ASN B N 1
ATOM 6141 C CA . ASN B 1 177 ? 0.157 21.641 12.812 1 81.38 177 ASN B CA 1
ATOM 6142 C C . ASN B 1 177 ? -0.081 23.109 13.117 1 81.38 177 ASN B C 1
ATOM 6144 O O . ASN B 1 177 ? -0.359 23.469 14.266 1 81.38 177 ASN B O 1
ATOM 6148 N N . GLY B 1 178 ? -0.087 23.922 12.227 1 75.12 178 GLY B N 1
ATOM 6149 C CA . GLY B 1 178 ? -0.218 25.344 12.469 1 75.12 178 GLY B CA 1
ATOM 6150 C C . GLY B 1 178 ? -1.659 25.828 12.484 1 75.12 178 GLY B C 1
ATOM 6151 O O . GLY B 1 178 ? -1.93 27 12.742 1 75.12 178 GLY B O 1
ATOM 6152 N N . TRP B 1 179 ? -2.58 24.906 12.266 1 79.94 179 TRP B N 1
ATOM 6153 C CA . TRP B 1 179 ? -3.99 25.281 12.234 1 79.94 179 TRP B CA 1
ATOM 6154 C C . TRP B 1 179 ? -4.59 25.25 13.641 1 79.94 179 TRP B C 1
ATOM 6156 O O . TRP B 1 179 ? -4.113 24.516 14.508 1 79.94 179 TRP B O 1
ATOM 6166 N N . ASP B 1 180 ? -5.531 26.109 13.852 1 78.94 180 ASP B N 1
ATOM 6167 C CA . ASP B 1 180 ? -6.156 26.25 15.164 1 78.94 180 ASP B CA 1
ATOM 6168 C C . ASP B 1 180 ? -7.664 26.062 15.078 1 78.94 180 ASP B C 1
ATOM 6170 O O . ASP B 1 180 ? -8.164 25.453 14.125 1 78.94 180 ASP B O 1
ATOM 6174 N N . THR B 1 181 ? -8.375 26.516 16.047 1 79.12 181 THR B N 1
ATOM 6175 C CA . THR B 1 181 ? -9.812 26.328 16.203 1 79.12 181 THR B CA 1
ATOM 6176 C C . THR B 1 181 ? -10.57 26.938 15.031 1 79.12 181 THR B C 1
ATOM 6178 O O . THR B 1 181 ? -11.617 26.422 14.633 1 79.12 181 THR B O 1
ATOM 6181 N N . THR B 1 182 ? -10.008 27.984 14.523 1 82.06 182 THR B N 1
ATOM 6182 C CA . THR B 1 182 ? -10.68 28.672 13.422 1 82.06 182 THR B CA 1
ATOM 6183 C C . THR B 1 182 ? -10.758 27.75 12.203 1 82.06 182 THR B C 1
ATOM 6185 O O . THR B 1 182 ? -11.828 27.609 11.594 1 82.06 182 THR B O 1
ATOM 6188 N N . GLN B 1 183 ? -9.672 27.203 11.82 1 87.25 183 GLN B N 1
ATOM 6189 C CA . GLN B 1 183 ? -9.633 26.312 10.68 1 87.25 183 GLN B CA 1
ATOM 6190 C C . GLN B 1 183 ? -10.445 25.047 10.945 1 87.25 183 GLN B C 1
ATOM 6192 O O . GLN B 1 183 ? -11.094 24.516 10.031 1 87.25 183 GLN B O 1
ATOM 6197 N N . GLN B 1 184 ? -10.461 24.578 12.156 1 87.75 184 GLN B N 1
ATOM 6198 C CA . GLN B 1 184 ? -11.242 23.406 12.516 1 87.75 184 GLN B CA 1
ATOM 6199 C C . GLN B 1 184 ? -12.742 23.672 12.375 1 87.75 184 GLN B C 1
ATOM 6201 O O . GLN B 1 184 ? -13.484 22.812 11.891 1 87.75 184 GLN B O 1
ATOM 6206 N N . ALA B 1 185 ? -13.133 24.812 12.859 1 86.06 185 ALA B N 1
ATOM 6207 C CA . ALA B 1 185 ? -14.539 25.188 12.719 1 86.06 185 ALA B CA 1
ATOM 6208 C C . ALA B 1 185 ? -14.945 25.281 11.258 1 86.06 185 ALA B C 1
ATOM 6210 O O . ALA B 1 185 ? -16.062 24.891 10.883 1 86.06 185 ALA B O 1
ATOM 6211 N N . PHE B 1 186 ? -14.047 25.844 10.516 1 90.75 186 PHE B N 1
ATOM 6212 C CA . PHE B 1 186 ? -14.273 25.922 9.078 1 90.75 186 PHE B CA 1
ATOM 6213 C C . PHE B 1 186 ? -14.477 24.531 8.484 1 90.75 186 PHE B C 1
ATOM 6215 O O . PHE B 1 186 ? -15.414 24.297 7.727 1 90.75 186 PHE B O 1
ATOM 6222 N N . LEU B 1 187 ? -13.664 23.609 8.812 1 93.88 187 LEU B N 1
ATOM 6223 C CA . LEU B 1 187 ? -13.727 22.25 8.289 1 93.88 187 LEU B CA 1
ATOM 6224 C C . LEU B 1 187 ? -14.984 21.547 8.766 1 93.88 187 LEU B C 1
ATOM 6226 O O . LEU B 1 187 ? -15.578 20.75 8.023 1 93.88 187 LEU B O 1
ATOM 6230 N N . ARG B 1 188 ? -15.336 21.766 10.016 1 91.62 188 ARG B N 1
ATOM 6231 C CA . ARG B 1 188 ? -16.594 21.219 10.539 1 91.62 188 ARG B CA 1
ATOM 6232 C C . ARG B 1 188 ? -17.781 21.656 9.688 1 91.62 188 ARG B C 1
ATOM 6234 O O . ARG B 1 188 ? -18.594 20.828 9.289 1 91.62 188 ARG B O 1
ATOM 6241 N N . SER B 1 189 ? -17.812 22.953 9.438 1 93.12 189 SER B N 1
ATOM 6242 C CA . SER B 1 189 ? -18.906 23.5 8.633 1 93.12 189 SER B CA 1
ATOM 6243 C C . SER B 1 189 ? -18.875 22.938 7.219 1 93.12 189 SER B C 1
ATOM 6245 O O . SER B 1 189 ? -19.922 22.688 6.629 1 93.12 189 SER B O 1
ATOM 6247 N N . ALA B 1 190 ? -17.719 22.797 6.664 1 96.12 190 ALA B N 1
ATOM 6248 C CA . ALA B 1 190 ? -17.578 22.25 5.324 1 96.12 190 ALA B CA 1
ATOM 6249 C C . ALA B 1 190 ? -18.031 20.781 5.285 1 96.12 190 ALA B C 1
ATOM 6251 O O . ALA B 1 190 ? -18.641 20.344 4.305 1 96.12 190 ALA B O 1
ATOM 6252 N N . ALA B 1 191 ? -17.719 20.047 6.309 1 96.5 191 ALA B N 1
ATOM 6253 C CA . ALA B 1 191 ? -18.109 18.625 6.387 1 96.5 191 ALA B CA 1
ATOM 6254 C C . ALA B 1 191 ? -19.625 18.469 6.422 1 96.5 191 ALA B C 1
ATOM 6256 O O . ALA B 1 191 ? -20.172 17.547 5.832 1 96.5 191 ALA B O 1
ATOM 6257 N N . ILE B 1 192 ? -20.281 19.391 7.156 1 95.88 192 ILE B N 1
ATOM 6258 C CA . ILE B 1 192 ? -21.734 19.375 7.223 1 95.88 192 ILE B CA 1
ATOM 6259 C C . ILE B 1 192 ? -22.328 19.719 5.852 1 95.88 192 ILE B C 1
ATOM 6261 O O . ILE B 1 192 ? -23.188 19.016 5.344 1 95.88 192 ILE B O 1
ATOM 6265 N N . LEU B 1 193 ? -21.766 20.75 5.277 1 96.38 193 LEU B N 1
ATOM 6266 C CA . LEU B 1 193 ? -22.234 21.203 3.971 1 96.38 193 LEU B CA 1
ATOM 6267 C C . LEU B 1 193 ? -22.031 20.125 2.918 1 96.38 193 LEU B C 1
ATOM 6269 O O . LEU B 1 193 ? -22.828 19.984 1.996 1 96.38 193 LEU B O 1
ATOM 6273 N N . GLY B 1 194 ? -20.953 19.359 3.004 1 96.81 194 GLY B N 1
ATOM 6274 C CA . GLY B 1 194 ? -20.625 18.312 2.049 1 96.81 194 GLY B CA 1
ATOM 6275 C C . GLY B 1 194 ? -21.422 17.031 2.264 1 96.81 194 GLY B C 1
ATOM 6276 O O . GLY B 1 194 ? -21.344 16.109 1.456 1 96.81 194 GLY B O 1
ATOM 6277 N N . GLY B 1 195 ? -22.156 16.984 3.381 1 95.38 195 GLY B N 1
ATOM 6278 C CA . GLY B 1 195 ? -23.031 15.844 3.617 1 95.38 195 GLY B CA 1
ATOM 6279 C C . GLY B 1 195 ? -22.344 14.711 4.367 1 95.38 195 GLY B C 1
ATOM 6280 O O . GLY B 1 195 ? -22.859 13.594 4.418 1 95.38 195 GLY B O 1
ATOM 6281 N N . LEU B 1 196 ? -21.141 14.938 4.926 1 96.25 196 LEU B N 1
ATOM 6282 C CA . LEU B 1 196 ? -20.484 13.914 5.727 1 96.25 196 LEU B CA 1
ATOM 6283 C C . LEU B 1 196 ? -21.203 13.703 7.047 1 96.25 196 LEU B C 1
ATOM 6285 O O . LEU B 1 196 ? -21.281 12.578 7.547 1 96.25 196 LEU B O 1
ATOM 6289 N N . LEU B 1 197 ? -21.641 14.789 7.609 1 95 197 LEU B N 1
ATOM 6290 C CA . LEU B 1 197 ? -22.297 14.82 8.914 1 95 197 LEU B CA 1
ATOM 6291 C C . LEU B 1 197 ? -23.578 15.656 8.859 1 95 197 LEU B C 1
ATOM 6293 O O . LEU B 1 197 ? -23.672 16.609 8.086 1 95 197 LEU B O 1
ATOM 6297 N N . PRO B 1 198 ? -24.531 15.211 9.641 1 93.62 198 PRO B N 1
ATOM 6298 C CA . PRO B 1 198 ? -25.719 16.062 9.758 1 93.62 198 PRO B CA 1
ATOM 6299 C C . PRO B 1 198 ? -25.469 17.312 10.602 1 93.62 198 PRO B C 1
ATOM 6301 O O . PRO B 1 198 ? -24.422 17.422 11.242 1 93.62 198 PRO B O 1
ATOM 6304 N N . GLU B 1 199 ? -26.328 18.25 10.586 1 90.31 199 GLU B N 1
ATOM 6305 C CA . GLU B 1 199 ? -26.203 19.5 11.336 1 90.31 199 GLU B CA 1
ATOM 6306 C C . GLU B 1 199 ? -26.078 19.234 12.836 1 90.31 199 GLU B C 1
ATOM 6308 O O . GLU B 1 199 ? -25.281 19.891 13.523 1 90.31 199 GLU B O 1
ATOM 6313 N N . ASN B 1 200 ? -26.922 18.234 13.258 1 86.56 200 ASN B N 1
ATOM 6314 C CA . ASN B 1 200 ? -26.875 17.891 14.672 1 86.56 200 ASN B CA 1
ATOM 6315 C C . ASN B 1 200 ? -26.281 16.516 14.898 1 86.56 200 ASN B C 1
ATOM 6317 O O . ASN B 1 200 ? -26.938 15.5 14.672 1 86.56 200 ASN B O 1
ATOM 6321 N N . PHE B 1 201 ? -24.953 16.5 15 1 87.94 201 PHE B N 1
ATOM 6322 C CA . PHE B 1 201 ? -24.297 15.219 15.25 1 87.94 201 PHE B CA 1
ATOM 6323 C C . PHE B 1 201 ? -23.625 15.219 16.609 1 87.94 201 PHE B C 1
ATOM 6325 O O . PHE B 1 201 ? -23.281 16.281 17.141 1 87.94 201 PHE B O 1
ATOM 6332 N N . PRO B 1 202 ? -23.562 14.016 17.203 1 85.25 202 PRO B N 1
ATOM 6333 C CA . PRO B 1 202 ? -22.781 13.938 18.453 1 85.25 202 PRO B CA 1
ATOM 6334 C C . PRO B 1 202 ? -21.328 14.367 18.266 1 85.25 202 PRO B C 1
ATOM 6336 O O . PRO B 1 202 ? -20.719 14.062 17.234 1 85.25 202 PRO B O 1
ATOM 6339 N N . GLU B 1 203 ? -20.734 15.07 19.188 1 77.69 203 GLU B N 1
ATOM 6340 C CA . GLU B 1 203 ? -19.406 15.664 19.109 1 77.69 203 GLU B CA 1
ATOM 6341 C C . GLU B 1 203 ? -18.344 14.602 18.875 1 77.69 203 GLU B C 1
ATOM 6343 O O . GLU B 1 203 ? -17.328 14.875 18.234 1 77.69 203 GLU B O 1
ATOM 6348 N N . GLU B 1 204 ? -18.641 13.438 19.312 1 84.06 204 GLU B N 1
ATOM 6349 C CA . GLU B 1 204 ? -17.641 12.375 19.25 1 84.06 204 GLU B CA 1
ATOM 6350 C C . GLU B 1 204 ? -17.484 11.852 17.828 1 84.06 204 GLU B C 1
ATOM 6352 O O . GLU B 1 204 ? -16.516 11.164 17.516 1 84.06 204 GLU B O 1
ATOM 6357 N N . ARG B 1 205 ? -18.328 12.242 16.969 1 91.81 205 ARG B N 1
ATOM 6358 C CA . ARG B 1 205 ? -18.328 11.703 15.609 1 91.81 205 ARG B CA 1
ATOM 6359 C C . ARG B 1 205 ? -17.297 12.406 14.742 1 91.81 205 ARG B C 1
ATOM 6361 O O . ARG B 1 205 ? -16.938 11.922 13.664 1 91.81 205 ARG B O 1
ATOM 6368 N N . LEU B 1 206 ? -16.891 13.578 15.195 1 93.06 206 LEU B N 1
ATOM 6369 C CA . LEU B 1 206 ? -15.883 14.32 14.445 1 93.06 206 LEU B CA 1
ATOM 6370 C C . LEU B 1 206 ? -14.68 14.641 15.328 1 93.06 206 LEU B C 1
ATOM 6372 O O . LEU B 1 206 ? -14.828 15.242 16.391 1 93.06 206 LEU B O 1
ATOM 6376 N N . ARG B 1 207 ? -13.547 14.203 14.852 1 91.56 207 ARG B N 1
ATOM 6377 C CA . ARG B 1 207 ? -12.297 14.469 15.555 1 91.56 207 ARG B CA 1
ATOM 6378 C C . ARG B 1 207 ? -11.266 15.086 14.617 1 91.56 207 ARG B C 1
ATOM 6380 O O . ARG B 1 207 ? -11.289 14.844 13.414 1 91.56 207 ARG B O 1
ATOM 6387 N N . PHE B 1 208 ? -10.453 15.875 15.242 1 91.38 208 PHE B N 1
ATOM 6388 C CA . PHE B 1 208 ? -9.344 16.469 14.5 1 91.38 208 PHE B CA 1
ATOM 6389 C C . PHE B 1 208 ? -8.008 16 15.047 1 91.38 208 PHE B C 1
ATOM 6391 O O . PHE B 1 208 ? -7.848 15.836 16.266 1 91.38 208 PHE B O 1
ATOM 6398 N N . VAL B 1 209 ? -7.078 15.711 14.172 1 91.94 209 VAL B N 1
ATOM 6399 C CA . VAL B 1 209 ? -5.707 15.375 14.547 1 91.94 209 VAL B CA 1
ATOM 6400 C C . VAL B 1 209 ? -4.73 16.188 13.703 1 91.94 209 VAL B C 1
ATOM 6402 O O . VAL B 1 209 ? -4.984 16.469 12.531 1 91.94 209 VAL B O 1
ATOM 6405 N N . THR B 1 210 ? -3.676 16.625 14.367 1 90 210 THR B N 1
ATOM 6406 C CA . THR B 1 210 ? -2.668 17.328 13.594 1 90 210 THR B CA 1
ATOM 6407 C C . THR B 1 210 ? -1.931 16.391 12.656 1 90 210 THR B C 1
ATOM 6409 O O . THR B 1 210 ? -1.734 15.211 12.977 1 90 210 THR B O 1
ATOM 6412 N N . GLU B 1 211 ? -1.543 16.859 11.539 1 89.12 211 GLU B N 1
ATOM 6413 C CA . GLU B 1 211 ? -0.767 16.062 10.594 1 89.12 211 GLU B CA 1
ATOM 6414 C C . GLU B 1 211 ? 0.518 15.539 11.227 1 89.12 211 GLU B C 1
ATOM 6416 O O . GLU B 1 211 ? 0.973 14.438 10.914 1 89.12 211 GLU B O 1
ATOM 6421 N N . GLY B 1 212 ? 1.082 16.359 12.125 1 89.06 212 GLY B N 1
ATOM 6422 C CA . GLY B 1 212 ? 2.262 15.914 12.844 1 89.06 212 GLY B CA 1
ATOM 6423 C C . GLY B 1 212 ? 2.02 14.656 13.656 1 89.06 212 GLY B C 1
ATOM 6424 O O . GLY B 1 212 ? 2.809 13.711 13.594 1 89.06 212 GLY B O 1
ATOM 6425 N N . GLU B 1 213 ? 0.968 14.672 14.367 1 91.56 213 GLU B N 1
ATOM 6426 C CA . GLU B 1 213 ? 0.646 13.5 15.18 1 91.56 213 GLU B CA 1
ATOM 6427 C C . GLU B 1 213 ? 0.239 12.32 14.305 1 91.56 213 GLU B C 1
ATOM 6429 O O . GLU B 1 213 ? 0.56 11.172 14.609 1 91.56 213 GLU B O 1
ATOM 6434 N N . ALA B 1 214 ? -0.505 12.617 13.297 1 93.44 214 ALA B N 1
ATOM 6435 C CA . ALA B 1 214 ? -0.825 11.547 12.352 1 93.44 214 ALA B CA 1
ATOM 6436 C C . ALA B 1 214 ? 0.444 10.914 11.789 1 93.44 214 ALA B C 1
ATOM 6438 O O . ALA B 1 214 ? 0.551 9.688 11.711 1 93.44 214 ALA B O 1
ATOM 6439 N N . SER B 1 215 ? 1.373 11.703 11.469 1 92.38 215 SER B N 1
ATOM 6440 C CA . SER B 1 215 ? 2.604 11.242 10.836 1 92.38 215 SER B CA 1
ATOM 6441 C C . SER B 1 215 ? 3.418 10.367 11.781 1 92.38 215 SER B C 1
ATOM 6443 O O . SER B 1 215 ? 4.031 9.391 11.352 1 92.38 215 SER B O 1
ATOM 6445 N N . VAL B 1 216 ? 3.492 10.719 13.086 1 93.62 216 VAL B N 1
ATOM 6446 C CA . VAL B 1 216 ? 4.285 9.914 14.008 1 93.62 216 VAL B CA 1
ATOM 6447 C C . VAL B 1 216 ? 3.623 8.555 14.203 1 93.62 216 VAL B C 1
ATOM 6449 O O . VAL B 1 216 ? 4.309 7.535 14.328 1 93.62 216 VAL B O 1
ATOM 6452 N N . HIS B 1 217 ? 2.322 8.555 14.281 1 93.44 217 HIS B N 1
ATOM 6453 C CA . HIS B 1 217 ? 1.622 7.281 14.398 1 93.44 217 HIS B CA 1
ATOM 6454 C C . HIS B 1 217 ? 1.874 6.398 13.18 1 93.44 217 HIS B C 1
ATOM 6456 O O . HIS B 1 217 ? 2.082 5.191 13.32 1 93.44 217 HIS B O 1
ATOM 6462 N N . TYR B 1 218 ? 1.846 6.977 12.039 1 92.25 218 TYR B N 1
ATOM 6463 C CA . TYR B 1 218 ? 2.17 6.254 10.82 1 92.25 218 TYR B CA 1
ATOM 6464 C C . TYR B 1 218 ? 3.6 5.73 10.852 1 92.25 218 TYR B C 1
ATOM 6466 O O . TYR B 1 218 ? 3.844 4.555 10.586 1 92.25 218 TYR B O 1
ATOM 6474 N N . ALA B 1 219 ? 4.523 6.617 11.172 1 90.94 219 ALA B N 1
ATOM 6475 C CA . ALA B 1 219 ? 5.945 6.285 11.156 1 90.94 219 ALA B CA 1
ATOM 6476 C C . ALA B 1 219 ? 6.246 5.137 12.117 1 90.94 219 ALA B C 1
ATOM 6478 O O . ALA B 1 219 ? 7.035 4.242 11.789 1 90.94 219 ALA B O 1
ATOM 6479 N N . LEU B 1 220 ? 5.664 5.195 13.234 1 90.12 220 LEU B N 1
ATOM 6480 C CA . LEU B 1 220 ? 5.938 4.168 14.234 1 90.12 220 LEU B CA 1
ATOM 6481 C C . LEU B 1 220 ? 5.352 2.826 13.812 1 90.12 220 LEU B C 1
ATOM 6483 O O . LEU B 1 220 ? 5.957 1.778 14.047 1 90.12 220 LEU B O 1
ATOM 6487 N N . GLU B 1 221 ? 4.207 2.885 13.195 1 86.12 221 GLU B N 1
ATOM 6488 C CA . GLU B 1 221 ? 3.58 1.654 12.719 1 86.12 221 GLU B CA 1
ATOM 6489 C C . GLU B 1 221 ? 4.414 1.001 11.617 1 86.12 221 GLU B C 1
ATOM 6491 O O . GLU B 1 221 ? 4.648 -0.208 11.641 1 86.12 221 GLU B O 1
ATOM 6496 N N . TYR B 1 222 ? 4.902 1.741 10.758 1 83.38 222 TYR B N 1
ATOM 6497 C CA . TYR B 1 222 ? 5.492 1.189 9.539 1 83.38 222 TYR B CA 1
ATOM 6498 C C . TYR B 1 222 ? 7 1.046 9.688 1 83.38 222 TYR B C 1
ATOM 6500 O O . TYR B 1 222 ? 7.648 0.377 8.875 1 83.38 222 TYR B O 1
ATOM 6508 N N . SER B 1 223 ? 7.586 1.662 10.688 1 84.56 223 SER B N 1
ATOM 6509 C CA . SER B 1 223 ? 9.008 1.45 10.961 1 84.56 223 SER B CA 1
ATOM 6510 C C . SER B 1 223 ? 9.219 0.29 11.93 1 84.56 223 SER B C 1
ATOM 6512 O O . SER B 1 223 ? 10.352 0.004 12.32 1 84.56 223 SER B O 1
ATOM 6514 N N . GLN B 1 224 ? 8.195 -0.34 12.289 1 79.62 224 GLN B N 1
ATOM 6515 C CA . GLN B 1 224 ? 8.273 -1.418 13.273 1 79.62 224 GLN B CA 1
ATOM 6516 C C . GLN B 1 224 ? 8.992 -0.956 14.539 1 79.62 224 GLN B C 1
ATOM 6518 O O . GLN B 1 224 ? 9.992 -1.551 14.945 1 79.62 224 GLN B O 1
ATOM 6523 N N . SER B 1 225 ? 8.383 -0.068 15.148 1 79.94 225 SER B N 1
ATOM 6524 C CA . SER B 1 225 ? 8.961 0.651 16.281 1 79.94 225 SER B CA 1
ATOM 6525 C C . SER B 1 225 ? 9.352 -0.305 17.406 1 79.94 225 SER B C 1
ATOM 6527 O O . SER B 1 225 ? 10.273 -0.027 18.172 1 79.94 225 SER B O 1
ATOM 6529 N N . ASN B 1 226 ? 8.719 -1.402 17.516 1 77.31 226 ASN B N 1
ATOM 6530 C CA . ASN B 1 226 ? 9.016 -2.361 18.578 1 77.31 226 ASN B CA 1
ATOM 6531 C C . ASN B 1 226 ? 10.453 -2.867 18.484 1 77.31 226 ASN B C 1
ATOM 6533 O O . ASN B 1 226 ? 11.016 -3.34 19.469 1 77.31 226 ASN B O 1
ATOM 6537 N N . ALA B 1 227 ? 10.969 -2.711 17.375 1 77 227 ALA B N 1
ATOM 6538 C CA . ALA B 1 227 ? 12.312 -3.238 17.141 1 77 227 ALA B CA 1
ATOM 6539 C C . ALA B 1 227 ? 13.375 -2.23 17.578 1 77 227 ALA B C 1
ATOM 6541 O O . ALA B 1 227 ? 14.5 -2.609 17.906 1 77 227 ALA B O 1
ATOM 6542 N N . TRP B 1 228 ? 13 -0.933 17.672 1 84.81 228 TRP B N 1
ATOM 6543 C CA . TRP B 1 228 ? 14.094 0.022 17.859 1 84.81 228 TRP B CA 1
ATOM 6544 C C . TRP B 1 228 ? 13.734 1.058 18.922 1 84.81 228 TRP B C 1
ATOM 6546 O O . TRP B 1 228 ? 14.617 1.721 19.469 1 84.81 228 TRP B O 1
ATOM 6556 N N . LEU B 1 229 ? 12.469 1.248 19.172 1 88.69 229 LEU B N 1
ATOM 6557 C CA . LEU B 1 229 ? 12.07 2.295 20.109 1 88.69 229 LEU B CA 1
ATOM 6558 C C . LEU B 1 229 ? 12.188 1.813 21.562 1 88.69 229 LEU B C 1
ATOM 6560 O O . LEU B 1 229 ? 11.68 0.748 21.906 1 88.69 229 LEU B O 1
ATOM 6564 N N . ARG B 1 230 ? 12.969 2.574 22.406 1 91.69 230 ARG B N 1
ATOM 6565 C CA . ARG B 1 230 ? 13.18 2.295 23.828 1 91.69 230 ARG B CA 1
ATOM 6566 C C . ARG B 1 230 ? 12.891 3.529 24.672 1 91.69 230 ARG B C 1
ATOM 6568 O O . ARG B 1 230 ? 12.875 4.652 24.172 1 91.69 230 ARG B O 1
ATOM 6575 N N . LYS B 1 231 ? 12.68 3.23 25.938 1 93.56 231 LYS B N 1
ATOM 6576 C CA . LYS B 1 231 ? 12.477 4.332 26.875 1 93.56 231 LYS B CA 1
ATOM 6577 C C . LYS B 1 231 ? 13.641 5.312 26.828 1 93.56 231 LYS B C 1
ATOM 6579 O O . LYS B 1 231 ? 14.805 4.906 26.859 1 93.56 231 LYS B O 1
ATOM 6584 N N . GLY B 1 232 ? 13.281 6.574 26.656 1 94.31 232 GLY B N 1
ATOM 6585 C CA . GLY B 1 232 ? 14.297 7.613 26.703 1 94.31 232 GLY B CA 1
ATOM 6586 C C . GLY B 1 232 ? 14.773 8.039 25.328 1 94.31 232 GLY B C 1
ATOM 6587 O O . GLY B 1 232 ? 15.43 9.078 25.172 1 94.31 232 GLY B O 1
ATOM 6588 N N . VAL B 1 233 ? 14.43 7.297 24.375 1 94.56 233 VAL B N 1
ATOM 6589 C CA . VAL B 1 233 ? 14.875 7.617 23.016 1 94.56 233 VAL B CA 1
ATOM 6590 C C . VAL B 1 233 ? 14.141 8.859 22.516 1 94.56 233 VAL B C 1
ATOM 6592 O O . VAL B 1 233 ? 12.93 9 22.719 1 94.56 233 VAL B O 1
ATOM 6595 N N . ILE B 1 234 ? 14.93 9.789 21.969 1 96.25 234 ILE B N 1
ATOM 6596 C CA . ILE B 1 234 ? 14.383 10.961 21.297 1 96.25 234 ILE B CA 1
ATOM 6597 C C . ILE B 1 234 ? 14.547 10.812 19.781 1 96.25 234 ILE B C 1
ATOM 6599 O O . ILE B 1 234 ? 15.625 10.461 19.312 1 96.25 234 ILE B O 1
ATOM 6603 N N . PHE B 1 235 ? 13.469 10.992 19.062 1 95.81 235 PHE B N 1
ATOM 6604 C CA . PHE B 1 235 ? 13.508 10.898 17.609 1 95.81 235 PHE B CA 1
ATOM 6605 C C . PHE B 1 235 ? 12.656 11.984 16.969 1 95.81 235 PHE B C 1
ATOM 6607 O O . PHE B 1 235 ? 11.789 12.57 17.625 1 95.81 235 PHE B O 1
ATOM 6614 N N . ALA B 1 236 ? 12.977 12.336 15.766 1 96.06 236 ALA B N 1
ATOM 6615 C CA . ALA B 1 236 ? 12.25 13.352 15.016 1 96.06 236 ALA B CA 1
ATOM 6616 C C . ALA B 1 236 ? 11.414 12.727 13.906 1 96.06 236 ALA B C 1
ATOM 6618 O O . ALA B 1 236 ? 11.789 11.695 13.336 1 96.06 236 ALA B O 1
ATOM 6619 N N . VAL B 1 237 ? 10.273 13.273 13.656 1 94.56 237 VAL B N 1
ATOM 6620 C CA . VAL B 1 237 ? 9.469 12.953 12.484 1 94.56 237 VAL B CA 1
ATOM 6621 C C . VAL B 1 237 ? 9.32 14.188 11.602 1 94.56 237 VAL B C 1
ATOM 6623 O O . VAL B 1 237 ? 8.867 15.242 12.07 1 94.56 237 VAL B O 1
ATOM 6626 N N . THR B 1 238 ? 9.766 14.094 10.406 1 93.62 238 THR B N 1
ATOM 6627 C CA . THR B 1 238 ? 9.656 15.18 9.438 1 93.62 238 THR B CA 1
ATOM 6628 C C . THR B 1 238 ? 8.703 14.805 8.312 1 93.62 238 THR B C 1
ATOM 6630 O O . THR B 1 238 ? 9 13.906 7.512 1 93.62 238 THR B O 1
ATOM 6633 N N . ASP B 1 239 ? 7.586 15.438 8.258 1 91.75 239 ASP B N 1
ATOM 6634 C CA . ASP B 1 239 ? 6.598 15.258 7.195 1 91.75 239 ASP B CA 1
ATOM 6635 C C . ASP B 1 239 ? 6.781 16.297 6.09 1 91.75 239 ASP B C 1
ATOM 6637 O O . ASP B 1 239 ? 6.426 17.469 6.266 1 91.75 239 ASP B O 1
ATOM 6641 N N . ALA B 1 240 ? 7.355 15.867 5.031 1 91.81 240 ALA B N 1
ATOM 6642 C CA . ALA B 1 240 ? 7.59 16.766 3.898 1 91.81 240 ALA B CA 1
ATOM 6643 C C . ALA B 1 240 ? 6.516 16.578 2.83 1 91.81 240 ALA B C 1
ATOM 6645 O O . ALA B 1 240 ? 6.566 15.633 2.045 1 91.81 240 ALA B O 1
ATOM 6646 N N . GLY B 1 241 ? 5.598 17.531 2.764 1 88.06 241 GLY B N 1
ATOM 6647 C CA . GLY B 1 241 ? 4.473 17.438 1.847 1 88.06 241 GLY B CA 1
ATOM 6648 C C . GLY B 1 241 ? 4.566 18.406 0.688 1 88.06 241 GLY B C 1
ATOM 6649 O O . GLY B 1 241 ? 5.664 18.766 0.258 1 88.06 241 GLY B O 1
ATOM 6650 N N . GLY B 1 242 ? 3.439 18.688 0.178 1 85.19 242 GLY B N 1
ATOM 6651 C CA . GLY B 1 242 ? 3.383 19.562 -0.983 1 85.19 242 GLY B CA 1
ATOM 6652 C C . GLY B 1 242 ? 3.639 21.016 -0.647 1 85.19 242 GLY B C 1
ATOM 6653 O O . GLY B 1 242 ? 4.348 21.719 -1.376 1 85.19 242 GLY B O 1
ATOM 6654 N N . SER B 1 243 ? 3.062 21.438 0.397 1 83.44 243 SER B N 1
ATOM 6655 C CA . SER B 1 243 ? 3.186 22.859 0.714 1 83.44 243 SER B CA 1
ATOM 6656 C C . SER B 1 243 ? 4.102 23.078 1.912 1 83.44 243 SER B C 1
ATOM 6658 O O . SER B 1 243 ? 4.934 24 1.905 1 83.44 243 SER B O 1
ATOM 6660 N N . THR B 1 244 ? 3.932 22.266 2.885 1 84.88 244 THR B N 1
ATOM 6661 C CA . THR B 1 244 ? 4.645 22.484 4.137 1 84.88 244 THR B CA 1
ATOM 6662 C C . THR B 1 244 ? 5.512 21.281 4.484 1 84.88 244 THR B C 1
ATOM 6664 O O . THR B 1 244 ? 5.266 20.172 3.994 1 84.88 244 THR B O 1
ATOM 6667 N N . VAL B 1 245 ? 6.535 21.547 5.164 1 89.5 245 VAL B N 1
ATOM 6668 C CA . VAL B 1 245 ? 7.344 20.531 5.828 1 89.5 245 VAL B CA 1
ATOM 6669 C C . VAL B 1 245 ? 7.273 20.703 7.34 1 89.5 245 VAL B C 1
ATOM 6671 O O . VAL B 1 245 ? 7.625 21.766 7.859 1 89.5 245 VAL B O 1
ATOM 6674 N N . ASP B 1 246 ? 6.754 19.719 8.008 1 89.44 246 ASP B N 1
ATOM 6675 C CA . ASP B 1 246 ? 6.57 19.75 9.453 1 89.44 246 ASP B CA 1
ATOM 6676 C C . ASP B 1 246 ? 7.508 18.766 10.148 1 89.44 246 ASP B C 1
ATOM 6678 O O . ASP B 1 246 ? 7.566 17.594 9.781 1 89.44 246 ASP B O 1
ATOM 6682 N N . SER B 1 247 ? 8.242 19.297 11.109 1 93.44 247 SER B N 1
ATOM 6683 C CA . SER B 1 247 ? 9.133 18.438 11.891 1 93.44 247 SER B CA 1
ATOM 6684 C C . SER B 1 247 ? 8.812 18.516 13.375 1 93.44 247 SER B C 1
ATOM 6686 O O . SER B 1 247 ? 8.617 19.609 13.922 1 93.44 247 SER B O 1
ATOM 6688 N N . THR B 1 248 ? 8.68 17.406 14.016 1 94.06 248 THR B N 1
ATOM 6689 C CA . THR B 1 248 ? 8.359 17.328 15.438 1 94.06 248 THR B CA 1
ATOM 6690 C C . THR B 1 248 ? 9.297 16.359 16.156 1 94.06 248 THR B C 1
ATOM 6692 O O . THR B 1 248 ? 9.648 15.312 15.602 1 94.06 248 THR B O 1
ATOM 6695 N N . LEU B 1 249 ? 9.711 16.734 17.359 1 95.56 249 LEU B N 1
ATOM 6696 C CA . LEU B 1 249 ? 10.555 15.891 18.203 1 95.56 249 LEU B CA 1
ATOM 6697 C C . LEU B 1 249 ? 9.719 15.18 19.266 1 95.56 249 LEU B C 1
ATOM 6699 O O . LEU B 1 249 ? 8.914 15.812 19.953 1 95.56 249 LEU B O 1
ATOM 6703 N N . TYR B 1 250 ? 9.953 13.906 19.359 1 95.94 250 TYR B N 1
ATOM 6704 C CA . TYR B 1 250 ? 9.25 13.102 20.359 1 95.94 250 TYR B CA 1
ATOM 6705 C C . TYR B 1 250 ? 10.234 12.383 21.266 1 95.94 250 TYR B C 1
ATOM 6707 O O . TYR B 1 250 ? 11.328 12.016 20.844 1 95.94 250 TYR B O 1
ATOM 6715 N N . GLU B 1 251 ? 9.836 12.211 22.484 1 96.19 251 GLU B N 1
ATOM 6716 C CA . GLU B 1 251 ? 10.531 11.344 23.438 1 96.19 251 GLU B CA 1
ATOM 6717 C C . GLU B 1 251 ? 9.656 10.164 23.844 1 96.19 251 GLU B C 1
ATOM 6719 O O . GLU B 1 251 ? 8.477 10.344 24.172 1 96.19 251 GLU B O 1
ATOM 6724 N N . CYS B 1 252 ? 10.195 9.023 23.766 1 95.69 252 CYS B N 1
ATOM 6725 C CA . CYS B 1 252 ? 9.484 7.836 24.234 1 95.69 252 CYS B CA 1
ATOM 6726 C C . CYS B 1 252 ? 9.578 7.707 25.75 1 95.69 252 CYS B C 1
ATOM 6728 O O . CYS B 1 252 ? 10.664 7.461 26.297 1 95.69 252 CYS B O 1
ATOM 6730 N N . LYS B 1 253 ? 8.461 7.77 26.391 1 93.06 253 LYS B N 1
ATOM 6731 C CA . LYS B 1 253 ? 8.445 7.719 27.844 1 93.06 253 LYS B CA 1
ATOM 6732 C C . LYS B 1 253 ? 8.266 6.285 28.344 1 93.06 253 LYS B C 1
ATOM 6734 O O . LYS B 1 253 ? 8.805 5.914 29.391 1 93.06 253 LYS B O 1
ATOM 6739 N N . GLU B 1 254 ? 7.438 5.605 27.641 1 91.25 254 GLU B N 1
ATOM 6740 C CA . GLU B 1 254 ? 7.176 4.203 27.953 1 91.25 254 GLU B CA 1
ATOM 6741 C C . GLU B 1 254 ? 6.891 3.398 26.688 1 91.25 254 GLU B C 1
ATOM 6743 O O . GLU B 1 254 ? 6.371 3.938 25.703 1 91.25 254 GLU B O 1
ATOM 6748 N N . THR B 1 255 ? 7.223 2.137 26.719 1 86.94 255 THR B N 1
ATOM 6749 C CA . THR B 1 255 ? 6.93 1.278 25.578 1 86.94 255 THR B CA 1
ATOM 6750 C C . THR B 1 255 ? 5.918 0.201 25.953 1 86.94 255 THR B C 1
ATOM 6752 O O . THR B 1 255 ? 5.246 -0.361 25.078 1 86.94 255 THR B O 1
ATOM 6755 N N . GLN B 1 256 ? 5.867 -0.226 27.141 1 80.62 256 GLN B N 1
ATOM 6756 C CA . GLN B 1 256 ? 4.953 -1.239 27.656 1 80.62 256 GLN B CA 1
ATOM 6757 C C . GLN B 1 256 ? 4.293 -0.775 28.953 1 80.62 256 GLN B C 1
ATOM 6759 O O . GLN B 1 256 ? 4.898 -0.042 29.734 1 80.62 256 GLN B O 1
ATOM 6764 N N . PRO B 1 257 ? 3.098 -1.106 29.109 1 78.31 257 PRO B N 1
ATOM 6765 C CA . PRO B 1 257 ? 2.197 -1.919 28.281 1 78.31 257 PRO B CA 1
ATOM 6766 C C . PRO B 1 257 ? 1.676 -1.169 27.062 1 78.31 257 PRO B C 1
ATOM 6768 O O . PRO B 1 257 ? 1.262 -1.792 26.078 1 78.31 257 PRO B O 1
ATOM 6771 N N . LYS B 1 258 ? 1.712 0.159 27.266 1 82.38 258 LYS B N 1
ATOM 6772 C CA . LYS B 1 258 ? 1.323 1.023 26.156 1 82.38 258 LYS B CA 1
ATOM 6773 C C . LYS B 1 258 ? 2.412 2.045 25.844 1 82.38 258 LYS B C 1
ATOM 6775 O O . LYS B 1 258 ? 3.016 2.613 26.766 1 82.38 258 LYS B O 1
ATOM 6780 N N . MET B 1 259 ? 2.662 2.215 24.656 1 87.69 259 MET B N 1
ATOM 6781 C CA . MET B 1 259 ? 3.656 3.205 24.25 1 87.69 259 MET B CA 1
ATOM 6782 C C . MET B 1 259 ? 3.164 4.621 24.531 1 87.69 259 MET B C 1
ATOM 6784 O O . MET B 1 259 ? 2.008 4.945 24.266 1 87.69 259 MET B O 1
ATOM 6788 N N . ILE B 1 260 ? 4.012 5.406 25.188 1 90.88 260 ILE B N 1
ATOM 6789 C CA . ILE B 1 260 ? 3.684 6.781 25.531 1 90.88 260 ILE B CA 1
ATOM 6790 C C . ILE B 1 260 ? 4.738 7.727 24.969 1 90.88 260 ILE B C 1
ATOM 6792 O O . ILE B 1 260 ? 5.934 7.574 25.25 1 90.88 260 ILE B O 1
ATOM 6796 N N . LEU B 1 261 ? 4.238 8.664 24.203 1 93.81 261 LEU B N 1
ATOM 6797 C CA . LEU B 1 261 ? 5.109 9.672 23.609 1 93.81 261 LEU B CA 1
ATOM 6798 C C . LEU B 1 261 ? 4.77 11.062 24.141 1 93.81 261 LEU B C 1
ATOM 6800 O O . LEU B 1 261 ? 3.605 11.359 24.422 1 93.81 261 LEU B O 1
ATOM 6804 N N . GLU B 1 262 ? 5.805 11.867 24.203 1 92.88 262 GLU B N 1
ATOM 6805 C CA . GLU B 1 262 ? 5.652 13.289 24.516 1 92.88 262 GLU B CA 1
ATOM 6806 C C . GLU B 1 262 ? 6.441 14.148 23.531 1 92.88 262 GLU B C 1
ATOM 6808 O O . GLU B 1 262 ? 7.559 13.797 23.141 1 92.88 262 GLU B O 1
ATOM 6813 N N . GLU B 1 263 ? 5.809 15.172 23.109 1 92.31 263 GLU B N 1
ATOM 6814 C CA . GLU B 1 263 ? 6.59 16.141 22.344 1 92.31 263 GLU B CA 1
ATOM 6815 C C . GLU B 1 263 ? 7.648 16.812 23.234 1 92.31 263 GLU B C 1
ATOM 6817 O O . GLU B 1 263 ? 7.41 17.062 24.406 1 92.31 263 GLU B O 1
ATOM 6822 N N . VAL B 1 264 ? 8.797 17.078 22.656 1 93.38 264 VAL B N 1
ATOM 6823 C CA . VAL B 1 264 ? 9.898 17.656 23.406 1 93.38 264 VAL B CA 1
ATOM 6824 C C . VAL B 1 264 ? 9.828 19.172 23.344 1 93.38 264 VAL B C 1
ATOM 6826 O O . VAL B 1 264 ? 10.156 19.859 24.328 1 93.38 264 VAL B O 1
ATOM 6829 N N . CYS B 1 265 ? 9.438 19.688 22.25 1 89.19 265 CYS B N 1
ATOM 6830 C CA . CYS B 1 265 ? 9.289 21.125 22 1 89.19 265 CYS B CA 1
ATOM 6831 C C . CYS B 1 265 ? 8.281 21.375 20.891 1 89.19 265 CYS B C 1
ATOM 6833 O O . CYS B 1 265 ? 7.742 20.438 20.297 1 89.19 265 CYS B O 1
ATOM 6835 N N . ALA B 1 266 ? 8 22.656 20.719 1 87 266 ALA B N 1
ATOM 6836 C CA . ALA B 1 266 ? 7.047 23.016 19.672 1 87 266 ALA B CA 1
ATOM 6837 C C . ALA B 1 266 ? 7.535 22.562 18.297 1 87 266 ALA B C 1
ATOM 6839 O O . ALA B 1 266 ? 8.727 22.656 18 1 87 266 ALA B O 1
ATOM 6840 N N . SER B 1 267 ? 6.645 22.109 17.5 1 89.12 267 SER B N 1
ATOM 6841 C CA . SER B 1 267 ? 6.961 21.641 16.156 1 89.12 267 SER B CA 1
ATOM 6842 C C . SER B 1 267 ? 7.414 22.781 15.258 1 89.12 267 SER B C 1
ATOM 6844 O O . SER B 1 267 ? 7.008 23.938 15.461 1 89.12 267 SER B O 1
ATOM 6846 N N . GLU B 1 268 ? 8.258 22.422 14.328 1 86.62 268 GLU B N 1
ATOM 6847 C CA . GLU B 1 268 ? 8.672 23.375 13.289 1 86.62 268 GLU B CA 1
ATOM 6848 C C . GLU B 1 268 ? 7.871 23.172 12.008 1 86.62 268 GLU B C 1
ATOM 6850 O O . GLU B 1 268 ? 7.648 22.031 11.578 1 86.62 268 GLU B O 1
ATOM 6855 N N . CYS B 1 269 ? 7.336 24.234 11.508 1 83.88 269 CYS B N 1
ATOM 6856 C CA . CYS B 1 269 ? 6.582 24.219 10.258 1 83.88 269 CYS B CA 1
ATOM 6857 C C . CYS B 1 269 ? 7.148 25.219 9.266 1 83.88 269 CYS B C 1
ATOM 6859 O O . CYS B 1 269 ? 7.188 26.422 9.539 1 83.88 269 CYS B O 1
ATOM 6861 N N . VAL B 1 270 ? 7.621 24.75 8.125 1 85.25 270 VAL B N 1
ATOM 6862 C CA . VAL B 1 270 ? 8.18 25.656 7.129 1 85.25 270 VAL B CA 1
ATOM 6863 C C . VAL B 1 270 ? 7.453 25.469 5.797 1 85.25 270 VAL B C 1
ATOM 6865 O O . VAL B 1 270 ? 7.051 24.359 5.449 1 85.25 270 VAL B O 1
ATOM 6868 N N . GLN B 1 271 ? 7.273 26.531 5.094 1 83.25 271 GLN B N 1
ATOM 6869 C CA . GLN B 1 271 ? 6.68 26.484 3.76 1 83.25 271 GLN B CA 1
ATOM 6870 C C . GLN B 1 271 ? 7.715 26.109 2.707 1 83.25 271 GLN B C 1
ATOM 6872 O O . GLN B 1 271 ? 8.141 26.953 1.912 1 83.25 271 GLN B O 1
ATOM 6877 N N . ALA B 1 272 ? 8.07 24.969 2.688 1 89.38 272 ALA B N 1
ATOM 6878 C CA . ALA B 1 272 ? 9.133 24.453 1.818 1 89.38 272 ALA B CA 1
ATOM 6879 C C . ALA B 1 272 ? 8.742 23.109 1.213 1 89.38 272 ALA B C 1
ATOM 6881 O O . ALA B 1 272 ? 9.57 22.203 1.106 1 89.38 272 ALA B O 1
ATOM 6882 N N . GLY B 1 273 ? 7.492 23.031 0.86 1 89.25 273 GLY B N 1
ATOM 6883 C CA . GLY B 1 273 ? 7.008 21.797 0.26 1 89.25 273 GLY B CA 1
ATOM 6884 C C . GLY B 1 273 ? 7.379 21.656 -1.204 1 89.25 273 GLY B C 1
ATOM 6885 O O . GLY B 1 273 ? 8.023 22.531 -1.771 1 89.25 273 GLY B O 1
ATOM 6886 N N . SER B 1 274 ? 7 20.562 -1.837 1 90.44 274 SER B N 1
ATOM 6887 C CA . SER B 1 274 ? 7.414 20.203 -3.188 1 90.44 274 SER B CA 1
ATOM 6888 C C . SER B 1 274 ? 6.848 21.172 -4.223 1 90.44 274 SER B C 1
ATOM 6890 O O . SER B 1 274 ? 7.383 21.281 -5.328 1 90.44 274 SER B O 1
ATOM 6892 N N . VAL B 1 275 ? 5.773 21.875 -3.898 1 85.25 275 VAL B N 1
ATOM 6893 C CA . VAL B 1 275 ? 5.156 22.797 -4.84 1 85.25 275 VAL B CA 1
ATOM 6894 C C . VAL B 1 275 ? 6.125 23.938 -5.141 1 85.25 275 VAL B C 1
ATOM 6896 O O . VAL B 1 275 ? 6.137 24.469 -6.254 1 85.25 275 VAL B O 1
ATOM 6899 N N . PHE B 1 276 ? 6.945 24.188 -4.207 1 87.5 276 PHE B N 1
ATOM 6900 C CA . PHE B 1 276 ? 7.898 25.266 -4.41 1 87.5 276 PHE B CA 1
ATOM 6901 C C . PHE B 1 276 ? 9.023 24.844 -5.34 1 87.5 276 PHE B C 1
ATOM 6903 O O . PHE B 1 276 ? 9.656 25.688 -5.984 1 87.5 276 PHE B O 1
ATOM 6910 N N . VAL B 1 277 ? 9.297 23.531 -5.398 1 92.38 277 VAL B N 1
ATOM 6911 C CA . VAL B 1 277 ? 10.219 23.016 -6.406 1 92.38 277 VAL B CA 1
ATOM 6912 C C . VAL B 1 277 ? 9.617 23.203 -7.797 1 92.38 277 VAL B C 1
ATOM 6914 O O . VAL B 1 277 ? 10.32 23.578 -8.734 1 92.38 277 VAL B O 1
ATOM 6917 N N . ASP B 1 278 ? 8.367 22.953 -7.895 1 88.88 278 ASP B N 1
ATOM 6918 C CA . ASP B 1 278 ? 7.668 23.125 -9.164 1 88.88 278 ASP B CA 1
ATOM 6919 C C . ASP B 1 278 ? 7.688 24.594 -9.609 1 88.88 278 ASP B C 1
ATOM 6921 O O . ASP B 1 278 ? 7.844 24.875 -10.797 1 88.88 278 ASP B O 1
ATOM 6925 N N . ARG B 1 279 ? 7.473 25.391 -8.711 1 84.81 279 ARG B N 1
ATOM 6926 C CA . ARG B 1 279 ? 7.52 26.812 -9.008 1 84.81 279 ARG B CA 1
ATOM 6927 C C . ARG B 1 279 ? 8.898 27.234 -9.508 1 84.81 279 ARG B C 1
ATOM 6929 O O . ARG B 1 279 ? 9.016 27.984 -10.477 1 84.81 279 ARG B O 1
ATOM 6936 N N . ALA B 1 280 ? 9.852 26.812 -8.789 1 91 280 ALA B N 1
ATOM 6937 C CA . ALA B 1 280 ? 11.227 27.125 -9.195 1 91 280 ALA B CA 1
ATOM 6938 C C . ALA B 1 280 ? 11.531 26.547 -10.57 1 91 280 ALA B C 1
ATOM 6940 O O . ALA B 1 280 ? 12.289 27.141 -11.344 1 91 280 ALA B O 1
ATOM 6941 N N . ALA B 1 281 ? 10.945 25.391 -10.859 1 93.62 281 ALA B N 1
ATOM 6942 C CA . ALA B 1 281 ? 11.133 24.781 -12.172 1 93.62 281 ALA B CA 1
ATOM 6943 C C . ALA B 1 281 ? 10.523 25.641 -13.273 1 93.62 281 ALA B C 1
ATOM 6945 O O . ALA B 1 281 ? 11.102 25.781 -14.352 1 93.62 281 ALA B O 1
ATOM 6946 N N . ALA B 1 282 ? 9.367 26.172 -12.992 1 89.12 282 ALA B N 1
ATOM 6947 C CA . ALA B 1 282 ? 8.734 27.062 -13.961 1 89.12 282 ALA B CA 1
ATOM 6948 C C . ALA B 1 282 ? 9.609 28.266 -14.242 1 89.12 282 ALA B C 1
ATOM 6950 O O . ALA B 1 282 ? 9.758 28.688 -15.398 1 89.12 282 ALA B O 1
ATOM 6951 N N . ALA B 1 283 ? 10.156 28.844 -13.219 1 88.5 283 ALA B N 1
ATOM 6952 C CA . ALA B 1 283 ? 11.047 29.984 -13.375 1 88.5 283 ALA B CA 1
ATOM 6953 C C . ALA B 1 283 ? 12.297 29.609 -14.164 1 88.5 283 ALA B C 1
ATOM 6955 O O . ALA B 1 283 ? 12.75 30.359 -15.031 1 88.5 283 ALA B O 1
ATOM 6956 N N . MET B 1 284 ? 12.844 28.5 -13.812 1 92.5 284 MET B N 1
ATOM 6957 C CA . MET B 1 284 ? 14.047 28 -14.492 1 92.5 284 MET B CA 1
ATOM 6958 C C . MET B 1 284 ? 13.781 27.781 -15.977 1 92.5 284 MET B C 1
ATOM 6960 O O . MET B 1 284 ? 14.602 28.141 -16.812 1 92.5 284 MET B O 1
ATOM 6964 N N . LEU B 1 285 ? 12.664 27.234 -16.297 1 93.31 285 LEU B N 1
ATOM 6965 C CA . LEU B 1 285 ? 12.312 26.969 -17.688 1 93.31 285 LEU B CA 1
ATOM 6966 C C . LEU B 1 285 ? 12.07 28.266 -18.453 1 93.31 285 LEU B C 1
ATOM 6968 O O . LEU B 1 285 ? 12.398 28.375 -19.641 1 93.31 285 LEU B O 1
ATOM 6972 N N . ALA B 1 286 ? 11.453 29.234 -17.797 1 89.5 286 ALA B N 1
ATOM 6973 C CA . ALA B 1 286 ? 11.242 30.547 -18.422 1 89.5 286 ALA B CA 1
ATOM 6974 C C . ALA B 1 286 ? 12.57 31.172 -18.828 1 89.5 286 ALA B C 1
ATOM 6976 O O . ALA B 1 286 ? 12.664 31.781 -19.891 1 89.5 286 ALA B O 1
ATOM 6977 N N . ASP B 1 287 ? 13.531 31.047 -18 1 91.19 287 ASP B N 1
ATOM 6978 C CA . ASP B 1 287 ? 14.859 31.562 -18.297 1 91.19 287 ASP B CA 1
ATOM 6979 C C . ASP B 1 287 ? 15.531 30.781 -19.422 1 91.19 287 ASP B C 1
ATOM 6981 O O . ASP B 1 287 ? 16.094 31.359 -20.344 1 91.19 287 ASP B O 1
ATOM 6985 N N . LYS B 1 288 ? 15.414 29.5 -19.344 1 92.5 288 LYS B N 1
ATOM 6986 C CA . LYS B 1 288 ? 16.094 28.609 -20.266 1 92.5 288 LYS B CA 1
ATOM 6987 C C . LYS B 1 288 ? 15.508 28.734 -21.672 1 92.5 288 LYS B C 1
ATOM 6989 O O . LYS B 1 288 ? 16.234 28.594 -22.672 1 92.5 288 LYS B O 1
ATOM 6994 N N . LEU B 1 289 ? 14.266 29.016 -21.75 1 94.44 289 LEU B N 1
ATOM 6995 C CA . LEU B 1 289 ? 13.586 29.016 -23.047 1 94.44 289 LEU B CA 1
ATOM 6996 C C . LEU B 1 289 ? 13.312 30.453 -23.5 1 94.44 289 LEU B C 1
ATOM 6998 O O . LEU B 1 289 ? 12.508 30.672 -24.406 1 94.44 289 LEU B O 1
ATOM 7002 N N . GLU B 1 290 ? 13.977 31.328 -22.828 1 92.69 290 GLU B N 1
ATOM 7003 C CA . GLU B 1 290 ? 13.789 32.719 -23.234 1 92.69 290 GLU B CA 1
ATOM 7004 C C . GLU B 1 290 ? 14.172 32.906 -24.703 1 92.69 290 GLU B C 1
ATOM 7006 O O . GLU B 1 290 ? 15.297 32.594 -25.109 1 92.69 290 GLU B O 1
ATOM 7011 N N . GLY B 1 291 ? 13.266 33.344 -25.516 1 91.81 291 GLY B N 1
ATOM 7012 C CA . GLY B 1 291 ? 13.523 33.594 -26.922 1 91.81 291 GLY B CA 1
ATOM 7013 C C . GLY B 1 291 ? 13.211 32.406 -27.812 1 91.81 291 GLY B C 1
ATOM 7014 O O . GLY B 1 291 ? 13.242 32.5 -29.031 1 91.81 291 GLY B O 1
ATOM 7015 N N . SER B 1 292 ? 12.852 31.328 -27.172 1 93.38 292 SER B N 1
ATOM 7016 C CA . SER B 1 292 ? 12.547 30.125 -27.938 1 93.38 292 SER B CA 1
ATOM 7017 C C . SER B 1 292 ? 11.07 30.062 -28.312 1 93.38 292 SER B C 1
ATOM 7019 O O . SER B 1 292 ? 10.219 30.594 -27.594 1 93.38 292 SER B O 1
ATOM 7021 N N . THR B 1 293 ? 10.789 29.438 -29.359 1 91.12 293 THR B N 1
ATOM 7022 C CA . THR B 1 293 ? 9.406 29.219 -29.766 1 91.12 293 THR B CA 1
ATOM 7023 C C . THR B 1 293 ? 8.695 28.297 -28.797 1 91.12 293 THR B C 1
ATOM 7025 O O . THR B 1 293 ? 7.465 28.297 -28.719 1 91.12 293 THR B O 1
ATOM 7028 N N . PHE B 1 294 ? 9.477 27.672 -28.062 1 91.5 294 PHE B N 1
ATOM 7029 C CA . PHE B 1 294 ? 8.898 26.688 -27.156 1 91.5 294 PHE B CA 1
ATOM 7030 C C . PHE B 1 294 ? 8.594 27.328 -25.797 1 91.5 294 PHE B C 1
ATOM 7032 O O . PHE B 1 294 ? 8.125 26.641 -24.891 1 91.5 294 PHE B O 1
ATOM 7039 N N . ASN B 1 295 ? 8.859 28.594 -25.781 1 90.56 295 ASN B N 1
ATOM 7040 C CA . ASN B 1 295 ? 8.438 29.344 -24.594 1 90.56 295 ASN B CA 1
ATOM 7041 C C . ASN B 1 295 ? 6.949 29.656 -24.641 1 90.56 295 ASN B C 1
ATOM 7043 O O . ASN B 1 295 ? 6.539 30.766 -24.281 1 90.56 295 ASN B O 1
ATOM 7047 N N . ASP B 1 296 ? 6.234 28.781 -25.219 1 85.38 296 ASP B N 1
ATOM 7048 C CA . ASP B 1 296 ? 4.773 28.828 -25.25 1 85.38 296 ASP B CA 1
ATOM 7049 C C . ASP B 1 296 ? 4.168 28.109 -24.062 1 85.38 296 ASP B C 1
ATOM 7051 O O . ASP B 1 296 ? 4.66 27.062 -23.641 1 85.38 296 ASP B O 1
ATOM 7055 N N . PRO B 1 297 ? 3.119 28.734 -23.516 1 79.38 297 PRO B N 1
ATOM 7056 C CA . PRO B 1 297 ? 2.535 28.188 -22.281 1 79.38 297 PRO B CA 1
ATOM 7057 C C . PRO B 1 297 ? 2.148 26.703 -22.422 1 79.38 297 PRO B C 1
ATOM 7059 O O . PRO B 1 297 ? 2.279 25.938 -21.469 1 79.38 297 PRO B O 1
ATOM 7062 N N . ALA B 1 298 ? 1.745 26.359 -23.578 1 74.12 298 ALA B N 1
ATOM 7063 C CA . ALA B 1 298 ? 1.325 24.969 -23.781 1 74.12 298 ALA B CA 1
ATOM 7064 C C . ALA B 1 298 ? 2.516 24.016 -23.688 1 74.12 298 ALA B C 1
ATOM 7066 O O . ALA B 1 298 ? 2.432 22.969 -23.047 1 74.12 298 ALA B O 1
ATOM 7067 N N . TYR B 1 299 ? 3.588 24.422 -24.375 1 81.88 299 TYR B N 1
ATOM 7068 C CA . TYR B 1 299 ? 4.793 23.609 -24.344 1 81.88 299 TYR B CA 1
ATOM 7069 C C . TYR B 1 299 ? 5.41 23.594 -22.953 1 81.88 299 TYR B C 1
ATOM 7071 O O . TYR B 1 299 ? 5.805 22.547 -22.438 1 81.88 299 TYR B O 1
ATOM 7079 N N . VAL B 1 300 ? 5.441 24.734 -22.375 1 86.25 300 VAL B N 1
ATOM 7080 C CA . VAL B 1 300 ? 6.047 24.859 -21.047 1 86.25 300 VAL B CA 1
ATOM 7081 C C . VAL B 1 300 ? 5.262 24.031 -20.031 1 86.25 300 VAL B C 1
ATOM 7083 O O . VAL B 1 300 ? 5.852 23.375 -19.172 1 86.25 300 VAL B O 1
ATOM 7086 N N . ASN B 1 301 ? 3.982 24.062 -20.141 1 80.69 301 ASN B N 1
ATOM 7087 C CA . ASN B 1 301 ? 3.148 23.281 -19.25 1 80.69 301 ASN B CA 1
ATOM 7088 C C . ASN B 1 301 ? 3.406 21.781 -19.422 1 80.69 301 ASN B C 1
ATOM 7090 O O . ASN B 1 301 ? 3.404 21.031 -18.438 1 80.69 301 ASN B O 1
ATOM 7094 N N . ASP B 1 302 ? 3.588 21.406 -20.625 1 81 302 ASP B N 1
ATOM 7095 C CA . ASP B 1 302 ? 3.896 20 -20.891 1 81 302 ASP B CA 1
ATOM 7096 C C . ASP B 1 302 ? 5.227 19.609 -20.25 1 81 302 ASP B C 1
ATOM 7098 O O . ASP B 1 302 ? 5.348 18.531 -19.672 1 81 302 ASP B O 1
ATOM 7102 N N . ILE B 1 303 ? 6.125 20.484 -20.406 1 87.94 303 ILE B N 1
ATOM 7103 C CA . ILE B 1 303 ? 7.449 20.219 -19.859 1 87.94 303 ILE B CA 1
ATOM 7104 C C . ILE B 1 303 ? 7.379 20.156 -18.328 1 87.94 303 ILE B C 1
ATOM 7106 O O . ILE B 1 303 ? 7.965 19.281 -17.719 1 87.94 303 ILE B O 1
ATOM 7110 N N . LEU B 1 304 ? 6.645 21.094 -17.781 1 87.62 304 LEU B N 1
ATOM 7111 C CA . LEU B 1 304 ? 6.52 21.156 -16.328 1 87.62 304 LEU B CA 1
ATOM 7112 C C . LEU B 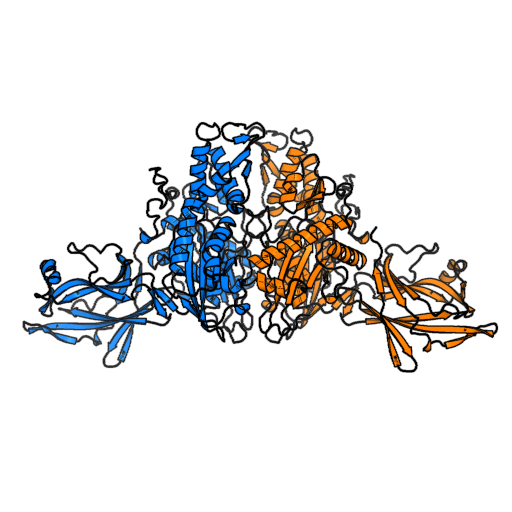1 304 ? 5.805 19.922 -15.781 1 87.62 304 LEU B C 1
ATOM 7114 O O . LEU B 1 304 ? 6.16 19.406 -14.719 1 87.62 304 LEU B O 1
ATOM 7118 N N . ASN B 1 305 ? 4.859 19.531 -16.484 1 80.5 305 ASN B N 1
ATOM 7119 C CA . ASN B 1 305 ? 4.152 18.328 -16.078 1 80.5 305 ASN B CA 1
ATOM 7120 C C . ASN B 1 305 ? 5.082 17.109 -16.031 1 80.5 305 ASN B C 1
ATOM 7122 O O . ASN B 1 305 ? 5.031 16.312 -15.102 1 80.5 305 ASN B O 1
ATOM 7126 N N . GLU B 1 306 ? 5.855 17 -17 1 82.88 306 GLU B N 1
ATOM 7127 C CA . GLU B 1 306 ? 6.812 15.906 -17.062 1 82.88 306 GLU B CA 1
ATOM 7128 C C . GLU B 1 306 ? 7.895 16.062 -15.992 1 82.88 306 GLU B C 1
ATOM 7130 O O . GLU B 1 306 ? 8.383 15.07 -15.445 1 82.88 306 GLU B O 1
ATOM 7135 N N . PHE B 1 307 ? 8.266 17.297 -15.789 1 89.62 307 PHE B N 1
ATOM 7136 C CA . PHE B 1 307 ? 9.227 17.562 -14.727 1 89.62 307 PHE B CA 1
ATOM 7137 C C . PHE B 1 307 ? 8.703 17.109 -13.375 1 89.62 307 PHE B C 1
ATOM 7139 O O . PHE B 1 307 ? 9.414 16.438 -12.617 1 89.62 307 PHE B O 1
ATOM 7146 N N . GLU B 1 308 ? 7.492 17.438 -13.109 1 84 308 GLU B N 1
ATOM 7147 C CA . GLU B 1 308 ? 6.863 17.094 -11.836 1 84 308 GLU B CA 1
ATOM 7148 C C . GLU B 1 308 ? 6.699 15.578 -11.695 1 84 308 GLU B C 1
ATOM 7150 O O . GLU B 1 308 ? 6.875 15.031 -10.602 1 84 308 GLU B O 1
ATOM 7155 N N . ARG B 1 309 ? 6.406 14.953 -12.742 1 77.56 309 ARG B N 1
ATOM 7156 C CA . ARG B 1 309 ? 6.07 13.531 -12.703 1 77.56 309 ARG B CA 1
ATOM 7157 C C . ARG B 1 309 ? 7.332 12.672 -12.664 1 77.56 309 ARG B C 1
ATOM 7159 O O . ARG B 1 309 ? 7.34 11.609 -12.047 1 77.56 309 ARG B O 1
ATOM 7166 N N . LYS B 1 310 ? 8.406 13.172 -13.273 1 80.5 310 LYS B N 1
ATOM 7167 C CA . LYS B 1 310 ? 9.555 12.281 -13.461 1 80.5 310 LYS B CA 1
ATOM 7168 C C . LYS B 1 310 ? 10.828 12.906 -12.914 1 80.5 310 LYS B C 1
ATOM 7170 O O . LYS B 1 310 ? 11.422 12.391 -11.953 1 80.5 310 LYS B O 1
ATOM 7175 N N . THR B 1 311 ? 11.188 14.047 -13.445 1 87.38 311 THR B N 1
ATOM 7176 C CA . THR B 1 311 ? 12.492 14.641 -13.164 1 87.38 311 THR B CA 1
ATOM 7177 C C . THR B 1 311 ? 12.625 14.953 -11.672 1 87.38 311 THR B C 1
ATOM 7179 O O . THR B 1 311 ? 13.625 14.594 -11.047 1 87.38 311 THR B O 1
ATOM 7182 N N . LYS B 1 312 ? 11.633 15.625 -11.203 1 89.19 312 LYS B N 1
ATOM 7183 C CA . LYS B 1 312 ? 11.656 16.031 -9.805 1 89.19 312 LYS B CA 1
ATOM 7184 C C . LYS B 1 312 ? 11.766 14.836 -8.875 1 89.19 312 LYS B C 1
ATOM 7186 O O . LYS B 1 312 ? 12.5 14.875 -7.883 1 89.19 312 LYS B O 1
ATOM 7191 N N . ARG B 1 313 ? 11.109 13.82 -9.164 1 83.5 313 ARG B N 1
ATOM 7192 C CA . ARG B 1 313 ? 10.992 12.656 -8.289 1 83.5 313 ARG B CA 1
ATOM 7193 C C . ARG B 1 313 ? 12.211 11.758 -8.406 1 83.5 313 ARG B C 1
ATOM 7195 O O . ARG B 1 313 ? 12.586 11.078 -7.445 1 83.5 313 ARG B O 1
ATOM 7202 N N . LYS B 1 314 ? 12.922 11.812 -9.484 1 82.5 314 LYS B N 1
ATOM 7203 C CA . LYS B 1 314 ? 14.047 10.906 -9.734 1 82.5 314 LYS B CA 1
ATOM 7204 C C . LYS B 1 314 ? 15.375 11.57 -9.398 1 82.5 314 LYS B C 1
ATOM 7206 O O . LYS B 1 314 ? 16.391 10.891 -9.203 1 82.5 314 LYS B O 1
ATOM 7211 N N . PHE B 1 315 ? 15.352 12.812 -9.312 1 89.75 315 PHE B N 1
ATOM 7212 C CA . PHE B 1 315 ? 16.609 13.555 -9.18 1 89.75 315 PHE B CA 1
ATOM 7213 C C . PHE B 1 315 ? 17.281 13.234 -7.855 1 89.75 315 PHE B C 1
ATOM 7215 O O . PHE B 1 315 ? 16.672 13.352 -6.793 1 89.75 315 PHE B O 1
ATOM 7222 N N . ASP B 1 316 ? 18.531 12.789 -7.918 1 88.56 316 ASP B N 1
ATOM 7223 C CA . ASP B 1 316 ? 19.281 12.461 -6.711 1 88.56 316 ASP B CA 1
ATOM 7224 C C . ASP B 1 316 ? 20.578 13.273 -6.633 1 88.56 316 ASP B C 1
ATOM 7226 O O . ASP B 1 316 ? 21.406 13.047 -5.746 1 88.56 316 ASP B O 1
ATOM 7230 N N . GLY B 1 317 ? 20.812 14.125 -7.602 1 88.19 317 GLY B N 1
ATOM 7231 C CA . GLY B 1 317 ? 21.984 14.977 -7.602 1 88.19 317 GLY B CA 1
ATOM 7232 C C . GLY B 1 317 ? 23.203 14.312 -8.227 1 88.19 317 GLY B C 1
ATOM 7233 O O . GLY B 1 317 ? 24.297 14.883 -8.219 1 88.19 317 GLY B O 1
ATOM 7234 N N . THR B 1 318 ? 23.078 13.141 -8.766 1 85.38 318 THR B N 1
ATOM 7235 C CA . THR B 1 318 ? 24.234 12.422 -9.289 1 85.38 318 THR B CA 1
ATOM 7236 C C . THR B 1 318 ? 24.203 12.383 -10.812 1 85.38 318 THR B C 1
ATOM 7238 O O . THR B 1 318 ? 25.25 12.5 -11.461 1 85.38 318 THR B O 1
ATOM 7241 N N . ASN B 1 319 ? 23 12.219 -11.391 1 77.75 319 ASN B N 1
ATOM 7242 C CA . ASN B 1 319 ? 22.891 12.109 -12.844 1 77.75 319 ASN B CA 1
ATOM 7243 C C . ASN B 1 319 ? 23.266 13.422 -13.523 1 77.75 319 ASN B C 1
ATOM 7245 O O . ASN B 1 319 ? 22.922 14.5 -13.039 1 77.75 319 ASN B O 1
ATOM 7249 N N . ALA B 1 320 ? 23.859 13.211 -14.562 1 72.75 320 ALA B N 1
ATOM 7250 C CA . ALA B 1 320 ? 24.391 14.375 -15.266 1 72.75 320 ALA B CA 1
ATOM 7251 C C . ALA B 1 320 ? 23.281 15.188 -15.906 1 72.75 320 ALA B C 1
ATOM 7253 O O . ALA B 1 320 ? 23.344 16.422 -15.961 1 72.75 320 ALA B O 1
ATOM 7254 N N . SER B 1 321 ? 22.328 14.531 -16.484 1 83.5 321 SER B N 1
ATOM 7255 C CA . SER B 1 321 ? 21.266 15.273 -17.141 1 83.5 321 SER B CA 1
ATOM 7256 C C . SER B 1 321 ? 19.938 14.508 -17.094 1 83.5 321 SER B C 1
ATOM 7258 O O . SER B 1 321 ? 19.922 13.32 -16.781 1 83.5 321 SER B O 1
ATOM 7260 N N . SER B 1 322 ? 18.891 15.32 -17.141 1 85.88 322 SER B N 1
ATOM 7261 C CA . SER B 1 322 ? 17.531 14.781 -17.266 1 85.88 322 SER B CA 1
ATOM 7262 C C . SER B 1 322 ? 16.875 15.211 -18.578 1 85.88 322 SER B C 1
ATOM 7264 O O . SER B 1 322 ? 16.922 16.391 -18.938 1 85.88 322 SER B O 1
ATOM 7266 N N . ILE B 1 323 ? 16.406 14.227 -19.312 1 85.12 323 ILE B N 1
ATOM 7267 C CA . ILE B 1 323 ? 15.781 14.508 -20.594 1 85.12 323 ILE B CA 1
ATOM 7268 C C . ILE B 1 323 ? 14.258 14.406 -20.484 1 85.12 323 ILE B C 1
ATOM 7270 O O . ILE B 1 323 ? 13.734 13.414 -19.969 1 85.12 323 ILE B O 1
ATOM 7274 N N . ILE B 1 324 ? 13.562 15.453 -20.906 1 87.88 324 ILE B N 1
ATOM 7275 C CA . ILE B 1 324 ? 12.102 15.5 -20.844 1 87.88 324 ILE B CA 1
ATOM 7276 C C . ILE B 1 324 ? 11.531 15.562 -22.266 1 87.88 324 ILE B C 1
ATOM 7278 O O . ILE B 1 324 ? 11.859 16.469 -23.031 1 87.88 324 ILE B O 1
ATOM 7282 N N . LYS B 1 325 ? 10.828 14.578 -22.672 1 82.81 325 LYS B N 1
ATOM 7283 C CA . LYS B 1 325 ? 10.125 14.609 -23.938 1 82.81 325 LYS B CA 1
ATOM 7284 C C . LYS B 1 325 ? 8.828 15.398 -23.828 1 82.81 325 LYS B C 1
ATOM 7286 O O . LYS B 1 325 ? 7.996 15.117 -22.969 1 82.81 325 LYS B O 1
ATOM 7291 N N . PHE B 1 326 ? 8.609 16.344 -24.656 1 82.38 326 PHE B N 1
ATOM 7292 C CA . PHE B 1 326 ? 7.402 17.172 -24.578 1 82.38 326 PHE B CA 1
ATOM 7293 C C . PHE B 1 326 ? 6.781 17.375 -25.953 1 82.38 326 PHE B C 1
ATOM 7295 O O . PHE B 1 326 ? 5.625 17.781 -26.062 1 82.38 326 PHE B O 1
ATOM 7302 N N . GLY B 1 327 ? 7.66 17 -27.016 1 78.69 327 GLY B N 1
ATOM 7303 C CA . GLY B 1 327 ? 7.215 17.297 -28.375 1 78.69 327 GLY B CA 1
ATOM 7304 C C . GLY B 1 327 ? 7.484 16.156 -29.344 1 78.69 327 GLY B C 1
ATOM 7305 O O . GLY B 1 327 ? 7.527 14.984 -28.938 1 78.69 327 GLY B O 1
ATOM 7306 N N . LYS B 1 328 ? 7.484 16.547 -30.609 1 76.38 328 LYS B N 1
ATOM 7307 C CA . LYS B 1 328 ? 7.695 15.594 -31.688 1 76.38 328 LYS B CA 1
ATOM 7308 C C . LYS B 1 328 ? 9.102 15.719 -32.25 1 76.38 328 LYS B C 1
ATOM 7310 O O . LYS B 1 328 ? 9.859 16.609 -31.875 1 76.38 328 LYS B O 1
ATOM 7315 N N . ASP B 1 329 ? 9.398 14.836 -33.156 1 78.31 329 ASP B N 1
ATOM 7316 C CA . ASP B 1 329 ? 10.758 14.734 -33.688 1 78.31 329 ASP B CA 1
ATOM 7317 C C . ASP B 1 329 ? 11.133 15.992 -34.469 1 78.31 329 ASP B C 1
ATOM 7319 O O . ASP B 1 329 ? 12.312 16.312 -34.594 1 78.31 329 ASP B O 1
ATOM 7323 N N . TRP B 1 330 ? 10.156 16.812 -34.938 1 80.62 330 TRP B N 1
ATOM 7324 C CA . TRP B 1 330 ? 10.469 17.984 -35.75 1 80.62 330 TRP B CA 1
ATOM 7325 C C . TRP B 1 330 ? 10.586 19.219 -34.875 1 80.62 330 TRP B C 1
ATOM 7327 O O . TRP B 1 330 ? 10.953 20.297 -35.344 1 80.62 330 TRP B O 1
ATOM 7337 N N . ASP B 1 331 ? 10.312 19.125 -33.625 1 86.25 331 ASP B N 1
ATOM 7338 C CA . ASP B 1 331 ? 10.484 20.219 -32.688 1 86.25 331 ASP B CA 1
ATOM 7339 C C . ASP B 1 331 ? 11.945 20.359 -32.25 1 86.25 331 ASP B C 1
ATOM 7341 O O . ASP B 1 331 ? 12.422 19.578 -31.422 1 86.25 331 ASP B O 1
ATOM 7345 N N . ASN B 1 332 ? 12.602 21.281 -32.875 1 90.69 332 ASN B N 1
ATOM 7346 C CA . ASN B 1 332 ? 14.031 21.453 -32.594 1 90.69 332 ASN B CA 1
ATOM 7347 C C . ASN B 1 332 ? 14.383 22.906 -32.312 1 90.69 332 ASN B C 1
ATOM 7349 O O . ASN B 1 332 ? 13.82 23.812 -32.906 1 90.69 332 ASN B O 1
ATOM 7353 N N . ASP B 1 333 ? 15.117 23.156 -31.344 1 92.75 333 ASP B N 1
ATOM 7354 C CA . ASP B 1 333 ? 15.773 24.406 -30.984 1 92.75 333 ASP B CA 1
ATOM 7355 C C . ASP B 1 333 ? 17.078 24.141 -30.219 1 92.75 333 ASP B C 1
ATOM 7357 O O . ASP B 1 333 ? 17.109 24.219 -29 1 92.75 333 ASP B O 1
ATOM 7361 N N . LYS B 1 334 ? 18.156 23.906 -30.906 1 89.69 334 LYS B N 1
ATOM 7362 C CA . LYS B 1 334 ? 19.422 23.469 -30.359 1 89.69 334 LYS B CA 1
ATOM 7363 C C . LYS B 1 334 ? 20 24.531 -29.406 1 89.69 334 LYS B C 1
ATOM 7365 O O . LYS B 1 334 ? 20.688 24.188 -28.438 1 89.69 334 LYS B O 1
ATOM 7370 N N . ALA B 1 335 ? 19.781 25.766 -29.75 1 90.38 335 ALA B N 1
ATOM 7371 C CA . ALA B 1 335 ? 20.312 26.844 -28.938 1 90.38 335 ALA B CA 1
ATOM 7372 C C . ALA B 1 335 ? 19.766 26.766 -27.516 1 90.38 335 ALA B C 1
ATOM 7374 O O . ALA B 1 335 ? 20.438 27.172 -26.562 1 90.38 335 ALA B O 1
ATOM 7375 N N . HIS B 1 336 ? 18.609 26.219 -27.391 1 92.31 336 HIS B N 1
ATOM 7376 C CA . HIS B 1 336 ? 17.984 26.156 -26.078 1 92.31 336 HIS B CA 1
ATOM 7377 C C . HIS B 1 336 ? 17.938 24.719 -25.562 1 92.31 336 HIS B C 1
ATOM 7379 O O . HIS B 1 336 ? 17.203 24.406 -24.625 1 92.31 336 HIS B O 1
ATOM 7385 N N . GLY B 1 337 ? 18.594 23.859 -26.266 1 88.12 337 GLY B N 1
ATOM 7386 C CA . GLY B 1 337 ? 18.734 22.484 -25.797 1 88.12 337 GLY B CA 1
ATOM 7387 C C . GLY B 1 337 ? 17.562 21.609 -26.188 1 88.12 337 GLY B C 1
ATOM 7388 O O . GLY B 1 337 ? 17.328 20.562 -25.562 1 88.12 337 GLY B O 1
ATOM 7389 N N . VAL B 1 338 ? 16.734 21.984 -27.125 1 91.44 338 VAL B N 1
ATOM 7390 C CA . VAL B 1 338 ? 15.602 21.188 -27.594 1 91.44 338 VAL B CA 1
ATOM 7391 C C . VAL B 1 338 ? 15.992 20.422 -28.859 1 91.44 338 VAL B C 1
ATOM 7393 O O . VAL B 1 338 ? 16.406 21.031 -29.844 1 91.44 338 VAL B O 1
ATOM 7396 N N . VAL B 1 339 ? 15.992 19.156 -28.688 1 89.5 339 VAL B N 1
ATOM 7397 C CA . VAL B 1 339 ? 16.312 18.297 -29.828 1 89.5 339 VAL B CA 1
ATOM 7398 C C . VAL B 1 339 ? 15.219 17.25 -30 1 89.5 339 VAL B C 1
ATOM 7400 O O . VAL B 1 339 ? 14.961 16.453 -29.094 1 89.5 339 VAL B O 1
ATOM 7403 N N . LYS B 1 340 ? 14.57 17.172 -31.109 1 87.56 340 LYS B N 1
ATOM 7404 C CA . LYS B 1 340 ? 13.555 16.188 -31.453 1 87.56 340 LYS B CA 1
ATOM 7405 C C . LYS B 1 340 ? 12.469 16.109 -30.391 1 87.56 340 LYS B C 1
ATOM 7407 O O . LYS B 1 340 ? 12.125 15.031 -29.906 1 87.56 340 LYS B O 1
ATOM 7412 N N . GLY B 1 341 ? 12.086 17.281 -30.016 1 87.31 341 GLY B N 1
ATOM 7413 C CA . GLY B 1 341 ? 10.969 17.391 -29.094 1 87.31 341 GLY B CA 1
ATOM 7414 C C . GLY B 1 341 ? 11.344 17.047 -27.656 1 87.31 341 GLY B C 1
ATOM 7415 O O . GLY B 1 341 ? 10.469 16.781 -26.828 1 87.31 341 GLY B O 1
ATOM 7416 N N . ARG B 1 342 ? 12.703 17.047 -27.406 1 89.81 342 ARG B N 1
ATOM 7417 C CA . ARG B 1 342 ? 13.203 16.781 -26.062 1 89.81 342 ARG B CA 1
ATOM 7418 C C . ARG B 1 342 ? 14.047 17.938 -25.547 1 89.81 342 ARG B C 1
ATOM 7420 O O . ARG B 1 342 ? 14.805 18.547 -26.297 1 89.81 342 ARG B O 1
ATOM 7427 N N . ILE B 1 343 ? 13.789 18.312 -24.359 1 91.94 343 ILE B N 1
ATOM 7428 C CA . ILE B 1 343 ? 14.633 19.328 -23.719 1 91.94 343 ILE B CA 1
ATOM 7429 C C . ILE B 1 343 ? 15.57 18.656 -22.719 1 91.94 343 ILE B C 1
ATOM 7431 O O . ILE B 1 343 ? 15.172 17.75 -21.984 1 91.94 343 ILE B O 1
ATOM 7435 N N . THR B 1 344 ? 16.75 19 -22.75 1 89.75 344 THR B N 1
ATOM 7436 C CA . THR B 1 344 ? 17.75 18.469 -21.812 1 89.75 344 THR B CA 1
ATOM 7437 C C . THR B 1 344 ? 18.016 19.453 -20.688 1 89.75 344 THR B C 1
ATOM 7439 O O . THR B 1 344 ? 18.391 20.609 -20.922 1 89.75 344 THR B O 1
ATOM 7442 N N . LEU B 1 345 ? 17.734 18.984 -19.484 1 92.31 345 LEU B N 1
ATOM 7443 C CA . LEU B 1 345 ? 18.078 19.75 -18.281 1 92.31 345 LEU B CA 1
ATOM 7444 C C . LEU B 1 345 ? 19.359 19.234 -17.656 1 92.31 345 LEU B C 1
ATOM 7446 O O . LEU B 1 345 ? 19.5 18.047 -17.391 1 92.31 345 LEU B O 1
ATOM 7450 N N . THR B 1 346 ? 20.266 20.141 -17.438 1 91.38 346 THR B N 1
ATOM 7451 C CA . THR B 1 346 ? 21.516 19.75 -16.781 1 91.38 346 THR B CA 1
ATOM 7452 C C . THR B 1 346 ? 21.281 19.5 -15.297 1 91.38 346 THR B C 1
ATOM 7454 O O . THR B 1 346 ? 20.234 19.875 -14.758 1 91.38 346 THR B O 1
ATOM 7457 N N . ARG B 1 347 ? 22.25 18.891 -14.719 1 92.69 347 ARG B N 1
ATOM 7458 C CA . ARG B 1 347 ? 22.203 18.672 -13.273 1 92.69 347 ARG B CA 1
ATOM 7459 C C . ARG B 1 347 ? 22.016 19.984 -12.523 1 92.69 347 ARG B C 1
ATOM 7461 O O . ARG B 1 347 ? 21.219 20.078 -11.594 1 92.69 347 ARG B O 1
ATOM 7468 N N . SER B 1 348 ? 22.781 20.938 -12.984 1 93.12 348 SER B N 1
ATOM 7469 C CA . SER B 1 348 ? 22.719 22.25 -12.352 1 93.12 348 SER B CA 1
ATOM 7470 C C . SER B 1 348 ? 21.328 22.875 -12.516 1 93.12 348 SER B C 1
ATOM 7472 O O . SER B 1 348 ? 20.828 23.531 -11.602 1 93.12 348 SER B O 1
ATOM 7474 N N . ASP B 1 349 ? 20.719 22.656 -13.633 1 93.88 349 ASP B N 1
ATOM 7475 C CA . ASP B 1 349 ? 19.359 23.156 -13.859 1 93.88 349 ASP B CA 1
ATOM 7476 C C . ASP B 1 349 ? 18.391 22.594 -12.828 1 93.88 349 ASP B C 1
ATOM 7478 O O . ASP B 1 349 ? 17.625 23.344 -12.219 1 93.88 349 ASP B O 1
ATOM 7482 N N . VAL B 1 350 ? 18.453 21.297 -12.648 1 94.38 350 VAL B N 1
ATOM 7483 C CA . VAL B 1 350 ? 17.516 20.625 -11.758 1 94.38 350 VAL B CA 1
ATOM 7484 C C . VAL B 1 350 ? 17.828 20.984 -10.312 1 94.38 350 VAL B C 1
ATOM 7486 O O . VAL B 1 350 ? 16.922 21.219 -9.508 1 94.38 350 VAL B O 1
ATOM 7489 N N . GLU B 1 351 ? 19.094 21.094 -9.977 1 94.44 351 GLU B N 1
ATOM 7490 C CA . GLU B 1 351 ? 19.5 21.438 -8.617 1 94.44 351 GLU B CA 1
ATOM 7491 C C . GLU B 1 351 ? 18.969 22.797 -8.211 1 94.44 351 GLU B C 1
ATOM 7493 O O . GLU B 1 351 ? 18.609 23.016 -7.047 1 94.44 351 GLU B O 1
ATOM 7498 N N . THR B 1 352 ? 18.953 23.703 -9.117 1 94 352 THR B N 1
ATOM 7499 C CA . THR B 1 352 ? 18.516 25.062 -8.828 1 94 352 THR B CA 1
ATOM 7500 C C . THR B 1 352 ? 17.062 25.094 -8.391 1 94 352 THR B C 1
ATOM 7502 O O . THR B 1 352 ? 16.656 25.969 -7.625 1 94 352 THR B O 1
ATOM 7505 N N . THR B 1 353 ? 16.312 24.141 -8.844 1 95 353 THR B N 1
ATOM 7506 C CA . THR B 1 353 ? 14.883 24.141 -8.523 1 95 353 THR B CA 1
ATOM 7507 C C . THR B 1 353 ? 14.664 23.75 -7.066 1 95 353 THR B C 1
ATOM 7509 O O . THR B 1 353 ? 13.602 24.016 -6.5 1 95 353 THR B O 1
ATOM 7512 N N . PHE B 1 354 ? 15.672 23.125 -6.445 1 95.25 354 PHE B N 1
ATOM 7513 C CA . PHE B 1 354 ? 15.562 22.672 -5.062 1 95.25 354 PHE B CA 1
ATOM 7514 C C . PHE B 1 354 ? 16.188 23.688 -4.113 1 95.25 354 PHE B C 1
ATOM 7516 O O . PHE B 1 354 ? 16.047 23.578 -2.893 1 95.25 354 PHE B O 1
ATOM 7523 N N . ASN B 1 355 ? 16.781 24.719 -4.555 1 91.5 355 ASN B N 1
ATOM 7524 C CA . ASN B 1 355 ? 17.625 25.609 -3.766 1 91.5 355 ASN B CA 1
ATOM 7525 C C . ASN B 1 355 ? 16.812 26.453 -2.795 1 91.5 355 ASN B C 1
ATOM 7527 O O . ASN B 1 355 ? 17.312 26.891 -1.762 1 91.5 355 ASN B O 1
ATOM 7531 N N . GLU B 1 356 ? 15.672 26.641 -3.145 1 86.69 356 GLU B N 1
ATOM 7532 C CA . GLU B 1 356 ? 14.836 27.469 -2.283 1 86.69 356 GLU B CA 1
ATOM 7533 C C . GLU B 1 356 ? 14.305 26.672 -1.095 1 86.69 356 GLU B C 1
ATOM 7535 O O . GLU B 1 356 ? 14.055 27.234 -0.025 1 86.69 356 GLU B O 1
ATOM 7540 N N . VAL B 1 357 ? 14.164 25.438 -1.258 1 92.38 357 VAL B N 1
ATOM 7541 C CA . VAL B 1 357 ? 13.406 24.688 -0.263 1 92.38 357 VAL B CA 1
ATOM 7542 C C . VAL B 1 357 ? 14.367 23.891 0.611 1 92.38 357 VAL B C 1
ATOM 7544 O O . VAL B 1 357 ? 14.141 23.719 1.812 1 92.38 357 VAL B O 1
ATOM 7547 N N . LEU B 1 358 ? 15.445 23.344 0.1 1 94.62 358 LEU B N 1
ATOM 7548 C CA . LEU B 1 358 ? 16.281 22.391 0.813 1 94.62 358 LEU B CA 1
ATOM 7549 C C . LEU B 1 358 ? 16.984 23.047 1.997 1 94.62 358 LEU B C 1
ATOM 7551 O O . LEU B 1 358 ? 16.984 22.516 3.105 1 94.62 358 LEU B O 1
ATOM 7555 N N . PRO B 1 359 ? 17.547 24.25 1.827 1 93.12 359 PRO B N 1
ATOM 7556 C CA . PRO B 1 359 ? 18.188 24.891 2.977 1 93.12 359 PRO B CA 1
ATOM 7557 C C . PRO B 1 359 ? 17.219 25.172 4.117 1 93.12 359 PRO B C 1
ATOM 7559 O O . PRO B 1 359 ? 17.594 25.078 5.293 1 93.12 359 PRO B O 1
ATOM 7562 N N . ARG B 1 360 ? 16.016 25.484 3.773 1 92 360 ARG B N 1
ATOM 7563 C CA . ARG B 1 360 ? 15.023 25.766 4.797 1 92 360 ARG B CA 1
ATOM 7564 C C . ARG B 1 360 ? 14.672 24.516 5.59 1 92 360 ARG B C 1
ATOM 7566 O O . ARG B 1 360 ? 14.523 24.578 6.812 1 92 360 ARG B O 1
ATOM 7573 N N . ILE B 1 361 ? 14.508 23.469 4.867 1 94.5 361 ILE B N 1
ATOM 7574 C CA . ILE B 1 361 ? 14.18 22.203 5.512 1 94.5 361 ILE B CA 1
ATOM 7575 C C . ILE B 1 361 ? 15.328 21.766 6.422 1 94.5 361 ILE B C 1
ATOM 7577 O O . ILE B 1 361 ? 15.102 21.406 7.578 1 94.5 361 ILE B O 1
ATOM 7581 N N . VAL B 1 362 ? 16.531 21.875 5.934 1 95.19 362 VAL B N 1
ATOM 7582 C CA . VAL B 1 362 ? 17.719 21.453 6.684 1 95.19 362 VAL B CA 1
ATOM 7583 C C . VAL B 1 362 ? 17.875 22.344 7.918 1 95.19 362 VAL B C 1
ATOM 7585 O O . VAL B 1 362 ? 18.172 21.844 9.008 1 95.19 362 VAL B O 1
ATOM 7588 N N . ALA B 1 363 ? 17.656 23.609 7.746 1 93.06 363 ALA B N 1
ATOM 7589 C CA . ALA B 1 363 ? 17.766 24.547 8.867 1 93.06 363 ALA B CA 1
ATOM 7590 C C . ALA B 1 363 ? 16.734 24.234 9.945 1 93.06 363 ALA B C 1
ATOM 7592 O O . ALA B 1 363 ? 17.047 24.266 11.141 1 93.06 363 ALA B O 1
ATOM 7593 N N . SER B 1 364 ? 15.578 24.031 9.492 1 91.44 364 SER B N 1
ATOM 7594 C CA . SER B 1 364 ? 14.492 23.734 10.422 1 91.44 364 SER B CA 1
ATOM 7595 C C . SER B 1 364 ? 14.797 22.453 11.219 1 91.44 364 SER B C 1
ATOM 7597 O O . SER B 1 364 ? 14.633 22.438 12.445 1 91.44 364 SER B O 1
ATOM 7599 N N . CYS B 1 365 ? 15.227 21.406 10.594 1 94.12 365 CYS B N 1
ATOM 7600 C CA . CYS B 1 365 ? 15.57 20.156 11.266 1 94.12 365 CYS B CA 1
ATOM 7601 C C . CYS B 1 365 ? 16.766 20.344 12.188 1 94.12 365 CYS B C 1
ATOM 7603 O O . CYS B 1 365 ? 16.812 19.781 13.281 1 94.12 365 CYS B O 1
ATOM 7605 N N . SER B 1 366 ? 17.719 21.125 11.727 1 93.75 366 SER B N 1
ATOM 7606 C CA . SER B 1 366 ? 18.906 21.391 12.531 1 93.75 366 SER B CA 1
ATOM 7607 C C . SER B 1 366 ? 18.547 22.109 13.828 1 93.75 366 SER B C 1
ATOM 7609 O O . SER B 1 366 ? 19.094 21.797 14.891 1 93.75 366 SER B O 1
ATOM 7611 N N . HIS B 1 367 ? 17.656 23.062 13.719 1 90.75 367 HIS B N 1
ATOM 7612 C CA . HIS B 1 367 ? 17.188 23.781 14.898 1 90.75 367 HIS B CA 1
ATOM 7613 C C . HIS B 1 367 ? 16.516 22.828 15.891 1 90.75 367 HIS B C 1
ATOM 7615 O O . HIS B 1 367 ? 16.719 22.938 17.094 1 90.75 367 HIS B O 1
ATOM 7621 N N . LEU B 1 368 ? 15.812 21.969 15.375 1 90.56 368 LEU B N 1
ATOM 7622 C CA . LEU B 1 368 ? 15.055 21.031 16.188 1 90.56 368 LEU B CA 1
ATOM 7623 C C . LEU B 1 368 ? 15.984 20.078 16.922 1 90.56 368 LEU B C 1
ATOM 7625 O O . LEU B 1 368 ? 15.75 19.734 18.078 1 90.56 368 LEU B O 1
ATOM 7629 N N . VAL B 1 369 ? 17.031 19.625 16.297 1 92.25 369 VAL B N 1
ATOM 7630 C CA . VAL B 1 369 ? 17.891 18.578 16.844 1 92.25 369 VAL B CA 1
ATOM 7631 C C . VAL B 1 369 ? 19.016 19.203 17.672 1 92.25 369 VAL B C 1
ATOM 7633 O O . VAL B 1 369 ? 19.641 18.516 18.484 1 92.25 369 VAL B O 1
ATOM 7636 N N . SER B 1 370 ? 19.188 20.453 17.531 1 89.94 370 SER B N 1
ATOM 7637 C CA . SER B 1 370 ? 20.297 21.125 18.188 1 89.94 370 SER B CA 1
ATOM 7638 C C . SER B 1 370 ? 20.234 20.953 19.703 1 89.94 370 SER B C 1
ATOM 7640 O O . SER B 1 370 ? 19.188 21.172 20.312 1 89.94 370 SER B O 1
ATOM 7642 N N . GLY B 1 371 ? 21.297 20.516 20.312 1 88.88 371 GLY B N 1
ATOM 7643 C CA . GLY B 1 371 ? 21.438 20.406 21.766 1 88.88 371 GLY B CA 1
ATOM 7644 C C . GLY B 1 371 ? 20.766 19.172 22.328 1 88.88 371 GLY B C 1
ATOM 7645 O O . GLY B 1 371 ? 20.625 19.047 23.547 1 88.88 371 GLY B O 1
ATOM 7646 N N . ARG B 1 372 ? 20.328 18.281 21.516 1 91.75 372 ARG B N 1
ATOM 7647 C CA . ARG B 1 372 ? 19.625 17.078 21.953 1 91.75 372 ARG B CA 1
ATOM 7648 C C . ARG B 1 372 ? 20.25 15.828 21.312 1 91.75 372 ARG B C 1
ATOM 7650 O O . ARG B 1 372 ? 20.859 15.906 20.25 1 91.75 372 ARG B O 1
ATOM 7657 N N . LYS B 1 373 ? 20.156 14.789 21.984 1 93.38 373 LYS B N 1
ATOM 7658 C CA . LYS B 1 373 ? 20.609 13.508 21.438 1 93.38 373 LYS B CA 1
ATOM 7659 C C . LYS B 1 373 ? 19.5 12.812 20.672 1 93.38 373 LYS B C 1
ATOM 7661 O O . LYS B 1 373 ? 18.859 11.898 21.203 1 93.38 373 LYS B O 1
ATOM 7666 N N . VAL B 1 374 ? 19.359 13.148 19.516 1 95.44 374 VAL B N 1
ATOM 7667 C CA . VAL B 1 374 ? 18.344 12.57 18.656 1 95.44 374 VAL B CA 1
ATOM 7668 C C . VAL B 1 374 ? 18.922 11.375 17.906 1 95.44 374 VAL B C 1
ATOM 7670 O O . VAL B 1 374 ? 19.969 11.484 17.266 1 95.44 374 VAL B O 1
ATOM 7673 N N . GLU B 1 375 ? 18.281 10.297 17.969 1 93.81 375 GLU B N 1
ATOM 7674 C CA . GLU B 1 375 ? 18.844 9.078 17.375 1 93.81 375 GLU B CA 1
ATOM 7675 C C . GLU B 1 375 ? 18.391 8.922 15.922 1 93.81 375 GLU B C 1
ATOM 7677 O O . GLU B 1 375 ? 19.172 8.461 15.078 1 93.81 375 GLU B O 1
ATOM 7682 N N . HIS B 1 376 ? 17.141 9.234 15.703 1 93.62 376 HIS B N 1
ATOM 7683 C CA . HIS B 1 376 ? 16.594 8.961 14.383 1 93.62 376 HIS B CA 1
ATOM 7684 C C . HIS B 1 376 ? 15.781 10.148 13.867 1 93.62 376 HIS B C 1
ATOM 7686 O O . HIS B 1 376 ? 15.156 10.867 14.648 1 93.62 376 HIS B O 1
ATOM 7692 N N . LEU B 1 377 ? 15.867 10.406 12.641 1 94.81 377 LEU B N 1
ATOM 7693 C CA . LEU B 1 377 ? 14.984 11.305 11.906 1 94.81 377 LEU B CA 1
ATOM 7694 C C . LEU B 1 377 ? 14.172 10.539 10.867 1 94.81 377 LEU B C 1
ATOM 7696 O O . LEU B 1 377 ? 14.711 10.109 9.844 1 94.81 377 LEU B O 1
ATOM 7700 N N . LEU B 1 378 ? 12.93 10.359 11.148 1 93 378 LEU B N 1
ATOM 7701 C CA . LEU B 1 378 ? 12.031 9.625 10.266 1 93 378 LEU B CA 1
ATOM 7702 C C . LEU B 1 378 ? 11.375 10.562 9.258 1 93 378 LEU B C 1
ATOM 7704 O O . LEU B 1 378 ? 10.672 11.5 9.641 1 93 378 LEU B O 1
ATOM 7708 N N . LEU B 1 379 ? 11.633 10.281 8.023 1 92.12 379 LEU B N 1
ATOM 7709 C CA . LEU B 1 379 ? 11.086 11.102 6.938 1 92.12 379 LEU B CA 1
ATOM 7710 C C . LEU B 1 379 ? 9.812 10.477 6.379 1 92.12 379 LEU B C 1
ATOM 7712 O O . LEU B 1 379 ? 9.805 9.305 6 1 92.12 379 LEU B O 1
ATOM 7716 N N . VAL B 1 380 ? 8.758 11.289 6.367 1 89.81 380 VAL B N 1
ATOM 7717 C CA . VAL B 1 380 ? 7.477 10.859 5.812 1 89.81 380 VAL B CA 1
ATOM 7718 C C . VAL B 1 380 ? 6.965 11.914 4.828 1 89.81 380 VAL B C 1
ATOM 7720 O O . VAL B 1 380 ? 7.574 12.969 4.672 1 89.81 380 VAL B O 1
ATOM 7723 N N . GLY B 1 381 ? 5.926 11.57 4.023 1 87 381 GLY B N 1
ATOM 7724 C CA . GLY B 1 381 ? 5.34 12.5 3.066 1 87 381 GLY B CA 1
ATOM 7725 C C . GLY B 1 381 ? 5.84 12.289 1.649 1 87 381 GLY B C 1
ATOM 7726 O O . GLY B 1 381 ? 6.93 11.75 1.442 1 87 381 GLY B O 1
ATOM 7727 N N . GLY B 1 382 ? 5.121 12.828 0.748 1 83.5 382 GLY B N 1
ATOM 7728 C CA . GLY B 1 382 ? 5.457 12.664 -0.657 1 83.5 382 GLY B CA 1
ATOM 7729 C C . GLY B 1 382 ? 6.82 13.234 -1.016 1 83.5 382 GLY B C 1
ATOM 7730 O O . GLY B 1 382 ? 7.594 12.594 -1.732 1 83.5 382 GLY B O 1
ATOM 7731 N N . PHE B 1 383 ? 7.074 14.461 -0.535 1 89.62 383 PHE B N 1
ATOM 7732 C CA . PHE B 1 383 ? 8.352 15.094 -0.825 1 89.62 383 PHE B CA 1
ATOM 7733 C C . PHE B 1 383 ? 9.492 14.383 -0.102 1 89.62 383 PHE B C 1
ATOM 7735 O O . PHE B 1 383 ? 10.648 14.469 -0.515 1 89.62 383 PHE B O 1
ATOM 7742 N N . GLY B 1 384 ? 9.188 13.75 0.976 1 88.25 384 GLY B N 1
ATOM 7743 C CA . GLY B 1 384 ? 10.18 12.977 1.702 1 88.25 384 GLY B CA 1
ATOM 7744 C C . GLY B 1 384 ? 10.766 11.844 0.884 1 88.25 384 GLY B C 1
ATOM 7745 O O . GLY B 1 384 ? 11.852 11.336 1.198 1 88.25 384 GLY B O 1
ATOM 7746 N N . GLU B 1 385 ? 10.141 11.5 -0.175 1 82.81 385 GLU B N 1
ATOM 7747 C CA . GLU B 1 385 ? 10.602 10.414 -1.031 1 82.81 385 GLU B CA 1
ATOM 7748 C C . GLU B 1 385 ? 11.641 10.906 -2.035 1 82.81 385 GLU B C 1
ATOM 7750 O O . GLU B 1 385 ? 12.266 10.102 -2.738 1 82.81 385 GLU B O 1
ATOM 7755 N N . SER B 1 386 ? 11.789 12.172 -2.131 1 88.88 386 SER B N 1
ATOM 7756 C CA . SER B 1 386 ? 12.805 12.727 -3.023 1 88.88 386 SER B CA 1
ATOM 7757 C C . SER B 1 386 ? 14.203 12.219 -2.654 1 88.88 386 SER B C 1
ATOM 7759 O O . SER B 1 386 ? 14.672 12.445 -1.538 1 88.88 386 SER B O 1
ATOM 7761 N N . PRO B 1 387 ? 14.852 11.562 -3.59 1 88.5 387 PRO B N 1
ATOM 7762 C CA . PRO B 1 387 ? 16.203 11.078 -3.295 1 88.5 387 PRO B CA 1
ATOM 7763 C C . PRO B 1 387 ? 17.172 12.211 -2.967 1 88.5 387 PRO B C 1
ATOM 7765 O O . PRO B 1 387 ? 18.078 12.039 -2.133 1 88.5 387 PRO B O 1
ATOM 7768 N N . TYR B 1 388 ? 16.984 13.32 -3.645 1 93.38 388 TYR B N 1
ATOM 7769 C CA . TYR B 1 388 ? 17.875 14.445 -3.424 1 93.38 388 TYR B CA 1
ATOM 7770 C C . TYR B 1 388 ? 17.703 15.023 -2.025 1 93.38 388 TYR B C 1
ATOM 7772 O O . TYR B 1 388 ? 18.688 15.328 -1.344 1 93.38 388 TYR B O 1
ATOM 7780 N N . LEU B 1 389 ? 16.484 15.172 -1.626 1 93.38 389 LEU B N 1
ATOM 7781 C CA . LEU B 1 389 ? 16.203 15.641 -0.271 1 93.38 389 LEU B CA 1
ATOM 7782 C C . LEU B 1 389 ? 16.781 14.68 0.761 1 93.38 389 LEU B C 1
ATOM 7784 O O . LEU B 1 389 ? 17.438 15.102 1.718 1 93.38 389 LEU B O 1
ATOM 7788 N N . ARG B 1 390 ? 16.562 13.438 0.591 1 91.19 390 ARG B N 1
ATOM 7789 C CA . ARG B 1 390 ? 17.047 12.422 1.518 1 91.19 390 ARG B CA 1
ATOM 7790 C C . ARG B 1 390 ? 18.578 12.453 1.612 1 91.19 390 ARG B C 1
ATOM 7792 O O . ARG B 1 390 ? 19.141 12.367 2.707 1 91.19 390 ARG B O 1
ATOM 7799 N N . LYS B 1 391 ? 19.141 12.492 0.482 1 92.31 391 LYS B N 1
ATOM 7800 C CA . LYS B 1 391 ? 20.594 12.547 0.433 1 92.31 391 LYS B CA 1
ATOM 7801 C C . LYS B 1 391 ? 21.141 13.742 1.215 1 92.31 391 LYS B C 1
ATOM 7803 O O . LYS B 1 391 ? 22.094 13.602 1.991 1 92.31 391 LYS B O 1
ATOM 7808 N N . ARG B 1 392 ? 20.547 14.867 1.012 1 93.81 392 ARG B N 1
ATOM 7809 C CA . ARG B 1 392 ? 21 16.078 1.682 1 93.81 392 ARG B CA 1
ATOM 7810 C C . ARG B 1 392 ? 20.797 15.984 3.189 1 93.81 392 ARG B C 1
ATOM 7812 O O . ARG B 1 392 ? 21.625 16.453 3.967 1 93.81 392 ARG B O 1
ATOM 7819 N N . LEU B 1 393 ? 19.688 15.453 3.58 1 94.69 393 LEU B N 1
ATOM 7820 C CA . LEU B 1 393 ? 19.422 15.266 5.004 1 94.69 393 LEU B CA 1
ATOM 7821 C C . LEU B 1 393 ? 20.422 14.273 5.613 1 94.69 393 LEU B C 1
ATOM 7823 O O . LEU B 1 393 ? 20.922 14.492 6.715 1 94.69 393 LEU B O 1
ATOM 7827 N N . LYS B 1 394 ? 20.688 13.219 4.953 1 92.25 394 LYS B N 1
ATOM 7828 C CA . LYS B 1 394 ? 21.656 12.227 5.434 1 92.25 394 LYS B CA 1
ATOM 7829 C C . LYS B 1 394 ? 23.047 12.836 5.574 1 92.25 394 LYS B C 1
ATOM 7831 O O . LYS B 1 394 ? 23.734 12.594 6.566 1 92.25 394 LYS B O 1
ATOM 7836 N N . GLU B 1 395 ? 23.422 13.531 4.605 1 92.94 395 GLU B N 1
ATOM 7837 C CA . GLU B 1 395 ? 24.719 14.18 4.629 1 92.94 395 GLU B CA 1
ATOM 7838 C C . GLU B 1 395 ? 24.844 15.133 5.812 1 92.94 395 GLU B C 1
ATOM 7840 O O . GLU B 1 395 ? 25.906 15.227 6.434 1 92.94 395 GLU B O 1
ATOM 7845 N N . THR B 1 396 ? 23.828 15.789 6.094 1 93.56 396 THR B N 1
ATOM 7846 C CA . THR B 1 396 ? 23.859 16.797 7.145 1 93.56 396 THR B CA 1
ATOM 7847 C C . THR B 1 396 ? 23.797 16.141 8.523 1 93.56 396 THR B C 1
ATOM 7849 O O . THR B 1 396 ? 24.516 16.562 9.445 1 93.56 396 THR B O 1
ATOM 7852 N N . PHE B 1 397 ? 23.062 15.117 8.695 1 94 397 PHE B N 1
ATOM 7853 C CA . PHE B 1 397 ? 22.719 14.695 10.047 1 94 397 PHE B CA 1
ATOM 7854 C C . PHE B 1 397 ? 23.438 13.398 10.398 1 94 397 PHE B C 1
ATOM 7856 O O . PHE B 1 397 ? 23.531 13.039 11.578 1 94 397 PHE B O 1
ATOM 7863 N N . SER B 1 398 ? 23.891 12.695 9.422 1 87.62 398 SER B N 1
ATOM 7864 C CA . SER B 1 398 ? 24.641 11.484 9.734 1 87.62 398 SER B CA 1
ATOM 7865 C C . SER B 1 398 ? 25.875 11.797 10.594 1 87.62 398 SER B C 1
ATOM 7867 O O . SER B 1 398 ? 26.219 11.031 11.492 1 87.62 398 SER B O 1
ATOM 7869 N N . SER B 1 399 ? 26.516 12.883 10.297 1 86.69 399 SER B N 1
ATOM 7870 C CA . SER B 1 399 ? 27.688 13.289 11.055 1 86.69 399 SER B CA 1
ATOM 7871 C C . SER B 1 399 ? 27.328 13.68 12.484 1 86.69 399 SER B C 1
ATOM 7873 O O . SER B 1 399 ? 28.188 13.664 13.375 1 86.69 399 SER B O 1
ATOM 7875 N N . LYS B 1 400 ? 26.125 13.914 12.695 1 87.62 400 LYS B N 1
ATOM 7876 C CA . LYS B 1 400 ? 25.656 14.297 14.023 1 87.62 400 LYS B CA 1
ATOM 7877 C C . LYS B 1 400 ? 25.109 13.102 14.789 1 87.62 400 LYS B C 1
ATOM 7879 O O . LYS B 1 400 ? 24.531 13.25 15.867 1 87.62 400 LYS B O 1
ATOM 7884 N N . GLY B 1 401 ? 25.219 11.969 14.172 1 88.19 401 GLY B N 1
ATOM 7885 C CA . GLY B 1 401 ? 24.781 10.75 14.836 1 88.19 401 GLY B CA 1
ATOM 7886 C C . GLY B 1 401 ? 23.312 10.461 14.672 1 88.19 401 GLY B C 1
ATOM 7887 O O . GLY B 1 401 ? 22.75 9.625 15.383 1 88.19 401 GLY B O 1
ATOM 7888 N N . VAL B 1 402 ? 22.688 11.156 13.828 1 92.56 402 VAL B N 1
ATOM 7889 C CA . VAL B 1 402 ? 21.25 10.969 13.586 1 92.56 402 VAL B CA 1
ATOM 7890 C C . VAL B 1 402 ? 21.047 10.07 12.367 1 92.56 402 VAL B C 1
ATOM 7892 O O . VAL B 1 402 ? 21.562 10.359 11.281 1 92.56 402 VAL B O 1
ATOM 7895 N N . ASP B 1 403 ? 20.375 9 12.523 1 91.44 403 ASP B N 1
ATOM 7896 C CA . ASP B 1 403 ? 20.047 8.102 11.422 1 91.44 403 ASP B CA 1
ATOM 7897 C C . ASP B 1 403 ? 18.797 8.578 10.68 1 91.44 403 ASP B C 1
ATOM 7899 O O . ASP B 1 403 ? 17.703 8.617 11.242 1 91.44 403 ASP B O 1
ATOM 7903 N N . VAL B 1 404 ? 18.984 8.945 9.453 1 91.12 404 VAL B N 1
ATOM 7904 C CA . VAL B 1 404 ? 17.875 9.398 8.625 1 91.12 404 VAL B CA 1
ATOM 7905 C C . VAL B 1 404 ? 17.25 8.219 7.895 1 91.12 404 VAL B C 1
ATOM 7907 O O . VAL B 1 404 ? 17.922 7.512 7.145 1 91.12 404 VAL B O 1
ATOM 7910 N N . VAL B 1 405 ? 15.953 7.992 8.148 1 89 405 VAL B N 1
ATOM 7911 C CA . VAL B 1 405 ? 15.258 6.832 7.59 1 89 405 VAL B CA 1
ATOM 7912 C C . VAL B 1 405 ? 13.977 7.281 6.898 1 89 405 VAL B C 1
ATOM 7914 O O . VAL B 1 405 ? 13.273 8.164 7.391 1 89 405 VAL B O 1
ATOM 7917 N N . THR B 1 406 ? 13.758 6.719 5.754 1 84.44 406 THR B N 1
ATOM 7918 C CA . THR B 1 406 ? 12.469 6.938 5.105 1 84.44 406 THR B CA 1
ATOM 7919 C C . THR B 1 406 ? 11.492 5.816 5.441 1 84.44 406 THR B C 1
ATOM 7921 O O . THR B 1 406 ? 11.828 4.637 5.316 1 84.44 406 THR B O 1
ATOM 7924 N N . VAL B 1 407 ? 10.422 6.113 6.035 1 77.06 407 VAL B N 1
ATOM 7925 C CA . VAL B 1 407 ? 9.453 5.113 6.469 1 77.06 407 VAL B CA 1
ATOM 7926 C C . VAL B 1 407 ? 8.406 4.895 5.375 1 77.06 407 VAL B C 1
ATOM 7928 O O . VAL B 1 407 ? 7.832 3.811 5.27 1 77.06 407 VAL B O 1
ATOM 7931 N N . ASP B 1 408 ? 8.305 5.793 4.426 1 59.97 408 ASP B N 1
ATOM 7932 C CA . ASP B 1 408 ? 7.105 5.852 3.59 1 59.97 408 ASP B CA 1
ATOM 7933 C C . ASP B 1 408 ? 7.055 4.672 2.621 1 59.97 408 ASP B C 1
ATOM 7935 O O . ASP B 1 408 ? 8.078 4.281 2.059 1 59.97 408 ASP B O 1
ATOM 7939 N N . GLU B 1 409 ? 5.973 3.869 2.928 1 55.19 409 GLU B N 1
ATOM 7940 C CA . GLU B 1 409 ? 5.508 3.062 1.805 1 55.19 409 GLU B CA 1
ATOM 7941 C C . GLU B 1 409 ? 4.941 3.941 0.693 1 55.19 409 GLU B C 1
ATOM 7943 O O . GLU B 1 409 ? 3.979 4.684 0.909 1 55.19 409 GLU B O 1
ATOM 7948 N N . SER B 1 410 ? 5.793 4.676 -0.033 1 48.31 410 SER B N 1
ATOM 7949 C CA . SER B 1 410 ? 5.598 5.66 -1.09 1 48.31 410 SER B CA 1
ATOM 7950 C C . SER B 1 410 ? 4.121 5.809 -1.447 1 48.31 410 SER B C 1
ATOM 7952 O O . SER B 1 410 ? 3.678 6.887 -1.842 1 48.31 410 SER B O 1
ATOM 7954 N N . THR B 1 411 ? 3.389 4.672 -1.339 1 47.59 411 THR B N 1
ATOM 7955 C CA . THR B 1 411 ? 2.039 4.641 -1.896 1 47.59 411 THR B CA 1
ATOM 7956 C C . THR B 1 411 ? 1.026 5.176 -0.889 1 47.59 411 THR B C 1
ATOM 7958 O O . THR B 1 411 ? -0.119 5.461 -1.245 1 47.59 411 THR B O 1
ATOM 7961 N N . LYS B 1 412 ? 1.549 5.461 0.308 1 57.09 412 LYS B N 1
ATOM 7962 C CA . LYS B 1 412 ? 0.543 5.762 1.322 1 57.09 412 LYS B CA 1
ATOM 7963 C C . LYS B 1 412 ? 0.695 7.188 1.843 1 57.09 412 LYS B C 1
ATOM 7965 O O . LYS B 1 412 ? 1.785 7.762 1.788 1 57.09 412 LYS B O 1
ATOM 7970 N N . LYS B 1 413 ? -0.429 7.789 1.812 1 62.31 413 LYS B N 1
ATOM 7971 C CA . LYS B 1 413 ? -0.444 9.086 2.479 1 62.31 413 LYS B CA 1
ATOM 7972 C C . LYS B 1 413 ? -0.36 8.93 3.994 1 62.31 413 LYS B C 1
ATOM 7974 O O . LYS B 1 413 ? -1.333 8.523 4.637 1 62.31 413 LYS B O 1
ATOM 7979 N N . ALA B 1 414 ? 0.694 9.266 4.531 1 75.56 414 ALA B N 1
ATOM 7980 C CA . ALA B 1 414 ? 1.016 9.109 5.945 1 75.56 414 ALA B CA 1
ATOM 7981 C C . ALA B 1 414 ? -0.027 9.789 6.824 1 75.56 414 ALA B C 1
ATOM 7983 O O . ALA B 1 414 ? -0.44 9.242 7.852 1 75.56 414 ALA B O 1
ATOM 7984 N N . ALA B 1 415 ? -0.546 10.859 6.281 1 83.12 415 ALA B N 1
ATOM 7985 C CA . ALA B 1 415 ? -1.447 11.641 7.125 1 83.12 415 ALA B CA 1
ATOM 7986 C C . ALA B 1 415 ? -2.805 10.953 7.258 1 83.12 415 ALA B C 1
ATOM 7988 O O . ALA B 1 415 ? -3.404 10.953 8.336 1 83.12 415 ALA B O 1
ATOM 7989 N N . ALA B 1 416 ? -3.264 10.352 6.223 1 90.44 416 ALA B N 1
ATOM 7990 C CA . ALA B 1 416 ? -4.574 9.711 6.281 1 90.44 416 ALA B CA 1
ATOM 7991 C C . ALA B 1 416 ? -4.523 8.43 7.113 1 90.44 416 ALA B C 1
ATOM 7993 O O . ALA B 1 416 ? -5.344 8.234 8.016 1 90.44 416 ALA B O 1
ATOM 7994 N N . GLU B 1 417 ? -3.623 7.57 6.84 1 92 417 GLU B N 1
ATOM 7995 C CA . GLU B 1 417 ? -3.49 6.348 7.629 1 92 417 GLU B CA 1
ATOM 7996 C C . GLU B 1 417 ? -3.08 6.66 9.062 1 92 417 GLU B C 1
ATOM 7998 O O . GLU B 1 417 ? -3.564 6.027 10.008 1 92 417 GLU B O 1
ATOM 8003 N N . GLY B 1 418 ? -2.17 7.586 9.172 1 94.12 418 GLY B N 1
ATOM 8004 C CA . GLY B 1 418 ? -1.751 8.016 10.5 1 94.12 418 GLY B CA 1
ATOM 8005 C C . GLY B 1 418 ? -2.9 8.508 11.359 1 94.12 418 GLY B C 1
ATOM 8006 O O . GLY B 1 418 ? -2.922 8.281 12.57 1 94.12 418 GLY B O 1
ATOM 8007 N N . ALA B 1 419 ? -3.824 9.211 10.727 1 95.12 419 ALA B N 1
ATOM 8008 C CA . ALA B 1 419 ? -4.977 9.734 11.461 1 95.12 419 ALA B CA 1
ATOM 8009 C C . ALA B 1 419 ? -5.836 8.602 12.008 1 95.12 419 ALA B C 1
ATOM 8011 O O . ALA B 1 419 ? -6.324 8.672 13.141 1 95.12 419 ALA B O 1
ATOM 8012 N N . ALA B 1 420 ? -6.027 7.539 11.219 1 95.12 420 ALA B N 1
ATOM 8013 C CA . ALA B 1 420 ? -6.785 6.383 11.695 1 95.12 420 ALA B CA 1
ATOM 8014 C C . ALA B 1 420 ? -6.039 5.664 12.812 1 95.12 420 ALA B C 1
ATOM 8016 O O . ALA B 1 420 ? -6.645 5.25 13.805 1 95.12 420 ALA B O 1
ATOM 8017 N N . ILE B 1 421 ? -4.762 5.516 12.648 1 93.44 421 ILE B N 1
ATOM 8018 C CA . ILE B 1 421 ? -3.949 4.859 13.672 1 93.44 421 ILE B CA 1
ATOM 8019 C C . ILE B 1 421 ? -3.994 5.668 14.961 1 93.44 421 ILE B C 1
ATOM 8021 O O . ILE B 1 421 ? -4.07 5.098 16.062 1 93.44 421 ILE B O 1
ATOM 8025 N N . TRP B 1 422 ? -3.922 6.984 14.844 1 93.19 422 TRP B N 1
ATOM 8026 C CA . TRP B 1 422 ? -4.012 7.875 16 1 93.19 422 TRP B CA 1
ATOM 8027 C C . TRP B 1 422 ? -5.301 7.629 16.781 1 93.19 422 TRP B C 1
ATOM 8029 O O . TRP B 1 422 ? -5.293 7.59 18 1 93.19 422 TRP B O 1
ATOM 8039 N N . TYR B 1 423 ? -6.379 7.492 16.078 1 92.94 423 TYR B N 1
ATOM 8040 C CA . TYR B 1 423 ? -7.656 7.266 16.734 1 92.94 423 TYR B CA 1
ATOM 8041 C C . TYR B 1 423 ? -7.629 5.977 17.547 1 92.94 423 TYR B C 1
ATOM 8043 O O . TYR B 1 423 ? -8.219 5.898 18.625 1 92.94 423 TYR B O 1
ATOM 8051 N N . ILE B 1 424 ? -6.902 4.996 17.062 1 90.88 424 ILE B N 1
ATOM 8052 C CA . ILE B 1 424 ? -6.875 3.67 17.672 1 90.88 424 ILE B CA 1
ATOM 8053 C C . ILE B 1 424 ? -5.891 3.656 18.844 1 90.88 424 ILE B C 1
ATOM 8055 O O . ILE B 1 424 ? -6.191 3.111 19.906 1 90.88 424 ILE B O 1
ATOM 8059 N N . LYS B 1 425 ? -4.738 4.238 18.688 1 88.44 425 LYS B N 1
ATOM 8060 C CA . LYS B 1 425 ? -3.643 4.004 19.625 1 88.44 425 LYS B CA 1
ATOM 8061 C C . LYS B 1 425 ? -3.461 5.191 20.578 1 88.44 425 LYS B C 1
ATOM 8063 O O . LYS B 1 425 ? -3.123 5.016 21.75 1 88.44 425 LYS B O 1
ATOM 8068 N N . GLN B 1 426 ? -3.586 6.449 20.078 1 87.38 426 GLN B N 1
ATOM 8069 C CA . GLN B 1 426 ? -3.396 7.676 20.844 1 87.38 426 GLN B CA 1
ATOM 8070 C C . GLN B 1 426 ? -2.104 7.621 21.656 1 87.38 426 GLN B C 1
ATOM 8072 O O . GLN B 1 426 ? -2.127 7.746 22.891 1 87.38 426 GLN B O 1
ATOM 8077 N N . LEU B 1 427 ? -1.055 7.633 21.016 1 88.31 427 LEU B N 1
ATOM 8078 C CA . LEU B 1 427 ? 0.251 7.398 21.625 1 88.31 427 LEU B CA 1
ATOM 8079 C C . LEU B 1 427 ? 0.799 8.68 22.25 1 88.31 427 LEU B C 1
ATOM 8081 O O . LEU B 1 427 ? 1.611 8.625 23.172 1 88.31 427 LEU B O 1
ATOM 8085 N N . VAL B 1 428 ? 0.412 9.82 21.781 1 85.81 428 VAL B N 1
ATOM 8086 C CA . VAL B 1 428 ? 0.954 11.086 22.25 1 85.81 428 VAL B CA 1
ATOM 8087 C C . VAL B 1 428 ? 0.106 11.617 23.406 1 85.81 428 VAL B C 1
ATOM 8089 O O . VAL B 1 428 ? -1.07 11.938 23.234 1 85.81 428 VAL B O 1
ATOM 8092 N N . VAL B 1 429 ? 0.762 11.758 24.562 1 82.44 429 VAL B N 1
ATOM 8093 C CA . VAL B 1 429 ? -0.016 12.094 25.734 1 82.44 429 VAL B CA 1
ATOM 8094 C C . VAL B 1 429 ? 0.319 13.516 26.188 1 82.44 429 VAL B C 1
ATOM 8096 O O . VAL B 1 429 ? -0.335 14.062 27.078 1 82.44 429 VAL B O 1
ATOM 8099 N N . ALA B 1 430 ? 1.346 14.062 25.625 1 86.56 430 ALA B N 1
ATOM 8100 C CA . ALA B 1 430 ? 1.734 15.43 25.953 1 86.56 430 ALA B CA 1
ATOM 8101 C C . ALA B 1 430 ? 2.254 16.156 24.719 1 86.56 430 ALA B C 1
ATOM 8103 O O . ALA B 1 430 ? 2.945 15.57 23.875 1 86.56 430 ALA B O 1
ATOM 8104 N N . ARG B 1 431 ? 1.871 17.469 24.688 1 88.81 431 ARG B N 1
ATOM 8105 C CA . ARG B 1 431 ? 2.203 18.281 23.531 1 88.81 431 ARG B CA 1
ATOM 8106 C C . ARG B 1 431 ? 2.811 19.609 23.938 1 88.81 431 ARG B C 1
ATOM 8108 O O . ARG B 1 431 ? 2.498 20.141 25.016 1 88.81 431 ARG B O 1
ATOM 8115 N N . ALA B 1 432 ? 3.635 20.031 23.062 1 87.94 432 ALA B N 1
ATOM 8116 C CA . ALA B 1 432 ? 4.25 21.328 23.328 1 87.94 432 ALA B CA 1
ATOM 8117 C C . ALA B 1 432 ? 3.43 22.453 22.703 1 87.94 432 ALA B C 1
ATOM 8119 O O . ALA B 1 432 ? 3 22.344 21.547 1 87.94 432 ALA B O 1
ATOM 8120 N N . ALA B 1 433 ? 3.229 23.484 23.453 1 84.31 433 ALA B N 1
ATOM 8121 C CA . ALA B 1 433 ? 2.49 24.641 22.953 1 84.31 433 ALA B CA 1
ATOM 8122 C C . ALA B 1 433 ? 3.273 25.359 21.859 1 84.31 433 ALA B C 1
ATOM 8124 O O . ALA B 1 433 ? 4.465 25.641 22.016 1 84.31 433 ALA B O 1
ATOM 8125 N N . ARG B 1 434 ? 2.664 25.688 20.859 1 83.31 434 ARG B N 1
ATOM 8126 C CA . ARG B 1 434 ? 3.32 26.312 19.719 1 83.31 434 ARG B CA 1
ATOM 8127 C C . ARG B 1 434 ? 3.396 27.828 19.891 1 83.31 434 ARG B C 1
ATOM 8129 O O . ARG B 1 434 ? 4.184 28.5 19.203 1 83.31 434 ARG B O 1
ATOM 8136 N N . SER B 1 435 ? 2.506 28.328 20.734 1 84.5 435 SER B N 1
ATOM 8137 C CA . SER B 1 435 ? 2.449 29.75 21.062 1 84.5 435 SER B CA 1
ATOM 8138 C C . SER B 1 435 ? 2.209 29.969 22.547 1 84.5 435 SER B C 1
ATOM 8140 O O . SER B 1 435 ? 1.895 29.016 23.266 1 84.5 435 SER B O 1
ATOM 8142 N N . THR B 1 436 ? 2.49 31.125 22.922 1 87.5 436 THR B N 1
ATOM 8143 C CA . THR B 1 436 ? 2.088 31.516 24.266 1 87.5 436 THR B CA 1
ATOM 8144 C C . THR B 1 436 ? 0.619 31.938 24.297 1 87.5 436 THR B C 1
ATOM 8146 O O . THR B 1 436 ? 0.188 32.781 23.484 1 87.5 436 THR B O 1
ATOM 8149 N N . PHE B 1 437 ? -0.065 31.297 25.156 1 86.69 437 PHE B N 1
ATOM 8150 C CA . PHE B 1 437 ? -1.493 31.578 25.234 1 86.69 437 PHE B CA 1
ATOM 8151 C C . PHE B 1 437 ? -1.83 32.344 26.516 1 86.69 437 PHE B C 1
ATOM 8153 O O . PHE B 1 437 ? -1.231 32.094 27.562 1 86.69 437 PHE B O 1
ATOM 8160 N N . GLY B 1 438 ? -2.811 33.219 26.312 1 87.56 438 GLY B N 1
ATOM 8161 C CA . GLY B 1 438 ? -3.248 34 27.453 1 87.56 438 GLY B CA 1
ATOM 8162 C C . GLY B 1 438 ? -4.449 34.875 27.141 1 87.56 438 GLY B C 1
ATOM 8163 O O . GLY B 1 438 ? -5.141 34.656 26.141 1 87.56 438 GLY B O 1
ATOM 8164 N N . ILE B 1 439 ? -4.766 35.75 28.094 1 88.69 439 ILE B N 1
ATOM 8165 C CA . ILE B 1 439 ? -5.863 36.688 27.953 1 88.69 439 ILE B CA 1
ATOM 8166 C C . ILE B 1 439 ? -5.371 38.094 28.281 1 88.69 439 ILE B C 1
ATOM 8168 O O . ILE B 1 439 ? -4.344 38.25 28.938 1 88.69 439 ILE B O 1
ATOM 8172 N N . ILE B 1 440 ? -6.125 39 27.75 1 90.31 440 ILE B N 1
ATOM 8173 C CA . ILE B 1 440 ? -5.832 40.406 28.078 1 90.31 440 ILE B CA 1
ATOM 8174 C C . ILE B 1 440 ? -6.664 40.844 29.281 1 90.31 440 ILE B C 1
ATOM 8176 O O . ILE B 1 440 ? -7.887 40.688 29.281 1 90.31 440 ILE B O 1
ATOM 8180 N N . ILE B 1 441 ? -5.934 41.344 30.219 1 88.44 441 ILE B N 1
ATOM 8181 C CA . ILE B 1 441 ? -6.602 41.688 31.469 1 88.44 441 ILE B CA 1
ATOM 8182 C C . ILE B 1 441 ? -6.277 43.125 31.859 1 88.44 441 ILE B C 1
ATOM 8184 O O . ILE B 1 441 ? -5.473 43.781 31.203 1 88.44 441 ILE B O 1
ATOM 8188 N N . TRP B 1 442 ? -7.035 43.5 32.875 1 86 442 TRP B N 1
ATOM 8189 C CA . TRP B 1 442 ? -6.727 44.781 33.531 1 86 442 TRP B CA 1
ATOM 8190 C C . TRP B 1 442 ? -5.898 44.594 34.781 1 86 442 TRP B C 1
ATOM 8192 O O . TRP B 1 442 ? -5.855 43.469 35.344 1 86 442 TRP B O 1
ATOM 8202 N N . ARG B 1 443 ? -5.16 45.5 35.188 1 88 443 ARG B N 1
ATOM 8203 C CA . ARG B 1 443 ? -4.449 45.562 36.469 1 88 443 ARG B CA 1
ATOM 8204 C C . ARG B 1 443 ? -4.688 46.906 37.156 1 88 443 ARG B C 1
ATOM 8206 O O . ARG B 1 443 ? -5.039 47.906 36.531 1 88 443 ARG B O 1
ATOM 8213 N N . PRO B 1 444 ? -4.504 46.812 38.469 1 89.19 444 PRO B N 1
ATOM 8214 C CA . PRO B 1 444 ? -4.613 48.094 39.188 1 89.19 444 PRO B CA 1
ATOM 8215 C C . PRO B 1 444 ? -3.537 49.094 38.75 1 89.19 444 PRO B C 1
ATOM 8217 O O . PRO B 1 444 ? -2.375 48.719 38.594 1 89.19 444 PRO B O 1
ATOM 8220 N N . PHE B 1 445 ? -4.023 50.281 38.656 1 92.12 445 PHE B N 1
ATOM 8221 C CA . PHE B 1 445 ? -3.113 51.344 38.25 1 92.12 445 PHE B CA 1
ATOM 8222 C C . PHE B 1 445 ? -2.104 51.656 39.344 1 92.12 445 PHE B C 1
ATOM 8224 O O . PHE B 1 445 ? -2.486 51.938 40.469 1 92.12 445 PHE B O 1
ATOM 8231 N N . ASP B 1 446 ? -0.826 51.469 39 1 90.31 446 ASP B N 1
ATOM 8232 C CA . ASP B 1 446 ? 0.274 51.812 39.906 1 90.31 446 ASP B CA 1
ATOM 8233 C C . ASP B 1 446 ? 0.966 53.125 39.469 1 90.31 446 ASP B C 1
ATOM 8235 O O . ASP B 1 446 ? 1.677 53.125 38.438 1 90.31 446 ASP B O 1
ATOM 8239 N N . ALA B 1 447 ? 0.884 54.062 40.281 1 87 447 ALA B N 1
ATOM 8240 C CA . ALA B 1 447 ? 1.411 55.375 39.938 1 87 447 ALA B CA 1
ATOM 8241 C C . ALA B 1 447 ? 2.938 55.375 39.938 1 87 447 ALA B C 1
ATOM 8243 O O . ALA B 1 447 ? 3.564 56.281 39.344 1 87 447 ALA B O 1
ATOM 8244 N N . LYS B 1 448 ? 3.518 54.406 40.531 1 90.69 448 LYS B N 1
ATOM 8245 C CA . LYS B 1 448 ? 4.973 54.312 40.594 1 90.69 448 LYS B CA 1
ATOM 8246 C C . LYS B 1 448 ? 5.535 53.594 39.375 1 90.69 448 LYS B C 1
ATOM 8248 O O . LYS B 1 448 ? 6.738 53.625 39.125 1 90.69 448 LYS B O 1
ATOM 8253 N N . ASN B 1 449 ? 4.621 53.031 38.688 1 87.94 449 ASN B N 1
ATOM 8254 C CA . ASN B 1 449 ? 5.039 52.25 37.531 1 87.94 449 ASN B CA 1
ATOM 8255 C C . ASN B 1 449 ? 4.984 53.125 36.25 1 87.94 449 ASN B C 1
ATOM 8257 O O . ASN B 1 449 ? 3.904 53.5 35.812 1 87.94 449 ASN B O 1
ATOM 8261 N N . PRO B 1 450 ? 6.168 53.375 35.719 1 84.56 450 PRO B N 1
ATOM 8262 C CA . PRO B 1 450 ? 6.203 54.25 34.531 1 84.56 450 PRO B CA 1
ATOM 8263 C C . PRO B 1 450 ? 5.363 53.719 33.375 1 84.56 450 PRO B C 1
ATOM 8265 O O . PRO B 1 450 ? 4.781 54.5 32.625 1 84.56 450 PRO B O 1
ATOM 8268 N N . VAL B 1 451 ? 5.266 52.5 33.281 1 81.06 451 VAL B N 1
ATOM 8269 C CA . VAL B 1 451 ? 4.508 51.906 32.188 1 81.06 451 VAL B CA 1
ATOM 8270 C C . VAL B 1 451 ? 3.018 52.156 32.375 1 81.06 451 VAL B C 1
ATOM 8272 O O . VAL B 1 451 ? 2.293 52.438 31.422 1 81.06 451 VAL B O 1
ATOM 8275 N N . HIS B 1 452 ? 2.582 52.062 33.594 1 87.12 452 HIS B N 1
ATOM 8276 C CA . HIS B 1 452 ? 1.195 52.406 33.906 1 87.12 452 HIS B CA 1
ATOM 8277 C C . HIS B 1 452 ? 0.906 53.875 33.625 1 87.12 452 HIS B C 1
ATOM 8279 O O . HIS B 1 452 ? -0.137 54.219 33.062 1 87.12 452 HIS B O 1
ATOM 8285 N N . CYS B 1 453 ? 1.933 54.625 33.938 1 86.31 453 CYS B N 1
ATOM 8286 C CA . CYS B 1 453 ? 1.753 56.094 33.781 1 86.31 453 CYS B CA 1
ATOM 8287 C C . CYS B 1 453 ? 1.623 56.469 32.312 1 86.31 453 CYS B C 1
ATOM 8289 O O . CYS B 1 453 ? 0.869 57.375 31.953 1 86.31 453 CYS B O 1
ATOM 8291 N N . GLN B 1 454 ? 2.336 55.719 31.609 1 83.62 454 GLN B N 1
ATOM 8292 C CA . GLN B 1 454 ? 2.268 56 30.172 1 83.62 454 GLN B CA 1
ATOM 8293 C C . GLN B 1 454 ? 0.885 55.656 29.625 1 83.62 454 GLN B C 1
ATOM 8295 O O . GLN B 1 454 ? 0.482 56.188 28.578 1 83.62 454 GLN B O 1
ATOM 8300 N N . ARG B 1 455 ? 0.129 54.906 30.312 1 85.56 455 ARG B N 1
ATOM 8301 C CA . ARG B 1 455 ? -1.186 54.469 29.844 1 85.56 455 ARG B CA 1
ATOM 8302 C C . ARG B 1 455 ? -2.293 55.031 30.719 1 85.56 455 ARG B C 1
ATOM 8304 O O . ARG B 1 455 ? -3.395 54.5 30.781 1 85.56 455 ARG B O 1
ATOM 8311 N N . ARG B 1 456 ? -1.972 56.031 31.312 1 84.62 456 ARG B N 1
ATOM 8312 C CA . ARG B 1 456 ? -2.91 56.656 32.25 1 84.62 456 ARG B CA 1
ATOM 8313 C C . ARG B 1 456 ? -4.199 57.062 31.531 1 84.62 456 ARG B C 1
ATOM 8315 O O . ARG B 1 456 ? -5.285 56.969 32.125 1 84.62 456 ARG B O 1
ATOM 8322 N N . HIS B 1 457 ? -4.078 57.344 30.312 1 82.94 457 HIS B N 1
ATOM 8323 C CA . HIS B 1 457 ? -5.238 57.812 29.547 1 82.94 457 HIS B CA 1
ATOM 8324 C C . HIS B 1 457 ? -6.215 56.656 29.328 1 82.94 457 HIS B C 1
ATOM 8326 O O . HIS B 1 457 ? -7.383 56.875 29 1 82.94 457 HIS B O 1
ATOM 8332 N N . LYS B 1 458 ? -5.762 55.469 29.547 1 82.06 458 LYS B N 1
ATOM 8333 C CA . LYS B 1 458 ? -6.637 54.312 29.375 1 82.06 458 LYS B CA 1
ATOM 8334 C C . LYS B 1 458 ? -7.117 53.781 30.719 1 82.06 458 LYS B C 1
ATOM 8336 O O . LYS B 1 458 ? -7.832 52.781 30.766 1 82.06 458 LYS B O 1
ATOM 8341 N N . ALA B 1 459 ? -6.699 54.406 31.703 1 86.81 459 ALA B N 1
ATOM 8342 C CA . ALA B 1 459 ? -7.094 53.969 33.031 1 86.81 459 ALA B CA 1
ATOM 8343 C C . ALA B 1 459 ? -8.531 54.375 33.344 1 86.81 459 ALA B C 1
ATOM 8345 O O . ALA B 1 459 ? -9.016 55.375 32.844 1 86.81 459 ALA B O 1
ATOM 8346 N N . TYR B 1 460 ? -9.25 53.594 34.125 1 86.62 460 TYR B N 1
ATOM 8347 C CA . TYR B 1 460 ? -10.609 53.875 34.531 1 86.62 460 TYR B CA 1
ATOM 8348 C C . TYR B 1 460 ? -10.875 53.344 35.938 1 86.62 460 TYR B C 1
ATOM 8350 O O . TYR B 1 460 ? -10.227 52.406 36.406 1 86.62 460 TYR B O 1
ATOM 8358 N N . VAL B 1 461 ? -11.789 54 36.594 1 84.5 461 VAL B N 1
ATOM 8359 C CA . VAL B 1 461 ? -12.188 53.562 37.938 1 84.5 461 VAL B CA 1
ATOM 8360 C C . VAL B 1 461 ? -13.461 52.75 37.844 1 84.5 461 VAL B C 1
ATOM 8362 O O . VAL B 1 461 ? -14.477 53.188 37.312 1 84.5 461 VAL B O 1
ATOM 8365 N N . ASP B 1 462 ? -13.367 51.531 38.344 1 80.75 462 ASP B N 1
ATOM 8366 C CA . ASP B 1 462 ? -14.508 50.625 38.312 1 80.75 462 ASP B CA 1
ATOM 8367 C C . ASP B 1 462 ? -15.422 50.844 39.531 1 80.75 462 ASP B C 1
ATOM 8369 O O . ASP B 1 462 ? -15.109 51.656 40.406 1 80.75 462 ASP B O 1
ATOM 8373 N N . ASP B 1 463 ? -16.516 50.094 39.531 1 74.94 463 ASP B N 1
ATOM 8374 C CA . ASP B 1 463 ? -17.531 50.312 40.531 1 74.94 463 ASP B CA 1
ATOM 8375 C C . ASP B 1 463 ? -17.016 49.938 41.938 1 74.94 463 ASP B C 1
ATOM 8377 O O . ASP B 1 463 ? -17.547 50.375 42.938 1 74.94 463 ASP B O 1
ATOM 8381 N N . ASP B 1 464 ? -15.969 49.188 41.906 1 76.56 464 ASP B N 1
ATOM 8382 C CA . ASP B 1 464 ? -15.375 48.844 43.188 1 76.56 464 ASP B CA 1
ATOM 8383 C C . ASP B 1 464 ? -14.398 49.906 43.656 1 76.56 464 ASP B C 1
ATOM 8385 O O . ASP B 1 464 ? -13.828 49.812 44.75 1 76.56 464 ASP B O 1
ATOM 8389 N N . GLY B 1 465 ? -14.172 50.906 42.844 1 79.44 465 GLY B N 1
ATOM 8390 C CA . GLY B 1 465 ? -13.336 52.031 43.188 1 79.44 465 GLY B CA 1
ATOM 8391 C C . GLY B 1 465 ? -11.883 51.844 42.812 1 79.44 465 GLY B C 1
ATOM 8392 O O . GLY B 1 465 ? -11.055 52.719 43.031 1 79.44 465 GLY B O 1
ATOM 8393 N N . VAL B 1 466 ? -11.641 50.75 42.281 1 84.12 466 VAL B N 1
ATOM 8394 C CA . VAL B 1 466 ? -10.25 50.5 41.906 1 84.12 466 VAL B CA 1
ATOM 8395 C C . VAL B 1 466 ? -9.93 51.125 40.562 1 84.12 466 VAL B C 1
ATOM 8397 O O . VAL B 1 466 ? -10.703 51 39.625 1 84.12 466 VAL B O 1
ATOM 8400 N N . ASN B 1 467 ? -8.836 51.938 40.562 1 89.25 467 ASN B N 1
ATOM 8401 C CA . ASN B 1 467 ? -8.32 52.438 39.312 1 89.25 467 ASN B CA 1
ATOM 8402 C C . ASN B 1 467 ? -7.617 51.344 38.5 1 89.25 467 ASN B C 1
ATOM 8404 O O . ASN B 1 467 ? -6.621 50.781 38.969 1 89.25 467 ASN B O 1
ATOM 8408 N N . LYS B 1 468 ? -8.188 51.125 37.344 1 89 468 LYS B N 1
ATOM 8409 C CA . LYS B 1 468 ? -7.723 49.969 36.562 1 89 468 LYS B CA 1
ATOM 8410 C C . LYS B 1 468 ? -7.117 50.406 35.25 1 89 468 LYS B C 1
ATOM 8412 O O . LYS B 1 468 ? -7.543 51.406 34.656 1 89 468 LYS B O 1
ATOM 8417 N N . VAL B 1 469 ? -6.051 49.781 34.844 1 89.38 469 VAL B N 1
ATOM 8418 C CA . VAL B 1 469 ? -5.453 49.938 33.531 1 89.38 469 VAL B CA 1
ATOM 8419 C C . VAL B 1 469 ? -5.523 48.625 32.781 1 89.38 469 VAL B C 1
ATOM 8421 O O . VAL B 1 469 ? -5.305 47.562 33.344 1 89.38 469 VAL B O 1
ATOM 8424 N N . THR B 1 470 ? -5.961 48.719 31.469 1 86.5 470 THR B N 1
ATOM 8425 C CA . THR B 1 470 ? -6.16 47.5 30.672 1 86.5 470 THR B CA 1
ATOM 8426 C C . THR B 1 470 ? -5.012 47.312 29.688 1 86.5 470 THR B C 1
ATOM 8428 O O . THR B 1 470 ? -4.148 48.188 29.547 1 86.5 470 THR B O 1
ATOM 8431 N N . GLY B 1 471 ? -4.934 46.094 29.125 1 88.62 471 GLY B N 1
ATOM 8432 C CA . GLY B 1 471 ? -3.998 45.812 28.047 1 88.62 471 GLY B CA 1
ATOM 8433 C C . GLY B 1 471 ? -2.926 44.812 28.422 1 88.62 471 GLY B C 1
ATOM 8434 O O . GLY B 1 471 ? -2.092 44.438 27.594 1 88.62 471 GLY B O 1
ATOM 8435 N N . PHE B 1 472 ? -2.99 44.438 29.641 1 90.5 472 PHE B N 1
ATOM 8436 C CA . PHE B 1 472 ? -1.985 43.469 30.094 1 90.5 472 PHE B CA 1
ATOM 8437 C C . PHE B 1 472 ? -2.283 42.094 29.562 1 90.5 472 PHE B C 1
ATOM 8439 O O . PHE B 1 472 ? -3.445 41.719 29.375 1 90.5 472 PHE B O 1
ATOM 8446 N N . PHE B 1 473 ? -1.2 41.406 29.266 1 92.38 473 PHE B N 1
ATOM 8447 C CA . PHE B 1 473 ? -1.304 40 28.828 1 92.38 473 PHE B CA 1
ATOM 8448 C C . PHE B 1 473 ? -1.018 39.062 29.984 1 92.38 473 PHE B C 1
ATOM 8450 O O . PHE B 1 473 ? 0.074 39.094 30.547 1 92.38 473 PHE B O 1
ATOM 8457 N N . ASP B 1 474 ? -2.016 38.344 30.359 1 89.81 474 ASP B N 1
ATOM 8458 C CA . ASP B 1 474 ? -1.839 37.281 31.359 1 89.81 474 ASP B CA 1
ATOM 8459 C C . ASP B 1 474 ? -1.562 35.938 30.688 1 89.81 474 ASP B C 1
ATOM 8461 O O . ASP B 1 474 ? -2.471 35.312 30.141 1 89.81 474 ASP B O 1
ATOM 8465 N N . THR B 1 475 ? -0.31 35.531 30.891 1 89.25 475 THR B N 1
ATOM 8466 C CA . THR B 1 475 ? 0.129 34.312 30.25 1 89.25 475 THR B CA 1
ATOM 8467 C C . THR B 1 475 ? -0.405 33.094 31 1 89.25 475 THR B C 1
ATOM 8469 O O . THR B 1 475 ? -0.198 32.969 32.219 1 89.25 475 THR B O 1
ATOM 8472 N N . TRP B 1 476 ? -1.021 32.25 30.219 1 82.56 476 TRP B N 1
ATOM 8473 C CA . TRP B 1 476 ? -1.52 31 30.781 1 82.56 476 TRP B CA 1
ATOM 8474 C C . TRP B 1 476 ? -0.568 29.859 30.469 1 82.56 476 TRP B C 1
ATOM 8476 O O . TRP B 1 476 ? -0.279 29.031 31.328 1 82.56 476 TRP B O 1
ATOM 8486 N N . ILE B 1 477 ? -0.219 29.797 29.25 1 85.31 477 ILE B N 1
ATOM 8487 C CA . ILE B 1 477 ? 0.693 28.75 28.781 1 85.31 477 ILE B CA 1
ATOM 8488 C C . ILE B 1 477 ? 1.808 29.391 27.953 1 85.31 477 ILE B C 1
ATOM 8490 O O . ILE B 1 477 ? 1.538 30.141 27 1 85.31 477 ILE B O 1
ATOM 8494 N N . LYS B 1 478 ? 2.973 29.047 28.328 1 88.25 478 LYS B N 1
ATOM 8495 C CA . LYS B 1 478 ? 4.113 29.578 27.578 1 88.25 478 LYS B CA 1
ATOM 8496 C C . LYS B 1 478 ? 4.438 28.703 26.375 1 88.25 478 LYS B C 1
ATOM 8498 O O . LYS B 1 478 ? 4.246 27.484 26.406 1 88.25 478 LYS B O 1
ATOM 8503 N N . LYS B 1 479 ? 4.949 29.359 25.422 1 88 479 LYS B N 1
ATOM 8504 C CA . LYS B 1 479 ? 5.418 28.625 24.234 1 88 479 LYS B CA 1
ATOM 8505 C C . LYS B 1 479 ? 6.43 27.547 24.625 1 88 479 LYS B C 1
ATOM 8507 O O . LYS B 1 479 ? 7.277 27.781 25.5 1 88 479 LYS B O 1
ATOM 8512 N N . ASN B 1 480 ? 6.301 26.344 24.062 1 87.94 480 ASN B N 1
ATOM 8513 C CA . ASN B 1 480 ? 7.191 25.203 24.234 1 87.94 480 ASN B CA 1
ATOM 8514 C C . ASN B 1 480 ? 6.906 24.469 25.531 1 87.94 480 ASN B C 1
ATOM 8516 O O . ASN B 1 480 ? 7.523 23.438 25.812 1 87.94 480 ASN B O 1
ATOM 8520 N N . SER B 1 481 ? 5.977 25.016 26.281 1 86.25 481 SER B N 1
ATOM 8521 C CA . SER B 1 481 ? 5.574 24.25 27.453 1 86.25 481 SER B CA 1
ATOM 8522 C C . SER B 1 481 ? 4.859 22.969 27.047 1 86.25 481 SER B C 1
ATOM 8524 O O . SER B 1 481 ? 4.016 22.969 26.156 1 86.25 481 SER B O 1
ATOM 8526 N N . VAL B 1 482 ? 5.293 21.859 27.641 1 87.06 482 VAL B N 1
ATOM 8527 C CA . VAL B 1 482 ? 4.68 20.562 27.344 1 87.06 482 VAL B CA 1
ATOM 8528 C C . VAL B 1 482 ? 3.48 20.344 28.266 1 87.06 482 VAL B C 1
ATOM 8530 O O . VAL B 1 482 ? 3.615 20.375 29.484 1 87.06 482 VAL B O 1
ATOM 8533 N N . ILE B 1 483 ? 2.389 20.156 27.594 1 83.19 483 ILE B N 1
ATOM 8534 C CA . ILE B 1 483 ? 1.135 20.062 28.344 1 83.19 483 ILE B CA 1
ATOM 8535 C C . ILE B 1 483 ? 0.528 18.672 28.156 1 83.19 483 ILE B C 1
ATOM 8537 O O . ILE B 1 483 ? 0.347 18.203 27.031 1 83.19 483 ILE B O 1
ATOM 8541 N N . GLY B 1 484 ? 0.191 18.047 29.25 1 80.56 484 GLY B N 1
ATOM 8542 C CA . GLY B 1 484 ? -0.485 16.766 29.203 1 80.56 484 GLY B CA 1
ATOM 8543 C C . GLY B 1 484 ? -1.917 16.859 28.719 1 80.56 484 GLY B C 1
ATOM 8544 O O . GLY B 1 484 ? -2.564 17.891 28.875 1 80.56 484 GLY B O 1
ATOM 8545 N N . ASP B 1 485 ? -2.383 15.812 28.156 1 72.44 485 ASP B N 1
ATOM 8546 C CA . ASP B 1 485 ? -3.717 15.797 27.562 1 72.44 485 ASP B CA 1
ATOM 8547 C C . ASP B 1 485 ? -4.793 16.031 28.609 1 72.44 485 ASP B C 1
ATOM 8549 O O . ASP B 1 485 ? -5.867 16.547 28.312 1 72.44 485 ASP B O 1
ATOM 8553 N N . GLU B 1 486 ? -4.457 15.711 29.766 1 66.44 486 GLU B N 1
ATOM 8554 C CA . GLU B 1 486 ? -5.461 15.82 30.828 1 66.44 486 GLU B CA 1
ATOM 8555 C C . GLU B 1 486 ? -5.242 17.078 31.672 1 66.44 486 GLU B C 1
ATOM 8557 O O . GLU B 1 486 ? -6.035 17.359 32.562 1 66.44 486 GLU B O 1
ATOM 8562 N N . LEU B 1 487 ? -4.312 17.797 31.25 1 67.31 487 LEU B N 1
ATOM 8563 C CA . LEU B 1 487 ? -4.027 18.969 32.062 1 67.31 487 LEU B CA 1
ATOM 8564 C C . LEU B 1 487 ? -4.98 20.109 31.734 1 67.31 487 LEU B C 1
ATOM 8566 O O . LEU B 1 487 ? -5.176 20.438 30.562 1 67.31 487 LEU B O 1
ATOM 8570 N N . SER B 1 488 ? -5.668 20.453 32.719 1 75.31 488 SER B N 1
ATOM 8571 C CA . SER B 1 488 ? -6.547 21.609 32.625 1 75.31 488 SER B CA 1
ATOM 8572 C C . SER B 1 488 ? -5.988 22.797 33.406 1 75.31 488 SER B C 1
ATOM 8574 O O . SER B 1 488 ? -5.332 22.625 34.438 1 75.31 488 SER B O 1
ATOM 8576 N N . LYS B 1 489 ? -6.02 23.922 32.812 1 75.44 489 LYS B N 1
ATOM 8577 C CA . LYS B 1 489 ? -5.672 25.156 33.531 1 75.44 489 LYS B CA 1
ATOM 8578 C C . LYS B 1 489 ? -6.922 25.969 33.844 1 75.44 489 LYS B C 1
ATOM 8580 O O . LYS B 1 489 ? -7.793 26.156 33 1 75.44 489 LYS B O 1
ATOM 8585 N N . THR B 1 490 ? -6.961 26.219 35.094 1 82.44 490 THR B N 1
ATOM 8586 C CA . THR B 1 490 ? -8.125 26.969 35.562 1 82.44 490 THR B CA 1
ATOM 8587 C C . THR B 1 490 ? -7.789 28.438 35.719 1 82.44 490 THR B C 1
ATOM 8589 O O . THR B 1 490 ? -6.758 28.781 36.312 1 82.44 490 THR B O 1
ATOM 8592 N N . PHE B 1 491 ? -8.672 29.219 35.219 1 81.25 491 PHE B N 1
ATOM 8593 C CA . PHE B 1 491 ? -8.531 30.672 35.375 1 81.25 491 PHE B CA 1
ATOM 8594 C C . PHE B 1 491 ? -9.711 31.25 36.125 1 81.25 491 PHE B C 1
ATOM 8596 O O . PHE B 1 491 ? -10.859 30.938 35.844 1 81.25 491 PHE B O 1
ATOM 8603 N N . ASN B 1 492 ? -9.289 32.125 36.969 1 83.94 492 ASN B N 1
ATOM 8604 C CA . ASN B 1 492 ? -10.312 32.719 37.812 1 83.94 492 ASN B CA 1
ATOM 8605 C C . ASN B 1 492 ? -10.75 34.094 37.281 1 83.94 492 ASN B C 1
ATOM 8607 O O . ASN B 1 492 ? -9.93 34.875 36.812 1 83.94 492 ASN B O 1
ATOM 8611 N N . TYR B 1 493 ? -12.016 34.312 37.375 1 83.81 493 TYR B N 1
ATOM 8612 C CA . TYR B 1 493 ? -12.609 35.562 36.938 1 83.81 493 TYR B CA 1
ATOM 8613 C C . TYR B 1 493 ? -13.617 36.062 37.938 1 83.81 493 TYR B C 1
ATOM 8615 O O . TYR B 1 493 ? -14.062 35.312 38.812 1 83.81 493 TYR B O 1
ATOM 8623 N N . GLN B 1 494 ? -13.703 37.344 37.875 1 83.06 494 GLN B N 1
ATOM 8624 C CA . GLN B 1 494 ? -14.727 37.969 38.688 1 83.06 494 GLN B CA 1
ATOM 8625 C C . GLN B 1 494 ? -15.492 39.031 37.906 1 83.06 494 GLN B C 1
ATOM 8627 O O . GLN B 1 494 ? -14.922 39.719 37.031 1 83.06 494 GLN B O 1
ATOM 8632 N N . ARG B 1 495 ? -16.766 39.094 38.156 1 83.44 495 ARG B N 1
ATOM 8633 C CA . ARG B 1 495 ? -17.609 40.125 37.562 1 83.44 495 ARG B CA 1
ATOM 8634 C C . ARG B 1 495 ? -18.359 40.906 38.625 1 83.44 495 ARG B C 1
ATOM 8636 O O . ARG B 1 495 ? -18.828 40.312 39.625 1 83.44 495 ARG B O 1
ATOM 8643 N N . ILE B 1 496 ? -18.375 42.188 38.312 1 82.88 496 ILE B N 1
ATOM 8644 C CA . ILE B 1 496 ? -19.062 43.062 39.281 1 82.88 496 ILE B CA 1
ATOM 8645 C C . ILE B 1 496 ? -20.328 43.625 38.625 1 82.88 496 ILE B C 1
ATOM 8647 O O . ILE B 1 496 ? -20.312 44 37.438 1 82.88 496 ILE B O 1
ATOM 8651 N N . TYR B 1 497 ? -21.375 43.656 39.438 1 84.62 497 TYR B N 1
ATOM 8652 C CA . TYR B 1 497 ? -22.641 44.156 38.969 1 84.62 497 TYR B CA 1
ATOM 8653 C C . TYR B 1 497 ? -23.109 45.312 39.844 1 84.62 497 TYR B C 1
ATOM 8655 O O . TYR B 1 497 ? -23.141 45.219 41.062 1 84.62 497 TYR B O 1
ATOM 8663 N N . LYS B 1 498 ? -23.531 46.375 39.094 1 81.94 498 LYS B N 1
ATOM 8664 C CA . LYS B 1 498 ? -24.141 47.469 39.812 1 81.94 498 LYS B CA 1
ATOM 8665 C C . LYS B 1 498 ? -25.609 47.188 40.125 1 81.94 498 LYS B C 1
ATOM 8667 O O . LYS B 1 498 ? -26.109 47.625 41.188 1 81.94 498 LYS B O 1
ATOM 8672 N N . THR B 1 499 ? -26.188 46.625 39.125 1 82.88 499 THR B N 1
ATOM 8673 C CA . THR B 1 499 ? -27.578 46.219 39.281 1 82.88 499 THR B CA 1
ATOM 8674 C C . THR B 1 499 ? -27.797 44.812 38.75 1 82.88 499 THR B C 1
ATOM 8676 O O . THR B 1 499 ? -27.016 44.312 37.938 1 82.88 499 THR B O 1
ATOM 8679 N N . LEU B 1 500 ? -28.766 44.125 39.312 1 82.31 500 LEU B N 1
ATOM 8680 C CA . LEU B 1 500 ? -29.078 42.75 38.875 1 82.31 500 LEU B CA 1
ATOM 8681 C C . LEU B 1 500 ? -30.328 42.75 38 1 82.31 500 LEU B C 1
ATOM 8683 O O . LEU B 1 500 ? -30.922 41.688 37.781 1 82.31 500 LEU B O 1
ATOM 8687 N N . ASP B 1 501 ? -30.688 43.875 37.594 1 77.25 501 ASP B N 1
ATOM 8688 C CA . ASP B 1 501 ? -31.938 44.031 36.875 1 77.25 501 ASP B CA 1
ATOM 8689 C C . ASP B 1 501 ? -31.953 43.188 35.594 1 77.25 501 ASP B C 1
ATOM 8691 O O . ASP B 1 501 ? -33.031 42.75 35.156 1 77.25 501 ASP B O 1
ATOM 8695 N N . HIS B 1 502 ? -30.891 43 35 1 78.69 502 HIS B N 1
ATOM 8696 C CA . HIS B 1 502 ? -30.859 42.312 33.719 1 78.69 502 HIS B CA 1
ATOM 8697 C C . HIS B 1 502 ? -30.25 40.906 33.844 1 78.69 502 HIS B C 1
ATOM 8699 O O . HIS B 1 502 ? -29.859 40.281 32.875 1 78.69 502 HIS B O 1
ATOM 8705 N N . GLY B 1 503 ? -30.297 40.469 35 1 80.62 503 GLY B N 1
ATOM 8706 C CA . GLY B 1 503 ? -29.688 39.156 35.219 1 80.62 503 GLY B CA 1
ATOM 8707 C C . GLY B 1 503 ? -28.172 39.188 35.156 1 80.62 503 GLY B C 1
ATOM 8708 O O . GLY B 1 503 ? -27.578 40.281 35.125 1 80.62 503 GLY B O 1
ATOM 8709 N N . LEU B 1 504 ? -27.516 38.031 35.281 1 85.31 504 LEU B N 1
ATOM 8710 C CA . LEU B 1 504 ? -26.047 37.938 35.344 1 85.31 504 LEU B CA 1
ATOM 8711 C C . LEU B 1 504 ? -25.469 37.938 33.938 1 85.31 504 LEU B C 1
ATOM 8713 O O . LEU B 1 504 ? -24.266 38.188 33.75 1 85.31 504 LEU B O 1
ATOM 8717 N N . GLY B 1 505 ? -26.25 37.719 33 1 83 505 GLY B N 1
ATOM 8718 C CA . GLY B 1 505 ? -25.812 37.812 31.609 1 83 505 GLY B CA 1
ATOM 8719 C C . GLY B 1 505 ? -24.844 36.719 31.219 1 83 505 GLY B C 1
ATOM 8720 O O . GLY B 1 505 ? -24.984 35.562 31.672 1 83 505 GLY B O 1
ATOM 8721 N N . GLN B 1 506 ? -24 37.031 30.125 1 87.06 506 GLN B N 1
ATOM 8722 C CA . GLN B 1 506 ? -23.062 36.062 29.578 1 87.06 506 GLN B CA 1
ATOM 8723 C C . GLN B 1 506 ? -21.625 36.531 29.797 1 87.06 506 GLN B C 1
ATOM 8725 O O . GLN B 1 506 ? -21.344 37.719 29.859 1 87.06 506 GLN B O 1
ATOM 8730 N N . PHE B 1 507 ? -20.859 35.531 30.109 1 85.75 507 PHE B N 1
ATOM 8731 C CA . PHE B 1 507 ? -19.406 35.719 30.188 1 85.75 507 PHE B CA 1
ATOM 8732 C C . PHE B 1 507 ? -18.766 35.5 28.812 1 85.75 507 PHE B C 1
ATOM 8734 O O . PHE B 1 507 ? -19.172 34.594 28.078 1 85.75 507 PHE B O 1
ATOM 8741 N N . ALA B 1 508 ? -17.922 36.5 28.391 1 88.5 508 ALA B N 1
ATOM 8742 C CA . ALA B 1 508 ? -17.156 36.312 27.156 1 88.5 508 ALA B CA 1
ATOM 8743 C C . ALA B 1 508 ? -15.711 36.781 27.328 1 88.5 508 ALA B C 1
ATOM 8745 O O . ALA B 1 508 ? -15.438 37.844 27.875 1 88.5 508 ALA B O 1
ATOM 8746 N N . VAL B 1 509 ? -14.867 35.938 26.984 1 86.44 509 VAL B N 1
ATOM 8747 C CA . VAL B 1 509 ? -13.461 36.281 27.047 1 86.44 509 VAL B CA 1
ATOM 8748 C C . VAL B 1 509 ? -12.742 35.781 25.797 1 86.44 509 VAL B C 1
ATOM 8750 O O . VAL B 1 509 ? -13.031 34.688 25.312 1 86.44 509 VAL B O 1
ATOM 8753 N N . ASP B 1 510 ? -11.844 36.656 25.328 1 88.75 510 ASP B N 1
ATOM 8754 C CA . ASP B 1 510 ? -11.039 36.25 24.172 1 88.75 510 ASP B CA 1
ATOM 8755 C C . ASP B 1 510 ? -9.711 35.656 24.594 1 88.75 510 ASP B C 1
ATOM 8757 O O . ASP B 1 510 ? -9.031 36.188 25.484 1 88.75 510 ASP B O 1
ATOM 8761 N N . ILE B 1 511 ? -9.438 34.562 24 1 87.25 511 ILE B N 1
ATOM 8762 C CA . ILE B 1 511 ? -8.125 33.969 24.172 1 87.25 511 ILE B CA 1
ATOM 8763 C C . ILE B 1 511 ? -7.188 34.406 23.047 1 87.25 511 ILE B C 1
ATOM 8765 O O . ILE B 1 511 ? -7.582 34.438 21.875 1 87.25 511 ILE B O 1
ATOM 8769 N N . TYR B 1 512 ? -5.957 34.75 23.484 1 88.31 512 TYR B N 1
ATOM 8770 C CA . TYR B 1 512 ? -4.977 35.219 22.516 1 88.31 512 TYR B CA 1
ATOM 8771 C C . TYR B 1 512 ? -3.77 34.312 22.453 1 88.31 512 TYR B C 1
ATOM 8773 O O . TYR B 1 512 ? -3.449 33.625 23.422 1 88.31 512 TYR B O 1
ATOM 8781 N N . ALA B 1 513 ? -3.18 34.219 21.281 1 86.94 513 ALA B N 1
ATOM 8782 C CA . ALA B 1 513 ? -1.907 33.531 21.062 1 86.94 513 ALA B CA 1
ATOM 8783 C C . ALA B 1 513 ? -0.819 34.531 20.641 1 86.94 513 ALA B C 1
ATOM 8785 O O . ALA B 1 513 ? -1.073 35.469 19.875 1 86.94 513 ALA B O 1
ATOM 8786 N N . TRP B 1 514 ? 0.316 34.438 21.234 1 89.19 514 TRP B N 1
ATOM 8787 C CA . TRP B 1 514 ? 1.468 35.281 20.922 1 89.19 514 TRP B CA 1
ATOM 8788 C C . TRP B 1 514 ? 2.639 34.438 20.438 1 89.19 514 TRP B C 1
ATOM 8790 O O . TRP B 1 514 ? 3.102 33.531 21.141 1 89.19 514 TRP B O 1
ATOM 8800 N N . ASP B 1 515 ? 3.168 34.719 19.281 1 84.62 515 ASP B N 1
ATOM 8801 C CA . ASP B 1 515 ? 4.195 33.875 18.641 1 84.62 515 ASP B CA 1
ATOM 8802 C C . ASP B 1 515 ? 5.59 34.438 18.922 1 84.62 515 ASP B C 1
ATOM 8804 O O . ASP B 1 515 ? 6.582 33.938 18.406 1 84.62 515 ASP B O 1
ATOM 8808 N N . GLY B 1 516 ? 5.633 35.438 19.703 1 81.75 516 GLY B N 1
ATOM 8809 C CA . GLY B 1 516 ? 6.93 36 20.031 1 81.75 516 GLY B CA 1
ATOM 8810 C C . GLY B 1 516 ? 7.734 35.125 20.984 1 81.75 516 GLY B C 1
ATOM 8811 O O . GLY B 1 516 ? 7.266 34.094 21.422 1 81.75 516 GLY B O 1
ATOM 8812 N N . GLU B 1 517 ? 9 35.469 21.172 1 83.25 517 GLU B N 1
ATOM 8813 C CA . GLU B 1 517 ? 9.906 34.781 22.078 1 83.25 517 GLU B CA 1
ATOM 8814 C C . GLU B 1 517 ? 10.016 35.5 23.422 1 83.25 517 GLU B C 1
ATOM 8816 O O . GLU B 1 517 ? 9.984 36.719 23.484 1 83.25 517 GLU B O 1
ATOM 8821 N N . GLY B 1 518 ? 10.023 34.719 24.391 1 82.44 518 GLY B N 1
ATOM 8822 C CA . GLY B 1 518 ? 10.227 35.312 25.703 1 82.44 518 GLY B CA 1
ATOM 8823 C C . GLY B 1 518 ? 8.93 35.625 26.422 1 82.44 518 GLY B C 1
ATOM 8824 O O . GLY B 1 518 ? 8.047 34.75 26.531 1 82.44 518 GLY B O 1
ATOM 8825 N N . HIS B 1 519 ? 8.969 36.812 27.047 1 85.31 519 HIS B N 1
ATOM 8826 C CA . HIS B 1 519 ? 7.836 37.219 27.859 1 85.31 519 HIS B CA 1
ATOM 8827 C C . HIS B 1 519 ? 7.367 38.625 27.5 1 85.31 519 HIS B C 1
ATOM 8829 O O . HIS B 1 519 ? 8.172 39.469 27.094 1 85.31 519 HIS B O 1
ATOM 8835 N N . THR B 1 520 ? 6.055 38.719 27.547 1 86.5 520 THR B N 1
ATOM 8836 C CA . THR B 1 520 ? 5.5 40.031 27.422 1 86.5 520 THR B CA 1
ATOM 8837 C C . THR B 1 520 ? 4.477 40.312 28.516 1 86.5 520 THR B C 1
ATOM 8839 O O . THR B 1 520 ? 3.721 39.406 28.906 1 86.5 520 THR B O 1
ATOM 8842 N N . ASP B 1 521 ? 4.574 41.469 28.984 1 85.5 521 ASP B N 1
ATOM 8843 C CA . ASP B 1 521 ? 3.598 41.875 30 1 85.5 521 ASP B CA 1
ATOM 8844 C C . ASP B 1 521 ? 2.346 42.438 29.344 1 85.5 521 ASP B C 1
ATOM 8846 O O . ASP B 1 521 ? 1.296 42.531 29.984 1 85.5 521 ASP B O 1
ATOM 8850 N N . TRP B 1 522 ? 2.535 42.844 28.094 1 87.5 522 TRP B N 1
ATOM 8851 C CA . TRP B 1 522 ? 1.447 43.562 27.438 1 87.5 522 TRP B CA 1
ATOM 8852 C C . TRP B 1 522 ? 0.894 42.75 26.266 1 87.5 522 TRP B C 1
ATOM 8854 O O . TRP B 1 522 ? 1.647 42.094 25.547 1 87.5 522 TRP B O 1
ATOM 8864 N N . GLY B 1 523 ? -0.399 42.812 26.109 1 90.94 523 GLY B N 1
ATOM 8865 C CA . GLY B 1 523 ? -1.056 42.281 24.938 1 90.94 523 GLY B CA 1
ATOM 8866 C C . GLY B 1 523 ? -1.398 43.312 23.891 1 90.94 523 GLY B C 1
ATOM 8867 O O . GLY B 1 523 ? -1.571 43 22.719 1 90.94 523 GLY B O 1
ATOM 8868 N N . ARG B 1 524 ? -1.583 44.531 24.438 1 90.62 524 ARG B N 1
ATOM 8869 C CA . ARG B 1 524 ? -1.91 45.656 23.562 1 90.62 524 ARG B CA 1
ATOM 8870 C C . ARG B 1 524 ? -0.924 46.781 23.75 1 90.62 524 ARG B C 1
ATOM 8872 O O . ARG B 1 524 ? -0.433 47.031 24.859 1 90.62 524 ARG B O 1
ATOM 8879 N N . ASP B 1 525 ? -0.736 47.5 22.641 1 86.19 525 ASP B N 1
ATOM 8880 C CA . ASP B 1 525 ? 0.146 48.656 22.734 1 86.19 525 ASP B CA 1
ATOM 8881 C C . ASP B 1 525 ? -0.597 49.875 23.281 1 86.19 525 ASP B C 1
ATOM 8883 O O . ASP B 1 525 ? -1.738 49.781 23.734 1 86.19 525 ASP B O 1
ATOM 8887 N N . GLU B 1 526 ? 0.053 51 23.234 1 80.81 526 GLU B N 1
ATOM 8888 C CA . GLU B 1 526 ? -0.484 52.219 23.828 1 80.81 526 GLU B CA 1
ATOM 8889 C C . GLU B 1 526 ? -1.716 52.719 23.062 1 80.81 526 GLU B C 1
ATOM 8891 O O . GLU B 1 526 ? -2.59 53.375 23.641 1 80.81 526 GLU B O 1
ATOM 8896 N N . SER B 1 527 ? -1.75 52.344 21.797 1 82.62 527 SER B N 1
ATOM 8897 C CA . SER B 1 527 ? -2.871 52.75 20.969 1 82.62 527 SER B CA 1
ATOM 8898 C C . SER B 1 527 ? -4.02 51.75 21.047 1 82.62 527 SER B C 1
ATOM 8900 O O . SER B 1 527 ? -5.086 52 20.469 1 82.62 527 SER B O 1
ATOM 8902 N N . GLY B 1 528 ? -3.828 50.656 21.766 1 82.19 528 GLY B N 1
ATOM 8903 C CA . GLY B 1 528 ? -4.895 49.688 21.922 1 82.19 528 GLY B CA 1
ATOM 8904 C C . GLY B 1 528 ? -4.82 48.531 20.906 1 82.19 528 GLY B C 1
ATOM 8905 O O . GLY B 1 528 ? -5.672 47.656 20.906 1 82.19 528 GLY B O 1
ATOM 8906 N N . ASN B 1 529 ? -3.818 48.594 20.125 1 88.56 529 ASN B N 1
ATOM 8907 C CA . ASN B 1 529 ? -3.656 47.531 19.141 1 88.56 529 ASN B CA 1
ATOM 8908 C C . ASN B 1 529 ? -2.92 46.344 19.719 1 88.56 529 ASN B C 1
ATOM 8910 O O . ASN B 1 529 ? -2.1 46.469 20.625 1 88.56 529 ASN B O 1
ATOM 8914 N N . LEU B 1 530 ? -3.305 45.188 19.203 1 91.06 530 LEU B N 1
ATOM 8915 C CA . LEU B 1 530 ? -2.604 44 19.625 1 91.06 530 LEU B CA 1
ATOM 8916 C C . LEU B 1 530 ? -1.118 44.094 19.297 1 91.06 530 LEU B C 1
ATOM 8918 O O . LEU B 1 530 ? -0.74 44.625 18.25 1 91.06 530 LEU B O 1
ATOM 8922 N N . LEU B 1 531 ? -0.323 43.562 20.156 1 88.75 531 LEU B N 1
ATOM 8923 C CA . LEU B 1 531 ? 1.112 43.5 19.891 1 88.75 531 LEU B CA 1
ATOM 8924 C C . LEU B 1 531 ? 1.41 42.688 18.641 1 88.75 531 LEU B C 1
ATOM 8926 O O . LEU B 1 531 ? 0.646 41.781 18.281 1 88.75 531 LEU B O 1
ATOM 8930 N N . PRO B 1 532 ? 2.541 43.031 18.062 1 84.75 532 PRO B N 1
ATOM 8931 C CA . PRO B 1 532 ? 2.934 42.219 16.922 1 84.75 532 PRO B CA 1
ATOM 8932 C C . PRO B 1 532 ? 3.062 40.719 17.266 1 84.75 532 PRO B C 1
ATOM 8934 O O . PRO B 1 532 ? 3.633 40.375 18.297 1 84.75 532 PRO B O 1
ATOM 8937 N N . GLY B 1 533 ? 2.463 39.906 16.391 1 83.56 533 GLY B N 1
ATOM 8938 C CA . GLY B 1 533 ? 2.541 38.469 16.594 1 83.56 533 GLY B CA 1
ATOM 8939 C C . GLY B 1 533 ? 1.415 37.906 17.438 1 83.56 533 GLY B C 1
ATOM 8940 O O . GLY B 1 533 ? 1.32 36.719 17.656 1 83.56 533 GLY B O 1
ATOM 8941 N N . MET B 1 534 ? 0.625 38.812 17.953 1 87.75 534 MET B N 1
ATOM 8942 C CA . MET B 1 534 ? -0.502 38.375 18.781 1 87.75 534 MET B CA 1
ATOM 8943 C C . MET B 1 534 ? -1.774 38.281 17.953 1 87.75 534 MET B C 1
ATOM 8945 O O . MET B 1 534 ? -2.039 39.125 17.094 1 87.75 534 MET B O 1
ATOM 8949 N N . ARG B 1 535 ? -2.453 37.219 18.203 1 83.56 535 ARG B N 1
ATOM 8950 C CA . ARG B 1 535 ? -3.703 37 17.484 1 83.56 535 ARG B CA 1
ATOM 8951 C C . ARG B 1 535 ? -4.781 36.438 18.406 1 83.56 535 ARG B C 1
ATOM 8953 O O . ARG B 1 535 ? -4.477 35.719 19.344 1 83.56 535 ARG B O 1
ATOM 8960 N N . ARG B 1 536 ? -5.977 36.812 18.047 1 85.38 536 ARG B N 1
ATOM 8961 C CA . ARG B 1 536 ? -7.102 36.219 18.75 1 85.38 536 ARG B CA 1
ATOM 8962 C C . ARG B 1 536 ? -7.352 34.812 18.266 1 85.38 536 ARG B C 1
ATOM 8964 O O . ARG B 1 536 ? -7.371 34.531 17.062 1 85.38 536 ARG B O 1
ATOM 8971 N N . VAL B 1 537 ? -7.488 33.906 19.172 1 81.69 537 VAL B N 1
ATOM 8972 C CA . VAL B 1 537 ? -7.664 32.5 18.828 1 81.69 537 VAL B CA 1
ATOM 8973 C C . VAL B 1 537 ? -9.148 32.156 18.859 1 81.69 537 VAL B C 1
ATOM 8975 O O . VAL B 1 537 ? -9.664 31.547 17.906 1 81.69 537 VAL B O 1
ATOM 8978 N N . CYS B 1 538 ? -9.82 32.438 19.922 1 85.94 538 CYS B N 1
ATOM 8979 C CA . CYS B 1 538 ? -11.242 32.156 20.078 1 85.94 538 CYS B CA 1
ATOM 8980 C C . CYS B 1 538 ? -11.844 32.969 21.219 1 85.94 538 CYS B C 1
ATOM 8982 O O . CYS B 1 538 ? -11.125 33.656 21.922 1 85.94 538 CYS B O 1
ATOM 8984 N N . THR B 1 539 ? -13.18 32.875 21.219 1 88.25 539 THR B N 1
ATOM 8985 C CA . THR B 1 539 ? -13.922 33.5 22.312 1 88.25 539 THR B CA 1
ATOM 8986 C C . THR B 1 539 ? -14.641 32.438 23.141 1 88.25 539 THR B C 1
ATOM 8988 O O . THR B 1 539 ? -15.352 31.594 22.594 1 88.25 539 THR B O 1
ATOM 8991 N N . LEU B 1 540 ? -14.328 32.469 24.391 1 86.94 540 LEU B N 1
ATOM 8992 C CA . LEU B 1 540 ? -15.078 31.625 25.312 1 86.94 540 LEU B CA 1
ATOM 8993 C C . LEU B 1 540 ? -16.344 32.344 25.797 1 86.94 540 LEU B C 1
ATOM 8995 O O . LEU B 1 540 ? -16.281 33.469 26.234 1 86.94 540 LEU B O 1
ATOM 8999 N N . LYS B 1 541 ? -17.453 31.609 25.672 1 89.25 541 LYS B N 1
ATOM 9000 C CA . LYS B 1 541 ? -18.703 32.188 26.141 1 89.25 541 LYS B CA 1
ATOM 9001 C C . LYS B 1 541 ? -19.422 31.219 27.094 1 89.25 541 LYS B C 1
ATOM 9003 O O . LYS B 1 541 ? -19.422 30 26.875 1 89.25 541 LYS B O 1
ATOM 9008 N N . ALA B 1 542 ? -19.922 31.734 28.125 1 89.62 542 ALA B N 1
ATOM 9009 C CA . ALA B 1 542 ? -20.672 30.938 29.078 1 89.62 542 ALA B CA 1
ATOM 9010 C C . ALA B 1 542 ? -21.844 31.734 29.656 1 89.62 542 ALA B C 1
ATOM 9012 O O . ALA B 1 542 ? -21.75 32.938 29.828 1 89.62 542 ALA B O 1
ATOM 9013 N N . ASP B 1 543 ? -22.875 31.031 29.938 1 89.62 543 ASP B N 1
ATOM 9014 C CA . ASP B 1 543 ? -24.031 31.625 30.594 1 89.62 543 ASP B CA 1
ATOM 9015 C C . ASP B 1 543 ? -23.844 31.656 32.094 1 89.62 543 ASP B C 1
ATOM 9017 O O . ASP B 1 543 ? -23.594 30.609 32.719 1 89.62 543 ASP B O 1
ATOM 9021 N N . LEU B 1 544 ? -24.016 32.844 32.656 1 89.69 544 LEU B N 1
ATOM 9022 C CA . LEU B 1 544 ? -23.75 32.969 34.094 1 89.69 544 LEU B CA 1
ATOM 9023 C C . LEU B 1 544 ? -25.047 32.938 34.906 1 89.69 544 LEU B C 1
ATOM 9025 O O . LEU B 1 544 ? -25.031 33.094 36.125 1 89.69 544 LEU B O 1
ATOM 9029 N N . SER B 1 545 ? -26.125 32.625 34.25 1 86.81 545 SER B N 1
ATOM 9030 C CA . SER B 1 545 ? -27.422 32.656 34.906 1 86.81 545 SER B CA 1
ATOM 9031 C C . SER B 1 545 ? -27.469 31.688 36.094 1 86.81 545 SER B C 1
ATOM 9033 O O . SER B 1 545 ? -28.109 31.953 37.094 1 86.81 545 SER B O 1
ATOM 9035 N N . ASN B 1 546 ? -26.781 30.688 35.938 1 85.5 546 ASN B N 1
ATOM 9036 C CA . ASN B 1 546 ? -26.828 29.641 36.969 1 85.5 546 ASN B CA 1
ATOM 9037 C C . ASN B 1 546 ? -25.984 30.016 38.188 1 85.5 546 ASN B C 1
ATOM 9039 O O . ASN B 1 546 ? -26 29.297 39.188 1 85.5 546 ASN B O 1
ATOM 9043 N N . LEU B 1 547 ? -25.344 31.172 38.156 1 87.75 547 LEU B N 1
ATOM 9044 C CA . LEU B 1 547 ? -24.469 31.547 39.25 1 87.75 547 LEU B CA 1
ATOM 9045 C C . LEU B 1 547 ? -25.172 32.5 40.219 1 87.75 547 LEU B C 1
ATOM 9047 O O . LEU B 1 547 ? -24.531 33.094 41.094 1 87.75 547 LEU B O 1
ATOM 9051 N N . ALA B 1 548 ? -26.391 32.719 40.062 1 82.62 548 ALA B N 1
ATOM 9052 C CA . ALA B 1 548 ? -27.156 33.656 40.844 1 82.62 548 ALA B CA 1
ATOM 9053 C C . ALA B 1 548 ? -27 33.375 42.344 1 82.62 548 ALA B C 1
ATOM 9055 O O . ALA B 1 548 ? -26.969 34.312 43.156 1 82.62 548 ALA B O 1
ATOM 9056 N N . ARG B 1 549 ? -26.828 32.188 42.719 1 83.75 549 ARG B N 1
ATOM 9057 C CA . ARG B 1 549 ? -26.734 31.812 44.125 1 83.75 549 ARG B CA 1
ATOM 9058 C C . ARG B 1 549 ? -25.344 32.125 44.688 1 83.75 549 ARG B C 1
ATOM 9060 O O . ARG B 1 549 ? -25.141 32.156 45.906 1 83.75 549 ARG B O 1
ATOM 9067 N N . SER B 1 550 ? -24.5 32.375 43.781 1 84.81 550 SER B N 1
ATOM 9068 C CA . SER B 1 550 ? -23.125 32.594 44.219 1 84.81 550 SER B CA 1
ATOM 9069 C C . SER B 1 550 ? -22.797 34.094 44.344 1 84.81 550 SER B C 1
ATOM 9071 O O . SER B 1 550 ? -21.656 34.438 44.656 1 84.81 550 SER B O 1
ATOM 9073 N N . LEU B 1 551 ? -23.797 34.844 44.156 1 86.56 551 LEU B N 1
ATOM 9074 C CA . LEU B 1 551 ? -23.594 36.281 44.188 1 86.56 551 LEU B CA 1
ATOM 9075 C C . LEU B 1 551 ? -23.281 36.75 45.625 1 86.56 551 LEU B C 1
ATOM 9077 O O . LEU B 1 551 ? -23.891 36.281 46.594 1 86.56 551 LEU B O 1
ATOM 9081 N N . LYS B 1 552 ? -22.281 37.656 45.656 1 86.12 552 LYS B N 1
ATOM 9082 C CA . LYS B 1 552 ? -21.953 38.312 46.938 1 86.12 552 LYS B CA 1
ATOM 9083 C C . LYS B 1 552 ? -22.203 39.812 46.875 1 86.12 552 LYS B C 1
ATOM 9085 O O . LYS B 1 552 ? -21.812 40.469 45.938 1 86.12 552 LYS B O 1
ATOM 9090 N N . VAL B 1 553 ? -22.859 40.312 47.906 1 87.19 553 VAL B N 1
ATOM 9091 C CA . VAL B 1 553 ? -23.141 41.75 48 1 87.19 553 VAL B CA 1
ATOM 9092 C C . VAL B 1 553 ? -22.016 42.438 48.75 1 87.19 553 VAL B C 1
ATOM 9094 O O . VAL B 1 553 ? -21.578 41.969 49.812 1 87.19 553 VAL B O 1
ATOM 9097 N N . GLN B 1 554 ? -21.516 43.406 48.094 1 85.94 554 GLN B N 1
ATOM 9098 C CA . GLN B 1 554 ? -20.469 44.219 48.75 1 85.94 554 GLN B CA 1
ATOM 9099 C C . GLN B 1 554 ? -20.797 45.719 48.656 1 85.94 554 GLN B C 1
ATOM 9101 O O . GLN B 1 554 ? -21.672 46.125 47.906 1 85.94 554 GLN B O 1
ATOM 9106 N N . LYS B 1 555 ? -20.109 46.469 49.562 1 86.44 555 LYS B N 1
ATOM 9107 C CA . LYS B 1 555 ? -20.344 47.906 49.594 1 86.44 555 LYS B CA 1
ATOM 9108 C C . LYS B 1 555 ? -19.203 48.656 48.906 1 86.44 555 LYS B C 1
ATOM 9110 O O . LYS B 1 555 ? -18.031 48.344 49.094 1 86.44 555 LYS B O 1
ATOM 9115 N N . GLY B 1 556 ? -19.594 49.562 48.062 1 78.81 556 GLY B N 1
ATOM 9116 C CA . GLY B 1 556 ? -18.609 50.406 47.344 1 78.81 556 GLY B CA 1
ATOM 9117 C C . GLY B 1 556 ? -18.109 51.562 48.188 1 78.81 556 GLY B C 1
ATOM 9118 O O . GLY B 1 556 ? -18.5 51.719 49.344 1 78.81 556 GLY B O 1
ATOM 9119 N N . PRO B 1 557 ? -17.125 52.281 47.688 1 77.88 557 PRO B N 1
ATOM 9120 C CA . PRO B 1 557 ? -16.531 53.375 48.469 1 77.88 557 PRO B CA 1
ATOM 9121 C C . PRO B 1 557 ? -17.562 54.438 48.875 1 77.88 557 PRO B C 1
ATOM 9123 O O . PRO B 1 557 ? -17.391 55.125 49.875 1 77.88 557 PRO B O 1
ATOM 9126 N N . LYS B 1 558 ? -18.672 54.656 48.188 1 83.81 558 LYS B N 1
ATOM 9127 C CA . LYS B 1 558 ? -19.703 55.656 48.5 1 83.81 558 LYS B CA 1
ATOM 9128 C C . LYS B 1 558 ? -20.891 55 49.219 1 83.81 558 LYS B C 1
ATOM 9130 O O . LYS B 1 558 ? -21.984 55.562 49.281 1 83.81 558 LYS B O 1
ATOM 9135 N N . GLY B 1 559 ? -20.719 53.719 49.562 1 81.44 559 GLY B N 1
ATOM 9136 C CA . GLY B 1 559 ? -21.75 53.062 50.312 1 81.44 559 GLY B CA 1
ATOM 9137 C C . GLY B 1 559 ? -22.75 52.344 49.438 1 81.44 559 GLY B C 1
ATOM 9138 O O . GLY B 1 559 ? -23.703 51.75 49.938 1 81.44 559 GLY B O 1
ATOM 9139 N N . GLN B 1 560 ? -22.578 52.5 48.25 1 82.25 560 GLN B N 1
ATOM 9140 C CA . GLN B 1 560 ? -23.531 51.844 47.344 1 82.25 560 GLN B CA 1
ATOM 9141 C C . GLN B 1 560 ? -23.281 50.344 47.281 1 82.25 560 GLN B C 1
ATOM 9143 O O . GLN B 1 560 ? -22.141 49.875 47.406 1 82.25 560 GLN B O 1
ATOM 9148 N N . ASP B 1 561 ? -24.391 49.594 47.188 1 84.69 561 ASP B N 1
ATOM 9149 C CA . ASP B 1 561 ? -24.297 48.156 47.062 1 84.69 561 ASP B CA 1
ATOM 9150 C C . ASP B 1 561 ? -23.828 47.75 45.656 1 84.69 561 ASP B C 1
ATOM 9152 O O . ASP B 1 561 ? -24.188 48.375 44.656 1 84.69 561 ASP B O 1
ATOM 9156 N N . PHE B 1 562 ? -22.938 46.875 45.594 1 86.31 562 PHE B N 1
ATOM 9157 C CA . PHE B 1 562 ? -22.641 46.219 44.344 1 86.31 562 PHE B CA 1
ATOM 9158 C C . PHE B 1 562 ? -22.5 44.719 44.531 1 86.31 562 PHE B C 1
ATOM 9160 O O . PHE B 1 562 ? -22.391 44.25 45.656 1 86.31 562 PHE B O 1
ATOM 9167 N N . TRP B 1 563 ? -22.734 43.906 43.469 1 87.06 563 TRP B N 1
ATOM 9168 C CA . TRP B 1 563 ? -22.703 42.438 43.5 1 87.06 563 TRP B CA 1
ATOM 9169 C C . TRP B 1 563 ? -21.484 41.906 42.75 1 87.06 563 TRP B C 1
ATOM 9171 O O . TRP B 1 563 ? -21.078 42.469 41.719 1 87.06 563 TRP B O 1
ATOM 9181 N N . ARG B 1 564 ? -20.938 40.906 43.344 1 88.31 564 ARG B N 1
ATOM 9182 C CA . ARG B 1 564 ? -19.781 40.25 42.75 1 88.31 564 ARG B CA 1
ATOM 9183 C C . ARG B 1 564 ? -20.016 38.75 42.562 1 88.31 564 ARG B C 1
ATOM 9185 O O . ARG B 1 564 ? -20.594 38.094 43.438 1 88.31 564 ARG B O 1
ATOM 9192 N N . VAL B 1 565 ? -19.688 38.344 41.375 1 88.44 565 VAL B N 1
ATOM 9193 C CA . VAL B 1 565 ? -19.719 36.906 41.094 1 88.44 565 VAL B CA 1
ATOM 9194 C C . VAL B 1 565 ? -18.328 36.406 40.75 1 88.44 565 VAL B C 1
ATOM 9196 O O . VAL B 1 565 ? -17.641 37.031 39.906 1 88.44 565 VAL B O 1
ATOM 9199 N N . GLU B 1 566 ? -17.906 35.344 41.406 1 88.81 566 GLU B N 1
ATOM 9200 C CA . GLU B 1 566 ? -16.625 34.719 41.125 1 88.81 566 GLU B CA 1
ATOM 9201 C C . GLU B 1 566 ? -16.828 33.375 40.438 1 88.81 566 GLU B C 1
ATOM 9203 O O . GLU B 1 566 ? -17.672 32.594 40.844 1 88.81 566 GLU B O 1
ATOM 9208 N N . HIS B 1 567 ? -16.188 33.281 39.344 1 89.75 567 HIS B N 1
ATOM 9209 C CA . HIS B 1 567 ? -16.219 32.031 38.594 1 89.75 567 HIS B CA 1
ATOM 9210 C C . HIS B 1 567 ? -14.867 31.719 38 1 89.75 567 HIS B C 1
ATOM 9212 O O . HIS B 1 567 ? -13.984 32.594 37.938 1 89.75 567 HIS B O 1
ATOM 9218 N N . SER B 1 568 ? -14.711 30.453 37.625 1 88.69 568 SER B N 1
ATOM 9219 C CA . SER B 1 568 ? -13.484 30 36.969 1 88.69 568 SER B CA 1
ATOM 9220 C C . SER B 1 568 ? -13.797 29.266 35.688 1 88.69 568 SER B C 1
ATOM 9222 O O . SER B 1 568 ? -14.898 28.75 35.5 1 88.69 568 SER B O 1
ATOM 9224 N N . VAL B 1 569 ? -12.867 29.438 34.781 1 87.31 569 VAL B N 1
ATOM 9225 C CA . VAL B 1 569 ? -12.938 28.656 33.531 1 87.31 569 VAL B CA 1
ATOM 9226 C C . VAL B 1 569 ? -11.766 27.688 33.469 1 87.31 569 VAL B C 1
ATOM 9228 O O . VAL B 1 569 ? -10.602 28.094 33.562 1 87.31 569 VAL B O 1
ATOM 9231 N N . ALA B 1 570 ? -12.141 26.406 33.406 1 85.31 570 ALA B N 1
ATOM 9232 C CA . ALA B 1 570 ? -11.133 25.359 33.219 1 85.31 570 ALA B CA 1
ATOM 9233 C C . ALA B 1 570 ? -10.961 25.031 31.734 1 85.31 570 ALA B C 1
ATOM 9235 O O . ALA B 1 570 ? -11.922 24.656 31.062 1 85.31 570 ALA B O 1
ATOM 9236 N N . ILE B 1 571 ? -9.789 25.25 31.281 1 79.81 571 ILE B N 1
ATOM 9237 C CA . ILE B 1 571 ? -9.508 25 29.859 1 79.81 571 ILE B CA 1
ATOM 9238 C C . ILE B 1 571 ? -8.586 23.797 29.719 1 79.81 571 ILE B C 1
ATOM 9240 O O . ILE B 1 571 ? -7.562 23.703 30.406 1 79.81 571 ILE B O 1
ATOM 9244 N N . LEU B 1 572 ? -9.023 22.891 28.781 1 76.5 572 LEU B N 1
ATOM 9245 C CA . LEU B 1 572 ? -8.188 21.734 28.422 1 76.5 572 LEU B CA 1
ATOM 9246 C C . LEU B 1 572 ? -7.434 22 27.125 1 76.5 572 LEU B C 1
ATOM 9248 O O . LEU B 1 572 ? -8.039 22.016 26.047 1 76.5 572 LEU B O 1
ATOM 9252 N N . PHE B 1 573 ? -6.098 22.125 27.25 1 66.81 573 PHE B N 1
ATOM 9253 C CA . PHE B 1 573 ? -5.246 22.5 26.141 1 66.81 573 PHE B CA 1
ATOM 9254 C C . PHE B 1 573 ? -4.605 21.266 25.5 1 66.81 573 PHE B C 1
ATOM 9256 O O . PHE B 1 573 ? -4.133 21.328 24.359 1 66.81 573 PHE B O 1
ATOM 9263 N N . GLY B 1 574 ? -4.672 20.312 26.172 1 58.81 574 GLY B N 1
ATOM 9264 C CA . GLY B 1 574 ? -3.76 19.234 25.812 1 58.81 574 GLY B CA 1
ATOM 9265 C C . GLY B 1 574 ? -4.293 18.344 24.719 1 58.81 574 GLY B C 1
ATOM 9266 O O . GLY B 1 574 ? -3.562 17.5 24.188 1 58.81 574 GLY B O 1
ATOM 9267 N N . GLY B 1 575 ? -5.406 18.562 24.297 1 62.84 575 GLY B N 1
ATOM 9268 C CA . GLY B 1 575 ? -5.949 17.703 23.25 1 62.84 575 GLY B CA 1
ATOM 9269 C C . GLY B 1 575 ? -5.777 18.266 21.859 1 62.84 575 GLY B C 1
ATOM 9270 O O . GLY B 1 575 ? -5.027 19.234 21.656 1 62.84 575 GLY B O 1
ATOM 9271 N N . THR B 1 576 ? -6.238 17.562 20.969 1 64.69 576 THR B N 1
ATOM 9272 C CA . THR B 1 576 ? -6.168 18.016 19.578 1 64.69 576 THR B CA 1
ATOM 9273 C C . THR B 1 576 ? -7.211 19.078 19.297 1 64.69 576 THR B C 1
ATOM 9275 O O . THR B 1 576 ? -7.168 19.734 18.25 1 64.69 576 THR B O 1
ATOM 9278 N N . GLN B 1 577 ? -8.055 19.266 20.328 1 68.81 577 GLN B N 1
ATOM 9279 C CA . GLN B 1 577 ? -9.062 20.328 20.297 1 68.81 577 GLN B CA 1
ATOM 9280 C C . GLN B 1 577 ? -9.188 21 21.656 1 68.81 577 GLN B C 1
ATOM 9282 O O . GLN B 1 577 ? -9.023 20.359 22.703 1 68.81 577 GLN B O 1
ATOM 9287 N N . LEU B 1 578 ? -9.5 22.281 21.578 1 72.44 578 LEU B N 1
ATOM 9288 C CA . LEU B 1 578 ? -9.688 23.031 22.812 1 72.44 578 LEU B CA 1
ATOM 9289 C C . LEU B 1 578 ? -11.047 22.719 23.422 1 72.44 578 LEU B C 1
ATOM 9291 O O . LEU B 1 578 ? -12.055 22.641 22.719 1 72.44 578 LEU B O 1
ATOM 9295 N N . ARG B 1 579 ? -10.969 22.438 24.734 1 76.75 579 ARG B N 1
ATOM 9296 C CA . ARG B 1 579 ? -12.188 22.266 25.516 1 76.75 579 ARG B CA 1
ATOM 9297 C C . ARG B 1 579 ? -12.18 23.156 26.75 1 76.75 579 ARG B C 1
ATOM 9299 O O . ARG B 1 579 ? -11.117 23.484 27.281 1 76.75 579 ARG B O 1
ATOM 9306 N N . ALA B 1 580 ? -13.398 23.609 27.125 1 83.88 580 ALA B N 1
ATOM 9307 C CA . ALA B 1 580 ? -13.484 24.469 28.297 1 83.88 580 ALA B CA 1
ATOM 9308 C C . ALA B 1 580 ? -14.75 24.172 29.094 1 83.88 580 ALA B C 1
ATOM 9310 O O . ALA B 1 580 ? -15.75 23.719 28.547 1 83.88 580 ALA B O 1
ATOM 9311 N N . ARG B 1 581 ? -14.617 24.391 30.438 1 87.12 581 ARG B N 1
ATOM 9312 C CA . ARG B 1 581 ? -15.742 24.25 31.375 1 87.12 581 ARG B CA 1
ATOM 9313 C C . ARG B 1 581 ? -15.797 25.422 32.344 1 87.12 581 ARG B C 1
ATOM 9315 O O . ARG B 1 581 ? -14.758 25.906 32.812 1 87.12 581 ARG B O 1
ATOM 9322 N N . LEU B 1 582 ? -17.062 25.812 32.625 1 90.31 582 LEU B N 1
ATOM 9323 C CA . LEU B 1 582 ? -17.281 26.828 33.625 1 90.31 582 LEU B CA 1
ATOM 9324 C C . LEU B 1 582 ? -17.359 26.203 35.031 1 90.31 582 LEU B C 1
ATOM 9326 O O . LEU B 1 582 ? -17.984 25.156 35.219 1 90.31 582 LEU B O 1
ATOM 9330 N N . GLN B 1 583 ? -16.672 26.844 35.938 1 91.38 583 GLN B N 1
ATOM 9331 C CA . GLN B 1 583 ? -16.688 26.359 37.312 1 91.38 583 GLN B CA 1
ATOM 9332 C C . GLN B 1 583 ? -17 27.484 38.281 1 91.38 583 GLN B C 1
ATOM 9334 O O . GLN B 1 583 ? -16.547 28.609 38.094 1 91.38 583 GLN B O 1
ATOM 9339 N N . TRP B 1 584 ? -17.844 27.141 39.281 1 90.62 584 TRP B N 1
ATOM 9340 C CA . TRP B 1 584 ? -18.109 28.094 40.344 1 90.62 584 TRP B CA 1
ATOM 9341 C C . TRP B 1 584 ? -18.5 27.375 41.625 1 90.62 584 TRP B C 1
ATOM 9343 O O . TRP B 1 584 ? -18.766 26.172 41.625 1 90.62 584 TRP B O 1
ATOM 9353 N N . TYR B 1 585 ? -18.328 28.125 42.719 1 88.31 585 TYR B N 1
ATOM 9354 C CA . TYR B 1 585 ? -18.672 27.531 44 1 88.31 585 TYR B CA 1
ATOM 9355 C C . TYR B 1 585 ? -20.016 28.047 44.5 1 88.31 585 TYR B C 1
ATOM 9357 O O . TYR B 1 585 ? -20.297 29.25 44.438 1 88.31 585 TYR B O 1
ATOM 9365 N N . GLU B 1 586 ? -20.859 27.156 44.844 1 87.81 586 GLU B N 1
ATOM 9366 C CA . GLU B 1 586 ? -22.062 27.438 45.625 1 87.81 586 GLU B CA 1
ATOM 9367 C C . GLU B 1 586 ? -21.922 26.922 47.062 1 87.81 586 GLU B C 1
ATOM 9369 O O . GLU B 1 586 ? -22.141 25.734 47.312 1 87.81 586 GLU B O 1
ATOM 9374 N N . GLY B 1 587 ? -21.656 27.781 47.906 1 81.56 587 GLY B N 1
ATOM 9375 C CA . GLY B 1 587 ? -21.188 27.312 49.188 1 81.56 587 GLY B CA 1
ATOM 9376 C C . GLY B 1 587 ? -19.844 26.594 49.125 1 81.56 587 GLY B C 1
ATOM 9377 O O . GLY B 1 587 ? -18.875 27.156 48.594 1 81.56 587 GLY B O 1
ATOM 9378 N N . ASP B 1 588 ? -19.797 25.391 49.469 1 85.5 588 ASP B N 1
ATOM 9379 C CA . ASP B 1 588 ? -18.562 24.609 49.438 1 85.5 588 ASP B CA 1
ATOM 9380 C C . ASP B 1 588 ? -18.594 23.594 48.312 1 85.5 588 ASP B C 1
ATOM 9382 O O . ASP B 1 588 ? -17.625 22.859 48.094 1 85.5 588 ASP B O 1
ATOM 9386 N N . ALA B 1 589 ? -19.672 23.75 47.562 1 89.56 589 ALA B N 1
ATOM 9387 C CA . ALA B 1 589 ? -19.828 22.766 46.5 1 89.56 589 ALA B CA 1
ATOM 9388 C C . ALA B 1 589 ? -19.375 23.344 45.156 1 89.56 589 ALA B C 1
ATOM 9390 O O . ALA B 1 589 ? -19.828 24.406 44.75 1 89.56 589 ALA B O 1
ATOM 9391 N N . LEU B 1 590 ? -18.453 22.656 44.5 1 90.19 590 LEU B N 1
ATOM 9392 C CA . LEU B 1 590 ? -17.984 23.047 43.188 1 90.19 590 LEU B CA 1
ATOM 9393 C C . LEU B 1 590 ? -19.016 22.656 42.125 1 90.19 590 LEU B C 1
ATOM 9395 O O . LEU B 1 590 ? -19.453 21.5 42.062 1 90.19 590 LEU B O 1
ATOM 9399 N N . GLN B 1 591 ? -19.5 23.625 41.344 1 90.69 591 GLN B N 1
ATOM 9400 C CA . GLN B 1 591 ? -20.406 23.406 40.219 1 90.69 591 GLN B CA 1
ATOM 9401 C C . GLN B 1 591 ? -19.688 23.625 38.875 1 90.69 591 GLN B C 1
ATOM 9403 O O . GLN B 1 591 ? -18.688 24.344 38.812 1 90.69 591 GLN B O 1
ATOM 9408 N N . GLU B 1 592 ? -20.172 22.844 37.906 1 90.75 592 GLU B N 1
ATOM 9409 C CA . GLU B 1 592 ? -19.609 23 36.562 1 90.75 592 GLU B CA 1
ATOM 9410 C C . GLU B 1 592 ? -20.703 23.266 35.531 1 90.75 592 GLU B C 1
ATOM 9412 O O . GLU B 1 592 ? -21.859 22.875 35.719 1 90.75 592 GLU B O 1
ATOM 9417 N N . GLY B 1 593 ? -20.391 24.047 34.594 1 85.69 593 GLY B N 1
ATOM 9418 C CA . GLY B 1 593 ? -21.281 24.359 33.5 1 85.69 593 GLY B CA 1
ATOM 9419 C C . GLY B 1 593 ? -20.594 24.391 32.156 1 85.69 593 GLY B C 1
ATOM 9420 O O . GLY B 1 593 ? -19.359 24.281 32.062 1 85.69 593 GLY B O 1
ATOM 9421 N N . PRO B 1 594 ? -21.391 24.453 31.141 1 87.31 594 PRO B N 1
ATOM 9422 C CA . PRO B 1 594 ? -20.844 24.406 29.781 1 87.31 594 PRO B CA 1
ATOM 9423 C C . PRO B 1 594 ? -20.219 25.734 29.359 1 87.31 594 PRO B C 1
ATOM 9425 O O . PRO B 1 594 ? -20.625 26.797 29.844 1 87.31 594 PRO B O 1
ATOM 9428 N N . VAL B 1 595 ? -19.219 25.641 28.547 1 87.06 595 VAL B N 1
ATOM 9429 C CA . VAL B 1 595 ? -18.578 26.781 27.891 1 87.06 595 VAL B CA 1
ATOM 9430 C C . VAL B 1 595 ? -18.547 26.562 26.375 1 87.06 595 VAL B C 1
ATOM 9432 O O . VAL B 1 595 ? -18.219 25.469 25.922 1 87.06 595 VAL B O 1
ATOM 9435 N N . SER B 1 596 ? -18.984 27.547 25.672 1 84.38 596 SER B N 1
ATOM 9436 C CA . SER B 1 596 ? -18.922 27.484 24.203 1 84.38 596 SER B CA 1
ATOM 9437 C C . SER B 1 596 ? -17.641 28.125 23.688 1 84.38 596 SER B C 1
ATOM 9439 O O . SER B 1 596 ? -17.25 29.203 24.141 1 84.38 596 SER B O 1
ATOM 9441 N N . ILE B 1 597 ? -17 27.438 22.828 1 81.19 597 ILE B N 1
ATOM 9442 C CA . ILE B 1 597 ? -15.812 27.969 22.172 1 81.19 597 ILE B CA 1
ATOM 9443 C C . ILE B 1 597 ? -16.156 28.484 20.781 1 81.19 597 ILE B C 1
ATOM 9445 O O . ILE B 1 597 ? -16.516 27.688 19.906 1 81.19 597 ILE B O 1
ATOM 9449 N N . LEU B 1 598 ? -16.078 29.781 20.641 1 72.75 598 LEU B N 1
ATOM 9450 C CA . LEU B 1 598 ? -16.391 30.422 19.359 1 72.75 598 LEU B CA 1
ATOM 9451 C C . LEU B 1 598 ? -15.109 30.766 18.594 1 72.75 598 LEU B C 1
ATOM 9453 O O . LEU B 1 598 ? -14.383 31.688 18.984 1 72.75 598 LEU B O 1
ATOM 9457 N N . PRO B 1 599 ? -14.922 30.031 17.5 1 76.25 599 PRO B N 1
ATOM 9458 C CA . PRO B 1 599 ? -13.703 30.328 16.734 1 76.25 599 PRO B CA 1
ATOM 9459 C C . PRO B 1 599 ? -13.734 31.703 16.078 1 76.25 599 PRO B C 1
ATOM 9461 O O . PRO B 1 599 ? -14.812 32.281 15.891 1 76.25 599 PRO B O 1
ATOM 9464 N N . ASN B 1 600 ? -12.484 32.219 15.805 1 69.31 600 ASN B N 1
ATOM 9465 C CA . ASN B 1 600 ? -12.406 33.469 15.039 1 69.31 600 ASN B CA 1
ATOM 9466 C C . ASN B 1 600 ? -12.812 33.25 13.586 1 69.31 600 ASN B C 1
ATOM 9468 O O . ASN B 1 600 ? -12.648 32.125 13.047 1 69.31 600 ASN B O 1
ATOM 9472 N N . SER B 1 601 ? -13.57 34.188 13.023 1 51.44 601 SER B N 1
ATOM 9473 C CA . SER B 1 601 ? -13.977 34.094 11.625 1 51.44 601 SER B CA 1
ATOM 9474 C C . SER B 1 601 ? -12.766 34.125 10.695 1 51.44 601 SER B C 1
ATOM 9476 O O . SER B 1 601 ? -11.812 34.875 10.953 1 51.44 601 SER B O 1
ATOM 9478 N N . ILE B 1 602 ? -12.5 33.156 9.812 1 46.03 602 ILE B N 1
ATOM 9479 C CA . ILE B 1 602 ? -11.414 33.156 8.836 1 46.03 602 ILE B CA 1
ATOM 9480 C C . ILE B 1 602 ? -11.625 34.312 7.836 1 46.03 602 ILE B C 1
ATOM 9482 O O . ILE B 1 602 ? -10.664 34.906 7.344 1 46.03 602 ILE B O 1
ATOM 9486 N N . PHE B 1 603 ? -12.992 34.594 7.316 1 41.62 603 PHE B N 1
ATOM 9487 C CA . PHE B 1 603 ? -13.289 35.625 6.328 1 41.62 603 PHE B CA 1
ATOM 9488 C C . PHE B 1 603 ? -13.945 36.812 6.984 1 41.62 603 PHE B C 1
ATOM 9490 O O . PHE B 1 603 ? -14.734 36.688 7.926 1 41.62 603 PHE B O 1
#

Organism: Serendipita indica (strain DSM 11827) (NCBI:txid1109443)

Sequence (1206 aa):
MADTNKDAKYTGDERLVVAIDLGTTFSAVSYCHMFPNSAPAVRIVNKWPGQEEVAGDSKIPSLVAYEASRPIAYGAEALEYADTEGYYVARWFKLHLHPDSMKVVDEPPVYGSVTNVSPTFEIPPLPPSVSLKQIYAHLLGYLFDHFRNFFKENTVDGTRIWQRLGERCTIVLATPNGWDTTQQAFLRSAAILGGLLPENFPEERLRFVTEGEASVHYALEYSQSNAWLRKGVIFAVTDAGGSTVDSTLYECKETQPKMILEEVCASECVQAGSVFVDRAAAAMLADKLEGSTFNDPAYVNDILNEFERKTKRKFDGTNASSIIKFGKDWDNDKAHGVVKGRITLTRSDVETTFNEVLPRIVASCSHLVSGRKVEHLLLVGGFGESPYLRKRLKETFSSKGVDVVTVDESTKKAAAEGAAIWYIKQLVVARAARSTFGIIIWRPFDAKNPVHCQRRHKAYVDDDGVNKVTGFFDTWIKKNSVIGDELSKTFNYQRIYKTLDHGLGQFAVDIYAWDGEGHTDWGRDESGNLLPGMRRVCTLKADLSNLARSLKVQKGPKGQDFWRVEHSVAILFGGTQLRARLQWYEGDALQEGPVSILPNSIFMADTNKDAKYTGDERLVVAIDLGTTFSAVSYCHMFPNSAPAVRIVNKWPGQEEVAGDSKIPSLVAYEASRPIAYGAEALEYADTEGYYVARWFKLHLHPDSMKVVDEPPVYGSVTNVSPTFEIPPLPPSVSLKQIYAHLLGYLFDHFRNFFKENTVDGTRIWQRLGERCTIVLATPNGWDTTQQAFLRSAAILGGLLPENFPEERLRFVTEGEASVHYALEYSQSNAWLRKGVIFAVTDAGGSTVDSTLYECKETQPKMILEEVCASECVQAGSVFVDRAAAAMLADKLEGSTFNDPAYVNDILNEFERKTKRKFDGTNASSIIKFGKDWDNDKAHGVVKGRITLTRSDVETTFNEVLPRIVASCSHLVSGRKVEHLLLVGGFGESPYLRKRLKETFSSKGVDVVTVDESTKKAAAEGAAIWYIKQLVVARAARSTFGIIIWRPFDAKNPVHCQRRHKAYVDDDGVNKVTGFFDTWIKKNSVIGDELSKTFNYQRIYKTLDHGLGQFAVDIYAWDGEGHTDWGRDESGNLLPGMRRVCTLKADLSNLARSLKVQKGPKGQDFWRVEHSVAILFGGTQLRARLQWYEGDALQEGPVSILPNSIF

pLDDT: mean 84.88, std 12.25, range [29.92, 98.19]

Secondary structure (DSSP, 8-state):
---B-TTS-B-S--EEEEEEEE-SSEEEEEEEEE-TTB---EEE----TT-TTSTT---EE--EEEETTEEEEEGGGGGGGTT-TTEEEE-SGGGGG--GGGS------SS-----------PPPPPTT--HHHHHHHHHHHHHHHHHHHHHHHSTTHHHHHHHHGGG-EEEEEE-TT--HHHHHHHHHHHHHTTSS-SS--GGGEEEEEHHHHHHHHHHHHTTGGGT--TT-EEEEEEE-SS-EEEEEEEEEE-SSS-EEEE-SPPEEES--THHHHHHHHHHHHHHTTT-TT-SHHHHHHHHHHIIIIIHHH--S--SEEEEE-S-TT--BGGGTEETTEEEEEHHHHHHHHTTTHHHHHHHHHHHHTTS-EEEEEEESTGGG-HHHHHHHHHHHGGGT-EEEE---TTS-HHHHHHHHHHHH--EEEEE-SSEEEEEEEEE--TT-HHHHHTGGG-EE-TTS-EEEEEEEEEEE-TT-EEETT-EEEEEEEEEES--TT-S-EEEEEEEEE-SSS--SBSB-TTSPBPTTEEEEEEEEEE-GGGGGG-EEEE-TTS-EEEEEEEEEEEE-SSSS-EEEEEEEETTEEEEEE-EEEEPP--/---B-TTS-B-S--EEEEEEEE-SSEEEEEEEEE-TTB---EEE----TT-TTSTT---EE--EEEETTEEEEEGGGGGGGTT-TTEEEE-SGGGGG--GGGS------SS-----------PPPPPTT--HHHHHHHHHHHHHHHHHHHHHHHSTTHHHHHHHHGGG-EEEEEE-TT--HHHHHHHHHHHHHTTSS-SS--GGGEEEEEHHHHHHHHHHHHTTGGGT--TT-EEEEEEE-SS-EEEEEEEEEE-SSS-EEEE-SPPEEES--THHHHHHHHHHHHHHTTT-TT-SHHHHHHHHHHIIIIIHHH--S--SEEEEE-S-TT--BGGGTEETTEEEEEHHHHHHHHTTTHHHHHHHHHHHHTTS-EEEEEEESTGGG-HHHHHHHHHHHGGGT-EEEE---TTS-HHHHHHHHHHHH--EEEEE-SSEEEEEEEEE--TT-HHHHHTGGG-EE-TT--EEEEEEEEEEE-TT-EEETT-EEEEEEEEEES--TT-S-EEEEEEEEE-SSS--SBSB-TTSPBPTTEEEEEEEEEE-GGGGGG-EEEE-TTS-EEEEEEEEEEEE-SSSS-EEEEEEEETTEEEEEE-EEEEPP--

Radius of gyration: 36.39 Å; Cα contacts (8 Å, |Δi|>4): 2662; chains: 2; bounding box: 62×132×95 Å

Nearest PDB structures (foldseek):
  4jne-assembly1_B  TM=6.898E-01  e=3.316E-21  Escherichia coli K-12
  7ko2-assembly4_D  TM=6.473E-01  e=8.899E-21  Escherichia coli K-12
  5nro-assembly1_A  TM=6.395E-01  e=7.146E-21  Escherichia coli
  7krv-assembly2_A  TM=6.186E-01  e=3.912E-20  Escherichia coli K-12
  7n46-assembly1_A  TM=6.950E-01  e=5.457E-16  Escherichia coli K-12

Solvent-accessible surface area (backbone atoms only — not comparable to full-atom values): 63097 Å² total; per-residue (Å²): 121,50,47,54,50,99,72,54,22,25,68,49,75,72,44,37,39,38,9,37,21,80,40,46,54,43,21,29,43,12,32,32,69,35,39,61,80,32,61,70,55,80,45,63,50,28,77,48,75,73,40,60,56,45,44,13,29,22,56,36,43,39,32,40,16,22,52,65,70,41,76,76,34,48,25,51,48,14,59,76,36,64,88,35,88,80,42,36,55,37,48,48,62,58,64,75,66,54,52,78,89,64,45,82,64,83,59,71,69,82,67,78,80,71,76,76,70,71,76,68,82,70,72,65,74,68,44,67,88,45,54,70,57,53,54,49,7,53,52,50,25,48,53,51,53,50,46,53,54,48,44,35,51,42,30,76,67,18,56,63,51,39,73,73,35,54,91,70,33,28,38,35,38,39,36,60,72,86,59,52,57,30,55,49,52,50,50,52,53,18,36,33,71,25,63,76,40,64,92,87,57,69,70,82,36,56,44,57,39,34,33,62,57,9,35,48,43,30,42,40,64,64,44,46,34,85,78,73,65,47,68,72,43,28,35,33,38,35,37,23,26,42,52,41,28,37,36,39,39,35,32,29,71,32,64,70,96,55,52,32,31,29,36,68,37,41,63,46,76,42,82,44,10,47,53,54,33,53,50,37,41,53,54,50,46,54,62,56,28,60,91,41,85,61,62,32,71,69,52,42,48,44,43,49,51,47,32,61,40,41,51,61,40,61,40,53,84,74,63,66,62,48,76,46,76,64,58,47,73,82,42,65,42,69,93,60,38,22,53,47,13,22,39,61,38,45,41,67,58,58,51,58,20,42,60,75,28,52,60,54,53,53,48,50,53,48,62,70,43,56,97,53,81,39,48,35,36,38,29,28,41,74,43,39,61,19,44,36,56,46,49,53,51,35,66,63,33,45,82,69,58,24,47,64,26,37,42,58,56,57,24,53,50,38,37,10,47,2,34,42,45,32,53,48,64,57,40,67,48,27,37,28,30,78,35,24,30,26,34,71,36,68,43,72,60,42,86,86,36,66,71,45,54,73,39,49,87,62,41,48,69,46,84,76,62,50,45,30,28,66,35,30,30,47,77,73,40,54,55,38,42,66,32,39,45,81,42,60,51,74,42,80,46,73,47,78,34,77,64,68,86,76,56,71,46,69,48,73,47,56,35,32,35,30,64,66,82,88,82,63,65,55,38,31,47,95,86,66,43,65,34,87,61,46,40,76,45,32,33,42,35,30,73,38,61,85,45,64,82,40,53,40,82,42,70,26,88,88,64,44,66,30,36,37,38,63,36,29,41,35,33,30,66,28,48,75,55,84,43,52,32,30,34,36,51,52,83,90,42,82,44,75,45,71,40,46,79,41,52,42,76,92,122,121,51,49,54,49,97,72,55,22,25,67,49,73,71,42,37,39,37,8,36,21,79,38,46,54,44,20,30,41,12,34,31,69,36,40,61,79,33,61,69,54,78,44,63,50,28,77,48,76,72,40,60,53,45,43,12,30,22,54,37,43,39,31,39,16,21,52,65,70,41,77,74,35,48,25,51,48,14,60,76,36,64,88,36,89,79,42,36,54,37,46,48,62,59,64,75,66,52,52,77,90,65,46,81,65,83,59,71,68,84,66,78,78,71,78,78,68,72,77,68,84,71,72,67,74,68,42,68,86,46,53,71,57,53,53,49,8,50,51,50,24,49,53,51,54,50,47,54,54,47,44,35,49,44,29,76,67,18,57,64,50,40,73,72,35,53,90,69,34,30,38,35,38,40,36,60,72,87,58,54,58,31,54,49,52,51,50,51,53,17,36,33,72,26,63,75,38,61,93,84,58,67,69,82,35,56,43,58,38,35,33,61,56,9,34,47,42,28,42,41,63,65,45,46,34,85,78,72,66,46,68,69,44,28,34,33,39,35,37,23,26,40,53,40,28,37,37,39,41,35,33,28,71,32,65,70,95,56,52,33,30,28,35,69,37,42,64,47,75,43,81,44,11,47,52,55,32,53,50,36,41,52,53,51,48,52,63,56,28,60,91,42,85,61,60,33,71,69,51,42,49,43,42,48,51,46,33,63,39,41,50,58,40,62,41,52,85,72,63,66,61,48,77,46,75,65,57,46,71,83,41,66,42,69,94,60,38,22,53,45,14,22,39,61,37,44,39,67,59,58,53,58,20,43,59,75,28,52,60,53,53,53,49,52,52,48,62,69,44,56,96,54,80,39,49,35,35,37,30,27,42,72,44,40,64,21,43,34,57,46,51,53,50,36,67,63,32,46,83,69,58,25,47,66,26,38,41,58,56,56,24,54,52,37,38,10,47,2,36,41,44,32,53,47,65,57,39,68,47,27,38,28,29,78,33,25,29,28,34,71,36,67,42,73,60,43,88,85,36,67,70,46,53,74,39,49,88,62,42,46,68,47,84,74,60,50,45,30,26,66,35,31,30,46,78,73,39,53,54,39,42,65,32,38,44,81,43,59,51,73,43,79,46,74,48,79,33,78,63,67,86,76,53,71,48,68,47,73,46,56,36,32,35,32,64,64,81,88,82,63,64,54,37,30,46,94,87,65,43,66,34,87,60,46,40,76,46,32,32,41,35,31,72,37,62,84,46,64,82,38,54,39,82,43,71,27,87,86,63,44,66,31,35,37,38,62,37,29,42,36,33,30,66,27,47,74,54,83,43,52,34,30,33,35,50,52,84,89,44,80,43,75,44,71,40,47,78,40,52,42,75,92,121